Protein AF-A0A8T3XKV7-F1 (afdb_monomer_lite)

pLDDT: mean 79.88, std 15.93, range [29.12, 98.31]

Secondary structure (DSSP, 8-state):
-TTHHHHHHHHHHHHHHHHHHHHHHHHHHHHHHHHHHHHHHHHHHHHHHHHHHHHHHHHHHHHTT---S--SS-HHHHHHHHHHHHHHHHHHHHHHHHHHHHHHHHHHHHHHT------B-TT--SB-TTSHHHHHHHHHHHTSHHHHHHHHHHHHTT-S---HHHHHHHHHHHHHHHHHHHHHHHT---HHHHHHHHHHHHHHHHHS-SS-SSS---HHHHHHHHHHHIIIIIHHHHHHHHHHHTTS-SHHHHHHHHHT-GGG--HHHHHHTTTSPPSHHHHHHHHHHHHHHHHHIIIIIHHHHHHHHHHS-HHHHHHHHHHHHHHHHHHHHHHHHHHHHHHHHHTTGGGS-HHHHHHHHHTTS--EEEEEEEEESSS-EETTS-EEEEEEEEEE-SSS-EEEEEEEEEE-SS-EEEPSEEESPSSEEE-TT-EEEEEEEE-TT--SEEEEEEEEEEEEEEEEEEEEEEEEEHHHHHHHHHTT--HHHHTT-S-SS---EE--SSEEEEEE--SEEEE-S--SS--EEEEEEEE--EEE-TT--EEEE--EEEEEEEEEEEEEPTTEE-TTSTT--HHHHHTT-SSBSS-EEEE-HHHHHHHHHHHHHHHHHHGGG-HHHHHHHHHHHHHHHHHHHHHHBPPTTSS-TT-B-EEEEE-GGG-S-TTTTEEESSEEEEEEE-EE-GGGGTTSSEEEEEEEEEEEEEEEEEEEEEEEEE-------HHHHHHHTT-PPPTTS-HHHHHHHHHHHHHHHHTT---SS-SSS--SS---EETTEETTTTEESSSTTHHHHTT--TTTS-TT--TTSHHHHHHHHHHHHHHHHHHHTT---HHHHHHHS-TT-TTHHHHHH--HHHHHHHHHH-S---HHHHHHHHHHHGGG---TTHHHHHHHHHHTHHHHHHHHHHHHHHT------S-----S--BPPSS-EEEEETTTTEEEEE----S-TT-EEEEEEEETTEEEEEE---STTTTTTEEEEE-TT--TT-EEEEEEEEE-TTS-EEEEEEEEEE------

Radius of gyration: 48.03 Å; chains: 1; bounding box: 112×93×139 Å

Foldseek 3Di:
DVVVVVVVVVVVVVVVVVVVVVVVVVVVVVVVVVVVVVVVVVVVVVVVVVVVVVVVVVVVVVVVVDDDDDDDPPPPVVVVVVVVVVLVVVLQVCLLVLLVLLVVLLVVCLVVVDQAQQCAAPVSPGRCPPDVRVVVVLVVCCVDPVLVVQLVVVVVVVPDDDDPVLVVVVSVLVSLLVVLVVSCVVSDPDVSNVVLNVVLVCCCCSQVVNPDVVDGDDPLSVLSSVLSCCRRPVLSVLLVVCVVVVVDDPVSNVVSVVVSSCLQPSVSSVSSLVRRDDDDSSVVSVVVSVVVVCCCCVPPVCVVVVVVLVPDDPVVNVCVVVVVVVVVVVVVVVVVVVVVCVVCVVVVNPLCDPQSVLLVVQLFPQAAKDWAPWDWPDQAAALQAKTKIKTKIWHAHSQFWKWKAKWKFWDDPPDTHTFPDKPPDPGDTDDHRGIDMIMGIHHSPDDFFKIKMKIKIKIKDKKKKKWKAKEFAQVVCVVCVVVVHDPCVVVVNPCQPTFMGMRNYQKDKGWDWHNYHHADDDDPPFTKIKIKIFGFQFRAHPVRDTPDGAAWFFQFWPKKKKWAAPQKFQPDLVVPDVVCQVVVVHQKVARKDWDALVNQLVVLVVVLVSQCVNCVPPPVSVVSSVSSSVSSSVVSVRQFAQGVQQAPRVHTITMMMGPLVPPPPVVVRGGRNGMDMMMGGMHRHPCSQPPHSMGMHMMMMMIMTIMMHMDIDIHGYFHDLDDADPVLLVLLLVQDAPPPDDSVLLSLLLVLLLCLVPVQAFQCDAGVRDDDHHFPAQPQFTGSNRHGCVDPPSVVQQVDDVVQDPGPDGCSDHSSVSSVSSVLLRVQQVVAQVADDLVQCCVAPNPPQPLSVVRRPDHHNLRSQLVSLDNHLDLVVLLVSQVVVCPVPPDPCRSVVSNVCNSCVSVSSVVSSVCVVVSNNTPPPDQDDDDPAEDAFPDKDWDADVVQQKIKIATPADPPQQKDKWKFKDFVNHGDDTDDDGPDCHPRRMDMDRDPPDDAQGKMKMKIWIAGVRRPTHYIDMDMDHHHDDDD

Sequence (1032 aa):
MGIIDRIRGRKRVDDIDEARRLADIDNEARERAARQRARIAQEERERAIQEEADRLLRTEQRDKGSSTFGAKILAPVRVVRAAHQTIHTYTSKYSPLLLLLPIALNVLDFFTGFNGICLKGPTGTGCQFFSWDFLNFYIQLVMSGVYWVVVVFVLIFMTRDISWREFVTRYVYYTVLAGLIFAAVIYGLSATVMIHIVFATFVYIYLLKGFSSEEGITSPHWWFLFIFFIDMFSFPALYQLSGLVRSQSSDTAQLISIVTNRLLLPVWFFYTLKFVKEGFAKSVIVFAVIAFYIGYIGGYMYPYVKTQLAELPQEQKDQFIKAPLKALSNYWLGIAEAAERSLDTATGGLYSGLYRGNVEKNKYESLGVYFTNVRASEPRFYTDEPVTVWGTIRSKTYQDHVIVNFKCFKSGNDKRTLAKKFEPKNPFPVFQLEENDVECTFDKELDAGINTIILSAEYNFNTNAYQKAYFIDRDRARAMVRENLDPLVEFGIKDRGPKPVFTNGPVEIGINVPPLVSVSRDYIVRPTISVSLSNRKEIQDKDKRLISKWEGKIKNIVELVILTPPNVIIPNLQDCTKENFEKGKCPCNRPFKDYTVKDCITTCDTQLEPCKTVCQKDEGCKNECARTNERCKEDCNNLFKVEPGEGPQKEVYNGYALDVDRLVYKDEYKDIDRFKTFVCRFEPLPEALDNTPITTRYFRVRARYNYLLENSVKVTVEQAPFTLSPSTESTIGKCSPPDGVDPTFFSTLVKAIAYVESSARHCKTGATSCPKNEVIASDSSVGIMQINIRDSPGSKWVTDASPYCEKGKNVYDHDCNIMLGCKVLKDKYEQFKGGASASVLNKYCPEGEYYRPVYESYKGWDAAIKAYNGWGCRRKVLEKSCTNLCKTIKKPTCVEDCIQRTLDYVQHVKQTMDDIKSGIIKTKEFIPITRAGIQPLENPTIAYEPKENKVTIRWAPYQDPEIMYFVTRYKQGDFDRTFENKEMAIKEGKVQLEDKSIQQGEEYSYDVIAVDNQNNVYASTEFTILIPQVKT

Structure (mmCIF, N/CA/C/O backbone):
data_AF-A0A8T3XKV7-F1
#
_entry.id   AF-A0A8T3XKV7-F1
#
loop_
_atom_site.group_PDB
_atom_site.id
_atom_site.type_symbol
_atom_site.label_atom_id
_atom_site.label_alt_id
_atom_site.label_comp_id
_atom_site.label_asym_id
_atom_site.label_entity_id
_atom_site.label_seq_id
_atom_site.pdbx_PDB_ins_code
_atom_site.Cartn_x
_atom_site.Cartn_y
_atom_site.Cartn_z
_atom_site.occupancy
_atom_site.B_iso_or_equiv
_atom_site.auth_seq_id
_atom_site.auth_comp_id
_atom_site.auth_asym_id
_atom_site.auth_atom_id
_atom_site.pdbx_PDB_model_num
ATOM 1 N N . MET A 1 1 ? 17.454 21.199 51.457 1.00 43.91 1 MET A N 1
ATOM 2 C CA . MET A 1 1 ? 17.274 20.356 50.251 1.00 43.91 1 MET A CA 1
ATOM 3 C C . MET A 1 1 ? 17.953 20.959 49.019 1.00 43.91 1 MET A C 1
ATOM 5 O O . MET A 1 1 ? 18.947 20.379 48.605 1.00 43.91 1 MET A O 1
ATOM 9 N N . GLY A 1 2 ? 17.544 22.133 48.512 1.00 46.75 2 GLY A N 1
ATOM 10 C CA . GLY A 1 2 ? 17.962 22.695 47.202 1.00 46.75 2 GLY A CA 1
ATOM 11 C C . GLY A 1 2 ? 19.452 22.987 46.896 1.00 46.75 2 GLY A C 1
ATOM 12 O O . GLY A 1 2 ? 19.741 23.652 45.905 1.00 46.75 2 GLY A O 1
ATOM 13 N N . ILE A 1 3 ? 20.406 22.503 47.698 1.00 37.56 3 ILE A N 1
ATOM 14 C CA . ILE A 1 3 ? 21.835 22.432 47.329 1.00 37.56 3 ILE A CA 1
ATOM 15 C C . ILE A 1 3 ? 22.135 21.115 46.587 1.00 37.56 3 ILE A C 1
ATOM 17 O O . ILE A 1 3 ? 22.910 21.112 45.634 1.00 37.56 3 ILE A O 1
ATOM 21 N N . ILE A 1 4 ? 21.479 20.010 46.965 1.00 45.69 4 ILE A N 1
ATOM 22 C CA . ILE A 1 4 ? 21.719 18.677 46.383 1.00 45.69 4 ILE A CA 1
ATOM 23 C C . ILE A 1 4 ? 21.260 18.627 44.917 1.00 45.69 4 ILE A C 1
ATOM 25 O O . ILE A 1 4 ? 21.960 18.081 44.063 1.00 45.69 4 ILE A O 1
ATOM 29 N N . ASP A 1 5 ? 20.141 19.277 44.594 1.00 45.69 5 ASP A N 1
ATOM 30 C CA . ASP A 1 5 ? 19.602 19.305 43.230 1.00 45.69 5 ASP A CA 1
ATOM 31 C C . ASP A 1 5 ? 20.471 20.129 42.268 1.00 45.69 5 ASP A C 1
ATOM 33 O O . ASP A 1 5 ? 20.609 19.768 41.101 1.00 45.69 5 ASP A O 1
ATOM 37 N N . ARG A 1 6 ? 21.163 21.174 42.755 1.00 43.03 6 ARG A N 1
ATOM 38 C CA . ARG A 1 6 ? 22.158 21.915 41.952 1.00 43.03 6 ARG A CA 1
ATOM 39 C C . ARG A 1 6 ? 23.395 21.075 41.622 1.00 43.03 6 ARG A C 1
ATOM 41 O O . ARG A 1 6 ? 23.964 21.245 40.547 1.00 43.03 6 ARG A O 1
ATOM 48 N N . ILE A 1 7 ? 23.796 20.166 42.513 1.00 50.91 7 ILE A N 1
ATOM 49 C CA . ILE A 1 7 ? 24.927 19.250 42.285 1.00 50.91 7 ILE A CA 1
ATOM 50 C C . ILE A 1 7 ? 24.535 18.164 41.271 1.00 50.91 7 ILE A C 1
ATOM 52 O O . ILE A 1 7 ? 25.273 17.923 40.317 1.00 50.91 7 ILE A O 1
ATOM 56 N N . ARG A 1 8 ? 23.338 17.573 41.411 1.00 47.25 8 ARG A N 1
ATOM 57 C CA . ARG A 1 8 ? 22.788 16.614 40.432 1.00 47.25 8 ARG A CA 1
ATOM 58 C C . ARG A 1 8 ? 22.548 17.245 39.056 1.00 47.25 8 ARG A C 1
ATOM 60 O O . ARG A 1 8 ? 22.789 16.594 38.044 1.00 47.25 8 ARG A O 1
ATOM 67 N N . GLY A 1 9 ? 22.116 18.507 39.022 1.00 46.56 9 GLY A N 1
ATOM 68 C CA . GLY A 1 9 ? 21.893 19.259 37.788 1.00 46.56 9 GLY A CA 1
ATOM 69 C C . GLY A 1 9 ? 23.167 19.508 36.979 1.00 46.56 9 GLY A C 1
ATOM 70 O O . GLY A 1 9 ? 23.126 19.360 35.764 1.00 46.56 9 GLY A O 1
ATOM 71 N N . ARG A 1 10 ? 24.297 19.833 37.630 1.00 50.06 10 ARG A N 1
ATOM 72 C CA . ARG A 1 10 ? 25.579 20.039 36.927 1.00 50.06 10 ARG A CA 1
ATOM 73 C C . ARG A 1 10 ? 26.121 18.756 36.313 1.00 50.06 10 ARG A C 1
ATOM 75 O O . ARG A 1 10 ? 26.322 18.731 35.107 1.00 50.06 10 ARG A O 1
ATOM 82 N N . LYS A 1 11 ? 26.244 17.683 37.106 1.00 57.41 11 LYS A N 1
ATOM 83 C CA . LYS A 1 11 ? 26.874 16.444 36.627 1.00 57.41 11 LYS A CA 1
ATOM 84 C C . LYS A 1 11 ? 26.202 15.896 35.359 1.00 57.41 11 LYS A C 1
ATOM 86 O O . LYS A 1 11 ? 26.887 15.531 34.418 1.00 57.41 11 LYS A O 1
ATOM 91 N N . ARG A 1 12 ? 24.865 15.949 35.285 1.00 55.75 12 ARG A N 1
ATOM 92 C CA . ARG A 1 12 ? 24.103 15.523 34.096 1.00 55.75 12 ARG A CA 1
ATOM 93 C C . ARG A 1 12 ? 24.356 16.391 32.847 1.00 55.75 12 ARG A C 1
ATOM 95 O O . ARG A 1 12 ? 24.100 15.913 31.750 1.00 55.75 12 ARG A O 1
ATOM 102 N N . VAL A 1 13 ? 24.815 17.638 32.978 1.00 65.31 13 VAL A N 1
ATOM 103 C CA . VAL A 1 13 ? 25.251 18.463 31.833 1.00 65.31 13 VAL A CA 1
ATOM 104 C C . VAL A 1 13 ? 26.663 18.064 31.410 1.00 65.31 13 VAL A C 1
ATOM 106 O O . VAL A 1 13 ? 26.881 17.811 30.228 1.00 65.31 13 VAL A O 1
ATOM 109 N N . ASP A 1 14 ? 27.575 17.921 32.374 1.00 70.31 14 ASP A N 1
ATOM 110 C CA . ASP A 1 14 ? 28.961 17.500 32.133 1.00 70.31 14 ASP A CA 1
ATOM 111 C C . ASP A 1 14 ? 29.005 16.128 31.410 1.00 70.31 14 ASP A C 1
ATOM 113 O O . ASP A 1 14 ? 29.657 15.985 30.375 1.00 70.31 14 ASP A O 1
ATOM 117 N N . ASP A 1 15 ? 28.206 15.157 31.882 1.00 70.50 15 ASP A N 1
ATOM 118 C CA . ASP A 1 15 ? 28.049 13.820 31.284 1.00 70.50 15 ASP A CA 1
ATOM 119 C C . ASP A 1 15 ? 27.514 13.873 29.823 1.00 70.50 15 ASP A C 1
ATOM 121 O O . ASP A 1 15 ? 27.834 13.007 29.005 1.00 70.50 15 ASP A O 1
ATOM 125 N N . ILE A 1 16 ? 26.694 14.878 29.470 1.00 70.94 16 ILE A N 1
ATOM 126 C CA . ILE A 1 16 ? 26.104 15.038 28.124 1.00 70.94 16 ILE A CA 1
ATOM 127 C C . ILE A 1 16 ? 27.095 15.682 27.149 1.00 70.94 16 ILE A C 1
ATOM 129 O O . ILE A 1 16 ? 27.210 15.224 26.009 1.00 70.94 16 ILE A O 1
ATOM 133 N N . ASP A 1 17 ? 27.815 16.722 27.571 1.00 74.69 17 ASP A N 1
ATOM 134 C CA . ASP A 1 17 ? 28.798 17.380 26.707 1.00 74.69 17 ASP A CA 1
ATOM 135 C C . ASP A 1 17 ? 30.018 16.480 26.447 1.00 74.69 17 ASP A C 1
ATOM 137 O O . ASP A 1 17 ? 30.555 16.499 25.337 1.00 74.69 17 ASP A O 1
ATOM 141 N N . GLU A 1 18 ? 30.413 15.612 27.388 1.00 83.06 18 GLU A N 1
ATOM 142 C CA . GLU A 1 18 ? 31.457 14.610 27.131 1.00 83.06 18 GLU A CA 1
ATOM 143 C C . GLU A 1 18 ? 30.993 13.519 26.148 1.00 83.06 18 GLU A C 1
ATOM 145 O O . GLU A 1 18 ? 31.710 13.211 25.191 1.00 83.06 18 GLU A O 1
ATOM 150 N N . ALA A 1 19 ? 29.760 13.012 26.281 1.00 73.38 19 ALA A N 1
ATOM 151 C CA . ALA A 1 19 ? 29.178 12.083 25.306 1.00 73.38 19 ALA A CA 1
ATOM 152 C C . ALA A 1 19 ? 29.100 12.691 23.889 1.00 73.38 19 ALA A C 1
ATOM 154 O O . ALA A 1 19 ? 29.371 12.011 22.895 1.00 73.38 19 ALA A O 1
ATOM 155 N N . ARG A 1 20 ? 28.787 13.989 23.789 1.00 78.56 20 ARG A N 1
ATOM 156 C CA . ARG A 1 20 ? 28.772 14.738 22.524 1.00 78.56 20 ARG A CA 1
ATOM 157 C C . ARG A 1 20 ? 30.170 14.844 21.912 1.00 78.56 20 ARG A C 1
ATOM 159 O O . ARG A 1 20 ? 30.350 14.548 20.734 1.00 78.56 20 ARG A O 1
ATOM 166 N N . ARG A 1 21 ? 31.170 15.171 22.735 1.00 84.75 21 ARG A N 1
ATOM 167 C CA . ARG A 1 21 ? 32.581 15.281 22.336 1.00 84.75 21 ARG A CA 1
ATOM 168 C C . ARG A 1 21 ? 33.140 13.962 21.794 1.00 84.75 21 ARG A C 1
ATOM 170 O O . ARG A 1 21 ? 33.897 13.973 20.828 1.00 84.75 21 ARG A O 1
ATOM 177 N N . LEU A 1 22 ? 32.743 12.831 22.381 1.00 83.75 22 LEU A N 1
ATOM 178 C CA . LEU A 1 22 ? 33.107 11.494 21.898 1.00 83.75 22 LEU A CA 1
ATOM 179 C C . LEU A 1 22 ? 32.454 11.160 20.545 1.00 83.75 22 LEU A C 1
ATOM 181 O O . LEU A 1 22 ? 33.116 10.589 19.677 1.00 83.75 22 LEU A O 1
ATOM 185 N N . ALA A 1 23 ? 31.196 11.559 20.329 1.00 80.06 23 ALA A N 1
ATOM 186 C CA . ALA A 1 23 ? 30.517 11.382 19.044 1.00 80.06 23 ALA A CA 1
ATOM 187 C C . ALA A 1 23 ? 31.160 12.218 17.918 1.00 80.06 23 ALA A C 1
ATOM 189 O O . ALA A 1 23 ? 31.316 11.728 16.798 1.00 80.06 23 ALA A O 1
ATOM 190 N N . ASP A 1 24 ? 31.589 13.449 18.213 1.00 86.31 24 ASP A N 1
ATOM 191 C CA . ASP A 1 24 ? 32.300 14.300 17.251 1.00 86.31 24 ASP A CA 1
ATOM 192 C C . ASP A 1 24 ? 33.672 13.707 16.862 1.00 86.31 24 ASP A C 1
ATOM 194 O O . ASP A 1 24 ? 34.038 13.721 15.686 1.00 86.31 24 ASP A O 1
ATOM 198 N N . ILE A 1 25 ? 34.398 13.104 17.814 1.00 85.94 25 ILE A N 1
ATOM 199 C CA . ILE A 1 25 ? 35.682 12.421 17.563 1.00 85.94 25 ILE A CA 1
ATOM 200 C C . ILE A 1 25 ? 35.511 11.184 16.662 1.00 85.94 25 ILE A C 1
ATOM 202 O O . ILE A 1 25 ? 36.306 10.988 15.740 1.00 85.94 25 ILE A O 1
ATOM 206 N N . ASP A 1 26 ? 34.479 10.360 16.879 1.00 85.12 26 ASP A N 1
ATOM 207 C CA . ASP A 1 26 ? 34.187 9.204 16.013 1.00 85.12 26 ASP A CA 1
ATOM 208 C C . ASP A 1 26 ? 33.761 9.648 14.600 1.00 85.12 26 ASP A C 1
ATOM 210 O O . ASP A 1 26 ? 34.242 9.110 13.600 1.00 85.12 26 ASP A O 1
ATOM 214 N N . ASN A 1 27 ? 32.946 10.702 14.482 1.00 83.44 27 ASN A N 1
ATOM 215 C CA . ASN A 1 27 ? 32.616 11.295 13.183 1.00 83.44 27 ASN A CA 1
ATOM 216 C C . ASN A 1 27 ? 33.867 11.801 12.442 1.00 83.44 27 ASN A C 1
ATOM 218 O O . ASN A 1 27 ? 34.031 11.503 11.255 1.00 83.44 27 ASN A O 1
ATOM 222 N N . GLU A 1 28 ? 34.792 12.489 13.122 1.00 90.31 28 GLU A N 1
ATOM 223 C CA . GLU A 1 28 ? 36.030 12.951 12.487 1.00 90.31 28 GLU A CA 1
ATOM 224 C C . GLU A 1 28 ? 36.945 11.781 12.077 1.00 90.31 28 GLU A C 1
ATOM 226 O O . GLU A 1 28 ? 37.541 11.796 10.995 1.00 90.31 28 GLU A O 1
ATOM 231 N N . ALA A 1 29 ? 37.023 10.721 12.889 1.00 83.88 29 ALA A N 1
ATOM 232 C CA . ALA A 1 29 ? 37.760 9.503 12.555 1.00 83.88 29 ALA A CA 1
ATOM 233 C C . ALA A 1 29 ? 37.182 8.801 11.311 1.00 83.88 29 ALA A C 1
ATOM 235 O O . ALA A 1 29 ? 37.935 8.402 10.413 1.00 83.88 29 ALA A O 1
ATOM 236 N N . ARG A 1 30 ? 35.848 8.706 11.210 1.00 83.81 30 ARG A N 1
ATOM 237 C CA . ARG A 1 30 ? 35.137 8.165 10.038 1.00 83.81 30 ARG A CA 1
ATOM 238 C C . ARG A 1 30 ? 35.384 9.004 8.786 1.00 83.81 30 ARG A C 1
ATOM 240 O O . ARG A 1 30 ? 35.656 8.437 7.726 1.00 83.81 30 ARG A O 1
ATOM 247 N N . GLU A 1 31 ? 35.361 10.332 8.895 1.00 87.56 31 GLU A N 1
ATOM 248 C CA . GLU A 1 31 ? 35.700 11.226 7.784 1.00 87.56 31 GLU A CA 1
ATOM 249 C C . GLU A 1 31 ? 37.150 11.060 7.318 1.00 87.56 31 GLU A C 1
ATOM 251 O O . GLU A 1 31 ? 37.393 10.906 6.119 1.00 87.56 31 GLU A O 1
ATOM 256 N N . ARG A 1 32 ? 38.122 11.038 8.238 1.00 90.50 32 ARG A N 1
ATOM 257 C CA . ARG A 1 32 ? 39.540 10.813 7.906 1.00 90.50 32 ARG A CA 1
ATOM 258 C C . ARG A 1 32 ? 39.729 9.472 7.181 1.00 90.50 32 ARG A C 1
ATOM 260 O O . ARG A 1 32 ? 40.394 9.427 6.143 1.00 90.50 32 ARG A O 1
ATOM 267 N N . ALA A 1 33 ? 39.073 8.407 7.647 1.00 81.38 33 ALA A N 1
ATOM 268 C CA . ALA A 1 33 ? 39.089 7.098 6.993 1.00 81.38 33 ALA A CA 1
ATOM 269 C C . ALA A 1 33 ? 38.441 7.112 5.591 1.00 81.38 33 ALA A C 1
ATOM 271 O O . ALA A 1 33 ? 38.966 6.490 4.664 1.00 81.38 33 ALA A O 1
ATOM 272 N N . ALA A 1 34 ? 37.334 7.839 5.404 1.00 80.94 34 ALA A N 1
ATOM 273 C CA . ALA A 1 34 ? 36.683 7.996 4.102 1.00 80.94 34 ALA A CA 1
ATOM 274 C C . ALA A 1 34 ? 37.565 8.770 3.105 1.00 80.94 34 ALA A C 1
ATOM 276 O O . ALA A 1 34 ? 37.769 8.309 1.980 1.00 80.94 34 ALA A O 1
ATOM 277 N N . ARG A 1 35 ? 38.159 9.893 3.535 1.00 90.62 35 ARG A N 1
ATOM 278 C CA . ARG A 1 35 ? 39.095 10.701 2.732 1.00 90.62 35 ARG A CA 1
ATOM 279 C C . ARG A 1 35 ? 40.318 9.880 2.301 1.00 90.62 35 ARG A C 1
ATOM 281 O O . ARG A 1 35 ? 40.721 9.951 1.142 1.00 90.62 35 ARG A O 1
ATOM 288 N N . GLN A 1 36 ? 40.872 9.046 3.186 1.00 91.75 36 GLN A N 1
ATOM 289 C CA . GLN A 1 36 ? 42.020 8.197 2.848 1.00 91.75 36 GLN A CA 1
ATOM 290 C C . GLN A 1 36 ? 41.664 7.067 1.867 1.00 91.75 36 GLN A C 1
ATOM 292 O O . GLN A 1 36 ? 42.430 6.813 0.939 1.00 91.75 36 GLN A O 1
ATOM 297 N N . ARG A 1 37 ? 40.482 6.442 1.994 1.00 87.25 37 ARG A N 1
ATOM 298 C CA . ARG A 1 37 ? 39.981 5.470 1.000 1.00 87.25 37 ARG A CA 1
ATOM 299 C C . ARG A 1 37 ? 39.758 6.109 -0.373 1.00 87.25 37 ARG A C 1
ATOM 301 O O . ARG A 1 37 ? 40.113 5.503 -1.378 1.00 87.25 37 ARG A O 1
ATOM 308 N N . ALA A 1 38 ? 39.221 7.330 -0.418 1.00 81.06 38 ALA A N 1
ATOM 309 C CA . ALA A 1 38 ? 39.043 8.070 -1.667 1.00 81.06 38 ALA A CA 1
ATOM 310 C C . ALA A 1 38 ? 40.387 8.370 -2.357 1.00 81.06 38 ALA A C 1
ATOM 312 O O . ALA A 1 38 ? 40.494 8.204 -3.570 1.00 81.06 38 ALA A O 1
ATOM 313 N N . ARG A 1 39 ? 41.425 8.737 -1.588 1.00 91.25 39 ARG A N 1
ATOM 314 C CA . ARG A 1 39 ? 42.773 8.985 -2.124 1.00 91.25 39 ARG A CA 1
ATOM 315 C C . ARG A 1 39 ? 43.401 7.722 -2.724 1.00 91.25 39 ARG A C 1
ATOM 317 O O . ARG A 1 39 ? 43.895 7.775 -3.842 1.00 91.25 39 ARG A O 1
ATOM 324 N N . ILE A 1 40 ? 43.306 6.582 -2.032 1.00 89.69 40 ILE A N 1
ATOM 325 C CA . ILE A 1 40 ? 43.802 5.285 -2.533 1.00 89.69 40 ILE A CA 1
ATOM 326 C C . ILE A 1 40 ? 43.081 4.893 -3.833 1.00 89.69 40 ILE A C 1
ATOM 328 O O . ILE A 1 40 ? 43.733 4.560 -4.816 1.00 89.69 40 ILE A O 1
ATOM 332 N N . ALA A 1 41 ? 41.751 5.021 -3.885 1.00 82.44 41 ALA A N 1
ATOM 333 C CA . ALA A 1 41 ? 40.976 4.719 -5.093 1.00 82.44 41 ALA A CA 1
ATOM 334 C C . ALA A 1 41 ? 41.294 5.656 -6.281 1.00 82.44 41 ALA A C 1
ATOM 336 O O . ALA A 1 41 ? 41.109 5.271 -7.437 1.00 82.44 41 ALA A O 1
ATOM 337 N N . GLN A 1 42 ? 41.775 6.878 -6.022 1.00 87.69 42 GLN A N 1
ATOM 338 C CA . GLN A 1 42 ? 42.300 7.766 -7.059 1.00 87.69 42 GLN A CA 1
ATOM 339 C C . GLN A 1 42 ? 43.697 7.321 -7.525 1.00 87.69 42 GLN A C 1
ATOM 341 O O . GLN A 1 42 ? 43.901 7.178 -8.728 1.00 87.69 42 GLN A O 1
ATOM 346 N N . GLU A 1 43 ? 44.619 7.032 -6.601 1.00 91.00 43 GLU A N 1
ATOM 347 C CA . GLU A 1 43 ? 45.973 6.533 -6.906 1.00 91.00 43 GLU A CA 1
ATOM 348 C C . GLU A 1 43 ? 45.936 5.228 -7.732 1.00 91.00 43 GLU A C 1
ATOM 350 O O . GLU A 1 43 ? 46.667 5.084 -8.714 1.00 91.00 43 GLU A O 1
ATOM 355 N N . GLU A 1 44 ? 45.037 4.296 -7.394 1.00 89.38 44 GLU A N 1
ATOM 356 C CA . GLU A 1 44 ? 44.800 3.063 -8.161 1.00 89.38 44 GLU A CA 1
ATOM 357 C C . GLU A 1 44 ? 44.258 3.344 -9.570 1.00 89.38 44 GLU A C 1
ATOM 359 O O . GLU A 1 44 ? 44.691 2.722 -10.542 1.00 89.38 44 GLU A O 1
ATOM 364 N N . ARG A 1 45 ? 43.334 4.304 -9.708 1.00 85.75 45 ARG A N 1
ATOM 365 C CA . ARG A 1 45 ? 42.747 4.682 -11.002 1.00 85.75 45 ARG A CA 1
ATOM 366 C C . ARG A 1 45 ? 43.763 5.365 -11.916 1.00 85.75 45 ARG A C 1
ATOM 368 O O . ARG A 1 45 ? 43.766 5.099 -13.115 1.00 85.75 45 ARG A O 1
ATOM 375 N N . GLU A 1 46 ? 44.616 6.223 -11.366 1.00 87.00 46 GLU A N 1
ATOM 376 C CA . GLU A 1 46 ? 45.702 6.872 -12.104 1.00 87.00 46 GLU A CA 1
ATOM 377 C C . GLU A 1 46 ? 46.745 5.842 -12.560 1.00 87.00 46 GLU A C 1
ATOM 379 O O . GLU A 1 46 ? 47.117 5.836 -13.735 1.00 87.00 46 GLU A O 1
ATOM 384 N N . ARG A 1 47 ? 47.124 4.884 -11.697 1.00 89.75 47 ARG A N 1
ATOM 385 C CA . ARG A 1 47 ? 48.000 3.764 -12.084 1.00 89.75 47 ARG A CA 1
ATOM 386 C C . ARG A 1 47 ? 47.390 2.897 -13.192 1.00 89.75 47 ARG A C 1
ATOM 388 O O . ARG A 1 47 ? 48.090 2.578 -14.148 1.00 89.75 47 ARG A O 1
ATOM 395 N N . ALA A 1 48 ? 46.102 2.562 -13.117 1.00 79.50 48 ALA A N 1
ATOM 396 C CA . ALA A 1 48 ? 45.433 1.767 -14.152 1.00 79.50 48 ALA A CA 1
ATOM 397 C C . ALA A 1 48 ? 45.416 2.473 -15.525 1.00 79.50 48 ALA A C 1
ATOM 399 O O . ALA A 1 48 ? 45.647 1.835 -16.550 1.00 79.50 48 ALA A O 1
ATOM 400 N N . ILE A 1 49 ? 45.204 3.796 -15.550 1.00 81.56 49 ILE A N 1
ATOM 401 C CA . ILE A 1 49 ? 45.279 4.606 -16.780 1.00 81.56 49 ILE A CA 1
ATOM 402 C C . ILE A 1 49 ? 46.713 4.624 -17.335 1.00 81.56 49 ILE A C 1
ATOM 404 O O . ILE A 1 49 ? 46.902 4.502 -18.547 1.00 81.56 49 ILE A O 1
ATOM 408 N N . GLN A 1 50 ? 47.720 4.730 -16.462 1.00 83.88 50 GLN A N 1
ATOM 409 C CA . GLN A 1 50 ? 49.133 4.666 -16.842 1.00 83.88 50 GLN A CA 1
ATOM 410 C C . GLN A 1 50 ? 49.478 3.312 -17.491 1.00 83.88 50 GLN A C 1
ATOM 412 O O . GLN A 1 50 ? 50.079 3.282 -18.562 1.00 83.88 50 GLN A O 1
ATOM 417 N N . GLU A 1 51 ? 49.056 2.197 -16.885 1.00 87.00 51 GLU A N 1
ATOM 418 C CA . GLU A 1 51 ? 49.293 0.837 -17.392 1.00 87.00 51 GLU A CA 1
ATOM 419 C C . GLU A 1 51 ? 48.576 0.562 -18.727 1.00 87.00 51 GLU A C 1
ATOM 421 O O . GLU A 1 51 ? 49.141 -0.091 -19.609 1.00 87.00 51 GLU A O 1
ATOM 426 N N . GLU A 1 52 ? 47.360 1.085 -18.923 1.00 81.62 52 GLU A N 1
ATOM 427 C CA . GLU A 1 52 ? 46.634 0.958 -20.193 1.00 81.62 52 GLU A CA 1
ATOM 428 C C . GLU A 1 52 ? 47.293 1.777 -21.320 1.00 81.62 52 GLU A C 1
ATOM 430 O O . GLU A 1 52 ? 47.456 1.268 -22.433 1.00 81.62 52 GLU A O 1
ATOM 435 N N . ALA A 1 53 ? 47.770 2.994 -21.031 1.00 76.06 53 ALA A N 1
ATOM 436 C CA . ALA A 1 53 ? 48.540 3.800 -21.983 1.00 76.06 53 ALA A CA 1
ATOM 437 C C . ALA A 1 53 ? 49.860 3.111 -22.390 1.00 76.06 53 ALA A C 1
ATOM 439 O O . ALA A 1 53 ? 50.175 3.013 -23.580 1.00 76.06 53 ALA A O 1
ATOM 440 N N . ASP A 1 54 ? 50.589 2.556 -21.418 1.00 78.44 54 ASP A N 1
ATOM 441 C CA . ASP A 1 54 ? 51.807 1.770 -21.641 1.00 78.44 54 ASP A CA 1
ATOM 442 C C . ASP A 1 54 ? 51.543 0.520 -22.499 1.00 78.44 54 ASP A C 1
ATOM 444 O O . ASP A 1 54 ? 52.332 0.177 -23.386 1.00 78.44 54 ASP A O 1
ATOM 448 N N . ARG A 1 55 ? 50.415 -0.165 -22.271 1.00 80.50 55 ARG A N 1
ATOM 449 C CA . ARG A 1 55 ? 49.994 -1.339 -23.050 1.00 80.50 55 ARG A CA 1
ATOM 450 C C . ARG A 1 55 ? 49.677 -0.975 -24.502 1.00 80.50 55 ARG A C 1
ATOM 452 O O . ARG A 1 55 ? 50.066 -1.717 -25.409 1.00 80.50 55 ARG A O 1
ATOM 459 N N . LEU A 1 56 ? 49.018 0.159 -24.739 1.00 74.06 56 LEU A N 1
ATOM 460 C CA . LEU A 1 56 ? 48.731 0.660 -26.088 1.00 74.06 56 LEU A CA 1
ATOM 461 C C . LEU A 1 56 ? 50.023 1.028 -26.835 1.00 74.06 56 LEU A C 1
ATOM 463 O O . LEU A 1 56 ? 50.217 0.565 -27.959 1.00 74.06 56 LEU A O 1
ATOM 467 N N . LEU A 1 57 ? 50.954 1.743 -26.191 1.00 73.00 57 LEU A N 1
ATOM 468 C CA . LEU A 1 57 ? 52.266 2.082 -26.766 1.00 73.00 57 LEU A CA 1
ATOM 469 C C . LEU A 1 57 ? 53.077 0.839 -27.169 1.00 73.00 57 LEU A C 1
ATOM 471 O O . LEU A 1 57 ? 53.620 0.778 -28.274 1.00 73.00 57 LEU A O 1
ATOM 475 N N . ARG A 1 58 ? 53.115 -0.190 -26.310 1.00 73.88 58 ARG A N 1
ATOM 476 C CA . ARG A 1 58 ? 53.780 -1.473 -26.616 1.00 73.88 58 ARG A CA 1
ATOM 477 C C . ARG A 1 58 ? 53.106 -2.220 -27.771 1.00 73.88 58 ARG A C 1
ATOM 479 O O . ARG A 1 58 ? 53.788 -2.915 -28.520 1.00 73.88 58 ARG A O 1
ATOM 486 N N . THR A 1 59 ? 51.792 -2.068 -27.940 1.00 64.56 59 THR A N 1
ATOM 487 C CA . THR A 1 59 ? 51.045 -2.673 -29.056 1.00 64.56 59 THR A CA 1
ATOM 488 C C . THR A 1 59 ? 51.367 -1.959 -30.374 1.00 64.56 59 THR A C 1
ATOM 490 O O . THR A 1 59 ? 51.742 -2.612 -31.344 1.00 64.56 59 THR A O 1
ATOM 493 N N . GLU A 1 60 ? 51.365 -0.621 -30.389 1.00 64.88 60 GLU A N 1
ATOM 494 C CA . GLU A 1 60 ? 51.708 0.176 -31.579 1.00 64.88 60 GLU A CA 1
ATOM 495 C C . GLU A 1 60 ? 53.168 -0.028 -32.037 1.00 64.88 60 GLU A C 1
ATOM 497 O O . GLU A 1 60 ? 53.465 0.005 -33.233 1.00 64.88 60 GLU A O 1
ATOM 502 N N . GLN A 1 61 ? 54.098 -0.274 -31.106 1.00 63.34 61 GLN A N 1
ATOM 503 C CA . GLN A 1 61 ? 55.470 -0.670 -31.445 1.00 63.34 61 GLN A CA 1
ATOM 504 C C . GLN A 1 61 ? 55.552 -2.084 -32.040 1.00 63.34 61 GLN A C 1
ATOM 506 O O . GLN A 1 61 ? 56.372 -2.319 -32.928 1.00 63.34 61 GLN A O 1
ATOM 511 N N . ARG A 1 62 ? 54.702 -3.019 -31.594 1.00 53.31 62 ARG A N 1
ATOM 512 C CA . ARG A 1 62 ? 54.698 -4.409 -32.075 1.00 53.31 62 ARG A CA 1
ATOM 513 C C . ARG A 1 62 ? 54.179 -4.517 -33.511 1.00 53.31 62 ARG A C 1
ATOM 515 O O . ARG A 1 62 ? 54.796 -5.203 -34.323 1.00 53.31 62 ARG A O 1
ATOM 522 N N . ASP A 1 63 ? 53.124 -3.775 -33.844 1.00 53.22 63 ASP A N 1
ATOM 523 C CA . ASP A 1 63 ? 52.529 -3.769 -35.190 1.00 53.22 63 ASP A CA 1
ATOM 524 C C . ASP A 1 63 ? 53.455 -3.144 -36.250 1.00 53.22 63 ASP A C 1
ATOM 526 O O . ASP A 1 63 ? 53.435 -3.540 -37.416 1.00 53.22 63 ASP A O 1
ATOM 530 N N . LYS A 1 64 ? 54.352 -2.230 -35.853 1.00 49.34 64 LYS A N 1
ATOM 531 C CA . LYS A 1 64 ? 55.393 -1.674 -36.741 1.00 49.34 64 LYS A CA 1
ATOM 532 C C . LYS A 1 64 ? 56.486 -2.688 -37.110 1.00 49.34 64 LYS A C 1
ATOM 534 O O . LYS A 1 64 ? 57.238 -2.441 -38.048 1.00 49.34 64 LYS A O 1
ATOM 539 N N . GLY A 1 65 ? 56.564 -3.826 -36.415 1.00 44.31 65 GLY A N 1
ATOM 540 C CA . GLY A 1 65 ? 57.541 -4.888 -36.665 1.00 44.31 65 GLY A CA 1
ATOM 541 C C . GLY A 1 65 ? 57.138 -5.929 -37.718 1.00 44.31 65 GLY A C 1
ATOM 542 O O . GLY A 1 65 ? 57.969 -6.764 -38.069 1.00 44.31 65 GLY A O 1
ATOM 543 N N . SER A 1 66 ? 55.897 -5.921 -38.228 1.00 46.09 66 SER A N 1
ATOM 544 C CA . SER A 1 66 ? 55.405 -6.967 -39.141 1.00 46.09 66 SER A CA 1
ATOM 545 C C . SER A 1 66 ? 54.669 -6.394 -40.356 1.00 46.09 66 SER A C 1
ATOM 547 O O . SER A 1 66 ? 53.474 -6.116 -40.316 1.00 46.09 66 SER A O 1
ATOM 549 N N . SER A 1 67 ? 55.388 -6.209 -41.470 1.00 38.81 67 SER A N 1
ATOM 550 C CA . SER A 1 67 ? 54.773 -5.818 -42.749 1.00 38.81 67 SER A CA 1
ATOM 551 C C . SER A 1 67 ? 55.535 -6.324 -43.984 1.00 38.81 67 SER A C 1
ATOM 553 O O . SER A 1 67 ? 56.160 -5.570 -44.724 1.00 38.81 67 SER A O 1
ATOM 555 N N . THR A 1 68 ? 55.419 -7.623 -44.271 1.00 46.09 68 THR A N 1
ATOM 556 C CA . THR A 1 68 ? 55.654 -8.161 -45.624 1.00 46.09 68 THR A CA 1
ATOM 557 C C . THR A 1 68 ? 54.486 -9.044 -46.067 1.00 46.09 68 THR A C 1
ATOM 559 O O . THR A 1 68 ? 53.964 -9.827 -45.285 1.00 46.09 68 THR A O 1
ATOM 562 N N . PHE A 1 69 ? 54.108 -8.900 -47.346 1.00 40.69 69 PHE A N 1
ATOM 563 C CA . PHE A 1 69 ? 53.005 -9.581 -48.049 1.00 40.69 69 PHE A CA 1
ATOM 564 C C . PHE A 1 69 ? 51.556 -9.297 -47.580 1.00 40.69 69 PHE A C 1
ATOM 566 O O . PHE A 1 69 ? 51.247 -9.245 -46.398 1.00 40.69 69 PHE A O 1
ATOM 573 N N . GLY A 1 70 ? 50.631 -9.164 -48.550 1.00 45.00 70 GLY A N 1
ATOM 574 C CA . GLY A 1 70 ? 49.196 -9.413 -48.310 1.00 45.00 70 GLY A CA 1
ATOM 575 C C . GLY A 1 70 ? 48.164 -8.280 -48.473 1.00 45.00 70 GLY A C 1
ATOM 576 O O . GLY A 1 70 ? 47.014 -8.503 -48.110 1.00 45.00 70 GLY A O 1
ATOM 577 N N . ALA A 1 71 ? 48.476 -7.090 -49.016 1.00 36.78 71 ALA A N 1
ATOM 578 C CA . ALA A 1 71 ? 47.488 -5.988 -49.074 1.00 36.78 71 ALA A CA 1
ATOM 579 C C . ALA A 1 71 ? 47.454 -5.183 -50.395 1.00 36.78 71 ALA A C 1
ATOM 581 O O . ALA A 1 71 ? 47.971 -4.070 -50.460 1.00 36.78 71 ALA A O 1
ATOM 582 N N . LYS A 1 72 ? 46.778 -5.701 -51.439 1.00 39.69 72 LYS A N 1
ATOM 583 C CA . LYS A 1 72 ? 46.535 -4.956 -52.703 1.00 39.69 72 LYS A CA 1
ATOM 584 C C . LYS A 1 72 ? 45.090 -4.944 -53.244 1.00 39.69 72 LYS A C 1
ATOM 586 O O . LYS A 1 72 ? 44.867 -4.377 -54.305 1.00 39.69 72 LYS A O 1
ATOM 591 N N . ILE A 1 73 ? 44.110 -5.505 -52.521 1.00 45.41 73 ILE A N 1
ATOM 592 C CA . ILE A 1 73 ? 42.706 -5.661 -52.991 1.00 45.41 73 ILE A CA 1
ATOM 593 C C . ILE A 1 73 ? 41.690 -4.861 -52.125 1.00 45.41 73 ILE A C 1
ATOM 595 O O . ILE A 1 73 ? 40.484 -4.968 -52.291 1.00 45.41 73 ILE A O 1
ATOM 599 N N . LEU A 1 74 ? 42.151 -3.980 -51.223 1.00 41.66 74 LEU A N 1
ATOM 600 C CA . LEU A 1 74 ? 41.286 -3.128 -50.372 1.00 41.66 74 LEU A CA 1
ATOM 601 C C . LEU A 1 74 ? 41.604 -1.623 -50.489 1.00 41.66 74 LEU A C 1
ATOM 603 O O . LEU A 1 74 ? 41.566 -0.881 -49.506 1.00 41.66 74 LEU A O 1
ATOM 607 N N . ALA A 1 75 ? 41.931 -1.162 -51.700 1.00 38.62 75 ALA A N 1
ATOM 608 C CA . ALA A 1 75 ? 42.266 0.240 -51.958 1.00 38.62 75 ALA A CA 1
ATOM 609 C C . ALA A 1 75 ? 41.092 1.234 -51.752 1.00 38.62 75 ALA A C 1
ATOM 611 O O . ALA A 1 75 ? 41.314 2.231 -51.062 1.00 38.62 75 ALA A O 1
ATOM 612 N N . PRO A 1 76 ? 39.851 0.996 -52.242 1.00 41.62 76 PRO A N 1
ATOM 613 C CA . PRO A 1 76 ? 38.790 2.014 -52.179 1.00 41.62 76 PRO A CA 1
ATOM 614 C C . PRO A 1 76 ? 38.370 2.374 -50.746 1.00 41.62 76 PRO A C 1
ATOM 616 O O . PRO A 1 76 ? 38.291 3.545 -50.379 1.00 41.62 76 PRO A O 1
ATOM 619 N N . VAL A 1 77 ? 38.174 1.359 -49.897 1.00 41.88 77 VAL A N 1
ATOM 620 C CA . VAL A 1 77 ? 37.650 1.523 -48.527 1.00 41.88 77 VAL A CA 1
ATOM 621 C C . VAL A 1 77 ? 38.626 2.288 -47.622 1.00 41.88 77 VAL A C 1
ATOM 623 O O . VAL A 1 77 ? 38.203 3.028 -46.731 1.00 41.88 77 VAL A O 1
ATOM 626 N N . ARG A 1 78 ? 39.942 2.158 -47.855 1.00 40.25 78 ARG A N 1
ATOM 627 C CA . ARG A 1 78 ? 40.960 2.888 -47.082 1.00 40.25 78 ARG A CA 1
ATOM 628 C C . ARG A 1 78 ? 40.985 4.384 -47.409 1.00 40.25 78 ARG A C 1
ATOM 630 O O . ARG A 1 78 ? 41.184 5.170 -46.489 1.00 40.25 78 ARG A O 1
ATOM 637 N N . VAL A 1 79 ? 40.727 4.783 -48.658 1.00 43.44 79 VAL A N 1
ATOM 638 C CA . VAL A 1 79 ? 40.685 6.205 -49.055 1.00 43.44 79 VAL A CA 1
ATOM 639 C C . VAL A 1 79 ? 39.500 6.921 -48.402 1.00 43.44 79 VAL A C 1
ATOM 641 O O . VAL A 1 79 ? 39.690 7.972 -47.794 1.00 43.44 79 VAL A O 1
ATOM 644 N N . VAL A 1 80 ? 38.303 6.321 -48.433 1.00 42.12 80 VAL A N 1
ATOM 645 C CA . VAL A 1 80 ? 37.103 6.898 -47.794 1.00 42.12 80 VAL A CA 1
ATOM 646 C C . VAL A 1 80 ? 37.286 7.015 -46.277 1.00 42.12 80 VAL A C 1
ATOM 648 O O . VAL A 1 80 ? 37.039 8.078 -45.708 1.00 42.12 80 VAL A O 1
ATOM 651 N N . ARG A 1 81 ? 37.789 5.965 -45.606 1.00 40.31 81 ARG A N 1
ATOM 652 C CA . ARG A 1 81 ? 38.029 6.002 -44.150 1.00 40.31 81 ARG A CA 1
ATOM 653 C C . ARG A 1 81 ? 39.106 7.027 -43.761 1.00 40.31 81 ARG A C 1
ATOM 655 O O . ARG A 1 81 ? 38.925 7.718 -42.761 1.00 40.31 81 ARG A O 1
ATOM 662 N N . ALA A 1 82 ? 40.169 7.173 -44.557 1.00 43.66 82 ALA A N 1
ATOM 663 C CA . ALA A 1 82 ? 41.191 8.198 -44.340 1.00 43.66 82 ALA A CA 1
ATOM 664 C C . ALA A 1 82 ? 40.613 9.615 -44.481 1.00 43.66 82 ALA A C 1
ATOM 666 O O . ALA A 1 82 ? 40.749 10.413 -43.557 1.00 43.66 82 ALA A O 1
ATOM 667 N N . ALA A 1 83 ? 39.893 9.905 -45.572 1.00 42.28 83 ALA A N 1
ATOM 668 C CA . ALA A 1 83 ? 39.245 11.202 -45.782 1.00 42.28 83 ALA A CA 1
ATOM 669 C C . ALA A 1 83 ? 38.266 11.548 -44.644 1.00 42.28 83 ALA A C 1
ATOM 671 O O . ALA A 1 83 ? 38.282 12.667 -44.129 1.00 42.28 83 ALA A O 1
ATOM 672 N N . HIS A 1 84 ? 37.477 10.570 -44.187 1.00 41.81 84 HIS A N 1
ATOM 673 C CA . HIS A 1 84 ? 36.554 10.742 -43.067 1.00 41.81 84 HIS A CA 1
ATOM 674 C C . HIS A 1 84 ? 37.294 11.097 -41.764 1.00 41.81 84 HIS A C 1
ATOM 676 O O . HIS A 1 84 ? 36.876 12.014 -41.059 1.00 41.81 84 HIS A O 1
ATOM 682 N N . GLN A 1 85 ? 38.426 10.444 -41.462 1.00 48.06 85 GLN A N 1
ATOM 683 C CA . GLN A 1 85 ? 39.264 10.800 -40.308 1.00 48.06 85 GLN A CA 1
ATOM 684 C C . GLN A 1 85 ? 39.911 12.185 -40.463 1.00 48.06 85 GLN A C 1
ATOM 686 O O . GLN A 1 85 ? 39.848 12.977 -39.526 1.00 48.06 85 GLN A O 1
ATOM 691 N N . THR A 1 86 ? 40.456 12.531 -41.636 1.00 48.16 86 THR A N 1
ATOM 692 C CA . THR A 1 86 ? 41.047 13.858 -41.890 1.00 48.16 86 THR A CA 1
ATOM 693 C C . THR A 1 86 ? 40.027 14.983 -41.693 1.00 48.16 86 THR A C 1
ATOM 695 O O . THR A 1 86 ? 40.337 15.975 -41.033 1.00 48.16 86 THR A O 1
ATOM 698 N N . ILE A 1 87 ? 38.794 14.816 -42.187 1.00 48.56 87 ILE A N 1
ATOM 699 C CA . ILE A 1 87 ? 37.697 15.780 -41.993 1.00 48.56 87 ILE A CA 1
ATOM 700 C C . ILE A 1 87 ? 37.297 15.865 -40.512 1.00 48.56 87 ILE A C 1
ATOM 702 O O . ILE A 1 87 ? 37.116 16.967 -39.985 1.00 48.56 87 ILE A O 1
ATOM 706 N N . HIS A 1 88 ? 37.220 14.736 -39.799 1.00 51.66 88 HIS A N 1
ATOM 707 C CA . HIS A 1 88 ? 36.911 14.744 -38.366 1.00 51.66 88 HIS A CA 1
ATOM 708 C C . HIS A 1 88 ? 37.983 15.476 -37.537 1.00 51.66 88 HIS A C 1
ATOM 710 O O . HIS A 1 88 ? 37.645 16.191 -36.594 1.00 51.66 88 HIS A O 1
ATOM 716 N N . THR A 1 89 ? 39.259 15.359 -37.920 1.00 55.31 89 THR A N 1
ATOM 717 C CA . THR A 1 89 ? 40.380 16.093 -37.310 1.00 55.31 89 THR A CA 1
ATOM 718 C C . THR A 1 89 ? 40.379 17.581 -37.692 1.00 55.31 89 THR A C 1
ATOM 720 O O . THR A 1 89 ? 40.701 18.431 -36.857 1.00 55.31 89 THR A O 1
ATOM 723 N N . TYR A 1 90 ? 39.959 17.929 -38.914 1.00 53.28 90 TYR A N 1
ATOM 724 C CA . TYR A 1 90 ? 39.763 19.321 -39.340 1.00 53.28 90 TYR A CA 1
ATOM 725 C C . TYR A 1 90 ? 38.646 20.005 -38.541 1.00 53.28 90 TYR A C 1
ATOM 727 O O . TYR A 1 90 ? 38.874 21.055 -37.943 1.00 53.28 90 TYR A O 1
ATOM 735 N N . THR A 1 91 ? 37.458 19.400 -38.458 1.00 53.94 91 THR A N 1
ATOM 736 C CA . THR A 1 91 ? 36.306 19.989 -37.744 1.00 53.94 91 THR A CA 1
ATOM 737 C C . THR A 1 91 ? 36.587 20.230 -36.258 1.00 53.94 91 THR A C 1
ATOM 739 O O . THR A 1 91 ? 36.174 21.259 -35.727 1.00 53.94 91 THR A O 1
ATOM 742 N N . SER A 1 92 ? 37.373 19.372 -35.592 1.00 56.94 92 SER A N 1
ATOM 743 C CA . SER A 1 92 ? 37.846 19.646 -34.227 1.00 56.94 92 SER A CA 1
ATOM 744 C C . SER A 1 92 ? 38.867 20.787 -34.151 1.00 56.94 92 SER A C 1
ATOM 746 O O . SER A 1 92 ? 38.810 21.591 -33.225 1.00 56.94 92 SER A O 1
ATOM 748 N N . LYS A 1 93 ? 39.786 20.894 -35.122 1.00 65.88 93 LYS A N 1
ATOM 749 C CA . LYS A 1 93 ? 40.855 21.909 -35.127 1.00 65.88 93 LYS A CA 1
ATOM 750 C C . LYS A 1 93 ? 40.333 23.316 -35.444 1.00 65.88 93 LYS A C 1
ATOM 752 O O . LYS A 1 93 ? 40.816 24.286 -34.869 1.00 65.88 93 LYS A O 1
ATOM 757 N N . TYR A 1 94 ? 39.328 23.424 -36.314 1.00 67.56 94 TYR A N 1
ATOM 758 C CA . TYR A 1 94 ? 38.712 24.696 -36.720 1.00 67.56 94 TYR A CA 1
ATOM 759 C C . TYR A 1 94 ? 37.395 25.011 -35.986 1.00 67.56 94 TYR A C 1
ATOM 761 O O . TYR A 1 94 ? 36.788 26.050 -36.238 1.00 67.56 94 TYR A O 1
ATOM 769 N N . SER A 1 95 ? 36.993 24.176 -35.018 1.00 66.56 95 SER A N 1
ATOM 770 C CA . SER A 1 95 ? 35.850 24.386 -34.112 1.00 66.56 95 SER A CA 1
ATOM 771 C C . SER A 1 95 ? 35.706 25.830 -33.584 1.00 66.56 95 SER A C 1
ATOM 773 O O . SER A 1 95 ? 34.598 26.360 -33.653 1.00 66.56 95 SER A O 1
ATOM 775 N N . PRO A 1 96 ? 36.765 26.518 -33.095 1.00 73.12 96 PRO A N 1
ATOM 776 C CA . PRO A 1 96 ? 36.631 27.899 -32.619 1.00 73.12 96 PRO A CA 1
ATOM 777 C C . PRO A 1 96 ? 36.293 28.882 -33.748 1.00 73.12 96 PRO A C 1
ATOM 779 O O . PRO A 1 96 ? 35.430 29.737 -33.585 1.00 73.12 96 PRO A O 1
ATOM 782 N N . LEU A 1 97 ? 36.924 28.730 -34.919 1.00 74.88 97 LEU A N 1
ATOM 783 C CA . LEU A 1 97 ? 36.703 29.593 -36.085 1.00 74.88 97 LEU A CA 1
ATOM 784 C C . LEU A 1 97 ? 35.255 29.487 -36.594 1.00 74.88 97 LEU A C 1
ATOM 786 O O . LEU A 1 97 ? 34.637 30.496 -36.919 1.00 74.88 97 LEU A O 1
ATOM 790 N N . LEU A 1 98 ? 34.691 28.277 -36.583 1.00 74.12 98 LEU A N 1
ATOM 791 C CA . LEU A 1 98 ? 33.308 27.991 -36.988 1.00 74.12 98 LEU A CA 1
ATOM 792 C C . LEU A 1 98 ? 32.249 28.610 -36.047 1.00 74.12 98 LEU A C 1
ATOM 794 O O . LEU A 1 98 ? 31.100 28.787 -36.454 1.00 74.12 98 LEU A O 1
ATOM 798 N N . LEU A 1 99 ? 32.631 28.973 -34.816 1.00 76.56 99 LEU A N 1
ATOM 799 C CA . LEU A 1 99 ? 31.801 29.748 -33.884 1.00 76.56 99 LEU A CA 1
ATOM 800 C C . LEU A 1 99 ? 32.087 31.258 -33.951 1.00 76.56 99 LEU A C 1
ATOM 802 O O . LEU A 1 99 ? 31.170 32.054 -33.777 1.00 76.56 99 LEU A O 1
ATOM 806 N N . LEU A 1 100 ? 33.326 31.664 -34.242 1.00 79.50 100 LEU A N 1
ATOM 807 C CA . LEU A 1 100 ? 33.710 33.075 -34.364 1.00 79.50 100 LEU A CA 1
ATOM 808 C C . LEU A 1 100 ? 33.187 33.734 -35.649 1.00 79.50 100 LEU A C 1
ATOM 810 O O . LEU A 1 100 ? 32.819 34.904 -35.611 1.00 79.50 100 LEU A O 1
ATOM 814 N N . LEU A 1 101 ? 33.103 33.008 -36.769 1.00 79.81 101 LEU A N 1
ATOM 815 C CA . LEU A 1 101 ? 32.582 33.544 -38.034 1.00 79.81 101 LEU A CA 1
ATOM 816 C C . LEU A 1 101 ? 31.130 34.072 -37.937 1.00 79.81 101 LEU A C 1
ATOM 818 O O . LEU A 1 101 ? 30.915 35.215 -38.338 1.00 79.81 101 LEU A O 1
ATOM 822 N N . PRO A 1 102 ? 30.135 33.347 -37.376 1.00 81.25 102 PRO A N 1
ATOM 823 C CA . PRO A 1 102 ? 28.798 33.915 -37.182 1.00 81.25 102 PRO A CA 1
ATOM 824 C C . PRO A 1 102 ? 28.761 35.057 -36.156 1.00 81.25 102 PRO A C 1
ATOM 826 O O . PRO A 1 102 ? 27.926 35.947 -36.291 1.00 81.25 102 PRO A O 1
ATOM 829 N N . ILE A 1 103 ? 29.656 35.087 -35.159 1.00 79.69 103 ILE A N 1
ATOM 830 C CA . ILE A 1 103 ? 29.768 36.238 -34.244 1.00 79.69 103 ILE A CA 1
ATOM 831 C C . ILE A 1 103 ? 30.248 37.473 -35.022 1.00 79.69 103 ILE A C 1
ATOM 833 O O . ILE A 1 103 ? 29.617 38.524 -34.946 1.00 79.69 103 ILE A O 1
ATOM 837 N N . ALA A 1 104 ? 31.302 37.337 -35.832 1.00 82.25 104 ALA A N 1
ATOM 838 C CA . ALA A 1 104 ? 31.812 38.411 -36.685 1.00 82.25 104 ALA A CA 1
ATOM 839 C C . ALA A 1 104 ? 30.761 38.914 -37.691 1.00 82.25 104 ALA A C 1
ATOM 841 O O . ALA A 1 104 ? 30.671 40.117 -37.923 1.00 82.25 104 ALA A O 1
ATOM 842 N N . LEU A 1 105 ? 29.927 38.017 -38.229 1.00 82.69 105 LEU A N 1
ATOM 843 C CA . LEU A 1 105 ? 28.806 38.366 -39.104 1.00 82.69 105 LEU A CA 1
ATOM 844 C C . LEU A 1 105 ? 27.761 39.241 -38.386 1.00 82.69 105 LEU A C 1
ATOM 846 O O . LEU A 1 105 ? 27.396 40.298 -38.886 1.00 82.69 105 LEU A O 1
ATOM 850 N N . ASN A 1 106 ? 27.339 38.862 -37.175 1.00 80.88 106 ASN A N 1
ATOM 851 C CA . ASN A 1 106 ? 26.363 39.643 -36.401 1.00 80.88 106 ASN A CA 1
ATOM 852 C C . ASN A 1 106 ? 26.925 41.000 -35.934 1.00 80.88 106 ASN A C 1
ATOM 854 O O . ASN A 1 106 ? 26.186 41.978 -35.833 1.00 80.88 106 ASN A O 1
ATOM 858 N N . VAL A 1 107 ? 28.237 41.084 -35.687 1.00 80.06 107 VAL A N 1
ATOM 859 C CA . VAL A 1 107 ? 28.929 42.356 -35.417 1.00 80.06 107 VAL A CA 1
ATOM 860 C C . VAL A 1 107 ? 28.982 43.236 -36.675 1.00 80.06 107 VAL A C 1
ATOM 862 O O . VAL A 1 107 ? 28.758 44.443 -36.582 1.00 80.06 107 VAL A O 1
ATOM 865 N N . LEU A 1 108 ? 29.222 42.656 -37.856 1.00 82.62 108 LEU A N 1
ATOM 866 C CA . LEU A 1 108 ? 29.185 43.381 -39.130 1.00 82.62 108 LEU A CA 1
ATOM 867 C C . LEU A 1 108 ? 27.780 43.917 -39.447 1.00 82.62 108 LEU A C 1
ATOM 869 O O . LEU A 1 108 ? 27.653 45.061 -39.883 1.00 82.62 108 LEU A O 1
ATOM 873 N N . ASP A 1 109 ? 26.731 43.137 -39.195 1.00 80.75 109 ASP A N 1
ATOM 874 C CA . ASP A 1 109 ? 25.340 43.575 -39.361 1.00 80.75 109 ASP A CA 1
ATOM 875 C C . ASP A 1 109 ? 25.003 44.773 -38.480 1.00 80.75 109 ASP A C 1
ATOM 877 O O . ASP A 1 109 ? 24.446 45.761 -38.961 1.00 80.75 109 ASP A O 1
ATOM 881 N N . PHE A 1 110 ? 25.412 44.720 -37.210 1.00 79.88 110 PHE A N 1
ATOM 882 C CA . PHE A 1 110 ? 25.237 45.821 -36.269 1.00 79.88 110 PHE A CA 1
ATOM 883 C C . PHE A 1 110 ? 25.916 47.113 -36.757 1.00 79.88 110 PHE A C 1
ATOM 885 O O . PHE A 1 110 ? 25.295 48.175 -36.727 1.00 79.88 110 PHE A O 1
ATOM 892 N N . PHE A 1 111 ? 27.152 47.038 -37.267 1.00 79.75 111 PHE A N 1
ATOM 893 C CA . PHE A 1 111 ? 27.870 48.217 -37.773 1.00 79.75 111 PHE A CA 1
ATOM 894 C C . PHE A 1 111 ? 27.424 48.693 -39.164 1.00 79.75 111 PHE A C 1
ATOM 896 O O . PHE A 1 111 ? 27.526 49.883 -39.453 1.00 79.75 111 PHE A O 1
ATOM 903 N N . THR A 1 112 ? 26.931 47.804 -40.031 1.00 79.06 112 THR A N 1
ATOM 904 C CA . THR A 1 112 ? 26.428 48.177 -41.369 1.00 79.06 112 THR A CA 1
ATOM 905 C C . THR A 1 112 ? 24.945 48.552 -41.376 1.00 79.06 112 THR A C 1
ATOM 907 O O . THR A 1 112 ? 24.437 49.013 -42.398 1.00 79.06 112 THR A O 1
ATOM 910 N N . GLY A 1 113 ? 24.235 48.357 -40.259 1.00 78.88 113 GLY A N 1
ATOM 911 C CA . GLY A 1 113 ? 22.787 48.545 -40.171 1.00 78.88 113 GLY A CA 1
ATOM 912 C C . GLY A 1 113 ? 21.997 47.566 -41.047 1.00 78.88 113 GLY A C 1
ATOM 913 O O . GLY A 1 113 ? 20.833 47.833 -41.369 1.00 78.88 113 GLY A O 1
ATOM 914 N N . PHE A 1 114 ? 22.609 46.454 -41.473 1.00 82.88 114 PHE A N 1
ATOM 915 C CA . PHE A 1 114 ? 21.949 45.490 -42.342 1.00 82.88 114 PHE A CA 1
ATOM 916 C C . PHE A 1 114 ? 20.855 44.765 -41.570 1.00 82.88 114 PHE A C 1
ATOM 918 O O . PHE A 1 114 ? 21.106 43.978 -40.665 1.00 82.88 114 PHE A O 1
ATOM 925 N N . ASN A 1 115 ? 19.612 45.047 -41.947 1.00 74.25 115 ASN A N 1
ATOM 926 C CA . ASN A 1 115 ? 18.443 44.419 -41.354 1.00 74.25 115 ASN A CA 1
ATOM 927 C C . ASN A 1 115 ? 17.865 43.305 -42.236 1.00 74.25 115 ASN A C 1
ATOM 929 O O . ASN A 1 115 ? 16.919 42.659 -41.811 1.00 74.25 115 ASN A O 1
ATOM 933 N N . GLY A 1 116 ? 18.434 43.016 -43.410 1.00 80.69 116 GLY A N 1
ATOM 934 C CA . GLY A 1 116 ? 17.913 42.046 -44.382 1.00 80.69 116 GLY A CA 1
ATOM 935 C C . GLY A 1 116 ? 17.525 42.697 -45.714 1.00 80.69 116 GLY A C 1
ATOM 936 O O . GLY A 1 116 ? 17.654 43.909 -45.899 1.00 80.69 116 GLY A O 1
ATOM 937 N N . ILE A 1 117 ? 17.032 41.895 -46.657 1.00 81.38 117 ILE A N 1
ATOM 938 C CA . ILE A 1 117 ? 16.616 42.353 -47.988 1.00 81.38 117 ILE A CA 1
ATOM 939 C C . ILE A 1 117 ? 15.198 42.939 -47.910 1.00 81.38 117 ILE A C 1
ATOM 941 O O . ILE A 1 117 ? 14.215 42.229 -47.703 1.00 81.38 117 ILE A O 1
ATOM 945 N N . CYS A 1 118 ? 15.078 44.251 -48.116 1.00 77.06 118 CYS A N 1
ATOM 946 C CA . CYS A 1 118 ? 13.794 44.946 -48.204 1.00 77.06 118 CYS A CA 1
ATOM 947 C C . CYS A 1 118 ? 13.254 44.907 -49.644 1.00 77.06 118 CYS A C 1
ATOM 949 O O . CYS A 1 118 ? 13.634 45.734 -50.473 1.00 77.06 118 CYS A O 1
ATOM 951 N N . LEU A 1 119 ? 12.345 43.972 -49.939 1.00 73.69 119 LEU A N 1
ATOM 952 C CA . LEU A 1 119 ? 11.653 43.912 -51.232 1.00 73.69 119 LEU A CA 1
ATOM 953 C C . LEU A 1 119 ? 10.654 45.072 -51.354 1.00 73.69 119 LEU A C 1
ATOM 955 O O . LEU A 1 119 ? 9.536 45.004 -50.838 1.00 73.69 119 LEU A O 1
ATOM 959 N N . LYS A 1 120 ? 11.076 46.161 -52.003 1.00 70.62 120 LYS A N 1
ATOM 960 C CA . LYS A 1 120 ? 10.217 47.320 -52.280 1.00 70.62 120 LYS A CA 1
ATOM 961 C C . LYS A 1 120 ? 9.219 46.982 -53.388 1.00 70.62 120 LYS A C 1
ATOM 963 O O . LYS A 1 120 ? 9.618 46.501 -54.445 1.00 70.62 120 LYS A O 1
ATOM 968 N N . GLY A 1 121 ? 7.938 47.271 -53.159 1.00 66.19 121 GLY A N 1
ATOM 969 C CA . GLY A 1 121 ? 6.916 47.177 -54.207 1.00 66.19 121 GLY A CA 1
ATOM 970 C C . GLY A 1 121 ? 7.137 48.207 -55.332 1.00 66.19 121 GLY A C 1
ATOM 971 O O . GLY A 1 121 ? 7.931 49.136 -55.151 1.00 66.19 121 GLY A O 1
ATOM 972 N N . PRO A 1 122 ? 6.419 48.108 -56.469 1.00 61.41 122 PRO A N 1
ATOM 973 C CA . PRO A 1 122 ? 6.594 49.008 -57.620 1.00 61.41 122 PRO A CA 1
ATOM 974 C C . PRO A 1 122 ? 6.420 50.504 -57.305 1.00 61.41 122 PRO A C 1
ATOM 976 O O . PRO A 1 122 ? 6.989 51.351 -57.984 1.00 61.41 122 PRO A O 1
ATOM 979 N N . THR A 1 123 ? 5.674 50.837 -56.247 1.00 68.31 123 THR A N 1
ATOM 980 C CA . THR A 1 123 ? 5.474 52.208 -55.746 1.00 68.31 123 THR A CA 1
ATOM 981 C C . THR A 1 123 ? 6.650 52.752 -54.919 1.00 68.31 123 THR A C 1
ATOM 983 O O . THR A 1 123 ? 6.607 53.893 -54.470 1.00 68.31 123 THR A O 1
ATOM 986 N N . GLY A 1 124 ? 7.681 51.944 -54.642 1.00 64.75 124 GLY A N 1
ATOM 987 C CA . GLY A 1 124 ? 8.846 52.304 -53.822 1.00 64.75 124 GLY A CA 1
ATOM 988 C C . GLY A 1 124 ? 8.592 52.395 -52.307 1.00 64.75 124 GLY A C 1
ATOM 989 O O . GLY A 1 124 ? 9.543 52.529 -51.533 1.00 64.75 124 GLY A O 1
ATOM 990 N N . THR A 1 125 ? 7.334 52.302 -51.865 1.00 62.69 125 THR A N 1
ATOM 991 C CA . THR A 1 125 ? 6.900 52.538 -50.479 1.00 62.69 125 THR A CA 1
ATOM 992 C C . THR A 1 125 ? 6.820 51.248 -49.651 1.00 62.69 125 THR A C 1
ATOM 994 O O . THR A 1 125 ? 5.856 50.489 -49.765 1.00 62.69 125 THR A O 1
ATOM 997 N N . GLY A 1 126 ? 7.802 51.044 -48.764 1.00 66.81 126 GLY A N 1
ATOM 998 C CA . GLY A 1 126 ? 7.837 49.944 -47.784 1.00 66.81 126 GLY A CA 1
ATOM 999 C C . GLY A 1 126 ? 8.325 48.599 -48.342 1.00 66.81 126 GLY A C 1
ATOM 1000 O O . GLY A 1 126 ? 8.364 48.396 -49.554 1.00 66.81 126 GLY A O 1
ATOM 1001 N N . CYS A 1 127 ? 8.715 47.677 -47.451 1.00 69.69 127 CYS A N 1
ATOM 1002 C CA . CYS A 1 127 ? 9.053 46.297 -47.828 1.00 69.69 127 CYS A CA 1
ATOM 1003 C C . CYS A 1 127 ? 7.775 45.444 -47.794 1.00 69.69 127 CYS A C 1
ATOM 1005 O O . CYS A 1 127 ? 7.164 45.309 -46.736 1.00 69.69 127 CYS A O 1
ATOM 1007 N N . GLN A 1 128 ? 7.357 44.859 -48.913 1.00 65.88 128 GLN A N 1
ATOM 1008 C CA . GLN A 1 128 ? 6.043 44.216 -49.019 1.00 65.88 128 GLN A CA 1
ATOM 1009 C C . GLN A 1 128 ? 6.116 42.682 -48.978 1.00 65.88 128 GLN A C 1
ATOM 1011 O O . GLN A 1 128 ? 5.831 42.009 -49.962 1.00 65.88 128 GLN A O 1
ATOM 1016 N N . PHE A 1 129 ? 6.469 42.101 -47.829 1.00 61.16 129 PHE A N 1
ATOM 1017 C CA . PHE A 1 129 ? 6.691 40.647 -47.732 1.00 61.16 129 PHE A CA 1
ATOM 1018 C C . PHE A 1 129 ? 5.441 39.753 -47.817 1.00 61.16 129 PHE A C 1
ATOM 1020 O O . PHE A 1 129 ? 5.571 38.538 -47.949 1.00 61.16 129 PHE A O 1
ATOM 1027 N N . PHE A 1 130 ? 4.243 40.340 -47.762 1.00 62.53 130 PHE A N 1
ATOM 1028 C CA . PHE A 1 130 ? 2.964 39.619 -47.800 1.00 62.53 130 PHE A CA 1
ATOM 1029 C C . PHE A 1 130 ? 1.918 40.285 -48.714 1.00 62.53 130 PHE A C 1
ATOM 1031 O O . PHE A 1 130 ? 0.724 40.037 -48.559 1.00 62.53 130 PHE A O 1
ATOM 1038 N N . SER A 1 131 ? 2.328 41.150 -49.652 1.00 64.50 131 SER A N 1
ATOM 1039 C CA . SER A 1 131 ? 1.395 41.682 -50.655 1.00 64.50 131 SER A CA 1
ATOM 1040 C C . SER A 1 131 ? 1.174 40.684 -51.793 1.00 64.50 131 SER A C 1
ATOM 1042 O O . SER A 1 131 ? 2.021 39.832 -52.081 1.00 64.50 131 SER A O 1
ATOM 1044 N N . TRP A 1 132 ? 0.047 40.829 -52.495 1.00 67.81 132 TRP A N 1
ATOM 1045 C CA . TRP A 1 132 ? -0.183 40.119 -53.755 1.00 67.81 132 TRP A CA 1
ATOM 1046 C C . TRP A 1 132 ? 0.893 40.438 -54.799 1.00 67.81 132 TRP A C 1
ATOM 1048 O O . TRP A 1 132 ? 1.204 39.577 -55.614 1.00 67.81 132 TRP A O 1
ATOM 1058 N N . ASP A 1 133 ? 1.528 41.612 -54.738 1.00 63.84 133 ASP A N 1
ATOM 1059 C CA . ASP A 1 133 ? 2.606 41.994 -55.654 1.00 63.84 133 ASP A CA 1
ATOM 1060 C C . ASP A 1 133 ? 3.885 41.174 -55.437 1.00 63.84 133 ASP A C 1
ATOM 1062 O O . ASP A 1 133 ? 4.556 40.841 -56.410 1.00 63.84 133 ASP A O 1
ATOM 1066 N N . PHE A 1 134 ? 4.201 40.768 -54.200 1.00 67.62 134 PHE A N 1
ATOM 1067 C CA . PHE A 1 134 ? 5.311 39.839 -53.948 1.00 67.62 134 PHE A CA 1
ATOM 1068 C C . PHE A 1 134 ? 5.006 38.427 -54.467 1.00 67.62 134 PHE A C 1
ATOM 1070 O O . PHE A 1 134 ? 5.867 37.805 -55.092 1.00 67.62 134 PHE A O 1
ATOM 1077 N N . LEU A 1 135 ? 3.774 37.938 -54.282 1.00 69.44 135 LEU A N 1
ATOM 1078 C CA . LEU A 1 135 ? 3.352 36.652 -54.844 1.00 69.44 135 LEU A CA 1
ATOM 1079 C C . LEU A 1 135 ? 3.362 36.688 -56.383 1.00 69.44 135 LEU A C 1
ATOM 1081 O O . LEU A 1 135 ? 3.896 35.778 -57.014 1.00 69.44 135 LEU A O 1
ATOM 1085 N N . ASN A 1 136 ? 2.856 37.767 -56.984 1.00 68.81 136 ASN A N 1
ATOM 1086 C CA . ASN A 1 136 ? 2.889 37.998 -58.427 1.00 68.81 136 ASN A CA 1
ATOM 1087 C C . ASN A 1 136 ? 4.326 38.120 -58.955 1.00 68.81 136 ASN A C 1
ATOM 1089 O O . ASN A 1 136 ? 4.626 37.545 -59.998 1.00 68.81 136 ASN A O 1
ATOM 1093 N N . PHE A 1 137 ? 5.231 38.794 -58.235 1.00 71.69 137 PHE A N 1
ATOM 1094 C CA . PHE A 1 137 ? 6.656 38.837 -58.576 1.00 71.69 137 PHE A CA 1
ATOM 1095 C C . PHE A 1 137 ? 7.287 37.442 -58.529 1.00 71.69 137 PHE A C 1
ATOM 1097 O O . PHE A 1 137 ? 7.983 37.065 -59.467 1.00 71.69 137 PHE A O 1
ATOM 1104 N N . TYR A 1 138 ? 7.023 36.645 -57.488 1.00 68.94 138 TYR A N 1
ATOM 1105 C CA . TYR A 1 138 ? 7.556 35.283 -57.396 1.00 68.94 138 TYR A CA 1
ATOM 1106 C C . TYR A 1 138 ? 7.005 34.373 -58.506 1.00 68.94 138 TYR A C 1
ATOM 1108 O O . TYR A 1 138 ? 7.757 33.602 -59.099 1.00 68.94 138 TYR A O 1
ATOM 1116 N N . ILE A 1 139 ? 5.722 34.512 -58.857 1.00 71.69 139 ILE A N 1
ATOM 1117 C CA . ILE A 1 139 ? 5.115 33.820 -60.002 1.00 71.69 139 ILE A CA 1
ATOM 1118 C C . ILE A 1 139 ? 5.769 34.273 -61.315 1.00 71.69 139 ILE A C 1
ATOM 1120 O O . ILE A 1 139 ? 6.188 33.424 -62.095 1.00 71.69 139 ILE A O 1
ATOM 1124 N N . GLN A 1 140 ? 5.929 35.577 -61.564 1.00 71.12 140 GLN A N 1
ATOM 1125 C CA . GLN A 1 140 ? 6.600 36.078 -62.772 1.00 71.12 140 GLN A CA 1
ATOM 1126 C C . GLN A 1 140 ? 8.075 35.660 -62.843 1.00 71.12 140 GLN A C 1
ATOM 1128 O O . GLN A 1 140 ? 8.565 35.361 -63.929 1.00 71.12 140 GLN A O 1
ATOM 1133 N N . LEU A 1 141 ? 8.768 35.571 -61.704 1.00 69.44 141 LEU A N 1
ATOM 1134 C CA . LEU A 1 141 ? 10.125 35.040 -61.601 1.00 69.44 141 LEU A CA 1
ATOM 1135 C C . LEU A 1 141 ? 10.172 33.559 -61.996 1.00 69.44 141 LEU A C 1
ATOM 1137 O O . LEU A 1 141 ? 10.927 33.204 -62.899 1.00 69.44 141 LEU A O 1
ATOM 1141 N N . VAL A 1 142 ? 9.341 32.709 -61.386 1.00 67.88 142 VAL A N 1
ATOM 1142 C CA . VAL A 1 142 ? 9.269 31.270 -61.702 1.00 67.88 142 VAL A CA 1
ATOM 1143 C C . VAL A 1 142 ? 8.777 31.025 -63.135 1.00 67.88 142 VAL A C 1
ATOM 1145 O O . VAL A 1 142 ? 9.167 30.045 -63.758 1.00 67.88 142 VAL A O 1
ATOM 1148 N N . MET A 1 143 ? 7.980 31.927 -63.707 1.00 72.69 143 MET A N 1
ATOM 1149 C CA . MET A 1 143 ? 7.559 31.879 -65.114 1.00 72.69 143 MET A CA 1
ATOM 1150 C C . MET A 1 143 ? 8.553 32.560 -66.076 1.00 72.69 143 MET A C 1
ATOM 1152 O O . MET A 1 143 ? 8.350 32.520 -67.289 1.00 72.69 143 MET A O 1
ATOM 1156 N N . SER A 1 144 ? 9.638 33.169 -65.581 1.00 76.94 144 SER A N 1
ATOM 1157 C CA . SER A 1 144 ? 10.629 33.842 -66.427 1.00 76.94 144 SER A CA 1
ATOM 1158 C C . SER A 1 144 ? 11.560 32.846 -67.122 1.00 76.94 144 SER A C 1
ATOM 1160 O O . SER A 1 144 ? 12.049 31.886 -66.522 1.00 76.94 144 SER A O 1
ATOM 1162 N N . GLY A 1 145 ? 11.895 33.119 -68.387 1.00 70.50 145 GLY A N 1
ATOM 1163 C CA . GLY A 1 145 ? 12.863 32.307 -69.132 1.00 70.50 145 GLY A CA 1
ATOM 1164 C C . GLY A 1 145 ? 14.248 32.260 -68.472 1.00 70.50 145 GLY A C 1
ATOM 1165 O O . GLY A 1 145 ? 14.936 31.252 -68.577 1.00 70.50 145 GLY A O 1
ATOM 1166 N N . VAL A 1 146 ? 14.638 33.308 -67.735 1.00 69.56 146 VAL A N 1
ATOM 1167 C CA . VAL A 1 146 ? 15.922 33.368 -67.016 1.00 69.56 146 VAL A CA 1
ATOM 1168 C C . VAL A 1 146 ? 15.967 32.352 -65.872 1.00 69.56 146 VAL A C 1
ATOM 1170 O O . VAL A 1 146 ? 16.947 31.618 -65.761 1.00 69.56 146 VAL A O 1
ATOM 1173 N N . TYR A 1 147 ? 14.903 32.250 -65.066 1.00 71.56 147 TYR A N 1
ATOM 1174 C CA . TYR A 1 147 ? 14.800 31.227 -64.019 1.00 71.56 147 TYR A CA 1
ATOM 1175 C C . TYR A 1 147 ? 14.885 29.814 -64.613 1.00 71.56 147 TYR A C 1
ATOM 1177 O O . TYR A 1 147 ? 15.690 29.010 -64.147 1.00 71.56 147 TYR A O 1
ATOM 1185 N N . TRP A 1 148 ? 14.145 29.532 -65.693 1.00 73.12 148 TRP A N 1
ATOM 1186 C CA . TRP A 1 148 ? 14.205 28.223 -66.354 1.00 73.12 148 TRP A CA 1
ATOM 1187 C C . TRP A 1 148 ? 15.569 27.922 -66.978 1.00 73.12 148 TRP A C 1
ATOM 1189 O O . TRP A 1 148 ? 16.015 26.783 -66.890 1.00 73.12 148 TRP A O 1
ATOM 1199 N N . VAL A 1 149 ? 16.279 28.912 -67.529 1.00 73.94 149 VAL A N 1
ATOM 1200 C CA . VAL A 1 149 ? 17.666 28.732 -67.993 1.00 73.94 149 VAL A CA 1
ATOM 1201 C C . VAL A 1 149 ? 18.594 28.372 -66.831 1.00 73.94 149 VAL A C 1
ATOM 1203 O O . VAL A 1 149 ? 19.354 27.416 -66.959 1.00 73.94 149 VAL A O 1
ATOM 1206 N N . VAL A 1 150 ? 18.512 29.058 -65.683 1.00 67.94 150 VAL A N 1
ATOM 1207 C CA . VAL A 1 150 ? 19.322 28.715 -64.495 1.00 67.94 150 VAL A CA 1
ATOM 1208 C C . VAL A 1 150 ? 18.985 27.315 -63.973 1.00 67.94 150 VAL A C 1
ATOM 1210 O O . VAL A 1 150 ? 19.893 26.528 -63.708 1.00 67.94 150 VAL A O 1
ATOM 1213 N N . VAL A 1 151 ? 17.698 26.970 -63.875 1.00 66.88 151 VAL A N 1
ATOM 1214 C CA . VAL A 1 151 ? 17.236 25.637 -63.457 1.00 66.88 151 VAL A CA 1
ATOM 1215 C C . VAL A 1 151 ? 17.734 24.553 -64.413 1.00 66.88 151 VAL A C 1
ATOM 1217 O O . VAL A 1 151 ? 18.322 23.576 -63.960 1.00 66.88 151 VAL A O 1
ATOM 1220 N N . VAL A 1 152 ? 17.573 24.727 -65.727 1.00 71.88 152 VAL A N 1
ATOM 1221 C CA . VAL A 1 152 ? 18.056 23.771 -66.737 1.00 71.88 152 VAL A CA 1
ATOM 1222 C C . VAL A 1 152 ? 19.579 23.637 -66.687 1.00 71.88 152 VAL A C 1
ATOM 1224 O O . VAL A 1 152 ? 20.081 22.519 -66.754 1.00 71.88 152 VAL A O 1
ATOM 1227 N N . PHE A 1 153 ? 20.322 24.728 -66.488 1.00 71.75 153 PHE A N 1
ATOM 1228 C CA . PHE A 1 153 ? 21.781 24.681 -66.357 1.00 71.75 153 PHE A CA 1
ATOM 1229 C C . PHE A 1 153 ? 22.219 23.897 -65.107 1.00 71.75 153 PHE A C 1
ATOM 1231 O O . PHE A 1 153 ? 23.096 23.039 -65.195 1.00 71.75 153 PHE A O 1
ATOM 1238 N N . VAL A 1 154 ? 21.560 24.112 -63.960 1.00 65.31 154 VAL A N 1
ATOM 1239 C CA . VAL A 1 154 ? 21.786 23.324 -62.734 1.00 65.31 154 VAL A CA 1
ATOM 1240 C C . VAL A 1 154 ? 21.443 21.846 -62.955 1.00 65.31 154 VAL A C 1
ATOM 1242 O O . VAL A 1 154 ? 22.233 20.982 -62.585 1.00 65.31 154 VAL A O 1
ATOM 1245 N N . LEU A 1 155 ? 20.317 21.537 -63.605 1.00 62.69 155 LEU A N 1
ATOM 1246 C CA . LEU A 1 155 ? 19.907 20.157 -63.893 1.00 62.69 155 LEU A CA 1
ATOM 1247 C C . LEU A 1 155 ? 20.868 19.439 -64.859 1.00 62.69 155 LEU A C 1
ATOM 1249 O O . LEU A 1 155 ? 21.170 18.266 -64.645 1.00 62.69 155 LEU A O 1
ATOM 1253 N N . ILE A 1 156 ? 21.410 20.137 -65.864 1.00 67.56 156 ILE A N 1
ATOM 1254 C CA . ILE A 1 156 ? 22.444 19.611 -66.776 1.00 67.56 156 ILE A CA 1
ATOM 1255 C C . ILE A 1 156 ? 23.741 19.282 -66.018 1.00 67.56 156 ILE A C 1
ATOM 1257 O O . ILE A 1 156 ? 24.369 18.264 -66.292 1.00 67.56 156 ILE A O 1
ATOM 1261 N N . PHE A 1 157 ? 24.119 20.074 -65.012 1.00 59.53 157 PHE A N 1
ATOM 1262 C CA . PHE A 1 157 ? 25.264 19.765 -64.143 1.00 59.53 157 PHE A CA 1
ATOM 1263 C C . PHE A 1 157 ? 25.000 18.641 -63.119 1.00 59.53 157 PHE A C 1
ATOM 1265 O O . PHE A 1 157 ? 25.909 18.256 -62.381 1.00 59.53 157 PHE A O 1
ATOM 1272 N N . MET A 1 158 ? 23.786 18.080 -63.075 1.00 59.47 158 MET A N 1
ATOM 1273 C CA . MET A 1 158 ? 23.369 17.048 -62.117 1.00 59.47 158 MET A CA 1
ATOM 1274 C C . MET A 1 158 ? 23.068 15.678 -62.753 1.00 59.47 158 MET A C 1
ATOM 1276 O O . MET A 1 158 ? 22.487 14.820 -62.090 1.00 59.47 158 MET A O 1
ATOM 1280 N N . THR A 1 159 ? 23.475 15.430 -64.004 1.00 49.47 159 THR A N 1
ATOM 1281 C CA . THR A 1 159 ? 23.169 14.197 -64.762 1.00 49.47 159 THR A CA 1
ATOM 1282 C C . THR A 1 159 ? 23.963 12.960 -64.301 1.00 49.47 159 THR A C 1
ATOM 1284 O O . THR A 1 159 ? 24.801 12.421 -65.026 1.00 49.47 159 THR A O 1
ATOM 1287 N N . ARG A 1 160 ? 23.685 12.490 -63.084 1.00 60.41 160 ARG A N 1
ATOM 1288 C CA . ARG A 1 160 ? 24.008 11.145 -62.580 1.00 60.41 160 ARG A CA 1
ATOM 1289 C C . ARG A 1 160 ? 22.779 10.539 -61.910 1.00 60.41 160 ARG A C 1
ATOM 1291 O O . ARG A 1 160 ? 21.820 11.251 -61.626 1.00 60.41 160 ARG A O 1
ATOM 1298 N N . ASP A 1 161 ? 22.816 9.232 -61.673 1.00 62.34 161 ASP A N 1
ATOM 1299 C CA . ASP A 1 161 ? 21.694 8.445 -61.156 1.00 62.34 161 ASP A CA 1
ATOM 1300 C C . ASP A 1 161 ? 21.264 8.907 -59.751 1.00 62.34 161 ASP A C 1
ATOM 1302 O O . ASP A 1 161 ? 21.829 8.515 -58.732 1.00 62.34 161 ASP A O 1
ATOM 1306 N N . ILE A 1 162 ? 20.259 9.784 -59.709 1.00 67.12 162 ILE A N 1
ATOM 1307 C CA . ILE A 1 162 ? 19.675 10.376 -58.501 1.00 67.12 162 ILE A CA 1
ATOM 1308 C C . ILE A 1 162 ? 18.221 9.907 -58.417 1.00 67.12 162 ILE A C 1
ATOM 1310 O O . ILE A 1 162 ? 17.485 9.980 -59.403 1.00 67.12 162 ILE A O 1
ATOM 1314 N N . SER A 1 163 ? 17.775 9.438 -57.248 1.00 72.81 163 SER A N 1
ATOM 1315 C CA . SER A 1 163 ? 16.395 8.960 -57.102 1.00 72.81 163 SER A CA 1
ATOM 1316 C C . SER A 1 163 ? 15.382 10.099 -57.281 1.00 72.81 163 SER A C 1
ATOM 1318 O O . SER A 1 163 ? 15.650 11.240 -56.907 1.00 72.81 163 SER A O 1
ATOM 1320 N N . TRP A 1 164 ? 14.176 9.810 -57.786 1.00 71.75 164 TRP A N 1
ATOM 1321 C CA . TRP A 1 164 ? 13.139 10.838 -58.004 1.00 71.75 164 TRP A CA 1
ATOM 1322 C C . TRP A 1 164 ? 12.845 11.681 -56.748 1.00 71.75 164 TRP A C 1
ATOM 1324 O O . TRP A 1 164 ? 12.639 12.892 -56.828 1.00 71.75 164 TRP A O 1
ATOM 1334 N N . ARG A 1 165 ? 12.902 11.063 -55.560 1.00 66.62 165 ARG A N 1
ATOM 1335 C CA . ARG A 1 165 ? 12.734 11.762 -54.279 1.00 66.62 165 ARG A CA 1
ATOM 1336 C C . ARG A 1 165 ? 13.857 12.768 -54.029 1.00 66.62 165 ARG A C 1
ATOM 1338 O O . ARG A 1 165 ? 13.584 13.899 -53.635 1.00 66.62 165 ARG A O 1
ATOM 1345 N N . GLU A 1 166 ? 15.107 12.387 -54.262 1.00 67.00 166 GLU A N 1
ATOM 1346 C CA . GLU A 1 166 ? 16.252 13.290 -54.128 1.00 67.00 166 GLU A CA 1
ATOM 1347 C C . GLU A 1 166 ? 16.268 14.361 -55.217 1.00 67.00 166 GLU A C 1
ATOM 1349 O O . GLU A 1 166 ? 16.589 15.503 -54.909 1.00 67.00 166 GLU A O 1
ATOM 1354 N N . PHE A 1 167 ? 15.865 14.025 -56.447 1.00 74.25 167 PHE A N 1
ATOM 1355 C CA . PHE A 1 167 ? 15.698 14.971 -57.550 1.00 74.25 167 PHE A CA 1
ATOM 1356 C C . PHE A 1 167 ? 14.733 16.094 -57.158 1.00 74.25 167 PHE A C 1
ATOM 1358 O O . PHE A 1 167 ? 15.134 17.254 -57.148 1.00 74.25 167 PHE A O 1
ATOM 1365 N N . VAL A 1 168 ? 13.508 15.760 -56.731 1.00 70.81 168 VAL A N 1
ATOM 1366 C CA . VAL A 1 168 ? 12.512 16.750 -56.279 1.00 70.81 168 VAL A CA 1
ATOM 1367 C C . VAL A 1 168 ? 13.039 17.560 -55.089 1.00 70.81 168 VAL A C 1
ATOM 1369 O O . VAL A 1 168 ? 12.892 18.780 -55.054 1.00 70.81 168 VAL A O 1
ATOM 1372 N N . THR A 1 169 ? 13.711 16.915 -54.132 1.00 64.56 169 THR A N 1
ATOM 1373 C CA . THR A 1 169 ? 14.214 17.599 -52.929 1.00 64.56 169 THR A CA 1
ATOM 1374 C C . THR A 1 169 ? 15.373 18.562 -53.253 1.00 64.56 169 THR A C 1
ATOM 1376 O O . THR A 1 169 ? 15.393 19.688 -52.753 1.00 64.56 169 THR A O 1
ATOM 1379 N N . ARG A 1 170 ? 16.313 18.173 -54.129 1.00 71.12 170 ARG A N 1
ATOM 1380 C CA . ARG A 1 170 ? 17.404 19.042 -54.614 1.00 71.12 170 ARG A CA 1
ATOM 1381 C C . ARG A 1 170 ? 16.863 20.152 -55.526 1.00 71.12 170 ARG A C 1
ATOM 1383 O O . ARG A 1 170 ? 17.297 21.291 -55.394 1.00 71.12 170 ARG A O 1
ATOM 1390 N N . TYR A 1 171 ? 15.882 19.858 -56.382 1.00 73.06 171 TYR A N 1
ATOM 1391 C CA . TYR A 1 171 ? 15.201 20.841 -57.235 1.00 73.06 171 TYR A CA 1
ATOM 1392 C C . TYR A 1 171 ? 14.558 21.961 -56.409 1.00 73.06 171 TYR A C 1
ATOM 1394 O O . TYR A 1 171 ? 14.774 23.137 -56.702 1.00 73.06 171 TYR A O 1
ATOM 1402 N N . VAL A 1 172 ? 13.818 21.617 -55.347 1.00 71.75 172 VAL A N 1
ATOM 1403 C CA . VAL A 1 172 ? 13.213 22.604 -54.435 1.00 71.75 172 VAL A CA 1
ATOM 1404 C C . VAL A 1 172 ? 14.293 23.428 -53.730 1.00 71.75 172 VAL A C 1
ATOM 1406 O O . VAL A 1 172 ? 14.181 24.651 -53.685 1.00 71.75 172 VAL A O 1
ATOM 1409 N N . TYR A 1 173 ? 15.371 22.796 -53.250 1.00 71.12 173 TYR A N 1
ATOM 1410 C CA . TYR A 1 173 ? 16.493 23.511 -52.632 1.00 71.12 173 TYR A CA 1
ATOM 1411 C C . TYR A 1 173 ? 17.124 24.539 -53.586 1.00 71.12 173 TYR A C 1
ATOM 1413 O O . TYR A 1 173 ? 17.247 25.712 -53.233 1.00 71.12 173 TYR A O 1
ATOM 1421 N N . TYR A 1 174 ? 17.498 24.123 -54.802 1.00 73.44 174 TYR A N 1
ATOM 1422 C CA . TYR A 1 174 ? 18.133 25.015 -55.775 1.00 73.44 174 TYR A CA 1
ATOM 1423 C C . TYR A 1 174 ? 17.167 26.079 -56.307 1.00 73.44 174 TYR A C 1
ATOM 1425 O O . TYR A 1 174 ? 17.587 27.213 -56.512 1.00 73.44 174 TYR A O 1
ATOM 1433 N N . THR A 1 175 ? 15.877 25.759 -56.449 1.00 70.00 175 THR A N 1
ATOM 1434 C CA . THR A 1 175 ? 14.816 26.725 -56.779 1.00 70.00 175 THR A CA 1
ATOM 1435 C C . THR A 1 175 ? 14.732 27.843 -55.749 1.00 70.00 175 THR A C 1
ATOM 1437 O O . THR A 1 175 ? 14.728 29.015 -56.122 1.00 70.00 175 THR A O 1
ATOM 1440 N N . VAL A 1 176 ? 14.702 27.496 -54.456 1.00 71.06 176 VAL A N 1
ATOM 1441 C CA . VAL A 1 176 ? 14.704 28.490 -53.377 1.00 71.06 176 VAL A CA 1
ATOM 1442 C C . VAL A 1 176 ? 15.993 29.304 -53.442 1.00 71.06 176 VAL A C 1
ATOM 1444 O O . VAL A 1 176 ? 15.919 30.517 -53.603 1.00 71.06 176 VAL A O 1
ATOM 1447 N N . LEU A 1 177 ? 17.164 28.660 -53.402 1.00 72.69 177 LEU A N 1
ATOM 1448 C CA . LEU A 1 177 ? 18.458 29.351 -53.363 1.00 72.69 177 LEU A CA 1
ATOM 1449 C C . LEU A 1 177 ? 18.670 30.295 -54.562 1.00 72.69 177 LEU A C 1
ATOM 1451 O O . LEU A 1 177 ? 19.065 31.444 -54.366 1.00 72.69 177 LEU A O 1
ATOM 1455 N N . ALA A 1 178 ? 18.354 29.854 -55.783 1.00 72.81 178 ALA A N 1
ATOM 1456 C CA . ALA A 1 178 ? 18.427 30.687 -56.983 1.00 72.81 178 ALA A CA 1
ATOM 1457 C C . ALA A 1 178 ? 17.429 31.853 -56.932 1.00 72.81 178 ALA A C 1
ATOM 1459 O O . ALA A 1 178 ? 17.796 32.976 -57.269 1.00 72.81 178 ALA A O 1
ATOM 1460 N N . GLY A 1 179 ? 16.202 31.623 -56.448 1.00 73.44 179 GLY A N 1
ATOM 1461 C CA . GLY A 1 179 ? 15.216 32.683 -56.230 1.00 73.44 179 GLY A CA 1
ATOM 1462 C C . GLY A 1 179 ? 15.680 33.735 -55.217 1.00 73.44 179 GLY A C 1
ATOM 1463 O O . GLY A 1 179 ? 15.494 34.927 -55.452 1.00 73.44 179 GLY A O 1
ATOM 1464 N N . LEU A 1 180 ? 16.347 33.321 -54.131 1.00 70.88 180 LEU A N 1
ATOM 1465 C CA . LEU A 1 180 ? 16.880 34.246 -53.123 1.00 70.88 180 LEU A CA 1
ATOM 1466 C C . LEU A 1 180 ? 18.050 35.076 -53.675 1.00 70.88 180 LEU A C 1
ATOM 1468 O O . LEU A 1 180 ? 18.088 36.289 -53.474 1.00 70.88 180 LEU A O 1
ATOM 1472 N N . ILE A 1 181 ? 18.968 34.448 -54.420 1.00 72.00 181 ILE A N 1
ATOM 1473 C CA . ILE A 1 181 ? 20.080 35.139 -55.096 1.00 72.00 181 ILE A CA 1
ATOM 1474 C C . ILE A 1 181 ? 19.545 36.110 -56.161 1.00 72.00 181 ILE A C 1
ATOM 1476 O O . ILE A 1 181 ? 20.011 37.242 -56.250 1.00 72.00 181 ILE A O 1
ATOM 1480 N N . PHE A 1 182 ? 18.538 35.716 -56.942 1.00 72.69 182 PHE A N 1
ATOM 1481 C CA . PHE A 1 182 ? 17.959 36.569 -57.982 1.00 72.69 182 PHE A CA 1
ATOM 1482 C C . PHE A 1 182 ? 17.182 37.762 -57.402 1.00 72.69 182 PHE A C 1
ATOM 1484 O O . PHE A 1 182 ? 17.307 38.880 -57.902 1.00 72.69 182 PHE A O 1
ATOM 1491 N N . ALA A 1 183 ? 16.446 37.565 -56.303 1.00 69.12 183 ALA A N 1
ATOM 1492 C CA . ALA A 1 183 ? 15.827 38.661 -55.558 1.00 69.12 183 ALA A CA 1
ATOM 1493 C C . ALA A 1 183 ? 16.885 39.628 -54.992 1.00 69.12 183 ALA A C 1
ATOM 1495 O O . ALA A 1 183 ? 16.725 40.844 -55.098 1.00 69.12 183 ALA A O 1
ATOM 1496 N N . ALA A 1 184 ? 17.996 39.107 -54.463 1.00 67.94 184 ALA A N 1
ATOM 1497 C CA . ALA A 1 184 ? 19.125 39.919 -54.014 1.00 67.94 184 ALA A CA 1
ATOM 1498 C C . ALA A 1 184 ? 19.762 40.736 -55.161 1.00 67.94 184 ALA A C 1
ATOM 1500 O O . ALA A 1 184 ? 20.108 41.898 -54.962 1.00 67.94 184 ALA A O 1
ATOM 1501 N N . VAL A 1 185 ? 19.863 40.164 -56.369 1.00 70.19 185 VAL A N 1
ATOM 1502 C CA . VAL A 1 185 ? 20.344 40.857 -57.580 1.00 70.19 185 VAL A CA 1
ATOM 1503 C C . VAL A 1 185 ? 19.398 41.983 -58.011 1.00 70.19 185 VAL A C 1
ATOM 1505 O O . VAL A 1 185 ? 19.859 43.108 -58.189 1.00 70.19 185 VAL A O 1
ATOM 1508 N N . ILE A 1 186 ? 18.092 41.719 -58.154 1.00 70.25 186 ILE A N 1
ATOM 1509 C CA . ILE A 1 186 ? 17.130 42.722 -58.654 1.00 70.25 186 ILE A CA 1
ATOM 1510 C C . ILE A 1 186 ? 16.931 43.884 -57.677 1.00 70.25 186 ILE A C 1
ATOM 1512 O O . ILE A 1 186 ? 16.917 45.038 -58.098 1.00 70.25 186 ILE A O 1
ATOM 1516 N N . TYR A 1 187 ? 16.775 43.605 -56.380 1.00 67.38 187 TYR A N 1
ATOM 1517 C CA . TYR A 1 187 ? 16.433 44.637 -55.391 1.00 67.38 187 TYR A CA 1
ATOM 1518 C C . TYR A 1 187 ? 17.654 45.344 -54.778 1.00 67.38 187 TYR A C 1
ATOM 1520 O O . TYR A 1 187 ? 17.501 46.177 -53.883 1.00 67.38 187 TYR A O 1
ATOM 1528 N N . GLY A 1 188 ? 18.850 45.065 -55.307 1.00 63.72 188 GLY A N 1
ATOM 1529 C CA . GLY A 1 188 ? 20.100 45.745 -54.984 1.00 63.72 188 GLY A CA 1
ATOM 1530 C C . GLY A 1 188 ? 20.998 44.943 -54.044 1.00 63.72 188 GLY A C 1
ATOM 1531 O O . GLY A 1 188 ? 20.770 44.886 -52.834 1.00 63.72 188 GLY A O 1
ATOM 1532 N N . LEU A 1 189 ? 22.090 44.403 -54.591 1.00 67.81 189 LEU A N 1
ATOM 1533 C CA . LEU A 1 189 ? 23.162 43.793 -53.807 1.00 67.81 189 LEU A CA 1
ATOM 1534 C C . LEU A 1 189 ? 23.921 44.863 -53.014 1.00 67.81 189 LEU A C 1
ATOM 1536 O O . LEU A 1 189 ? 24.838 45.503 -53.529 1.00 67.81 189 LEU A O 1
ATOM 1540 N N . SER A 1 190 ? 23.586 45.021 -51.733 1.00 78.50 190 SER A N 1
ATOM 1541 C CA . SER A 1 190 ? 24.525 45.635 -50.793 1.00 78.50 190 SER A CA 1
ATOM 1542 C C . SER A 1 190 ? 25.711 44.692 -50.557 1.00 78.50 190 SER A C 1
ATOM 1544 O O . SER A 1 190 ? 25.590 43.467 -50.675 1.00 78.50 190 SER A O 1
ATOM 1546 N N . ALA A 1 191 ? 26.862 45.249 -50.175 1.00 76.81 191 ALA A N 1
ATOM 1547 C CA . ALA A 1 191 ? 28.025 44.441 -49.812 1.00 76.81 191 ALA A CA 1
ATOM 1548 C C . ALA A 1 191 ? 27.699 43.448 -48.676 1.00 76.81 191 ALA A C 1
ATOM 1550 O O . ALA A 1 191 ? 28.143 42.302 -48.726 1.00 76.81 191 ALA A O 1
ATOM 1551 N N . THR A 1 192 ? 26.865 43.837 -47.702 1.00 77.19 192 THR A N 1
ATOM 1552 C CA . THR A 1 192 ? 26.456 42.951 -46.601 1.00 77.19 192 THR A CA 1
ATOM 1553 C C . THR A 1 192 ? 25.583 41.786 -47.075 1.00 77.19 192 THR A C 1
ATOM 1555 O O . THR A 1 192 ? 25.823 40.658 -46.655 1.00 77.19 192 THR A O 1
ATOM 1558 N N . VAL A 1 193 ? 24.653 41.998 -48.022 1.00 81.31 193 VAL A N 1
ATOM 1559 C CA . VAL A 1 193 ? 23.870 40.895 -48.627 1.00 81.31 193 VAL A CA 1
ATOM 1560 C C . VAL A 1 193 ? 24.801 39.860 -49.263 1.00 81.31 193 VAL A C 1
ATOM 1562 O O . VAL A 1 193 ? 24.649 38.661 -49.026 1.00 81.31 193 VAL A O 1
ATOM 1565 N N . MET A 1 194 ? 25.810 40.310 -50.015 1.00 79.31 194 MET A N 1
ATOM 1566 C CA . MET A 1 194 ? 26.810 39.413 -50.603 1.00 79.31 194 MET A CA 1
ATOM 1567 C C . MET A 1 194 ? 27.626 38.669 -49.540 1.00 79.31 194 MET A C 1
ATOM 1569 O O . MET A 1 194 ? 27.863 37.472 -49.691 1.00 79.31 194 MET A O 1
ATOM 1573 N N . ILE A 1 195 ? 28.009 39.331 -48.444 1.00 81.06 195 ILE A N 1
ATOM 1574 C CA . ILE A 1 195 ? 28.727 38.691 -47.332 1.00 81.06 195 ILE A CA 1
ATOM 1575 C C . ILE A 1 195 ? 27.857 37.621 -46.650 1.00 81.06 195 ILE A C 1
ATOM 1577 O O . ILE A 1 195 ? 28.369 36.546 -46.343 1.00 81.06 195 ILE A O 1
ATOM 1581 N N . HIS A 1 196 ? 26.546 37.839 -46.504 1.00 84.00 196 HIS A N 1
ATOM 1582 C CA . HIS A 1 196 ? 25.618 36.829 -45.977 1.00 84.00 196 HIS A CA 1
ATOM 1583 C C . HIS A 1 196 ? 25.434 35.641 -46.926 1.00 84.00 196 HIS A C 1
ATOM 1585 O O . HIS A 1 196 ? 25.469 34.496 -46.478 1.00 84.00 196 HIS A O 1
ATOM 1591 N N . ILE A 1 197 ? 25.309 35.879 -48.237 1.00 82.00 197 ILE A N 1
ATOM 1592 C CA . ILE A 1 197 ? 25.258 34.803 -49.243 1.00 82.00 197 ILE A CA 1
ATOM 1593 C C . ILE A 1 197 ? 26.555 33.978 -49.209 1.00 82.00 197 ILE A C 1
ATOM 1595 O O . ILE A 1 197 ? 26.499 32.747 -49.196 1.00 82.00 197 ILE A O 1
ATOM 1599 N N . VAL A 1 198 ? 27.722 34.628 -49.134 1.00 81.56 198 VAL A N 1
ATOM 1600 C CA . VAL A 1 198 ? 29.031 33.957 -49.041 1.00 81.56 198 VAL A CA 1
ATOM 1601 C C . VAL A 1 198 ? 29.176 33.183 -47.727 1.00 81.56 198 VAL A C 1
ATOM 1603 O O . VAL A 1 198 ? 29.591 32.024 -47.756 1.00 81.56 198 VAL A O 1
ATOM 1606 N N . PHE A 1 199 ? 28.788 33.760 -46.586 1.00 82.88 199 PHE A N 1
ATOM 1607 C CA . PHE A 1 199 ? 28.822 33.082 -45.287 1.00 82.88 199 PHE A CA 1
ATOM 1608 C C . PHE A 1 199 ? 27.892 31.861 -45.252 1.00 82.88 199 PHE A C 1
ATOM 1610 O O . PHE A 1 199 ? 28.315 30.776 -44.851 1.00 82.88 199 PHE A O 1
ATOM 1617 N N . ALA A 1 200 ? 26.648 32.000 -45.713 1.00 82.38 200 ALA A N 1
ATOM 1618 C CA . ALA A 1 200 ? 25.697 30.896 -45.768 1.00 82.38 200 ALA A CA 1
ATOM 1619 C C . ALA A 1 200 ? 26.193 29.788 -46.715 1.00 82.38 200 ALA A C 1
ATOM 1621 O O . ALA A 1 200 ? 26.145 28.609 -46.365 1.00 82.38 200 ALA A O 1
ATOM 1622 N N . THR A 1 201 ? 26.765 30.153 -47.867 1.00 79.12 201 THR A N 1
ATOM 1623 C CA . THR A 1 201 ? 27.399 29.206 -48.801 1.00 79.12 201 THR A CA 1
ATOM 1624 C C . THR A 1 201 ? 28.592 28.487 -48.159 1.00 79.12 201 THR A C 1
ATOM 1626 O O . THR A 1 201 ? 28.740 27.276 -48.316 1.00 79.12 201 THR A O 1
ATOM 1629 N N . PHE A 1 202 ? 29.411 29.190 -47.370 1.00 80.88 202 PHE A N 1
ATOM 1630 C CA . PHE A 1 202 ? 30.506 28.594 -46.602 1.00 80.88 202 PHE A CA 1
ATOM 1631 C C . PHE A 1 202 ? 29.991 27.607 -45.540 1.00 80.88 202 PHE A C 1
ATOM 1633 O O . PHE A 1 202 ? 30.466 26.474 -45.481 1.00 80.88 202 PHE A O 1
ATOM 1640 N N . VAL A 1 203 ? 28.977 27.980 -44.749 1.00 78.12 203 VAL A N 1
ATOM 1641 C CA . VAL A 1 203 ? 28.313 27.077 -43.789 1.00 78.12 203 VAL A CA 1
ATOM 1642 C C . VAL A 1 203 ? 27.764 25.836 -44.497 1.00 78.12 203 VAL A C 1
ATOM 1644 O O . VAL A 1 203 ? 27.991 24.714 -44.045 1.00 78.12 203 VAL A O 1
ATOM 1647 N N . TYR A 1 204 ? 27.090 26.013 -45.630 1.00 78.81 204 TYR A N 1
ATOM 1648 C CA . TYR A 1 204 ? 26.521 24.916 -46.404 1.00 78.81 204 TYR A CA 1
ATOM 1649 C C . TYR A 1 204 ? 27.588 23.929 -46.903 1.00 78.81 204 TYR A C 1
ATOM 1651 O O . TYR A 1 204 ? 27.473 22.725 -46.668 1.00 78.81 204 TYR A O 1
ATOM 1659 N N . ILE A 1 205 ? 28.658 24.426 -47.529 1.00 74.81 205 ILE A N 1
ATOM 1660 C CA . ILE A 1 205 ? 29.734 23.586 -48.074 1.00 74.81 205 ILE A CA 1
ATOM 1661 C C . ILE A 1 205 ? 30.530 22.904 -46.950 1.00 74.81 205 ILE A C 1
ATOM 1663 O O . ILE A 1 205 ? 30.740 21.693 -46.999 1.00 74.81 205 ILE A O 1
ATOM 1667 N N . TYR A 1 206 ? 30.960 23.650 -45.927 1.00 71.56 206 TYR A N 1
ATOM 1668 C CA . TYR A 1 206 ? 31.956 23.167 -44.960 1.00 71.56 206 TYR A CA 1
ATOM 1669 C C . TYR A 1 206 ? 31.379 22.547 -43.677 1.00 71.56 206 TYR A C 1
ATOM 1671 O O . TYR A 1 206 ? 32.058 21.721 -43.070 1.00 71.56 206 TYR A O 1
ATOM 1679 N N . LEU A 1 207 ? 30.155 22.896 -43.253 1.00 70.50 207 LEU A N 1
ATOM 1680 C CA . LEU A 1 207 ? 29.505 22.272 -42.082 1.00 70.50 207 LEU A CA 1
ATOM 1681 C C . LEU A 1 207 ? 28.480 21.200 -42.460 1.00 70.50 207 LEU A C 1
ATOM 1683 O O . LEU A 1 207 ? 28.327 20.231 -41.719 1.00 70.50 207 LEU A O 1
ATOM 1687 N N . LEU A 1 208 ? 27.790 21.349 -43.596 1.00 71.50 208 LEU A N 1
ATOM 1688 C CA . LEU A 1 208 ? 26.764 20.394 -44.042 1.00 71.50 208 LEU A CA 1
ATOM 1689 C C . LEU A 1 208 ? 27.267 19.433 -45.129 1.00 71.50 208 LEU A C 1
ATOM 1691 O O . LEU A 1 208 ? 26.513 18.566 -45.549 1.00 71.50 208 LEU A O 1
ATOM 1695 N N . LYS A 1 209 ? 28.545 19.549 -45.534 1.00 69.00 209 LYS A N 1
ATOM 1696 C CA . LYS A 1 209 ? 29.189 18.830 -46.656 1.00 69.00 209 LYS A CA 1
ATOM 1697 C C . LYS A 1 209 ? 28.580 19.144 -48.037 1.00 69.00 209 LYS A C 1
ATOM 1699 O O . LYS A 1 209 ? 28.873 18.441 -49.004 1.00 69.00 209 LYS A O 1
ATOM 1704 N N . GLY A 1 210 ? 27.727 20.168 -48.139 1.00 61.19 210 GLY A N 1
ATOM 1705 C CA . GLY A 1 210 ? 26.830 20.367 -49.278 1.00 61.19 210 GLY A CA 1
ATOM 1706 C C . GLY A 1 210 ? 25.996 19.114 -49.585 1.00 61.19 210 GLY A C 1
ATOM 1707 O O . GLY A 1 210 ? 25.752 18.281 -48.716 1.00 61.19 210 GLY A O 1
ATOM 1708 N N . PHE A 1 211 ? 25.605 18.921 -50.845 1.00 59.12 211 PHE A N 1
ATOM 1709 C CA . PHE A 1 211 ? 25.081 17.625 -51.287 1.00 59.12 211 PHE A CA 1
ATOM 1710 C C . PHE A 1 211 ? 26.221 16.648 -51.585 1.00 59.12 211 PHE A C 1
ATOM 1712 O O . PHE A 1 211 ? 26.592 16.432 -52.741 1.00 59.12 211 PHE A O 1
ATOM 1719 N N . SER A 1 212 ? 26.743 16.023 -50.526 1.00 58.03 212 SER A N 1
ATOM 1720 C CA . SER A 1 212 ? 27.473 14.759 -50.651 1.00 58.03 212 SER A CA 1
ATOM 1721 C C . SER A 1 212 ? 26.658 13.782 -51.505 1.00 58.03 212 SER A C 1
ATOM 1723 O O . SER A 1 212 ? 25.449 13.642 -51.321 1.00 58.03 212 SER A O 1
ATOM 1725 N N . SER A 1 213 ? 27.306 13.090 -52.443 1.00 53.25 213 SER A N 1
ATOM 1726 C CA . SER A 1 213 ? 26.614 12.119 -53.305 1.00 53.25 213 SER A CA 1
ATOM 1727 C C . SER A 1 213 ? 26.163 10.857 -52.559 1.00 53.25 213 SER A C 1
ATOM 1729 O O . SER A 1 213 ? 25.311 10.140 -53.071 1.00 53.25 213 SER A O 1
ATOM 1731 N N . GLU A 1 214 ? 26.683 10.624 -51.350 1.00 59.06 214 GLU A N 1
ATOM 1732 C CA . GLU A 1 214 ? 26.396 9.451 -50.511 1.00 59.06 214 GLU A CA 1
ATOM 1733 C C . GLU A 1 214 ? 25.389 9.743 -49.378 1.00 59.06 214 GLU A C 1
ATOM 1735 O O . GLU A 1 214 ? 24.797 8.819 -48.824 1.00 59.06 214 GLU A O 1
ATOM 1740 N N . GLU A 1 215 ? 25.173 11.016 -49.022 1.00 61.16 215 GLU A N 1
ATOM 1741 C CA . GLU A 1 215 ? 24.277 11.429 -47.931 1.00 61.16 215 GLU A CA 1
ATOM 1742 C C . GLU A 1 215 ? 23.123 12.278 -48.489 1.00 61.16 215 GLU A C 1
ATOM 1744 O O . GLU A 1 215 ? 23.288 13.451 -48.826 1.00 61.16 215 GLU A O 1
ATOM 1749 N N . GLY A 1 216 ? 21.931 11.678 -48.583 1.00 67.81 216 GLY A N 1
ATOM 1750 C CA . GLY A 1 216 ? 20.709 12.366 -49.011 1.00 67.81 216 GLY A CA 1
ATOM 1751 C C . GLY A 1 216 ? 20.302 13.520 -48.080 1.00 67.81 216 GLY A C 1
ATOM 1752 O O . GLY A 1 216 ? 20.763 13.624 -46.945 1.00 67.81 216 GLY A O 1
ATOM 1753 N N . ILE A 1 217 ? 19.406 14.397 -48.549 1.00 69.88 217 ILE A N 1
ATOM 1754 C CA . ILE A 1 217 ? 19.056 15.655 -47.862 1.00 69.88 217 ILE A CA 1
ATOM 1755 C C . ILE A 1 217 ? 18.479 15.395 -46.461 1.00 69.88 217 ILE A C 1
ATOM 1757 O O . ILE A 1 217 ? 17.327 14.993 -46.296 1.00 69.88 217 ILE A O 1
ATOM 1761 N N . THR A 1 218 ? 19.297 15.664 -45.442 1.00 77.50 218 THR A N 1
ATOM 1762 C CA . THR A 1 218 ? 18.960 15.480 -44.024 1.00 77.50 218 THR A CA 1
ATOM 1763 C C . THR A 1 218 ? 18.236 16.699 -43.438 1.00 77.50 218 THR A C 1
ATOM 1765 O O . THR A 1 218 ? 18.350 17.809 -43.956 1.00 77.50 218 THR A O 1
ATOM 1768 N N . SER A 1 219 ? 17.539 16.536 -42.307 1.00 72.69 219 SER A N 1
ATOM 1769 C CA . SER A 1 219 ? 16.838 17.632 -41.612 1.00 72.69 219 SER A CA 1
ATOM 1770 C C . SER A 1 219 ? 17.696 18.890 -41.347 1.00 72.69 219 SER A C 1
ATOM 1772 O O . SER A 1 219 ? 17.162 19.986 -41.507 1.00 72.69 219 SER A O 1
ATOM 1774 N N . PRO A 1 220 ? 19.002 18.801 -41.003 1.00 75.69 220 PRO A N 1
ATOM 1775 C CA . PRO A 1 220 ? 19.939 19.928 -41.062 1.00 75.69 220 PRO A CA 1
ATOM 1776 C C . PRO A 1 220 ? 19.836 20.822 -42.307 1.00 75.69 220 PRO A C 1
ATOM 1778 O O . PRO A 1 220 ? 19.737 22.033 -42.168 1.00 75.69 220 PRO A O 1
ATOM 1781 N N . HIS A 1 221 ? 19.784 20.258 -43.514 1.00 77.12 221 HIS A N 1
ATOM 1782 C CA . HIS A 1 221 ? 19.734 21.028 -44.764 1.00 77.12 221 HIS A CA 1
ATOM 1783 C C . HIS A 1 221 ? 18.449 21.862 -44.895 1.00 77.12 221 HIS A C 1
ATOM 1785 O O . HIS A 1 221 ? 18.477 22.981 -45.407 1.00 77.12 221 HIS A O 1
ATOM 1791 N N . TRP A 1 222 ? 17.330 21.339 -44.390 1.00 75.50 222 TRP A N 1
ATOM 1792 C CA . TRP A 1 222 ? 16.061 22.064 -44.325 1.00 75.50 222 TRP A CA 1
ATOM 1793 C C . TRP A 1 222 ? 16.088 23.184 -43.282 1.00 75.50 222 TRP A C 1
ATOM 1795 O O . TRP A 1 222 ? 15.654 24.298 -43.571 1.00 75.50 222 TRP A O 1
ATOM 1805 N N . TRP A 1 223 ? 16.663 22.927 -42.102 1.00 77.69 223 TRP A N 1
ATOM 1806 C CA . TRP A 1 223 ? 16.881 23.965 -41.090 1.00 77.69 223 TRP A CA 1
ATOM 1807 C C . TRP A 1 223 ? 17.830 25.064 -41.581 1.00 77.69 223 TRP A C 1
ATOM 1809 O O . TRP A 1 223 ? 17.584 26.231 -41.299 1.00 77.69 223 TRP A O 1
ATOM 1819 N N . PHE A 1 224 ? 18.852 24.725 -42.372 1.00 83.19 224 PHE A N 1
ATOM 1820 C CA . PHE A 1 224 ? 19.717 25.701 -43.034 1.00 83.19 224 PHE A CA 1
ATOM 1821 C C . PHE A 1 224 ? 18.941 26.622 -43.984 1.00 83.19 224 PHE A C 1
ATOM 1823 O O . PHE A 1 224 ? 19.067 27.837 -43.862 1.00 83.19 224 PHE A O 1
ATOM 1830 N N . LEU A 1 225 ? 18.114 26.077 -44.891 1.00 76.44 225 LEU A N 1
ATOM 1831 C CA . LEU A 1 225 ? 17.288 26.902 -45.788 1.00 76.44 225 LEU A CA 1
ATOM 1832 C C . LEU A 1 225 ? 16.354 27.829 -45.005 1.00 76.44 225 LEU A C 1
ATOM 1834 O O . LEU A 1 225 ? 16.248 29.009 -45.327 1.00 76.44 225 LEU A O 1
ATOM 1838 N N . PHE A 1 226 ? 15.696 27.302 -43.971 1.00 79.25 226 PHE A N 1
ATOM 1839 C CA . PHE A 1 226 ? 14.786 28.072 -43.126 1.00 79.25 226 PHE A CA 1
ATOM 1840 C C . PHE A 1 226 ? 15.508 29.212 -42.393 1.00 79.25 226 PHE A C 1
ATOM 1842 O O . PHE A 1 226 ? 15.005 30.330 -42.339 1.00 79.25 226 PHE A O 1
ATOM 1849 N N . ILE A 1 227 ? 16.716 28.961 -41.886 1.00 80.56 227 ILE A N 1
ATOM 1850 C CA . ILE A 1 227 ? 17.525 29.957 -41.173 1.00 80.56 227 ILE A CA 1
ATOM 1851 C C . ILE A 1 227 ? 18.125 30.994 -42.130 1.00 80.56 227 ILE A C 1
ATOM 1853 O O . ILE A 1 227 ? 18.109 32.176 -41.805 1.00 80.56 227 ILE A O 1
ATOM 1857 N N . PHE A 1 228 ? 18.553 30.596 -43.332 1.00 82.44 228 PHE A N 1
ATOM 1858 C CA . PHE A 1 228 ? 18.972 31.521 -44.393 1.00 82.44 228 PHE A CA 1
ATOM 1859 C C . PHE A 1 228 ? 17.817 32.414 -44.869 1.00 82.44 228 PHE A C 1
ATOM 1861 O O . PHE A 1 228 ? 18.006 33.609 -45.084 1.00 82.44 228 PHE A O 1
ATOM 1868 N N . PHE A 1 229 ? 16.601 31.869 -44.965 1.00 81.69 229 PHE A N 1
ATOM 1869 C CA . PHE A 1 229 ? 15.399 32.646 -45.264 1.00 81.69 229 PHE A CA 1
ATOM 1870 C C . PHE A 1 229 ? 15.047 33.627 -44.129 1.00 81.69 229 PHE A C 1
ATOM 1872 O O . PHE A 1 229 ? 14.763 34.793 -44.397 1.00 81.69 229 PHE A O 1
ATOM 1879 N N . ILE A 1 230 ? 15.119 33.193 -42.864 1.00 80.38 230 ILE A N 1
ATOM 1880 C CA . ILE A 1 230 ? 14.912 34.068 -41.695 1.00 80.38 230 ILE A CA 1
ATOM 1881 C C . ILE A 1 230 ? 15.929 35.213 -41.677 1.00 80.38 230 ILE A C 1
ATOM 1883 O O . ILE A 1 230 ? 15.544 36.373 -41.528 1.00 80.38 230 ILE A O 1
ATOM 1887 N N . ASP A 1 231 ? 17.209 34.891 -41.861 1.00 81.69 231 ASP A N 1
ATOM 1888 C CA . ASP A 1 231 ? 18.301 35.858 -41.920 1.00 81.69 231 ASP A CA 1
ATOM 1889 C C . ASP A 1 231 ? 18.107 36.866 -43.058 1.00 81.69 231 ASP A C 1
ATOM 1891 O O . ASP A 1 231 ? 18.241 38.066 -42.849 1.00 81.69 231 ASP A O 1
ATOM 1895 N N . MET A 1 232 ? 17.706 36.432 -44.252 1.00 82.31 232 MET A N 1
ATOM 1896 C CA . MET A 1 232 ? 17.497 37.367 -45.358 1.00 82.31 232 MET A CA 1
ATOM 1897 C C . MET A 1 232 ? 16.220 38.213 -45.222 1.00 82.31 232 MET A C 1
ATOM 1899 O O . MET A 1 232 ? 16.239 39.376 -45.631 1.00 82.31 232 MET A O 1
ATOM 1903 N N . PHE A 1 233 ? 15.124 37.679 -44.661 1.00 80.62 233 PHE A N 1
ATOM 1904 C CA . PHE A 1 233 ? 13.782 38.257 -44.868 1.00 80.62 233 PHE A CA 1
ATOM 1905 C C . PHE A 1 233 ? 12.877 38.393 -43.636 1.00 80.62 233 PHE A C 1
ATOM 1907 O O . PHE A 1 233 ? 11.946 39.202 -43.674 1.00 80.62 233 PHE A O 1
ATOM 1914 N N . SER A 1 234 ? 13.126 37.691 -42.526 1.00 77.00 234 SER A N 1
ATOM 1915 C CA . SER A 1 234 ? 12.259 37.828 -41.342 1.00 77.00 234 SER A CA 1
ATOM 1916 C C . SER A 1 234 ? 12.489 39.140 -40.599 1.00 77.00 234 SER A C 1
ATOM 1918 O O . SER A 1 234 ? 11.528 39.751 -40.142 1.00 77.00 234 SER A O 1
ATOM 1920 N N . PHE A 1 235 ? 13.730 39.619 -40.508 1.00 77.81 235 PHE A N 1
ATOM 1921 C CA . PHE A 1 235 ? 14.034 40.886 -39.834 1.00 77.81 235 PHE A CA 1
ATOM 1922 C C . PHE A 1 235 ? 13.380 42.113 -40.524 1.00 77.81 235 PHE A C 1
ATOM 1924 O O . PHE A 1 235 ? 12.724 42.886 -39.819 1.00 77.81 235 PHE A O 1
ATOM 1931 N N . PRO A 1 236 ? 13.399 42.275 -41.870 1.00 76.69 236 PRO A N 1
ATOM 1932 C CA . PRO A 1 236 ? 12.633 43.328 -42.544 1.00 76.69 236 PRO A CA 1
ATOM 1933 C C . PRO A 1 236 ? 11.117 43.132 -42.427 1.00 76.69 236 PRO A C 1
ATOM 1935 O O . PRO A 1 236 ? 10.388 44.112 -42.281 1.00 76.69 236 PRO A O 1
ATOM 1938 N N . ALA A 1 237 ? 10.624 41.887 -42.467 1.00 74.44 237 ALA A N 1
ATOM 1939 C CA . ALA A 1 237 ? 9.197 41.598 -42.325 1.00 74.44 237 ALA A CA 1
ATOM 1940 C C . ALA A 1 237 ? 8.670 41.942 -40.919 1.00 74.44 237 ALA A C 1
ATOM 1942 O O . ALA A 1 237 ? 7.620 42.569 -40.801 1.00 74.44 237 ALA A O 1
ATOM 1943 N N . LEU A 1 238 ? 9.418 41.621 -39.857 1.00 71.62 238 LEU A N 1
ATOM 1944 C CA . LEU A 1 238 ? 9.104 42.009 -38.476 1.00 71.62 238 LEU A CA 1
ATOM 1945 C C . LEU A 1 238 ? 9.144 43.533 -38.295 1.00 71.62 238 LEU A C 1
ATOM 1947 O O . LEU A 1 238 ? 8.248 44.102 -37.672 1.00 71.62 238 LEU A O 1
ATOM 1951 N N . TYR A 1 239 ? 10.118 44.212 -38.909 1.00 72.50 239 TYR A N 1
ATOM 1952 C CA . TYR A 1 239 ? 10.173 45.675 -38.917 1.00 72.50 239 TYR A CA 1
ATOM 1953 C C . TYR A 1 239 ? 8.947 46.307 -39.611 1.00 72.50 239 TYR A C 1
ATOM 1955 O O . TYR A 1 239 ? 8.445 47.332 -39.151 1.00 72.50 239 TYR A O 1
ATOM 1963 N N . GLN A 1 240 ? 8.398 45.685 -40.663 1.00 70.81 240 GLN A N 1
ATOM 1964 C CA . GLN A 1 240 ? 7.164 46.142 -41.331 1.00 70.81 240 GLN A CA 1
ATOM 1965 C C . GLN A 1 240 ? 5.882 45.748 -40.579 1.00 70.81 240 GLN A C 1
ATOM 1967 O O . GLN A 1 240 ? 4.935 46.530 -40.552 1.00 70.81 240 GLN A O 1
ATOM 1972 N N . LEU A 1 241 ? 5.863 44.608 -39.881 1.00 65.56 241 LEU A N 1
ATOM 1973 C CA . LEU A 1 241 ? 4.794 44.260 -38.936 1.00 65.56 241 LEU A CA 1
ATOM 1974 C C . LEU A 1 241 ? 4.735 45.262 -37.768 1.00 65.56 241 LEU A C 1
ATOM 1976 O O . LEU A 1 241 ? 3.644 45.664 -37.375 1.00 65.56 241 LEU A O 1
ATOM 1980 N N . SER A 1 242 ? 5.880 45.774 -37.293 1.00 65.62 242 SER A N 1
ATOM 1981 C CA . SER A 1 242 ? 5.922 46.934 -36.377 1.00 65.62 242 SER A CA 1
ATOM 1982 C C . SER A 1 242 ? 5.276 48.184 -36.990 1.00 65.62 242 SER A C 1
ATOM 1984 O O . SER A 1 242 ? 4.607 48.955 -36.304 1.00 65.62 242 SER A O 1
ATOM 1986 N N . GLY A 1 243 ? 5.398 48.344 -38.311 1.00 62.09 243 GLY A N 1
ATOM 1987 C CA . GLY A 1 243 ? 4.770 49.409 -39.088 1.00 62.09 243 GLY A CA 1
ATOM 1988 C C . GLY A 1 243 ? 3.240 49.369 -39.069 1.00 62.09 243 GLY A C 1
ATOM 1989 O O . GLY A 1 243 ? 2.623 50.429 -39.105 1.00 62.09 243 GLY A O 1
ATOM 1990 N N . LEU A 1 244 ? 2.632 48.186 -38.931 1.00 59.62 244 LEU A N 1
ATOM 1991 C CA . LEU A 1 244 ? 1.186 48.024 -38.722 1.00 59.62 244 LEU A CA 1
ATOM 1992 C C . LEU A 1 244 ? 0.753 48.337 -37.277 1.00 59.62 244 LEU A C 1
ATOM 1994 O O . LEU A 1 244 ? -0.400 48.693 -37.055 1.00 59.62 244 LEU A O 1
ATOM 1998 N N . VAL A 1 245 ? 1.670 48.269 -36.304 1.00 54.78 245 VAL A N 1
ATOM 1999 C CA . VAL A 1 245 ? 1.426 48.627 -34.889 1.00 54.78 245 VAL A CA 1
ATOM 2000 C C . VAL A 1 245 ? 1.562 50.143 -34.637 1.00 54.78 245 VAL A C 1
ATOM 2002 O O . VAL A 1 245 ? 1.073 50.648 -33.628 1.00 54.78 245 VAL A O 1
ATOM 2005 N N . ARG A 1 246 ? 2.135 50.910 -35.581 1.00 49.47 246 ARG A N 1
ATOM 2006 C CA . ARG A 1 246 ? 2.372 52.372 -35.481 1.00 49.47 246 ARG A CA 1
ATOM 2007 C C . ARG A 1 246 ? 1.139 53.255 -35.236 1.00 49.47 246 ARG A C 1
ATOM 2009 O O . ARG A 1 246 ? 1.308 54.460 -35.065 1.00 49.47 246 ARG A O 1
ATOM 2016 N N . SER A 1 247 ? -0.080 52.719 -35.203 1.00 51.59 247 SER A N 1
ATOM 2017 C CA . SER A 1 247 ? -1.256 53.495 -34.794 1.00 51.59 247 SER A CA 1
ATOM 2018 C C . SER A 1 247 ? -1.223 53.918 -33.318 1.00 51.59 247 SER A C 1
ATOM 2020 O O . SER A 1 247 ? -1.975 54.820 -32.956 1.00 51.59 247 SER A O 1
ATOM 2022 N N . GLN A 1 248 ? -0.388 53.301 -32.463 1.00 50.75 248 GLN A N 1
ATOM 2023 C CA . GLN A 1 248 ? -0.222 53.707 -31.059 1.00 50.75 248 GLN A CA 1
ATOM 2024 C C . GLN A 1 248 ? 1.250 53.701 -30.583 1.00 50.75 248 GLN A C 1
ATOM 2026 O O . GLN A 1 248 ? 1.902 52.660 -30.511 1.00 50.75 248 GLN A O 1
ATOM 2031 N N . SER A 1 249 ? 1.697 54.903 -30.189 1.00 61.81 249 SER A N 1
ATOM 2032 C CA . SER A 1 249 ? 2.997 55.302 -29.608 1.00 61.81 249 SER A CA 1
ATOM 2033 C C . SER A 1 249 ? 4.270 55.138 -30.461 1.00 61.81 249 SER A C 1
ATOM 2035 O O . SER A 1 249 ? 4.374 54.320 -31.372 1.00 61.81 249 SER A O 1
ATOM 2037 N N . SER A 1 250 ? 5.266 55.973 -30.150 1.00 64.62 250 SER A N 1
ATOM 2038 C CA . SER A 1 250 ? 6.641 55.923 -30.675 1.00 64.62 250 SER A CA 1
ATOM 2039 C C . SER A 1 250 ? 7.467 54.767 -30.105 1.00 64.62 250 SER A C 1
ATOM 2041 O O . SER A 1 250 ? 8.466 54.351 -30.695 1.00 64.62 250 SER A O 1
ATOM 2043 N N . ASP A 1 251 ? 7.056 54.260 -28.949 1.00 64.81 251 ASP A N 1
ATOM 2044 C CA . ASP A 1 251 ? 7.918 53.502 -28.046 1.00 64.81 251 ASP A CA 1
ATOM 2045 C C . ASP A 1 251 ? 7.823 52.004 -28.348 1.00 64.81 251 ASP A C 1
ATOM 2047 O O . ASP A 1 251 ? 8.817 51.282 -28.283 1.00 64.81 251 ASP A O 1
ATOM 2051 N N . THR A 1 252 ? 6.661 51.555 -28.836 1.00 60.94 252 THR A N 1
ATOM 2052 C CA . THR A 1 252 ? 6.486 50.235 -29.460 1.00 60.94 252 THR A CA 1
ATOM 2053 C C . THR A 1 252 ? 7.426 50.051 -30.656 1.00 60.94 252 THR A C 1
ATOM 2055 O O . THR A 1 252 ? 8.029 48.990 -30.807 1.00 60.94 252 THR A O 1
ATOM 2058 N N . ALA A 1 253 ? 7.635 51.093 -31.469 1.00 62.41 253 ALA A N 1
ATOM 2059 C CA . ALA A 1 253 ? 8.548 51.050 -32.611 1.00 62.41 253 ALA A CA 1
ATOM 2060 C C . ALA A 1 253 ? 10.031 50.977 -32.195 1.00 62.41 253 ALA A C 1
ATOM 2062 O O . ALA A 1 253 ? 10.825 50.345 -32.893 1.00 62.41 253 ALA A O 1
ATOM 2063 N N . GLN A 1 254 ? 10.411 51.575 -31.060 1.00 66.12 254 GLN A N 1
ATOM 2064 C CA . GLN A 1 254 ? 11.755 51.422 -30.488 1.00 66.12 254 GLN A CA 1
ATOM 2065 C C . GLN A 1 254 ? 11.942 50.042 -29.844 1.00 66.12 254 GLN A C 1
ATOM 2067 O O . GLN A 1 254 ? 12.943 49.376 -30.091 1.00 66.12 254 GLN A O 1
ATOM 2072 N N . LEU A 1 255 ? 10.967 49.561 -29.069 1.00 65.56 255 LEU A N 1
ATOM 2073 C CA . LEU A 1 255 ? 11.054 48.244 -28.441 1.00 65.56 255 LEU A CA 1
ATOM 2074 C C . LEU A 1 255 ? 11.099 47.127 -29.495 1.00 65.56 255 LEU A C 1
ATOM 2076 O O . LEU A 1 255 ? 11.891 46.195 -29.364 1.00 65.56 255 LEU A O 1
ATOM 2080 N N . ILE A 1 256 ? 10.337 47.244 -30.588 1.00 64.69 256 ILE A N 1
ATOM 2081 C CA . ILE A 1 256 ? 10.423 46.286 -31.696 1.00 64.69 256 ILE A CA 1
ATOM 2082 C C . ILE A 1 256 ? 11.734 46.447 -32.477 1.00 64.69 256 ILE A C 1
ATOM 2084 O O . ILE A 1 256 ? 12.301 45.423 -32.842 1.00 64.69 256 ILE A O 1
ATOM 2088 N N . SER A 1 257 ? 12.287 47.657 -32.668 1.00 65.19 257 SER A N 1
ATOM 2089 C CA . SER A 1 257 ? 13.608 47.795 -33.311 1.00 65.19 257 SER A CA 1
ATOM 2090 C C . SER A 1 257 ? 14.722 47.112 -32.505 1.00 65.19 257 SER A C 1
ATOM 2092 O O . SER A 1 257 ? 15.605 46.485 -33.094 1.00 65.19 257 SER A O 1
ATOM 2094 N N . ILE A 1 258 ? 14.622 47.136 -31.169 1.00 66.56 258 ILE A N 1
ATOM 2095 C CA . ILE A 1 258 ? 15.493 46.388 -30.255 1.00 66.56 258 ILE A CA 1
ATOM 2096 C C . ILE A 1 258 ? 15.264 44.872 -30.387 1.00 66.56 258 ILE A C 1
ATOM 2098 O O . ILE A 1 258 ? 16.235 44.134 -30.504 1.00 66.56 258 ILE A O 1
ATOM 2102 N N . VAL A 1 259 ? 14.020 44.380 -30.439 1.00 61.53 259 VAL A N 1
ATOM 2103 C CA . VAL A 1 259 ? 13.733 42.937 -30.626 1.00 61.53 259 VAL A CA 1
ATOM 2104 C C . VAL A 1 259 ? 14.149 42.432 -32.019 1.00 61.53 259 VAL A C 1
ATOM 2106 O O . VAL A 1 259 ? 14.585 41.290 -32.150 1.00 61.53 259 VAL A O 1
ATOM 2109 N N . THR A 1 260 ? 14.088 43.274 -33.056 1.00 62.84 260 THR A N 1
ATOM 2110 C CA . THR A 1 260 ? 14.644 42.977 -34.388 1.00 62.84 260 THR A CA 1
ATOM 2111 C C . THR A 1 260 ? 16.153 43.206 -34.487 1.00 62.84 260 THR A C 1
ATOM 2113 O O . THR A 1 260 ? 16.727 42.958 -35.545 1.00 62.84 260 THR A O 1
ATOM 2116 N N . ASN A 1 261 ? 16.826 43.661 -33.424 1.00 65.75 261 ASN A N 1
ATOM 2117 C CA . ASN A 1 261 ? 18.276 43.793 -33.438 1.00 65.75 261 ASN A CA 1
ATOM 2118 C C . ASN A 1 261 ? 18.905 42.397 -33.534 1.00 65.75 261 ASN A C 1
ATOM 2120 O O . ASN A 1 261 ? 18.851 41.604 -32.593 1.00 65.75 261 ASN A O 1
ATOM 2124 N N . ARG A 1 262 ? 19.549 42.116 -34.669 1.00 65.50 262 ARG A N 1
ATOM 2125 C CA . ARG A 1 262 ? 20.238 40.848 -34.964 1.00 65.50 262 ARG A CA 1
ATOM 2126 C C . ARG A 1 262 ? 21.244 40.455 -33.889 1.00 65.50 262 ARG A C 1
ATOM 2128 O O . ARG A 1 262 ? 21.396 39.274 -33.594 1.00 65.50 262 ARG A O 1
ATOM 2135 N N . LEU A 1 263 ? 21.831 41.452 -33.224 1.00 64.50 263 LEU A N 1
ATOM 2136 C CA . LEU A 1 263 ? 22.709 41.273 -32.075 1.00 64.50 263 LEU A CA 1
ATOM 2137 C C . LEU A 1 263 ? 22.066 40.423 -30.960 1.00 64.50 263 LEU A C 1
ATOM 2139 O O . LEU A 1 263 ? 22.799 39.706 -30.293 1.00 64.50 263 LEU A O 1
ATOM 2143 N N . LEU A 1 264 ? 20.736 40.458 -30.774 1.00 61.34 264 LEU A N 1
ATOM 2144 C CA . LEU A 1 264 ? 19.978 39.632 -29.814 1.00 61.34 264 LEU A CA 1
ATOM 2145 C C . LEU A 1 264 ? 19.556 38.253 -30.350 1.00 61.34 264 LEU A C 1
ATOM 2147 O O . LEU A 1 264 ? 19.265 37.359 -29.557 1.00 61.34 264 LEU A O 1
ATOM 2151 N N . LEU A 1 265 ? 19.514 38.064 -31.671 1.00 66.50 265 LEU A N 1
ATOM 2152 C CA . LEU A 1 265 ? 19.051 36.834 -32.323 1.00 66.50 265 LEU A CA 1
ATOM 2153 C C . LEU A 1 265 ? 20.045 36.354 -33.400 1.00 66.50 265 LEU A C 1
ATOM 2155 O O . LEU A 1 265 ? 19.686 36.287 -34.579 1.00 66.50 265 LEU A O 1
ATOM 2159 N N . PRO A 1 266 ? 21.281 35.960 -33.028 1.00 72.31 266 PRO A N 1
ATOM 2160 C CA . PRO A 1 266 ? 22.278 35.437 -33.956 1.00 72.31 266 PRO A CA 1
ATOM 2161 C C . PRO A 1 266 ? 21.927 34.000 -34.365 1.00 72.31 266 PRO A C 1
ATOM 2163 O O . PRO A 1 266 ? 22.558 33.031 -33.934 1.00 72.31 266 PRO A O 1
ATOM 2166 N N . VAL A 1 267 ? 20.901 33.840 -35.204 1.00 73.56 267 VAL A N 1
ATOM 2167 C CA . VAL A 1 267 ? 20.344 32.528 -35.588 1.00 73.56 267 VAL A CA 1
ATOM 2168 C C . VAL A 1 267 ? 21.433 31.598 -36.141 1.00 73.56 267 VAL A C 1
ATOM 2170 O O . VAL A 1 267 ? 21.462 30.408 -35.830 1.00 73.56 267 VAL A O 1
ATOM 2173 N N . TRP A 1 268 ? 22.406 32.161 -36.866 1.00 79.00 268 TRP A N 1
ATOM 2174 C CA . TRP A 1 268 ? 23.589 31.452 -37.350 1.00 79.00 268 TRP A CA 1
ATOM 2175 C C . TRP A 1 268 ? 24.500 30.889 -36.257 1.00 79.00 268 TRP A C 1
ATOM 2177 O O . TRP A 1 268 ? 25.008 29.785 -36.422 1.00 79.00 268 TRP A O 1
ATOM 2187 N N . PHE A 1 269 ? 24.700 31.596 -35.143 1.00 78.56 269 PHE A N 1
ATOM 2188 C CA . PHE A 1 269 ? 25.523 31.109 -34.031 1.00 78.56 269 PHE A CA 1
ATOM 2189 C C . PHE A 1 269 ? 24.851 29.921 -33.333 1.00 78.56 269 PHE A C 1
ATOM 2191 O O . PHE A 1 269 ? 25.479 28.884 -33.117 1.00 78.56 269 PHE A O 1
ATOM 2198 N N . PHE A 1 270 ? 23.546 30.019 -33.063 1.00 77.69 270 PHE A N 1
ATOM 2199 C CA . PHE A 1 270 ? 22.776 28.897 -32.517 1.00 77.69 270 PHE A CA 1
ATOM 2200 C C . PHE A 1 270 ? 22.697 27.711 -33.491 1.00 77.69 270 PHE A C 1
ATOM 2202 O O . PHE A 1 270 ? 22.726 26.559 -33.056 1.00 77.69 270 PHE A O 1
ATOM 2209 N N . TYR A 1 271 ? 22.677 27.970 -34.803 1.00 78.00 271 TYR A N 1
ATOM 2210 C CA . TYR A 1 271 ? 22.757 26.923 -35.816 1.00 78.00 271 TYR A CA 1
ATOM 2211 C C . TYR A 1 271 ? 24.115 26.206 -35.809 1.00 78.00 271 TYR A C 1
ATOM 2213 O O . TYR A 1 271 ? 24.151 24.981 -35.685 1.00 78.00 271 TYR A O 1
ATOM 2221 N N . THR A 1 272 ? 25.241 26.929 -35.891 1.00 74.81 272 THR A N 1
ATOM 2222 C CA . THR A 1 272 ? 26.574 26.297 -35.936 1.00 74.81 272 THR A CA 1
ATOM 2223 C C . THR A 1 272 ? 26.928 25.579 -34.631 1.00 74.81 272 THR A C 1
ATOM 2225 O O . THR A 1 272 ? 27.552 24.515 -34.681 1.00 74.81 272 THR A O 1
ATOM 2228 N N . LEU A 1 273 ? 26.441 26.054 -33.476 1.00 74.06 273 LEU A N 1
ATOM 2229 C CA . LEU A 1 273 ? 26.579 25.370 -32.182 1.00 74.06 273 LEU A CA 1
ATOM 2230 C C . LEU A 1 273 ? 26.063 23.921 -32.173 1.00 74.06 273 LEU A C 1
ATOM 2232 O O . LEU A 1 273 ? 26.556 23.117 -31.378 1.00 74.06 273 LEU A O 1
ATOM 2236 N N . LYS A 1 274 ? 25.114 23.562 -33.047 1.00 73.69 274 LYS A N 1
ATOM 2237 C CA . LYS A 1 274 ? 24.606 22.187 -33.173 1.00 73.69 274 LYS A CA 1
ATOM 2238 C C . LYS A 1 274 ? 25.601 21.231 -33.847 1.00 73.69 274 LYS A C 1
ATOM 2240 O O . LYS A 1 274 ? 25.580 20.040 -33.556 1.00 73.69 274 LYS A O 1
ATOM 2245 N N . PHE A 1 275 ? 26.466 21.740 -34.724 1.00 70.12 275 PHE A N 1
ATOM 2246 C CA . PHE A 1 275 ? 27.412 20.938 -35.518 1.00 70.12 275 PHE A CA 1
ATOM 2247 C C . PHE A 1 275 ? 28.832 20.951 -34.944 1.00 70.12 275 PHE A C 1
ATOM 2249 O O . PHE A 1 275 ? 29.629 20.059 -35.227 1.00 70.12 275 PHE A O 1
ATOM 2256 N N . VAL A 1 276 ? 29.154 21.936 -34.104 1.00 71.94 276 VAL A N 1
ATOM 2257 C CA . VAL A 1 276 ? 30.436 21.993 -33.397 1.00 71.94 276 VAL A CA 1
ATOM 2258 C C . VAL A 1 276 ? 30.443 20.991 -32.236 1.00 71.94 276 VAL A C 1
ATOM 2260 O O . VAL A 1 276 ? 29.622 21.076 -31.317 1.00 71.94 276 VAL A O 1
ATOM 2263 N N . LYS A 1 277 ? 31.391 20.043 -32.275 1.00 70.56 277 LYS A N 1
ATOM 2264 C CA . LYS A 1 277 ? 31.597 19.026 -31.230 1.00 70.56 277 LYS A CA 1
ATOM 2265 C C . LYS A 1 277 ? 31.850 19.683 -29.868 1.00 70.56 277 LYS A C 1
ATOM 2267 O O . LYS A 1 277 ? 32.465 20.743 -29.777 1.00 70.56 277 LYS A O 1
ATOM 2272 N N . GLU A 1 278 ? 31.384 19.042 -28.804 1.00 66.38 278 GLU A N 1
ATOM 2273 C CA . GLU A 1 278 ? 31.645 19.491 -27.438 1.00 66.38 278 GLU A CA 1
ATOM 2274 C C . GLU A 1 278 ? 33.135 19.432 -27.079 1.00 66.38 278 GLU A C 1
ATOM 2276 O O . GLU A 1 278 ? 33.872 18.537 -27.501 1.00 66.38 278 GLU A O 1
ATOM 2281 N N . GLY A 1 279 ? 33.575 20.431 -26.317 1.00 73.50 279 GLY A N 1
ATOM 2282 C CA . GLY A 1 279 ? 34.971 20.661 -25.967 1.00 73.50 279 GLY A CA 1
ATOM 2283 C C . GLY A 1 279 ? 35.174 22.077 -25.432 1.00 73.50 279 GLY A C 1
ATOM 2284 O O . GLY A 1 279 ? 34.351 22.963 -25.665 1.00 73.50 279 GLY A O 1
ATOM 2285 N N . PHE A 1 280 ? 36.284 22.298 -24.725 1.00 69.69 280 PHE A N 1
ATOM 2286 C CA . PHE A 1 280 ? 36.536 23.512 -23.937 1.00 69.69 280 PHE A CA 1
ATOM 2287 C C . PHE A 1 280 ? 36.292 24.828 -24.700 1.00 69.69 280 PHE A C 1
ATOM 2289 O O . PHE A 1 280 ? 35.609 25.712 -24.192 1.00 69.69 280 PHE A O 1
ATOM 2296 N N . ALA A 1 281 ? 36.761 24.940 -25.948 1.00 68.00 281 ALA A N 1
ATOM 2297 C CA . ALA A 1 281 ? 36.570 26.147 -26.756 1.00 68.00 281 ALA A CA 1
ATOM 2298 C C . ALA A 1 281 ? 35.092 26.442 -27.089 1.00 68.00 281 ALA A C 1
ATOM 2300 O O . ALA A 1 281 ? 34.706 27.608 -27.121 1.00 68.00 281 ALA A O 1
ATOM 2301 N N . LYS A 1 282 ? 34.250 25.412 -27.283 1.00 74.31 282 LYS A N 1
ATOM 2302 C CA . LYS A 1 282 ? 32.797 25.591 -27.446 1.00 74.31 282 LYS A CA 1
ATOM 2303 C C . LYS A 1 282 ? 32.204 26.164 -26.161 1.00 74.31 282 LYS A C 1
ATOM 2305 O O . LYS A 1 282 ? 31.506 27.169 -26.221 1.00 74.31 282 LYS A O 1
ATOM 2310 N N . SER A 1 283 ? 32.536 25.578 -25.011 1.00 73.56 283 SER A N 1
ATOM 2311 C CA . SER A 1 283 ? 32.041 26.026 -23.703 1.00 73.56 283 SER A CA 1
ATOM 2312 C C . SER A 1 283 ? 32.467 27.460 -23.373 1.00 73.56 283 SER A C 1
ATOM 2314 O O . SER A 1 283 ? 31.639 28.242 -22.920 1.00 73.56 283 SER A O 1
ATOM 2316 N N . VAL A 1 284 ? 33.720 27.837 -23.657 1.00 73.00 284 VAL A N 1
ATOM 2317 C CA . VAL A 1 284 ? 34.226 29.206 -23.447 1.00 73.00 284 VAL A CA 1
ATOM 2318 C C . VAL A 1 284 ? 33.527 30.217 -24.360 1.00 73.00 284 VAL A C 1
ATOM 2320 O O . VAL A 1 284 ? 33.130 31.276 -23.883 1.00 73.00 284 VAL A O 1
ATOM 2323 N N . ILE A 1 285 ? 33.321 29.904 -25.645 1.00 72.44 285 ILE A N 1
ATOM 2324 C CA . ILE A 1 285 ? 32.633 30.822 -26.572 1.00 72.44 285 ILE A CA 1
ATOM 2325 C C . ILE A 1 285 ? 31.137 30.933 -26.230 1.00 72.44 285 ILE A C 1
ATOM 2327 O O . ILE A 1 285 ? 30.598 32.036 -26.228 1.00 72.44 285 ILE A O 1
ATOM 2331 N N . VAL A 1 286 ? 30.473 29.830 -25.865 1.00 74.00 286 VAL A N 1
ATOM 2332 C CA . VAL A 1 286 ? 29.086 29.849 -25.359 1.00 74.00 286 VAL A CA 1
ATOM 2333 C C . VAL A 1 286 ? 28.982 30.693 -24.089 1.00 74.00 286 VAL A C 1
ATOM 2335 O O . VAL A 1 286 ? 28.107 31.550 -24.007 1.00 74.00 286 VAL A O 1
ATOM 2338 N N . PHE A 1 287 ? 29.891 30.512 -23.127 1.00 76.81 287 PHE A N 1
ATOM 2339 C CA . PHE A 1 287 ? 29.924 31.314 -21.905 1.00 76.81 287 PHE A CA 1
ATOM 2340 C C . PHE A 1 287 ? 30.157 32.801 -22.200 1.00 76.81 287 PHE A C 1
ATOM 2342 O O . PHE A 1 287 ? 29.441 33.638 -21.662 1.00 76.81 287 PHE A O 1
ATOM 2349 N N . ALA A 1 288 ? 31.094 33.139 -23.091 1.00 73.31 288 ALA A N 1
ATOM 2350 C CA . ALA A 1 288 ? 31.356 34.520 -23.492 1.00 73.31 288 ALA A CA 1
ATOM 2351 C C . ALA A 1 288 ? 30.135 35.177 -24.159 1.00 73.31 288 ALA A C 1
ATOM 2353 O O . ALA A 1 288 ? 29.826 36.327 -23.861 1.00 73.31 288 ALA A O 1
ATOM 2354 N N . VAL A 1 289 ? 29.401 34.444 -25.004 1.00 74.56 289 VAL A N 1
ATOM 2355 C CA . VAL A 1 289 ? 28.166 34.937 -25.637 1.00 74.56 289 VAL A CA 1
ATOM 2356 C C . VAL A 1 289 ? 27.016 35.063 -24.626 1.00 74.56 289 VAL A C 1
ATOM 2358 O O . VAL A 1 289 ? 26.293 36.054 -24.651 1.00 74.56 289 VAL A O 1
ATOM 2361 N N . ILE A 1 290 ? 26.872 34.134 -23.675 1.00 73.69 290 ILE A N 1
ATOM 2362 C CA . ILE A 1 290 ? 25.889 34.252 -22.581 1.00 73.69 290 ILE A CA 1
ATOM 2363 C C . ILE A 1 290 ? 26.220 35.447 -21.672 1.00 73.69 290 ILE A C 1
ATOM 2365 O O . ILE A 1 290 ? 25.331 36.233 -21.348 1.00 73.69 290 ILE A O 1
ATOM 2369 N N . ALA A 1 291 ? 27.489 35.630 -21.300 1.00 72.06 291 ALA A N 1
ATOM 2370 C CA . ALA A 1 291 ? 27.947 36.769 -20.508 1.00 72.06 291 ALA A CA 1
ATOM 2371 C C . ALA A 1 291 ? 27.751 38.098 -21.257 1.00 72.06 291 ALA A C 1
ATOM 2373 O O . ALA A 1 291 ? 27.306 39.076 -20.657 1.00 72.06 291 ALA A O 1
ATOM 2374 N N . PHE A 1 292 ? 27.996 38.119 -22.571 1.00 79.62 292 PHE A N 1
ATOM 2375 C CA . PHE A 1 292 ? 27.668 39.249 -23.439 1.00 79.62 292 PHE A CA 1
ATOM 2376 C C . PHE A 1 292 ? 26.165 39.552 -23.433 1.00 79.62 292 PHE A C 1
ATOM 2378 O O . PHE A 1 292 ? 25.798 40.713 -23.278 1.00 79.62 292 PHE A O 1
ATOM 2385 N N . TYR A 1 293 ? 25.284 38.546 -23.507 1.00 74.75 293 TYR A N 1
ATOM 2386 C CA . TYR A 1 293 ? 23.838 38.778 -23.411 1.00 74.75 293 TYR A CA 1
ATOM 2387 C C . TYR A 1 293 ? 23.392 39.290 -22.051 1.00 74.75 293 TYR A C 1
ATOM 2389 O O . TYR A 1 293 ? 22.609 40.235 -21.993 1.00 74.75 293 TYR A O 1
ATOM 2397 N N . ILE A 1 294 ? 23.911 38.732 -20.959 1.00 72.50 294 ILE A N 1
ATOM 2398 C CA . ILE A 1 294 ? 23.614 39.219 -19.607 1.00 72.50 294 ILE A CA 1
ATOM 2399 C C . ILE A 1 294 ? 24.103 40.670 -19.448 1.00 72.50 294 ILE A C 1
ATOM 2401 O O . ILE A 1 294 ? 23.368 41.504 -18.923 1.00 72.50 294 ILE A O 1
ATOM 2405 N N . GLY A 1 295 ? 25.289 41.001 -19.969 1.00 74.88 295 GLY A N 1
ATOM 2406 C CA . GLY A 1 295 ? 25.837 42.360 -19.967 1.00 74.88 295 GLY A CA 1
ATOM 2407 C C . GLY A 1 295 ? 25.070 43.343 -20.859 1.00 74.88 295 GLY A C 1
ATOM 2408 O O . GLY A 1 295 ? 24.807 44.466 -20.442 1.00 74.88 295 GLY A O 1
ATOM 2409 N N . TYR A 1 296 ? 24.653 42.935 -22.059 1.00 73.50 296 TYR A N 1
ATOM 2410 C CA . TYR A 1 296 ? 23.890 43.776 -22.985 1.00 73.50 296 TYR A CA 1
ATOM 2411 C C . TYR A 1 296 ? 22.454 44.004 -22.491 1.00 73.50 296 TYR A C 1
ATOM 2413 O O . TYR A 1 296 ? 21.969 45.134 -22.469 1.00 73.50 296 TYR A O 1
ATOM 2421 N N . ILE A 1 297 ? 21.781 42.959 -22.003 1.00 71.62 297 ILE A N 1
ATOM 2422 C CA . ILE A 1 297 ? 20.438 43.080 -21.427 1.00 71.62 297 ILE A CA 1
ATOM 2423 C C . ILE A 1 297 ? 20.495 43.874 -20.113 1.00 71.62 297 ILE A C 1
ATOM 2425 O O . ILE A 1 297 ? 19.703 44.793 -19.933 1.00 71.62 297 ILE A O 1
ATOM 2429 N N . GLY A 1 298 ? 21.446 43.589 -19.219 1.00 71.94 298 GLY A N 1
ATOM 2430 C CA . GLY A 1 298 ? 21.587 44.280 -17.931 1.00 71.94 298 GLY A CA 1
ATOM 2431 C C . GLY A 1 298 ? 22.145 45.708 -18.016 1.00 71.94 298 GLY A C 1
ATOM 2432 O O . GLY A 1 298 ? 21.836 46.531 -17.157 1.00 71.94 298 GLY A O 1
ATOM 2433 N N . GLY A 1 299 ? 22.948 46.017 -19.037 1.00 72.44 299 GLY A N 1
ATOM 2434 C CA . GLY A 1 299 ? 23.594 47.320 -19.217 1.00 72.44 299 GLY A CA 1
ATOM 2435 C C . GLY A 1 299 ? 22.887 48.256 -20.200 1.00 72.44 299 GLY A C 1
ATOM 2436 O O . GLY A 1 299 ? 22.860 49.459 -19.962 1.00 72.44 299 GLY A O 1
ATOM 2437 N N . TYR A 1 300 ? 22.302 47.727 -21.282 1.00 67.31 300 TYR A N 1
ATOM 2438 C CA . TYR A 1 300 ? 21.665 48.526 -22.338 1.00 67.31 300 TYR A CA 1
ATOM 2439 C C . TYR A 1 300 ? 20.133 48.450 -22.291 1.00 67.31 300 TYR A C 1
ATOM 2441 O O . TYR A 1 300 ? 19.474 49.488 -22.265 1.00 67.31 300 TYR A O 1
ATOM 2449 N N . MET A 1 301 ? 19.544 47.247 -22.209 1.00 67.19 301 MET A N 1
ATOM 2450 C CA . MET A 1 301 ? 18.077 47.129 -22.140 1.00 67.19 301 MET A CA 1
ATOM 2451 C C . MET A 1 301 ? 17.510 47.513 -20.771 1.00 67.19 301 MET A C 1
ATOM 2453 O O . MET A 1 301 ? 16.503 48.209 -20.706 1.00 67.19 301 MET A O 1
ATOM 2457 N N . TYR A 1 302 ? 18.119 47.070 -19.669 1.00 73.75 302 TYR A N 1
ATOM 2458 C CA . TYR A 1 302 ? 17.547 47.234 -18.331 1.00 73.75 302 TYR A CA 1
ATOM 2459 C C . TYR A 1 302 ? 17.325 48.699 -17.922 1.00 73.75 302 TYR A C 1
ATOM 2461 O O . TYR A 1 302 ? 16.249 48.963 -17.393 1.00 73.75 302 TYR A O 1
ATOM 2469 N N . PRO A 1 303 ? 18.215 49.678 -18.198 1.00 73.19 303 PRO A N 1
ATOM 2470 C CA . PRO A 1 303 ? 17.913 51.087 -17.930 1.00 73.19 303 PRO A CA 1
ATOM 2471 C C . PRO A 1 303 ? 16.664 51.590 -18.672 1.00 73.19 303 PRO A C 1
ATOM 2473 O O . PRO A 1 303 ? 15.816 52.230 -18.058 1.00 73.19 303 PRO A O 1
ATOM 2476 N N . TYR A 1 304 ? 16.525 51.238 -19.954 1.00 68.12 304 TYR A N 1
ATOM 2477 C CA . TYR A 1 304 ? 15.414 51.634 -20.829 1.00 68.12 304 TYR A CA 1
ATOM 2478 C C . TYR A 1 304 ? 14.088 50.953 -20.445 1.00 68.12 304 TYR A C 1
ATOM 2480 O O . TYR A 1 304 ? 13.040 51.587 -20.328 1.00 68.12 304 TYR A O 1
ATOM 2488 N N . VAL A 1 305 ? 14.140 49.648 -20.172 1.00 68.38 305 VAL A N 1
ATOM 2489 C CA . VAL A 1 305 ? 12.998 48.864 -19.683 1.00 68.38 305 VAL A CA 1
ATOM 2490 C C . VAL A 1 305 ? 12.595 49.318 -18.276 1.00 68.38 305 VAL A C 1
ATOM 2492 O O . VAL A 1 305 ? 11.410 49.329 -17.964 1.00 68.38 305 VAL A O 1
ATOM 2495 N N . LYS A 1 306 ? 13.543 49.756 -17.435 1.00 74.25 306 LYS A N 1
ATOM 2496 C CA . LYS A 1 306 ? 13.279 50.297 -16.093 1.00 74.25 306 LYS A CA 1
ATOM 2497 C C . LYS A 1 306 ? 12.621 51.679 -16.124 1.00 74.25 306 LYS A C 1
ATOM 2499 O O . LYS A 1 306 ? 11.776 51.921 -15.266 1.00 74.25 306 LYS A O 1
ATOM 2504 N N . THR A 1 307 ? 12.967 52.570 -17.058 1.00 74.88 307 THR A N 1
ATOM 2505 C CA . THR A 1 307 ? 12.249 53.850 -17.208 1.00 74.88 307 THR A CA 1
ATOM 2506 C C . THR A 1 307 ? 10.824 53.627 -17.706 1.00 74.88 307 THR A C 1
ATOM 2508 O O . THR A 1 307 ? 9.898 54.117 -17.074 1.00 74.88 307 THR A O 1
ATOM 2511 N N . GLN A 1 308 ? 10.613 52.787 -18.724 1.00 68.69 308 GLN A N 1
ATOM 2512 C CA . GLN A 1 308 ? 9.263 52.411 -19.181 1.00 68.69 308 GLN A CA 1
ATOM 2513 C C . GLN A 1 308 ? 8.445 51.700 -18.074 1.00 68.69 308 GLN A C 1
ATOM 2515 O O . GLN A 1 308 ? 7.282 52.022 -17.837 1.00 68.69 308 GLN A O 1
ATOM 2520 N N . LEU A 1 309 ? 9.060 50.795 -17.298 1.00 66.31 309 LEU A N 1
ATOM 2521 C CA . LEU A 1 309 ? 8.435 50.180 -16.114 1.00 66.31 309 LEU A CA 1
ATOM 2522 C C . LEU A 1 309 ? 8.227 51.152 -14.941 1.00 66.31 309 LEU A C 1
ATOM 2524 O O . LEU A 1 309 ? 7.548 50.779 -13.983 1.00 66.31 309 LEU A O 1
ATOM 2528 N N . ALA A 1 310 ? 8.785 52.365 -14.943 1.00 76.56 310 ALA A N 1
ATOM 2529 C CA . ALA A 1 310 ? 8.522 53.331 -13.877 1.00 76.56 310 ALA A CA 1
ATOM 2530 C C . ALA A 1 310 ? 7.071 53.838 -13.947 1.00 76.56 310 ALA A C 1
ATOM 2532 O O . ALA A 1 310 ? 6.410 53.910 -12.910 1.00 76.56 310 ALA A O 1
ATOM 2533 N N . GLU A 1 311 ? 6.574 54.085 -15.160 1.00 76.31 311 GLU A N 1
ATOM 2534 C CA . GLU A 1 311 ? 5.314 54.789 -15.440 1.00 76.31 311 GLU A CA 1
ATOM 2535 C C . GLU A 1 311 ? 4.064 53.888 -15.399 1.00 76.31 311 GLU A C 1
ATOM 2537 O O . GLU A 1 311 ? 2.955 54.375 -15.187 1.00 76.31 311 GLU A O 1
ATOM 2542 N N . LEU A 1 312 ? 4.224 52.567 -15.542 1.00 73.19 312 LEU A N 1
ATOM 2543 C CA . LEU A 1 312 ? 3.105 51.614 -15.503 1.00 73.19 312 LEU A CA 1
ATOM 2544 C C . LEU A 1 312 ? 2.484 51.449 -14.092 1.00 73.19 312 LEU A C 1
ATOM 2546 O O . LEU A 1 312 ? 3.168 51.634 -13.083 1.00 73.19 312 LEU A O 1
ATOM 2550 N N . PRO A 1 313 ? 1.216 51.010 -13.968 1.00 84.62 313 PRO A N 1
ATOM 2551 C CA . PRO A 1 313 ? 0.636 50.568 -12.695 1.00 84.62 313 PRO A CA 1
ATOM 2552 C C . PRO A 1 313 ? 1.322 49.305 -12.147 1.00 84.62 313 PRO A C 1
ATOM 2554 O O . PRO A 1 313 ? 1.673 48.405 -12.911 1.00 84.62 313 PRO A O 1
ATOM 2557 N N . GLN A 1 314 ? 1.473 49.190 -10.821 1.00 80.06 314 GLN A N 1
ATOM 2558 C CA . GLN A 1 314 ? 2.239 48.103 -10.182 1.00 80.06 314 GLN A CA 1
ATOM 2559 C C . GLN A 1 314 ? 1.771 46.691 -10.580 1.00 80.06 314 GLN A C 1
ATOM 2561 O O . GLN A 1 314 ? 2.599 45.824 -10.841 1.00 80.06 314 GLN A O 1
ATOM 2566 N N . GLU A 1 315 ? 0.462 46.465 -10.688 1.00 74.56 315 GLU A N 1
ATOM 2567 C CA . GLU A 1 315 ? -0.106 45.171 -11.090 1.00 74.56 315 GLU A CA 1
ATOM 2568 C C . GLU A 1 315 ? 0.291 44.771 -12.525 1.00 74.56 315 GLU A C 1
ATOM 2570 O O . GLU A 1 315 ? 0.563 43.601 -12.803 1.00 74.56 315 GLU A O 1
ATOM 2575 N N . GLN A 1 316 ? 0.427 45.753 -13.425 1.00 72.38 316 GLN A N 1
ATOM 2576 C CA . GLN A 1 316 ? 0.938 45.527 -14.777 1.00 72.38 316 GLN A CA 1
ATOM 2577 C C . GLN A 1 316 ? 2.451 45.282 -14.778 1.00 72.38 316 GLN A C 1
ATOM 2579 O O . GLN A 1 316 ? 2.901 44.408 -15.516 1.00 72.38 316 GLN A O 1
ATOM 2584 N N . LYS A 1 317 ? 3.238 45.955 -13.919 1.00 72.69 317 LYS A N 1
ATOM 2585 C CA . LYS A 1 317 ? 4.676 45.646 -13.741 1.00 72.69 317 LYS A CA 1
ATOM 2586 C C . LYS A 1 317 ? 4.867 44.190 -13.327 1.00 72.69 317 LYS A C 1
ATOM 2588 O O . LYS A 1 317 ? 5.684 43.483 -13.908 1.00 72.69 317 LYS A O 1
ATOM 2593 N N . ASP A 1 318 ? 4.073 43.731 -12.364 1.00 72.00 318 ASP A N 1
ATOM 2594 C CA . ASP A 1 318 ? 4.098 42.358 -11.873 1.00 72.00 318 ASP A CA 1
ATOM 2595 C C . ASP A 1 318 ? 3.815 41.339 -12.989 1.00 72.00 318 ASP A C 1
ATOM 2597 O O . ASP A 1 318 ? 4.567 40.374 -13.133 1.00 72.00 318 ASP A O 1
ATOM 2601 N N . GLN A 1 319 ? 2.792 41.558 -13.822 1.00 68.62 319 GLN A N 1
ATOM 2602 C CA . GLN A 1 319 ? 2.513 40.685 -14.970 1.00 68.62 319 GLN A CA 1
ATOM 2603 C C . GLN A 1 319 ? 3.609 40.765 -16.048 1.00 68.62 319 GLN A C 1
ATOM 2605 O O . GLN A 1 319 ? 4.065 39.727 -16.533 1.00 68.62 319 GLN A O 1
ATOM 2610 N N . PHE A 1 320 ? 4.082 41.971 -16.378 1.00 68.19 320 PHE A N 1
ATOM 2611 C CA . PHE A 1 320 ? 5.109 42.217 -17.399 1.00 68.19 320 PHE A CA 1
ATOM 2612 C C . PHE A 1 320 ? 6.490 41.667 -17.007 1.00 68.19 320 PHE A C 1
ATOM 2614 O O . PHE A 1 320 ? 7.282 41.323 -17.877 1.00 68.19 320 PHE A O 1
ATOM 2621 N N . ILE A 1 321 ? 6.773 41.522 -15.709 1.00 65.38 321 ILE A N 1
ATOM 2622 C CA . ILE A 1 321 ? 7.974 40.851 -15.188 1.00 65.38 321 ILE A CA 1
ATOM 2623 C C . ILE A 1 321 ? 7.764 39.328 -15.123 1.00 65.38 321 ILE A C 1
ATOM 2625 O O . ILE A 1 321 ? 8.625 38.560 -15.558 1.00 65.38 321 ILE A O 1
ATOM 2629 N N . LYS A 1 322 ? 6.613 38.859 -14.618 1.00 66.00 322 LYS A N 1
ATOM 2630 C CA . LYS A 1 322 ? 6.343 37.421 -14.425 1.00 66.00 322 LYS A CA 1
ATOM 2631 C C . LYS A 1 322 ? 6.159 36.658 -15.739 1.00 66.00 322 LYS A C 1
ATOM 2633 O O . LYS A 1 322 ? 6.586 35.509 -15.815 1.00 66.00 322 LYS A O 1
ATOM 2638 N N . ALA A 1 323 ? 5.571 37.260 -16.774 1.00 61.31 323 ALA A N 1
ATOM 2639 C CA . ALA A 1 323 ? 5.357 36.607 -18.068 1.00 61.31 323 ALA A CA 1
ATOM 2640 C C . ALA A 1 323 ? 6.667 36.197 -18.786 1.00 61.31 323 ALA A C 1
ATOM 2642 O O . ALA A 1 323 ? 6.823 35.002 -19.059 1.00 61.31 323 ALA A O 1
ATOM 2643 N N . PRO A 1 324 ? 7.640 37.097 -19.049 1.00 53.53 324 PRO A N 1
ATOM 2644 C CA . PRO A 1 324 ? 8.907 36.715 -19.667 1.00 53.53 324 PRO A CA 1
ATOM 2645 C C . PRO A 1 324 ? 9.751 35.826 -18.751 1.00 53.53 324 PRO A C 1
ATOM 2647 O O . PRO A 1 324 ? 10.368 34.896 -19.256 1.00 53.53 324 PRO A O 1
ATOM 2650 N N . LEU A 1 325 ? 9.736 36.020 -17.423 1.00 55.00 325 LEU A N 1
ATOM 2651 C CA . LEU A 1 325 ? 10.432 35.111 -16.500 1.00 55.00 325 LEU A CA 1
ATOM 2652 C C . LEU A 1 325 ? 9.853 33.690 -16.533 1.00 55.00 325 LEU A C 1
ATOM 2654 O O . LEU A 1 325 ? 10.623 32.735 -16.528 1.00 55.00 325 LEU A O 1
ATOM 2658 N N . LYS A 1 326 ? 8.526 33.534 -16.635 1.00 61.56 326 LYS A N 1
ATOM 2659 C CA . LYS A 1 326 ? 7.865 32.226 -16.780 1.00 61.56 326 LYS A CA 1
ATOM 2660 C C . LYS A 1 326 ? 8.130 31.590 -18.148 1.00 61.56 326 LYS A C 1
ATOM 2662 O O . LYS A 1 326 ? 8.301 30.377 -18.243 1.00 61.56 326 LYS A O 1
ATOM 2667 N N . ALA A 1 327 ? 8.211 32.392 -19.211 1.00 55.34 327 ALA A N 1
ATOM 2668 C CA . ALA A 1 327 ? 8.650 31.911 -20.519 1.00 55.34 327 ALA A CA 1
ATOM 2669 C C . ALA A 1 327 ? 10.115 31.438 -20.473 1.00 55.34 327 ALA A C 1
ATOM 2671 O O . ALA A 1 327 ? 10.417 30.343 -20.946 1.00 55.34 327 ALA A O 1
ATOM 2672 N N . LEU A 1 328 ? 11.004 32.206 -19.830 1.00 49.72 328 LEU A N 1
ATOM 2673 C CA . LEU A 1 328 ? 12.412 31.846 -19.659 1.00 49.72 328 LEU A CA 1
ATOM 2674 C C . LEU A 1 328 ? 12.590 30.612 -18.768 1.00 49.72 328 LEU A C 1
ATOM 2676 O O . LEU A 1 328 ? 13.432 29.781 -19.085 1.00 49.72 328 LEU A O 1
ATOM 2680 N N . SER A 1 329 ? 11.809 30.458 -17.690 1.00 57.12 329 SER A N 1
ATOM 2681 C CA . SER A 1 329 ? 11.871 29.275 -16.822 1.00 57.12 329 SER A CA 1
ATOM 2682 C C . SER A 1 329 ? 11.372 28.029 -17.538 1.00 57.12 329 SER A C 1
ATOM 2684 O O . SER A 1 329 ? 12.000 26.984 -17.432 1.00 57.12 329 SER A O 1
ATOM 2686 N N . ASN A 1 330 ? 10.291 28.129 -18.316 1.00 58.91 330 ASN A N 1
ATOM 2687 C CA . ASN A 1 330 ? 9.783 27.003 -19.100 1.00 58.91 330 ASN A CA 1
ATOM 2688 C C . ASN A 1 330 ? 10.756 26.620 -20.229 1.00 58.91 330 ASN A C 1
ATOM 2690 O O . ASN A 1 330 ? 10.946 25.437 -20.498 1.00 58.91 330 ASN A O 1
ATOM 2694 N N . TYR A 1 331 ? 11.413 27.603 -20.852 1.00 50.00 331 TYR A N 1
ATOM 2695 C CA . TYR A 1 331 ? 12.477 27.367 -21.830 1.00 50.00 331 TYR A CA 1
ATOM 2696 C C . TYR A 1 331 ? 13.729 26.755 -21.180 1.00 50.00 331 TYR A C 1
ATOM 2698 O O . TYR A 1 331 ? 14.307 25.827 -21.736 1.00 50.00 331 TYR A O 1
ATOM 2706 N N . TRP A 1 332 ? 14.110 27.196 -19.975 1.00 51.53 332 TRP A N 1
ATOM 2707 C CA . TRP A 1 332 ? 15.208 26.598 -19.211 1.00 51.53 332 TRP A CA 1
ATOM 2708 C C . TRP A 1 332 ? 14.898 25.190 -18.706 1.00 51.53 332 TRP A C 1
ATOM 2710 O O . TRP A 1 332 ? 15.788 24.354 -18.783 1.00 51.53 332 TRP A O 1
ATOM 2720 N N . LEU A 1 333 ? 13.672 24.888 -18.260 1.00 57.41 333 LEU A N 1
ATOM 2721 C CA . LEU A 1 333 ? 13.259 23.505 -17.992 1.00 57.41 333 LEU A CA 1
ATOM 2722 C C . LEU A 1 333 ? 13.312 22.674 -19.277 1.00 57.41 333 LEU A C 1
ATOM 2724 O O . LEU A 1 333 ? 13.897 21.601 -19.270 1.00 57.41 333 LEU A O 1
ATOM 2728 N N . GLY A 1 334 ? 12.803 23.191 -20.400 1.00 55.81 334 GLY A N 1
ATOM 2729 C CA . GLY A 1 334 ? 12.898 22.516 -21.696 1.00 55.81 334 GLY A CA 1
ATOM 2730 C C . GLY A 1 334 ? 14.342 22.246 -22.142 1.00 55.81 334 GLY A C 1
ATOM 2731 O O . GLY A 1 334 ? 14.615 21.187 -22.701 1.00 55.81 334 GLY A O 1
ATOM 2732 N N . ILE A 1 335 ? 15.278 23.159 -21.860 1.00 46.66 335 ILE A N 1
ATOM 2733 C CA . ILE A 1 335 ? 16.717 22.974 -22.110 1.00 46.66 335 ILE A CA 1
ATOM 2734 C C . ILE A 1 335 ? 17.353 22.016 -21.101 1.00 46.66 335 ILE A C 1
ATOM 2736 O O . ILE A 1 335 ? 18.159 21.191 -21.516 1.00 46.66 335 ILE A O 1
ATOM 2740 N N . ALA A 1 336 ? 17.011 22.092 -19.814 1.00 49.41 336 ALA A N 1
ATOM 2741 C CA . ALA A 1 336 ? 17.518 21.185 -18.788 1.00 49.41 336 ALA A CA 1
ATOM 2742 C C . ALA A 1 336 ? 17.066 19.750 -19.079 1.00 49.41 336 ALA A C 1
ATOM 2744 O O . ALA A 1 336 ? 17.909 18.873 -19.217 1.00 49.41 336 ALA A O 1
ATOM 2745 N N . GLU A 1 337 ? 15.773 19.536 -19.330 1.00 54.81 337 GLU A N 1
ATOM 2746 C CA . GLU A 1 337 ? 15.240 18.254 -19.782 1.00 54.81 337 GLU A CA 1
ATOM 2747 C C . GLU A 1 337 ? 15.878 17.806 -21.104 1.00 54.81 337 GLU A C 1
ATOM 2749 O O . GLU A 1 337 ? 16.200 16.634 -21.251 1.00 54.81 337 GLU A O 1
ATOM 2754 N N . ALA A 1 338 ? 16.093 18.695 -22.082 1.00 47.03 338 ALA A N 1
ATOM 2755 C CA . ALA A 1 338 ? 16.769 18.324 -23.329 1.00 47.03 338 ALA A CA 1
ATOM 2756 C C . ALA A 1 338 ? 18.252 17.963 -23.122 1.00 47.03 338 ALA A C 1
ATOM 2758 O O . ALA A 1 338 ? 18.760 17.082 -23.815 1.00 47.03 338 ALA A O 1
ATOM 2759 N N . ALA A 1 339 ? 18.938 18.607 -22.176 1.00 43.56 339 ALA A N 1
ATOM 2760 C CA . ALA A 1 339 ? 20.326 18.333 -21.824 1.00 43.56 339 ALA A CA 1
ATOM 2761 C C . ALA A 1 339 ? 20.459 17.034 -21.019 1.00 43.56 339 ALA A C 1
ATOM 2763 O O . ALA A 1 339 ? 21.309 16.216 -21.357 1.00 43.56 339 ALA A O 1
ATOM 2764 N N . GLU A 1 340 ? 19.585 16.789 -20.040 1.00 48.19 340 GLU A N 1
ATOM 2765 C CA . GLU A 1 340 ? 19.474 15.513 -19.322 1.00 48.19 340 GLU A CA 1
ATOM 2766 C C . GLU A 1 340 ? 19.157 14.377 -20.301 1.00 48.19 340 GLU A C 1
ATOM 2768 O O . GLU A 1 340 ? 19.941 13.439 -20.410 1.00 48.19 340 GLU A O 1
ATOM 2773 N N . ARG A 1 341 ? 18.120 14.517 -21.146 1.00 45.22 341 ARG A N 1
ATOM 2774 C CA . ARG A 1 341 ? 17.819 13.557 -22.228 1.00 45.22 341 ARG A CA 1
ATOM 2775 C C . ARG A 1 341 ? 19.022 13.342 -23.157 1.00 45.22 341 ARG A C 1
ATOM 2777 O O . ARG A 1 341 ? 19.240 12.223 -23.614 1.00 45.22 341 ARG A O 1
ATOM 2784 N N . SER A 1 342 ? 19.816 14.375 -23.454 1.00 41.12 342 SER A N 1
ATOM 2785 C CA . SER A 1 342 ? 21.015 14.257 -24.299 1.00 41.12 342 SER A CA 1
ATOM 2786 C C . SER A 1 342 ? 22.181 13.555 -23.588 1.00 41.12 342 SER A C 1
ATOM 2788 O O . SER A 1 342 ? 22.897 12.781 -24.223 1.00 41.12 342 SER A O 1
ATOM 2790 N N . LEU A 1 343 ? 22.365 13.775 -22.285 1.00 41.59 343 LEU A N 1
ATOM 2791 C CA . LEU A 1 343 ? 23.378 13.109 -21.459 1.00 41.59 343 LEU A CA 1
ATOM 2792 C C . LEU A 1 343 ? 23.007 11.641 -21.194 1.00 41.59 343 LEU A C 1
ATOM 2794 O O . LEU A 1 343 ? 23.861 10.762 -21.326 1.00 41.59 343 LEU A O 1
ATOM 2798 N N . ASP A 1 344 ? 21.732 11.347 -20.947 1.00 42.88 344 ASP A N 1
ATOM 2799 C CA . ASP A 1 344 ? 21.189 9.985 -20.877 1.00 42.88 344 ASP A CA 1
ATOM 2800 C C . ASP A 1 344 ? 21.274 9.273 -22.235 1.00 42.88 344 ASP A C 1
ATOM 2802 O O . ASP A 1 344 ? 21.543 8.074 -22.303 1.00 42.88 344 ASP A O 1
ATOM 2806 N N . THR A 1 345 ? 21.116 9.998 -23.348 1.00 41.72 345 THR A N 1
ATOM 2807 C CA . THR A 1 345 ? 21.357 9.443 -24.692 1.00 41.72 345 THR A CA 1
ATOM 2808 C C . THR A 1 345 ? 22.841 9.118 -24.893 1.00 41.72 345 THR A C 1
ATOM 2810 O O . THR A 1 345 ? 23.171 8.041 -25.387 1.00 41.72 345 THR A O 1
ATOM 2813 N N . ALA A 1 346 ? 23.748 10.009 -24.478 1.00 38.81 346 ALA A N 1
ATOM 2814 C CA . ALA A 1 346 ? 25.194 9.835 -24.638 1.00 38.81 346 ALA A CA 1
ATOM 2815 C C . ALA A 1 346 ? 25.799 8.751 -23.722 1.00 38.81 346 ALA A C 1
ATOM 2817 O O . ALA A 1 346 ? 26.799 8.133 -24.083 1.00 38.81 346 ALA A O 1
ATOM 2818 N N . THR A 1 347 ? 25.198 8.497 -22.557 1.00 41.31 347 THR A N 1
ATOM 2819 C CA . THR A 1 347 ? 25.627 7.454 -21.602 1.00 41.31 347 THR A CA 1
ATOM 2820 C C . THR A 1 347 ? 24.975 6.088 -21.845 1.00 41.31 347 THR A C 1
ATOM 2822 O O . THR A 1 347 ? 25.330 5.115 -21.180 1.00 41.31 347 THR A O 1
ATOM 2825 N N . GLY A 1 348 ? 24.047 5.986 -22.804 1.00 38.47 348 GLY A N 1
ATOM 2826 C CA . GLY A 1 348 ? 23.304 4.758 -23.114 1.00 38.47 348 GLY A CA 1
ATOM 2827 C C . GLY A 1 348 ? 22.064 4.519 -22.241 1.00 38.47 348 GLY A C 1
ATOM 2828 O O . GLY A 1 348 ? 21.368 3.522 -22.439 1.00 38.47 348 GLY A O 1
ATOM 2829 N N . GLY A 1 349 ? 21.746 5.434 -21.321 1.00 42.66 349 GLY A N 1
ATOM 2830 C CA . GLY A 1 349 ? 20.543 5.391 -20.489 1.00 42.66 349 GLY A CA 1
ATOM 2831 C C . GLY A 1 349 ? 19.242 5.478 -21.293 1.00 42.66 349 GLY A C 1
ATOM 2832 O O . GLY A 1 349 ? 18.303 4.744 -20.999 1.00 42.66 349 GLY A O 1
ATOM 2833 N N . LEU A 1 350 ? 19.187 6.279 -22.364 1.00 38.50 350 LEU A N 1
ATOM 2834 C CA . LEU A 1 350 ? 17.940 6.512 -23.119 1.00 38.50 350 LEU A CA 1
ATOM 2835 C C . LEU A 1 350 ? 17.521 5.356 -24.063 1.00 38.50 350 LEU A C 1
ATOM 2837 O O . LEU A 1 350 ? 16.459 5.415 -24.680 1.00 38.50 350 LEU A O 1
ATOM 2841 N N . TYR A 1 351 ? 18.323 4.285 -24.146 1.00 43.16 351 TYR A N 1
ATOM 2842 C CA . TYR A 1 351 ? 17.903 2.973 -24.672 1.00 43.16 351 TYR A CA 1
ATOM 2843 C C . TYR A 1 351 ? 17.900 1.867 -23.596 1.00 43.16 351 TYR A C 1
ATOM 2845 O O . TYR A 1 351 ? 17.821 0.677 -23.909 1.00 43.16 351 TYR A O 1
ATOM 2853 N N . SER A 1 352 ? 17.874 2.240 -22.312 1.00 45.47 352 SER A N 1
ATOM 2854 C CA . SER A 1 352 ? 16.946 1.568 -21.400 1.00 45.47 352 SER A CA 1
ATOM 2855 C C . SER A 1 352 ? 15.548 2.048 -21.791 1.00 45.47 352 SER A C 1
ATOM 2857 O O . SER A 1 352 ? 15.208 3.219 -21.642 1.00 45.47 352 SER A O 1
ATOM 2859 N N . GLY A 1 353 ? 14.802 1.186 -22.480 1.00 55.34 353 GLY A N 1
ATOM 2860 C CA . GLY A 1 353 ? 13.531 1.565 -23.085 1.00 55.34 353 GLY A CA 1
ATOM 2861 C C . GLY A 1 353 ? 12.445 1.766 -22.037 1.00 55.34 353 GLY A C 1
ATOM 2862 O O . GLY A 1 353 ? 12.683 1.638 -20.837 1.00 55.34 353 GLY A O 1
ATOM 2863 N N . LEU A 1 354 ? 11.236 2.088 -22.505 1.00 71.19 354 LEU A N 1
ATOM 2864 C CA . LEU A 1 354 ? 10.121 2.497 -21.647 1.00 71.19 354 LEU A CA 1
ATOM 2865 C C . LEU A 1 354 ? 9.915 1.537 -20.466 1.00 71.19 354 LEU A C 1
ATOM 2867 O O . LEU A 1 354 ? 9.800 2.000 -19.341 1.00 71.19 354 LEU A O 1
ATOM 2871 N N . TYR A 1 355 ? 9.986 0.216 -20.666 1.00 78.19 355 TYR A N 1
ATOM 2872 C CA . TYR A 1 355 ? 9.858 -0.728 -19.554 1.00 78.19 355 TYR A CA 1
ATOM 2873 C C . TYR A 1 355 ? 11.017 -0.632 -18.546 1.00 78.19 355 TYR A C 1
ATOM 2875 O O . TYR A 1 355 ? 10.766 -0.504 -17.345 1.00 78.19 355 TYR A O 1
ATOM 2883 N N . ARG A 1 356 ? 12.280 -0.657 -19.002 1.00 81.94 356 ARG A N 1
ATOM 2884 C CA . ARG A 1 356 ? 13.439 -0.542 -18.095 1.00 81.94 356 ARG A CA 1
ATOM 2885 C C . ARG A 1 356 ? 13.488 0.815 -17.391 1.00 81.94 356 ARG A C 1
ATOM 2887 O O . ARG A 1 356 ? 13.582 0.828 -16.169 1.00 81.94 356 ARG A O 1
ATOM 2894 N N . GLY A 1 357 ? 13.350 1.930 -18.108 1.00 79.94 357 GLY A N 1
ATOM 2895 C CA . GLY A 1 357 ? 13.348 3.276 -17.524 1.00 79.94 357 GLY A CA 1
ATOM 2896 C C . GLY A 1 357 ? 12.238 3.472 -16.483 1.00 79.94 357 GLY A C 1
ATOM 2897 O O . GLY A 1 357 ? 12.483 4.019 -15.407 1.00 79.94 357 GLY A O 1
ATOM 2898 N N . ASN A 1 358 ? 11.044 2.933 -16.748 1.00 83.88 358 ASN A N 1
ATOM 2899 C CA . ASN A 1 358 ? 9.920 2.957 -15.813 1.00 83.88 358 ASN A CA 1
ATOM 2900 C C . ASN A 1 358 ? 10.211 2.145 -14.537 1.00 83.88 358 ASN A C 1
ATOM 2902 O O . ASN A 1 358 ? 9.971 2.630 -13.429 1.00 83.88 358 ASN A O 1
ATOM 2906 N N . VAL A 1 359 ? 10.780 0.939 -14.658 1.00 87.88 359 VAL A N 1
ATOM 2907 C CA . VAL A 1 359 ? 11.200 0.130 -13.498 1.00 87.88 359 VAL A CA 1
ATOM 2908 C C . VAL A 1 359 ? 12.351 0.808 -12.735 1.00 87.88 359 VAL A C 1
ATOM 2910 O O . VAL A 1 359 ? 12.320 0.860 -11.505 1.00 87.88 359 VAL A O 1
ATOM 2913 N N . GLU A 1 360 ? 13.340 1.377 -13.433 1.00 88.31 360 GLU A N 1
ATOM 2914 C CA . GLU A 1 360 ? 14.519 2.000 -12.818 1.00 88.31 360 GLU A CA 1
ATOM 2915 C C . GLU A 1 360 ? 14.212 3.303 -12.081 1.00 88.31 360 GLU A C 1
ATOM 2917 O O . GLU A 1 360 ? 14.755 3.509 -10.996 1.00 88.31 360 GLU A O 1
ATOM 2922 N N . LYS A 1 361 ? 13.316 4.149 -12.605 1.00 86.56 361 LYS A N 1
ATOM 2923 C CA . LYS A 1 361 ? 12.848 5.356 -11.905 1.00 86.56 361 LYS A CA 1
ATOM 2924 C C . LYS A 1 361 ? 12.210 5.005 -10.556 1.00 86.56 361 LYS A C 1
ATOM 2926 O O . LYS A 1 361 ? 12.474 5.651 -9.547 1.00 86.56 361 LYS A O 1
ATOM 2931 N N . ASN A 1 362 ? 11.430 3.927 -10.529 1.00 87.75 362 ASN A N 1
ATOM 2932 C CA . ASN A 1 362 ? 10.621 3.528 -9.382 1.00 87.75 362 ASN A CA 1
ATOM 2933 C C . ASN A 1 362 ? 11.311 2.572 -8.396 1.00 87.75 362 ASN A C 1
ATOM 2935 O O . ASN A 1 362 ? 10.707 2.213 -7.387 1.00 87.75 362 ASN A O 1
ATOM 2939 N N . LYS A 1 363 ? 12.560 2.149 -8.634 1.00 87.75 363 LYS A N 1
ATOM 2940 C CA . LYS A 1 363 ? 13.265 1.196 -7.747 1.00 87.75 363 LYS A CA 1
ATOM 2941 C C . LYS A 1 363 ? 13.602 1.754 -6.352 1.00 87.75 363 LYS A C 1
ATOM 2943 O O . LYS A 1 363 ? 13.962 0.981 -5.472 1.00 87.75 363 LYS A O 1
ATOM 2948 N N . TYR A 1 364 ? 13.460 3.068 -6.147 1.00 87.56 364 TYR A N 1
ATOM 2949 C CA . TYR A 1 364 ? 13.653 3.753 -4.856 1.00 87.56 364 TYR A CA 1
ATOM 2950 C C . TYR A 1 364 ? 12.419 4.537 -4.375 1.00 87.56 364 TYR A C 1
ATOM 2952 O O . TYR A 1 364 ? 12.457 5.145 -3.308 1.00 87.56 364 TYR A O 1
ATOM 2960 N N . GLU A 1 365 ? 11.322 4.553 -5.136 1.00 87.12 365 GLU A N 1
ATOM 2961 C CA . GLU A 1 365 ? 10.099 5.265 -4.749 1.00 87.12 365 GLU A CA 1
ATOM 2962 C C . GLU A 1 365 ? 9.182 4.323 -3.961 1.00 87.12 365 GLU A C 1
ATOM 2964 O O . GLU A 1 365 ? 8.959 3.199 -4.384 1.00 87.12 365 GLU A O 1
ATOM 2969 N N . SER A 1 366 ? 8.667 4.733 -2.802 1.00 88.00 366 SER A N 1
ATOM 2970 C CA . SER A 1 366 ? 7.778 3.892 -1.981 1.00 88.00 366 SER A CA 1
ATOM 2971 C C . SER A 1 366 ? 6.443 3.670 -2.709 1.00 88.00 366 SER A C 1
ATOM 2973 O O . SER A 1 366 ? 5.596 4.560 -2.672 1.00 88.00 366 SER A O 1
ATOM 2975 N N . LEU A 1 367 ? 6.227 2.521 -3.366 1.00 92.94 367 LEU A N 1
ATOM 2976 C CA . LEU A 1 367 ? 5.022 2.279 -4.173 1.00 92.94 367 LEU A CA 1
ATOM 2977 C C . LEU A 1 367 ? 3.988 1.360 -3.509 1.00 92.94 367 LEU A C 1
ATOM 2979 O O . LEU A 1 367 ? 4.332 0.297 -3.014 1.00 92.94 367 LEU A O 1
ATOM 2983 N N . GLY A 1 368 ? 2.710 1.726 -3.569 1.00 93.19 368 GLY A N 1
ATOM 2984 C CA . GLY A 1 368 ? 1.572 0.944 -3.070 1.00 93.19 368 GLY A CA 1
ATOM 2985 C C . GLY A 1 368 ? 0.683 1.735 -2.116 1.00 93.19 368 GLY A C 1
ATOM 2986 O O . GLY A 1 368 ? 0.665 2.965 -2.169 1.00 93.19 368 GLY A O 1
ATOM 2987 N N . VAL A 1 369 ? -0.073 1.026 -1.276 1.00 94.00 369 VAL A N 1
ATOM 2988 C CA . VAL A 1 369 ? -1.071 1.614 -0.368 1.00 94.00 369 VAL A CA 1
ATOM 2989 C C . VAL A 1 369 ? -0.686 1.345 1.085 1.00 94.00 369 VAL A C 1
ATOM 2991 O O . VAL A 1 369 ? -0.375 0.206 1.442 1.00 94.00 369 VAL A O 1
ATOM 2994 N N . TYR A 1 370 ? -0.732 2.389 1.914 1.00 93.38 370 TYR A N 1
ATOM 2995 C CA . TYR A 1 370 ? -0.270 2.384 3.304 1.00 93.38 370 TYR A CA 1
ATOM 2996 C C . TYR A 1 370 ? -1.338 2.944 4.241 1.00 93.38 370 TYR A C 1
ATOM 2998 O O . TYR A 1 370 ? -1.988 3.939 3.917 1.00 93.38 370 TYR A O 1
ATOM 3006 N N . PHE A 1 371 ? -1.446 2.372 5.438 1.00 94.31 371 PHE A N 1
ATOM 3007 C CA . PHE A 1 371 ? -2.101 3.025 6.563 1.00 94.31 371 PHE A CA 1
ATOM 3008 C C . PHE A 1 371 ? -1.128 4.011 7.211 1.00 94.31 371 PHE A C 1
ATOM 3010 O O . PHE A 1 371 ? 0.044 3.707 7.424 1.00 94.31 371 PHE A O 1
ATOM 3017 N N . THR A 1 372 ? -1.633 5.186 7.560 1.00 93.38 372 THR A N 1
ATOM 3018 C CA . THR A 1 372 ? -0.949 6.189 8.379 1.00 93.38 372 THR A CA 1
ATOM 3019 C C . THR A 1 372 ? -1.938 6.756 9.396 1.00 93.38 372 THR A C 1
ATOM 3021 O O . THR A 1 372 ? -3.140 6.532 9.273 1.00 93.38 372 THR A O 1
ATOM 3024 N N . ASN A 1 373 ? -1.453 7.447 10.431 1.00 94.75 373 ASN A N 1
ATOM 3025 C CA . ASN A 1 373 ? -2.288 8.119 11.439 1.00 94.75 373 ASN A CA 1
ATOM 3026 C C . ASN A 1 373 ? -3.334 7.231 12.153 1.00 94.75 373 ASN A C 1
ATOM 3028 O O . ASN A 1 373 ? -4.285 7.774 12.705 1.00 94.75 373 ASN A O 1
ATOM 3032 N N . VAL A 1 374 ? -3.181 5.898 12.160 1.00 95.81 374 VAL A N 1
ATOM 3033 C CA . VAL A 1 374 ? -4.179 4.976 12.731 1.00 95.81 374 VAL A CA 1
ATOM 3034 C C . VAL A 1 374 ? -4.314 5.202 14.236 1.00 95.81 374 VAL A C 1
ATOM 3036 O O . VAL A 1 374 ? -3.382 4.944 15.000 1.00 95.81 374 VAL A O 1
ATOM 3039 N N . ARG A 1 375 ? -5.481 5.686 14.668 1.00 97.31 375 ARG A N 1
ATOM 3040 C CA . ARG A 1 375 ? -5.798 5.966 16.072 1.00 97.31 375 ARG A CA 1
ATOM 3041 C C . ARG A 1 375 ? -7.298 5.921 16.334 1.00 97.31 375 ARG A C 1
ATOM 3043 O O . ARG A 1 375 ? -8.117 6.097 15.439 1.00 97.31 375 ARG A O 1
ATOM 3050 N N . ALA A 1 376 ? -7.663 5.719 17.592 1.00 97.25 376 ALA A N 1
ATOM 3051 C CA . ALA A 1 376 ? -9.014 6.019 18.040 1.00 97.25 376 ALA A CA 1
ATOM 3052 C C . ALA A 1 376 ? -9.314 7.528 17.935 1.00 97.25 376 ALA A C 1
ATOM 3054 O O . ALA A 1 376 ? -8.392 8.345 18.016 1.00 97.25 376 ALA A O 1
ATOM 3055 N N . SER A 1 377 ? -10.589 7.902 17.784 1.00 96.44 377 SER A N 1
ATOM 3056 C CA . SER A 1 377 ? -11.006 9.310 17.883 1.00 96.44 377 SER A CA 1
ATOM 3057 C C . SER A 1 377 ? -10.753 9.884 19.279 1.00 96.44 377 SER A C 1
ATOM 3059 O O . SER A 1 377 ? -10.359 11.042 19.398 1.00 96.44 377 SER A O 1
ATOM 3061 N N . GLU A 1 378 ? -10.921 9.059 20.315 1.00 95.69 378 GLU A N 1
ATOM 3062 C CA . GLU A 1 378 ? -10.806 9.432 21.725 1.00 95.69 378 GLU A CA 1
ATOM 3063 C C . GLU A 1 378 ? -9.849 8.490 22.483 1.00 95.69 378 GLU A C 1
ATOM 3065 O O . GLU A 1 378 ? -9.661 7.336 22.086 1.00 95.69 378 GLU A O 1
ATOM 3070 N N . PRO A 1 379 ? -9.188 8.951 23.566 1.00 90.88 379 PRO A N 1
ATOM 3071 C CA . PRO A 1 379 ? -8.206 8.144 24.301 1.00 90.88 379 PRO A CA 1
ATOM 3072 C C . PRO A 1 379 ? -8.840 7.012 25.128 1.00 90.88 379 PRO A C 1
ATOM 3074 O O . PRO A 1 379 ? -8.135 6.103 25.575 1.00 90.88 379 PRO A O 1
ATOM 3077 N N . ARG A 1 380 ? -10.149 7.101 25.378 1.00 91.38 380 ARG A N 1
ATOM 3078 C CA . ARG A 1 380 ? -11.005 6.138 26.079 1.00 91.38 380 ARG A CA 1
ATOM 3079 C C . ARG A 1 380 ? -12.412 6.266 25.504 1.00 91.38 380 ARG A C 1
ATOM 3081 O O . ARG A 1 380 ? -12.736 7.325 24.982 1.00 91.38 380 ARG A O 1
ATOM 3088 N N . PHE A 1 381 ? -13.212 5.222 25.657 1.00 94.00 381 PHE A N 1
ATOM 3089 C CA . PHE A 1 381 ? -14.647 5.239 25.382 1.00 94.00 381 PHE A CA 1
ATOM 3090 C C . PHE A 1 381 ? -15.406 4.585 26.534 1.00 94.00 381 PHE A C 1
ATOM 3092 O O . PHE A 1 381 ? -14.804 3.930 27.388 1.00 94.00 381 PHE A O 1
ATOM 3099 N N . TYR A 1 382 ? -16.723 4.691 26.503 1.00 91.56 382 TYR A N 1
ATOM 3100 C CA . TYR A 1 382 ? -17.662 4.010 27.373 1.00 91.56 382 TYR A CA 1
ATOM 3101 C C . TYR A 1 382 ? -18.423 2.890 26.652 1.00 91.56 382 TYR A C 1
ATOM 3103 O O . TYR A 1 382 ? -18.700 2.963 25.459 1.00 91.56 382 TYR A O 1
ATOM 3111 N N . THR A 1 383 ? -18.824 1.849 27.387 1.00 89.81 383 THR A N 1
ATOM 3112 C CA . THR A 1 383 ? -19.619 0.721 26.847 1.00 89.81 383 THR A CA 1
ATOM 3113 C C . THR A 1 383 ? -20.962 1.121 26.230 1.00 89.81 383 THR A C 1
ATOM 3115 O O . THR A 1 383 ? -21.591 0.304 25.560 1.00 89.81 383 THR A O 1
ATOM 3118 N N . ASP A 1 384 ? -21.447 2.337 26.490 1.00 86.44 384 ASP A N 1
ATOM 3119 C CA . ASP 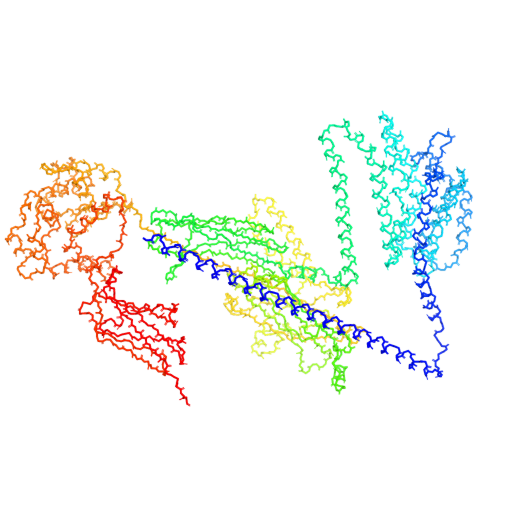A 1 384 ? -22.677 2.862 25.909 1.00 86.44 384 ASP A CA 1
ATOM 3120 C C . ASP A 1 384 ? -22.446 3.969 24.867 1.00 86.44 384 ASP A C 1
ATOM 3122 O O . ASP A 1 384 ? -23.411 4.599 24.452 1.00 86.44 384 ASP A O 1
ATOM 3126 N N . GLU A 1 385 ? -21.235 4.182 24.361 1.00 91.38 385 GLU A N 1
ATOM 3127 C CA . GLU A 1 385 ? -20.995 5.137 23.272 1.00 91.38 385 GLU A CA 1
ATOM 3128 C C . GLU A 1 385 ? -20.355 4.459 22.047 1.00 91.38 385 GLU A C 1
ATOM 3130 O O . GLU A 1 385 ? -19.783 3.372 22.166 1.00 91.38 385 GLU A O 1
ATOM 3135 N N . PRO A 1 386 ? -20.530 5.013 20.832 1.00 96.19 386 PRO A N 1
ATOM 3136 C CA . PRO A 1 386 ? -19.978 4.407 19.631 1.00 96.19 386 PRO A CA 1
ATOM 3137 C C . PRO A 1 386 ? -18.456 4.567 19.606 1.00 96.19 386 PRO A C 1
ATOM 3139 O O . PRO A 1 386 ? -17.927 5.669 19.740 1.00 96.19 386 PRO A O 1
ATOM 3142 N N . VAL A 1 387 ? -17.743 3.467 19.385 1.00 97.00 387 VAL A N 1
ATOM 3143 C CA . VAL A 1 387 ? -16.280 3.474 19.358 1.00 97.00 387 VAL A CA 1
ATOM 3144 C C . VAL A 1 387 ? -15.795 3.726 17.937 1.00 97.00 387 VAL A C 1
ATOM 3146 O O . VAL A 1 387 ? -15.874 2.844 17.079 1.00 97.00 387 VAL A O 1
ATOM 3149 N N . THR A 1 388 ? -15.277 4.931 17.695 1.00 97.56 388 THR A N 1
ATOM 3150 C CA . THR A 1 388 ? -14.705 5.329 16.403 1.00 97.56 388 THR A CA 1
ATOM 3151 C C . THR A 1 388 ? -13.186 5.160 16.385 1.00 97.56 388 THR A C 1
ATOM 3153 O O . THR A 1 388 ? -12.449 5.683 17.223 1.00 97.56 388 THR A O 1
ATOM 3156 N N . VAL A 1 389 ? -12.701 4.462 15.360 1.00 97.75 389 VAL A N 1
ATOM 3157 C CA . VAL A 1 389 ? -11.287 4.409 14.977 1.00 97.75 389 VAL A CA 1
ATOM 3158 C C . VAL A 1 389 ? -11.135 4.990 13.581 1.00 97.75 389 VAL A C 1
ATOM 3160 O O . VAL A 1 389 ? -11.961 4.728 12.710 1.00 97.75 389 VAL A O 1
ATOM 3163 N N . TRP A 1 390 ? -10.066 5.747 13.357 1.00 97.44 390 TRP A N 1
ATOM 3164 C CA . TRP A 1 390 ? -9.739 6.302 12.053 1.00 97.44 390 TRP A CA 1
ATOM 3165 C C . TRP A 1 390 ? -8.258 6.147 11.700 1.00 97.44 390 TRP A C 1
ATOM 3167 O O . TRP A 1 390 ? -7.422 5.809 12.538 1.00 97.44 390 TRP A O 1
ATOM 3177 N N . GLY A 1 391 ? -7.939 6.389 10.436 1.00 97.25 391 GLY A N 1
ATOM 3178 C CA . GLY A 1 391 ? -6.582 6.526 9.917 1.00 97.25 391 GLY A CA 1
ATOM 3179 C C . GLY A 1 391 ? -6.615 7.164 8.531 1.00 97.25 391 GLY A C 1
ATOM 3180 O O . GLY A 1 391 ? -7.687 7.437 8.005 1.00 97.25 391 GLY A O 1
ATOM 3181 N N . THR A 1 392 ? -5.456 7.365 7.918 1.00 96.69 392 THR A N 1
ATOM 3182 C CA . THR A 1 392 ? -5.338 7.906 6.558 1.00 96.69 392 THR A CA 1
ATOM 3183 C C . THR A 1 392 ? -4.734 6.840 5.648 1.00 96.69 392 THR A C 1
ATOM 3185 O O . THR A 1 392 ? -3.595 6.405 5.859 1.00 96.69 392 THR A O 1
ATOM 3188 N N . ILE A 1 393 ? -5.483 6.399 4.636 1.00 95.56 393 ILE A N 1
ATOM 3189 C CA . ILE A 1 393 ? -4.968 5.550 3.560 1.00 95.56 393 ILE A CA 1
ATOM 3190 C C . ILE A 1 393 ? -4.264 6.445 2.539 1.00 95.56 393 ILE A C 1
ATOM 3192 O O . ILE A 1 393 ? -4.897 7.253 1.862 1.00 95.56 393 ILE A O 1
ATOM 3196 N N . ARG A 1 394 ? -2.946 6.278 2.407 1.00 93.88 394 ARG A N 1
ATOM 3197 C CA . ARG A 1 394 ? -2.123 7.001 1.427 1.00 93.88 394 ARG A CA 1
ATOM 3198 C C . ARG A 1 394 ? -1.761 6.059 0.287 1.00 93.88 394 ARG A C 1
ATOM 3200 O O . ARG A 1 394 ? -1.251 4.964 0.538 1.00 93.88 394 ARG A O 1
ATOM 3207 N N . SER A 1 395 ? -1.998 6.480 -0.951 1.00 92.50 395 SER A N 1
ATOM 3208 C CA . SER A 1 395 ? -1.657 5.709 -2.148 1.00 92.50 395 SER A CA 1
ATOM 3209 C C . SER A 1 395 ? -0.537 6.381 -2.927 1.00 92.50 395 SER A C 1
ATOM 3211 O O . SER A 1 395 ? -0.626 7.541 -3.327 1.00 92.50 395 SER A O 1
ATOM 3213 N N . LYS A 1 396 ? 0.521 5.626 -3.208 1.00 90.50 396 LYS A N 1
ATOM 3214 C CA . LYS A 1 396 ? 1.525 6.005 -4.197 1.00 90.50 396 LYS A CA 1
ATOM 3215 C C . LYS A 1 396 ? 1.664 4.887 -5.215 1.00 90.50 396 LYS A C 1
ATOM 3217 O O . LYS A 1 396 ? 2.568 4.062 -5.153 1.00 90.50 396 LYS A O 1
ATOM 3222 N N . THR A 1 397 ? 0.732 4.824 -6.151 1.00 85.06 397 THR A N 1
ATOM 3223 C CA . THR A 1 397 ? 0.858 3.952 -7.320 1.00 85.06 397 THR A CA 1
ATOM 3224 C C . THR A 1 397 ? 1.813 4.558 -8.339 1.00 85.06 397 THR A C 1
ATOM 3226 O O . THR A 1 397 ? 2.168 5.736 -8.252 1.00 85.06 397 THR A O 1
ATOM 3229 N N . TYR A 1 398 ? 2.258 3.754 -9.304 1.00 73.38 398 TYR A N 1
ATOM 3230 C CA . TYR A 1 398 ? 3.118 4.248 -10.376 1.00 73.38 398 TYR A CA 1
ATOM 3231 C C . TYR A 1 398 ? 2.331 4.686 -11.628 1.00 73.38 398 TYR A C 1
ATOM 3233 O O . TYR A 1 398 ? 2.628 5.739 -12.190 1.00 73.38 398 TYR A O 1
ATOM 3241 N N . GLN A 1 399 ? 1.325 3.912 -12.048 1.00 70.50 399 GLN A N 1
ATOM 3242 C CA . GLN A 1 399 ? 0.606 4.112 -13.320 1.00 70.50 399 GLN A CA 1
ATOM 3243 C C . GLN A 1 399 ? -0.914 3.977 -13.170 1.00 70.50 399 GLN A C 1
ATOM 3245 O O . GLN A 1 399 ? -1.663 4.837 -13.648 1.00 70.50 399 GLN A O 1
ATOM 3250 N N . ASP A 1 400 ? -1.351 2.919 -12.483 1.00 79.69 400 ASP A N 1
ATOM 3251 C CA . ASP A 1 400 ? -2.761 2.594 -12.283 1.00 79.69 400 ASP A CA 1
ATOM 3252 C C . ASP A 1 400 ? -3.342 3.252 -11.016 1.00 79.69 400 ASP A C 1
ATOM 3254 O O . ASP A 1 400 ? -2.625 3.484 -10.041 1.00 79.69 400 ASP A O 1
ATOM 3258 N N . HIS A 1 401 ? -4.650 3.524 -10.991 1.00 87.00 401 HIS A N 1
ATOM 3259 C CA . HIS A 1 401 ? -5.382 3.685 -9.727 1.00 87.00 401 HIS A CA 1
ATOM 3260 C C . HIS A 1 401 ? -5.433 2.343 -8.983 1.00 87.00 401 HIS A C 1
ATOM 3262 O O . HIS A 1 401 ? -5.333 1.279 -9.596 1.00 87.00 401 HIS A O 1
ATOM 3268 N N . VAL A 1 402 ? -5.657 2.371 -7.671 1.00 92.06 402 VAL A N 1
ATOM 3269 C CA . VAL A 1 402 ? -5.840 1.148 -6.883 1.00 92.06 402 VAL A CA 1
ATOM 3270 C C . VAL A 1 402 ? -7.218 1.132 -6.243 1.00 92.06 402 VAL A C 1
ATOM 3272 O O . VAL A 1 402 ? -7.601 2.058 -5.537 1.00 92.06 402 VAL A O 1
ATOM 3275 N N . ILE A 1 403 ? -7.968 0.059 -6.492 1.00 94.25 403 ILE A N 1
ATOM 3276 C CA . ILE A 1 403 ? -9.272 -0.178 -5.872 1.00 94.25 403 ILE A CA 1
ATOM 3277 C C . ILE A 1 403 ? -9.045 -0.819 -4.501 1.00 94.25 403 ILE A C 1
ATOM 3279 O O . ILE A 1 403 ? -8.575 -1.955 -4.407 1.00 94.25 403 ILE A O 1
ATOM 3283 N N . VAL A 1 404 ? -9.377 -0.078 -3.447 1.00 96.25 404 VAL A N 1
ATOM 3284 C CA . VAL A 1 404 ? -9.245 -0.476 -2.045 1.00 96.25 404 VAL A CA 1
ATOM 3285 C C . VAL A 1 404 ? -10.577 -1.026 -1.532 1.00 96.25 404 VAL A C 1
ATOM 3287 O O . VAL A 1 404 ? -11.636 -0.423 -1.689 1.00 96.25 404 VAL A O 1
ATOM 3290 N N . ASN A 1 405 ? -10.515 -2.192 -0.897 1.00 96.75 405 ASN A N 1
ATOM 3291 C CA . ASN A 1 405 ? -11.602 -2.845 -0.177 1.00 96.75 405 ASN A CA 1
ATOM 3292 C C . ASN A 1 405 ? -11.264 -2.815 1.321 1.00 96.75 405 ASN A C 1
ATOM 3294 O O . ASN A 1 405 ? -10.703 -3.766 1.874 1.00 96.75 405 ASN A O 1
ATOM 3298 N N . PHE A 1 406 ? -11.540 -1.670 1.942 1.00 97.00 406 PHE A N 1
ATOM 3299 C CA . PHE A 1 406 ? -11.309 -1.388 3.354 1.00 97.00 406 PHE A CA 1
ATOM 3300 C C . PHE A 1 406 ? -12.384 -2.020 4.251 1.00 97.00 406 PHE A C 1
ATOM 3302 O O . PHE A 1 406 ? -13.562 -2.095 3.897 1.00 97.00 406 PHE A O 1
ATOM 3309 N N . LYS A 1 407 ? -11.965 -2.513 5.420 1.00 97.06 407 LYS A N 1
ATOM 3310 C CA . LYS A 1 407 ? -12.799 -3.149 6.450 1.00 97.06 407 LYS A CA 1
ATOM 3311 C C . LYS A 1 407 ? -12.177 -2.902 7.821 1.00 97.06 407 LYS A C 1
ATOM 3313 O O . LYS A 1 407 ? -10.956 -2.849 7.938 1.00 97.06 407 LYS A O 1
ATOM 3318 N N . CYS A 1 408 ? -12.997 -2.886 8.868 1.00 96.56 408 CYS A N 1
ATOM 3319 C CA . CYS A 1 408 ? -12.512 -2.939 10.246 1.00 96.56 408 CYS A CA 1
ATOM 3320 C C . CYS A 1 408 ? -13.235 -4.005 11.051 1.00 96.56 408 CYS A C 1
ATOM 3322 O O . CYS A 1 408 ? -14.421 -4.263 10.825 1.00 96.56 408 CYS A O 1
ATOM 3324 N N . PHE A 1 409 ? -12.535 -4.593 12.017 1.00 96.12 409 PHE A N 1
ATOM 3325 C CA . PHE A 1 409 ? -13.124 -5.540 12.956 1.00 96.12 409 PHE A CA 1
ATOM 3326 C C . PHE A 1 409 ? -12.429 -5.523 14.322 1.00 96.12 409 PHE A C 1
ATOM 3328 O O . PHE A 1 409 ? -11.218 -5.325 14.427 1.00 96.12 409 PHE A O 1
ATOM 3335 N N . LYS A 1 410 ? -13.208 -5.792 15.373 1.00 95.75 410 LYS A N 1
ATOM 3336 C CA . LYS A 1 410 ? -12.711 -6.177 16.698 1.00 95.75 410 LYS A CA 1
ATOM 3337 C C . LYS A 1 410 ? -12.056 -7.551 16.584 1.00 95.75 410 LYS A C 1
ATOM 3339 O O . LYS A 1 410 ? -12.688 -8.496 16.110 1.00 95.75 410 LYS A O 1
ATOM 3344 N N . SER A 1 411 ? -10.819 -7.669 17.048 1.00 92.06 411 SER A N 1
ATOM 3345 C CA . SER A 1 411 ? -10.153 -8.952 17.258 1.00 92.06 411 SER A CA 1
ATOM 3346 C C . SER A 1 411 ? -10.538 -9.494 18.637 1.00 92.06 411 SER A C 1
ATOM 3348 O O . SER A 1 411 ? -10.091 -8.966 19.656 1.00 92.06 411 SER A O 1
ATOM 3350 N N . GLY A 1 412 ? -11.412 -10.502 18.673 1.00 83.50 412 GLY A N 1
ATOM 3351 C CA . GLY A 1 412 ? -11.741 -11.277 19.875 1.00 83.50 412 GLY A CA 1
ATOM 3352 C C . GLY A 1 412 ? -11.195 -12.707 19.802 1.00 83.50 412 GLY A C 1
ATOM 3353 O O . GLY A 1 412 ? -10.686 -13.121 18.765 1.00 83.50 412 GLY A O 1
ATOM 3354 N N . ASN A 1 413 ? -11.364 -13.482 20.879 1.00 77.81 413 ASN A N 1
ATOM 3355 C CA . ASN A 1 413 ? -10.752 -14.811 21.099 1.00 77.81 413 ASN A CA 1
ATOM 3356 C C . ASN A 1 413 ? -11.059 -15.918 20.058 1.00 77.81 413 ASN A C 1
ATOM 3358 O O . ASN A 1 413 ? -10.586 -17.029 20.237 1.00 77.81 413 ASN A O 1
ATOM 3362 N N . ASP A 1 414 ? -11.857 -15.634 19.025 1.00 80.50 414 ASP A N 1
ATOM 3363 C CA . ASP A 1 414 ? -12.138 -16.510 17.864 1.00 80.50 414 ASP A CA 1
ATOM 3364 C C . ASP A 1 414 ? -12.989 -15.774 16.805 1.00 80.50 414 ASP A C 1
ATOM 3366 O O . ASP A 1 414 ? -13.011 -16.127 15.626 1.00 80.50 414 ASP A O 1
ATOM 3370 N N . LYS A 1 415 ? -13.731 -14.734 17.216 1.00 86.44 415 LYS A N 1
ATOM 3371 C CA . LYS A 1 415 ? -14.676 -13.997 16.363 1.00 86.44 415 LYS A CA 1
ATOM 3372 C C . LYS A 1 415 ? -14.136 -12.617 15.978 1.00 86.44 415 LYS A C 1
ATOM 3374 O O . LYS A 1 415 ? -13.757 -11.832 16.845 1.00 86.44 415 LYS A O 1
ATOM 3379 N N . ARG A 1 416 ? -14.178 -12.307 14.675 1.00 92.94 416 ARG A N 1
ATOM 3380 C CA . ARG A 1 416 ? -13.991 -10.954 14.121 1.00 92.94 416 ARG A CA 1
ATOM 3381 C C . ARG A 1 416 ? -15.356 -10.248 14.050 1.00 92.94 416 ARG A C 1
ATOM 3383 O O . ARG A 1 416 ? -16.139 -10.552 13.152 1.00 92.94 416 ARG A O 1
ATOM 3390 N N . THR A 1 417 ? -15.658 -9.326 14.967 1.00 93.81 417 THR A N 1
ATOM 3391 C CA . THR A 1 417 ? -16.881 -8.491 14.883 1.00 93.81 417 THR A CA 1
ATOM 3392 C C . THR A 1 417 ? -16.608 -7.309 13.961 1.00 93.81 417 THR A C 1
ATOM 3394 O O . THR A 1 417 ? -15.706 -6.532 14.253 1.00 93.81 417 THR A O 1
ATOM 3397 N N . LEU A 1 418 ? -17.339 -7.172 12.852 1.00 95.56 418 LEU A N 1
ATOM 3398 C CA . LEU A 1 418 ? -17.159 -6.076 11.886 1.00 95.56 418 LEU A CA 1
ATOM 3399 C C . LEU A 1 418 ? -17.676 -4.731 12.428 1.00 95.56 418 LEU A C 1
ATOM 3401 O O . LEU A 1 418 ? -18.645 -4.700 13.184 1.00 95.56 418 LEU A O 1
ATOM 3405 N N . ALA A 1 419 ? -17.063 -3.624 11.999 1.00 96.38 419 ALA A N 1
ATOM 3406 C CA . ALA A 1 419 ? -17.604 -2.280 12.218 1.00 96.38 419 ALA A CA 1
ATOM 3407 C C . ALA A 1 419 ? -18.952 -2.106 11.493 1.00 96.38 419 ALA A C 1
ATOM 3409 O O . ALA A 1 419 ? -19.130 -2.596 10.374 1.00 96.38 419 ALA A O 1
ATOM 3410 N N . LYS A 1 420 ? -19.898 -1.393 12.118 1.00 95.75 420 LYS A N 1
ATOM 3411 C CA . LYS A 1 420 ? -21.263 -1.209 11.589 1.00 95.75 420 LYS A CA 1
ATOM 3412 C C . LYS A 1 420 ? -21.342 -0.071 10.572 1.00 95.75 420 LYS A C 1
ATOM 3414 O O . LYS A 1 420 ? -22.061 -0.179 9.578 1.00 95.75 420 LYS A O 1
ATOM 3419 N N . LYS A 1 421 ? -20.587 1.002 10.812 1.00 96.19 421 LYS A N 1
ATOM 3420 C CA . LYS A 1 421 ? -20.347 2.101 9.870 1.00 96.19 421 LYS A CA 1
ATOM 3421 C C . LYS A 1 421 ? -18.865 2.111 9.524 1.00 96.19 421 LYS A C 1
ATOM 3423 O O . LYS A 1 421 ? -18.016 1.922 10.392 1.00 96.19 421 LYS A O 1
ATOM 3428 N N . PHE A 1 422 ? -18.566 2.356 8.258 1.00 95.12 422 PHE A N 1
ATOM 3429 C CA . PHE A 1 422 ? -17.233 2.724 7.808 1.00 95.12 422 PHE A CA 1
ATOM 3430 C C . PHE A 1 422 ? -17.347 3.714 6.652 1.00 95.12 422 PHE A C 1
ATOM 3432 O O . PHE A 1 422 ? -18.289 3.643 5.855 1.00 95.12 422 PHE A O 1
ATOM 3439 N N . GLU A 1 423 ? -16.397 4.636 6.581 1.00 96.00 423 GLU A N 1
ATOM 3440 C CA . GLU A 1 423 ? -16.282 5.632 5.518 1.00 96.00 423 GLU A CA 1
ATOM 3441 C C . GLU A 1 423 ? -14.834 5.673 4.997 1.00 96.00 423 GLU A C 1
ATOM 3443 O O . GLU A 1 423 ? -13.918 5.449 5.787 1.00 96.00 423 GLU A O 1
ATOM 3448 N N . PRO A 1 424 ? -14.610 5.907 3.689 1.00 95.12 424 PRO A N 1
ATOM 3449 C CA . PRO A 1 424 ? -15.611 5.915 2.623 1.00 95.12 424 PRO A CA 1
ATOM 3450 C C . PRO A 1 424 ? -16.225 4.515 2.409 1.00 95.12 424 PRO A C 1
ATOM 3452 O O . PRO A 1 424 ? -15.782 3.509 2.968 1.00 95.12 424 PRO A O 1
ATOM 3455 N N . LYS A 1 425 ? -17.310 4.441 1.630 1.00 92.19 425 LYS A N 1
ATOM 3456 C CA . LYS A 1 425 ? -17.989 3.165 1.347 1.00 92.19 425 LYS A CA 1
ATOM 3457 C C . LYS A 1 425 ? -17.151 2.305 0.404 1.00 92.19 425 LYS A C 1
ATOM 3459 O O . LYS A 1 425 ? -16.519 2.819 -0.510 1.00 92.19 425 LYS A O 1
ATOM 3464 N N . ASN A 1 426 ? -17.185 0.992 0.623 1.00 87.88 426 ASN A N 1
ATOM 3465 C CA . ASN A 1 426 ? -16.269 0.054 -0.019 1.00 87.88 426 ASN A CA 1
ATOM 3466 C C . ASN A 1 426 ? -16.898 -0.740 -1.174 1.00 87.88 426 ASN A C 1
ATOM 3468 O O . ASN A 1 426 ? -18.068 -1.122 -1.074 1.00 87.88 426 ASN A O 1
ATOM 3472 N N . PRO A 1 427 ? -16.113 -1.071 -2.219 1.00 94.56 427 PRO A N 1
ATOM 3473 C CA . PRO A 1 427 ? -14.733 -0.619 -2.452 1.00 94.56 427 PRO A CA 1
ATOM 3474 C C . PRO A 1 427 ? -14.670 0.828 -2.984 1.00 94.56 427 PRO A C 1
ATOM 3476 O O . PRO A 1 427 ? -15.669 1.338 -3.485 1.00 94.56 427 PRO A O 1
ATOM 3479 N N . PHE A 1 428 ? -13.498 1.466 -2.916 1.00 94.69 428 PHE A N 1
ATOM 3480 C CA . PHE A 1 428 ? -13.251 2.807 -3.469 1.00 94.69 428 PHE A CA 1
ATOM 3481 C C . PHE A 1 428 ? -11.909 2.893 -4.220 1.00 94.69 428 PHE A C 1
ATOM 3483 O O . PHE A 1 428 ? -10.972 2.179 -3.860 1.00 94.69 428 PHE A O 1
ATOM 3490 N N . PRO A 1 429 ? -11.790 3.708 -5.286 1.00 93.12 429 PRO A N 1
ATOM 3491 C CA . PRO A 1 429 ? -10.504 3.993 -5.911 1.00 93.12 429 PRO A CA 1
ATOM 3492 C C . PRO A 1 429 ? -9.660 4.915 -5.031 1.00 93.12 429 PRO A C 1
ATOM 3494 O O . PRO A 1 429 ? -10.192 5.796 -4.363 1.00 93.12 429 PRO A O 1
ATOM 3497 N N . VAL A 1 430 ? -8.341 4.742 -5.099 1.00 92.06 430 VAL A N 1
ATOM 3498 C CA . VAL A 1 430 ? -7.363 5.732 -4.648 1.00 92.06 430 VAL A CA 1
ATOM 3499 C C . VAL A 1 430 ? -6.340 5.956 -5.761 1.00 92.06 430 VAL A C 1
ATOM 3501 O O . VAL A 1 430 ? -5.739 5.006 -6.282 1.00 92.06 430 VAL A O 1
ATOM 3504 N N . PHE A 1 431 ? -6.162 7.213 -6.148 1.00 88.88 431 PHE A N 1
ATOM 3505 C CA . PHE A 1 431 ? -5.305 7.649 -7.246 1.00 88.88 431 PHE A CA 1
ATOM 3506 C C . PHE A 1 431 ? -3.854 7.902 -6.789 1.00 88.88 431 PHE A C 1
ATOM 3508 O O . PHE A 1 431 ? -3.489 7.734 -5.624 1.00 88.88 431 PHE A O 1
ATOM 3515 N N . GLN A 1 432 ? -2.978 8.248 -7.734 1.00 86.50 432 GLN A N 1
ATOM 3516 C CA . GLN A 1 432 ? -1.555 8.468 -7.470 1.00 86.50 432 GLN A CA 1
ATOM 3517 C C . GLN A 1 432 ? -1.333 9.718 -6.599 1.00 86.50 432 GLN A C 1
ATOM 3519 O O . GLN A 1 432 ? -1.715 10.815 -6.994 1.00 86.50 432 GLN A O 1
ATOM 3524 N N . LEU A 1 433 ? -0.647 9.546 -5.460 1.00 86.31 433 LEU A N 1
ATOM 3525 C CA . LEU A 1 433 ? -0.389 10.579 -4.439 1.00 86.31 433 LEU A CA 1
ATOM 3526 C C . LEU A 1 433 ? -1.651 11.097 -3.727 1.00 86.31 433 LEU A C 1
ATOM 3528 O O . LEU A 1 433 ? -1.608 12.149 -3.094 1.00 86.31 433 LEU A O 1
ATOM 3532 N N . GLU A 1 434 ? -2.757 10.358 -3.803 1.00 90.00 434 GLU A N 1
ATOM 3533 C CA . GLU A 1 434 ? -3.985 10.688 -3.088 1.00 90.00 434 GLU A CA 1
ATOM 3534 C C . GLU A 1 434 ? -3.975 10.118 -1.660 1.00 90.00 434 GLU A C 1
ATOM 3536 O O . GLU A 1 434 ? -3.429 9.041 -1.381 1.00 90.00 434 GLU A O 1
ATOM 3541 N N . GLU A 1 435 ? -4.610 10.856 -0.753 1.00 94.25 435 GLU A N 1
ATOM 3542 C CA . GLU A 1 435 ? -4.780 10.508 0.653 1.00 94.25 435 GLU A CA 1
ATOM 3543 C C . GLU A 1 435 ? -6.277 10.506 0.963 1.00 94.25 435 GLU A C 1
ATOM 3545 O O . GLU A 1 435 ? -6.947 11.522 0.797 1.00 94.25 435 GLU A O 1
ATOM 3550 N N . ASN A 1 436 ? -6.804 9.357 1.378 1.00 96.12 436 ASN A N 1
ATOM 3551 C CA . ASN A 1 436 ? -8.193 9.199 1.794 1.00 96.12 436 ASN A CA 1
ATOM 3552 C C . ASN A 1 436 ? -8.215 8.877 3.289 1.00 96.12 436 ASN A C 1
ATOM 3554 O O . ASN A 1 436 ? -7.708 7.832 3.708 1.00 96.12 436 ASN A O 1
ATOM 3558 N N . ASP A 1 437 ? -8.809 9.754 4.094 1.00 97.38 437 ASP A N 1
ATOM 3559 C CA . ASP A 1 437 ? -9.122 9.425 5.482 1.00 97.38 437 ASP A CA 1
ATOM 3560 C C . ASP A 1 437 ? -10.194 8.334 5.532 1.00 97.38 437 ASP A C 1
ATOM 3562 O O . ASP A 1 437 ? -11.145 8.324 4.748 1.00 97.38 437 ASP A O 1
ATOM 3566 N N . VAL A 1 438 ? -10.011 7.390 6.452 1.00 97.75 438 VAL A N 1
ATOM 3567 C CA . VAL A 1 438 ? -10.890 6.242 6.645 1.00 97.75 438 VAL A CA 1
ATOM 3568 C C . VAL A 1 438 ? -11.356 6.170 8.094 1.00 97.75 438 VAL A C 1
ATOM 3570 O O . VAL A 1 438 ? -10.550 6.236 9.021 1.00 97.75 438 VAL A O 1
ATOM 3573 N N . GLU A 1 439 ? -12.662 6.022 8.292 1.00 97.75 439 GLU A N 1
ATOM 3574 C CA . GLU A 1 439 ? -13.320 5.928 9.598 1.00 97.75 439 GLU A CA 1
ATOM 3575 C C . GLU A 1 439 ? -14.006 4.563 9.735 1.00 97.75 439 GLU A C 1
ATOM 3577 O O . GLU A 1 439 ? -14.570 4.040 8.774 1.00 97.75 439 GLU A O 1
ATOM 3582 N N . CYS A 1 440 ? -14.012 4.008 10.944 1.00 97.25 440 CYS A N 1
ATOM 3583 C CA . CYS A 1 440 ? -14.776 2.831 11.326 1.00 97.25 440 CYS A CA 1
ATOM 3584 C C . CYS A 1 440 ? -15.423 3.030 12.695 1.00 97.25 440 CYS A C 1
ATOM 3586 O O . CYS A 1 440 ? -14.729 3.154 13.705 1.00 97.25 440 CYS A O 1
ATOM 3588 N N . THR A 1 441 ? -16.753 2.989 12.721 1.00 97.56 441 THR A N 1
ATOM 3589 C CA . THR A 1 441 ? -17.569 3.105 13.930 1.00 97.56 441 THR A CA 1
ATOM 3590 C C . THR A 1 441 ? -18.108 1.732 14.330 1.00 97.56 441 THR A C 1
ATOM 3592 O O . THR A 1 441 ? -18.785 1.046 13.549 1.00 97.56 441 THR A O 1
ATOM 3595 N N . PHE A 1 442 ? -17.844 1.344 15.571 1.00 96.56 442 PHE A N 1
ATOM 3596 C CA . PHE A 1 442 ? -18.516 0.242 16.250 1.00 96.56 442 PHE A CA 1
ATOM 3597 C C . PHE A 1 442 ? -19.652 0.819 17.101 1.00 96.56 442 PHE A C 1
ATOM 3599 O O . PHE A 1 442 ? -19.479 1.853 17.740 1.00 96.56 442 PHE A O 1
ATOM 3606 N N . ASP A 1 443 ? -20.812 0.162 17.111 1.00 91.69 443 ASP A N 1
ATOM 3607 C CA . ASP A 1 443 ? -21.916 0.524 18.009 1.00 91.69 443 ASP A CA 1
ATOM 3608 C C . ASP A 1 443 ? -21.589 0.136 19.469 1.00 91.69 443 ASP A C 1
ATOM 3610 O O . ASP A 1 443 ? -20.483 -0.318 19.770 1.00 91.69 443 ASP A O 1
ATOM 3614 N N . LYS A 1 444 ? -22.573 0.287 20.369 1.00 76.81 444 LYS A N 1
ATOM 3615 C CA . LYS A 1 444 ? -22.549 -0.040 21.812 1.00 76.81 444 LYS A CA 1
ATOM 3616 C C . LYS A 1 444 ? -22.407 -1.559 22.108 1.00 76.81 444 LYS A C 1
ATOM 3618 O O . LYS A 1 444 ? -23.145 -2.121 22.912 1.00 76.81 444 LYS A O 1
ATOM 3623 N N . GLU A 1 445 ? -21.509 -2.238 21.395 1.00 76.25 445 GLU A N 1
ATOM 3624 C CA . GLU A 1 445 ? -21.261 -3.690 21.382 1.00 76.25 445 GLU A CA 1
ATOM 3625 C C . GLU A 1 445 ? -19.799 -4.042 21.743 1.00 76.25 445 GLU A C 1
ATOM 3627 O O . GLU A 1 445 ? -19.389 -5.203 21.663 1.00 76.25 445 GLU A O 1
ATOM 3632 N N . LEU A 1 446 ? -18.979 -3.055 22.127 1.00 91.56 446 LEU A N 1
ATOM 3633 C CA . LEU A 1 446 ? -17.647 -3.309 22.674 1.00 91.56 446 LEU A CA 1
ATOM 3634 C C . LEU A 1 446 ? -17.719 -3.442 24.198 1.00 91.56 446 LEU A C 1
ATOM 3636 O O . LEU A 1 446 ? -17.995 -2.478 24.907 1.00 91.56 446 LEU A O 1
ATOM 3640 N N . ASP A 1 447 ? -17.440 -4.650 24.689 1.00 91.81 447 ASP A N 1
ATOM 3641 C CA . ASP A 1 447 ? -17.280 -4.945 26.114 1.00 91.81 447 ASP A CA 1
ATOM 3642 C C . ASP A 1 447 ? -16.202 -4.052 26.754 1.00 91.81 447 ASP A C 1
ATOM 3644 O O . ASP A 1 447 ? -15.209 -3.701 26.103 1.00 91.81 447 ASP A O 1
ATOM 3648 N N . ALA A 1 448 ? -16.362 -3.741 28.043 1.00 90.50 448 ALA A N 1
ATOM 3649 C CA . ALA A 1 448 ? -15.353 -3.020 28.812 1.00 90.50 448 ALA A CA 1
ATOM 3650 C C . ALA A 1 448 ? -14.009 -3.779 28.833 1.00 90.50 448 ALA A C 1
ATOM 3652 O O . ALA A 1 448 ? -13.962 -5.007 28.899 1.00 90.50 448 ALA A O 1
ATOM 3653 N N . GLY A 1 449 ? -12.906 -3.032 28.789 1.00 93.25 449 GLY A N 1
ATOM 3654 C CA . GLY A 1 449 ? -11.540 -3.540 28.697 1.00 93.25 449 GLY A CA 1
ATOM 3655 C C . GLY A 1 449 ? -10.780 -3.002 27.481 1.00 93.25 449 GLY A C 1
ATOM 3656 O O . GLY A 1 449 ? -11.210 -2.074 26.791 1.00 93.25 449 GLY A O 1
ATOM 3657 N N . ILE A 1 450 ? -9.608 -3.587 27.220 1.00 94.31 450 ILE A N 1
ATOM 3658 C CA . ILE A 1 450 ? -8.756 -3.214 26.082 1.00 94.31 450 ILE A CA 1
ATOM 3659 C C . ILE A 1 450 ? -9.183 -4.022 24.853 1.00 94.31 450 ILE A C 1
ATOM 3661 O O . ILE A 1 450 ? -8.856 -5.199 24.710 1.00 94.31 450 ILE A O 1
ATOM 3665 N N . ASN A 1 451 ? -9.889 -3.363 23.941 1.00 95.56 451 ASN A N 1
ATOM 3666 C CA . ASN A 1 451 ? -10.332 -3.922 22.671 1.00 95.56 451 ASN A CA 1
ATOM 3667 C C . ASN A 1 451 ? -9.241 -3.704 21.609 1.00 95.56 451 ASN A C 1
ATOM 3669 O O . ASN A 1 451 ? -8.740 -2.593 21.458 1.00 95.56 451 ASN A O 1
ATOM 3673 N N . THR A 1 452 ? -8.863 -4.737 20.849 1.00 96.62 452 THR A N 1
ATOM 3674 C CA . THR A 1 452 ? -7.950 -4.571 19.702 1.00 96.62 452 THR A CA 1
ATOM 3675 C C . THR A 1 452 ? -8.768 -4.452 18.423 1.00 96.62 452 THR A C 1
ATOM 3677 O O . THR A 1 452 ? -9.440 -5.404 18.027 1.00 96.62 452 THR A O 1
ATOM 3680 N N . ILE A 1 453 ? -8.718 -3.288 17.781 1.00 96.94 453 ILE A N 1
ATOM 3681 C CA . ILE A 1 453 ? -9.392 -3.006 16.511 1.00 96.94 453 ILE A CA 1
ATOM 3682 C C . ILE A 1 453 ? -8.367 -3.123 15.387 1.00 96.94 453 ILE A C 1
ATOM 3684 O O . ILE A 1 453 ? -7.305 -2.505 15.454 1.00 96.94 453 ILE A O 1
ATOM 3688 N N . ILE A 1 454 ? -8.683 -3.907 14.358 1.00 96.75 454 ILE A N 1
ATOM 3689 C CA . ILE A 1 454 ? -7.825 -4.092 13.187 1.00 96.75 454 ILE A CA 1
ATOM 3690 C C . ILE A 1 454 ? -8.468 -3.380 12.000 1.00 96.75 454 ILE A C 1
ATOM 3692 O O . ILE A 1 454 ? -9.603 -3.683 11.626 1.00 96.75 454 ILE A O 1
ATOM 3696 N N . LEU A 1 455 ? -7.723 -2.439 11.424 1.00 97.44 455 LEU A N 1
ATOM 3697 C CA . LEU A 1 455 ? -7.987 -1.830 10.128 1.00 97.44 455 LEU A CA 1
ATOM 3698 C C . LEU A 1 455 ? -7.401 -2.750 9.056 1.00 97.44 455 LEU A C 1
ATOM 3700 O O . LEU A 1 455 ? -6.271 -3.222 9.185 1.00 97.44 455 LEU A O 1
ATOM 3704 N N . SER A 1 456 ? -8.152 -3.000 7.991 1.00 96.88 456 SER A N 1
ATOM 3705 C CA . SER A 1 456 ? -7.771 -3.928 6.932 1.00 96.88 456 SER A CA 1
ATOM 3706 C C . SER A 1 456 ? -8.057 -3.319 5.567 1.00 96.88 456 SER A C 1
ATOM 3708 O O . SER A 1 456 ? -9.169 -2.861 5.325 1.00 96.88 456 SER A O 1
ATOM 3710 N N . ALA A 1 457 ? -7.070 -3.302 4.676 1.00 97.19 457 ALA A N 1
ATOM 3711 C CA . ALA A 1 457 ? -7.206 -2.815 3.307 1.00 97.19 457 ALA A CA 1
ATOM 3712 C C . ALA A 1 457 ? -6.736 -3.898 2.329 1.00 97.19 457 ALA A C 1
ATOM 3714 O O . ALA A 1 457 ? -5.547 -4.204 2.230 1.00 97.19 457 ALA A O 1
ATOM 3715 N N . GLU A 1 458 ? -7.688 -4.490 1.610 1.00 96.94 458 GLU A N 1
ATOM 3716 C CA . GLU A 1 458 ? -7.426 -5.426 0.518 1.00 96.94 458 GLU A CA 1
ATOM 3717 C C . GLU A 1 458 ? -7.410 -4.666 -0.811 1.00 96.94 458 GLU A C 1
ATOM 3719 O O . GLU A 1 458 ? -8.363 -3.950 -1.112 1.00 96.94 458 GLU A O 1
ATOM 3724 N N . TYR A 1 459 ? -6.354 -4.811 -1.612 1.00 96.06 459 TYR A N 1
ATOM 3725 C CA . TYR A 1 459 ? -6.206 -4.064 -2.863 1.00 96.06 459 TYR A CA 1
ATOM 3726 C C . TYR A 1 459 ? -5.383 -4.815 -3.916 1.00 96.06 459 TYR A C 1
ATOM 3728 O O . TYR A 1 459 ? -4.515 -5.616 -3.572 1.00 96.06 459 TYR A O 1
ATOM 3736 N N . ASN A 1 460 ? -5.632 -4.566 -5.205 1.00 93.69 460 ASN A N 1
ATOM 3737 C CA . ASN A 1 460 ? -4.798 -5.116 -6.280 1.00 93.69 460 ASN A CA 1
ATOM 3738 C C . ASN A 1 460 ? -3.536 -4.264 -6.479 1.00 93.69 460 ASN A C 1
ATOM 3740 O O . ASN A 1 460 ? -3.609 -3.040 -6.405 1.00 93.69 460 ASN A O 1
ATOM 3744 N N . PHE A 1 461 ? -2.390 -4.889 -6.747 1.00 94.50 461 PHE A N 1
ATOM 3745 C CA . PHE A 1 461 ? -1.152 -4.182 -7.072 1.00 94.50 461 PHE A CA 1
ATOM 3746 C C . PHE A 1 461 ? -0.294 -4.956 -8.082 1.00 94.50 461 PHE A C 1
ATOM 3748 O O . PHE A 1 461 ? -0.314 -6.189 -8.115 1.00 94.50 461 PHE A O 1
ATOM 3755 N N . ASN A 1 462 ? 0.486 -4.228 -8.886 1.00 94.44 462 ASN A N 1
ATOM 3756 C CA . ASN A 1 462 ? 1.403 -4.751 -9.894 1.00 94.44 462 ASN A CA 1
ATOM 3757 C C . ASN A 1 462 ? 2.881 -4.454 -9.570 1.00 94.44 462 ASN A C 1
ATOM 3759 O O . ASN A 1 462 ? 3.325 -3.311 -9.612 1.00 94.44 462 ASN A O 1
ATOM 3763 N N . THR A 1 463 ? 3.689 -5.497 -9.351 1.00 95.00 463 THR A N 1
ATOM 3764 C CA . THR A 1 463 ? 5.158 -5.368 -9.364 1.00 95.00 463 THR A CA 1
ATOM 3765 C C . THR A 1 463 ? 5.696 -5.781 -10.737 1.00 95.00 463 THR A C 1
ATOM 3767 O O . THR A 1 463 ? 5.377 -6.856 -11.251 1.00 95.00 463 THR A O 1
ATOM 3770 N N . ASN A 1 464 ? 6.537 -4.931 -11.327 1.00 95.88 464 ASN A N 1
ATOM 3771 C CA . ASN A 1 464 ? 7.284 -5.186 -12.559 1.00 95.88 464 ASN A CA 1
ATOM 3772 C C . ASN A 1 464 ? 8.773 -5.382 -12.225 1.00 95.88 464 ASN A C 1
ATOM 3774 O O . ASN A 1 464 ? 9.304 -4.695 -11.352 1.00 95.88 464 ASN A O 1
ATOM 3778 N N . ALA A 1 465 ? 9.453 -6.296 -12.915 1.00 96.69 465 ALA A N 1
ATOM 3779 C CA . ALA A 1 465 ? 10.856 -6.622 -12.682 1.00 96.69 465 ALA A CA 1
ATOM 3780 C C . ALA A 1 465 ? 11.581 -7.070 -13.957 1.00 96.69 465 ALA A C 1
ATOM 3782 O O . ALA A 1 465 ? 10.967 -7.579 -14.894 1.00 96.69 465 ALA A O 1
ATOM 3783 N N . TYR A 1 466 ? 12.907 -6.955 -13.972 1.00 97.06 466 TYR A N 1
ATOM 3784 C CA . TYR A 1 466 ? 13.757 -7.590 -14.977 1.00 97.06 466 TYR A CA 1
ATOM 3785 C C . TYR A 1 466 ? 15.095 -8.056 -14.399 1.00 97.06 466 TYR A C 1
ATOM 3787 O O . TYR A 1 466 ? 15.583 -7.522 -13.406 1.00 97.06 466 TYR A O 1
ATOM 3795 N N . GLN A 1 467 ? 15.719 -9.035 -15.054 1.00 97.19 467 GLN A N 1
ATOM 3796 C CA . GLN A 1 467 ? 17.113 -9.418 -14.830 1.00 97.19 467 GLN A CA 1
ATOM 3797 C C . GLN A 1 467 ? 17.837 -9.494 -16.176 1.00 97.19 467 GLN A C 1
ATOM 3799 O O . GLN A 1 467 ? 17.311 -10.020 -17.156 1.00 97.19 467 GLN A O 1
ATOM 3804 N N . LYS A 1 468 ? 19.052 -8.949 -16.223 1.00 96.06 468 LYS A N 1
ATOM 3805 C CA . LYS A 1 468 ? 19.957 -9.025 -17.375 1.00 96.06 468 LYS A CA 1
ATOM 3806 C C . LYS A 1 468 ? 20.668 -10.383 -17.391 1.00 96.06 468 LYS A C 1
ATOM 3808 O O . LYS A 1 468 ? 21.074 -10.855 -16.333 1.00 96.06 468 LYS A O 1
ATOM 3813 N N . ALA A 1 469 ? 20.869 -10.968 -18.567 1.00 96.88 469 ALA A N 1
ATOM 3814 C CA . ALA A 1 469 ? 21.713 -12.146 -18.756 1.00 96.88 469 ALA A CA 1
ATOM 3815 C C . ALA A 1 469 ? 22.492 -12.052 -20.078 1.00 96.88 469 ALA A C 1
ATOM 3817 O O . ALA A 1 469 ? 22.035 -11.444 -21.051 1.00 96.88 469 ALA A O 1
ATOM 3818 N N . TYR A 1 470 ? 23.675 -12.658 -20.112 1.00 97.12 470 TYR A N 1
ATOM 3819 C CA . TYR A 1 470 ? 24.563 -12.671 -21.271 1.00 97.12 470 TYR A CA 1
ATOM 3820 C C . TYR A 1 470 ? 24.481 -14.021 -21.972 1.00 97.12 470 TYR A C 1
ATOM 3822 O O . TYR A 1 470 ? 24.542 -15.056 -21.316 1.00 97.12 470 TYR A O 1
ATOM 3830 N N . PHE A 1 471 ? 24.349 -14.029 -23.293 1.00 97.44 471 PHE A N 1
ATOM 3831 C CA . PHE A 1 471 ? 24.171 -15.245 -24.084 1.00 97.44 471 PHE A CA 1
ATOM 3832 C C . PHE A 1 471 ? 25.386 -15.444 -24.981 1.00 97.44 471 PHE A C 1
ATOM 3834 O O . PHE A 1 471 ? 25.792 -14.520 -25.677 1.00 97.44 471 PHE A O 1
ATOM 3841 N N . ILE A 1 472 ? 25.976 -16.635 -24.953 1.00 97.38 472 ILE A N 1
ATOM 3842 C CA . ILE A 1 472 ? 27.212 -16.980 -25.671 1.00 97.38 472 ILE A CA 1
ATOM 3843 C C . ILE A 1 472 ? 27.050 -18.345 -26.336 1.00 97.38 472 ILE A C 1
ATOM 3845 O O . ILE A 1 472 ? 26.372 -19.208 -25.785 1.00 97.38 472 ILE A O 1
ATOM 3849 N N . ASP A 1 473 ? 27.687 -18.588 -27.480 1.00 97.62 473 ASP A N 1
ATOM 3850 C CA . ASP A 1 473 ? 27.755 -19.948 -28.028 1.00 97.62 473 ASP A CA 1
ATOM 3851 C C . ASP A 1 473 ? 28.388 -20.926 -27.013 1.00 97.62 473 ASP A C 1
ATOM 3853 O O . ASP A 1 473 ? 29.399 -20.623 -26.370 1.00 97.62 473 ASP A O 1
ATOM 3857 N N . ARG A 1 474 ? 27.780 -22.105 -26.842 1.00 96.94 474 ARG A N 1
ATOM 3858 C CA . ARG A 1 474 ? 28.183 -23.090 -25.828 1.00 96.94 474 ARG A CA 1
ATOM 3859 C C . ARG A 1 474 ? 29.572 -23.662 -26.061 1.00 96.94 474 ARG A C 1
ATOM 3861 O O . ARG A 1 474 ? 30.272 -23.912 -25.080 1.00 96.94 474 ARG A O 1
ATOM 3868 N N . ASP A 1 475 ? 29.973 -23.885 -27.306 1.00 96.31 475 ASP A N 1
ATOM 3869 C CA . ASP A 1 475 ? 31.262 -24.504 -27.600 1.00 96.31 475 ASP A CA 1
ATOM 3870 C C . ASP A 1 475 ? 32.400 -23.473 -27.610 1.00 96.31 475 ASP A C 1
ATOM 3872 O O . ASP A 1 475 ? 33.483 -23.781 -27.111 1.00 96.31 475 ASP A O 1
ATOM 3876 N N . ARG A 1 476 ? 32.124 -22.206 -27.960 1.00 96.38 476 ARG A N 1
ATOM 3877 C CA . ARG A 1 476 ? 32.978 -21.059 -27.598 1.00 96.38 476 ARG A CA 1
ATOM 3878 C C . ARG A 1 476 ? 33.145 -20.941 -26.083 1.00 96.38 476 ARG A C 1
ATOM 3880 O O . ARG A 1 476 ? 34.275 -20.852 -25.615 1.00 96.38 476 ARG A O 1
ATOM 3887 N N . ALA A 1 477 ? 32.060 -20.963 -25.306 1.00 96.75 477 ALA A N 1
ATOM 3888 C CA . ALA A 1 477 ? 32.145 -20.854 -23.847 1.00 96.75 477 ALA A CA 1
ATOM 3889 C C . ALA A 1 477 ? 32.970 -22.000 -23.233 1.00 96.75 477 ALA A C 1
ATOM 3891 O O . ALA A 1 477 ? 33.800 -21.771 -22.357 1.00 96.75 477 ALA A O 1
ATOM 3892 N N . ARG A 1 478 ? 32.803 -23.228 -23.743 1.00 96.50 478 ARG A N 1
ATOM 3893 C CA . ARG A 1 478 ? 33.631 -24.388 -23.375 1.00 96.50 478 ARG A CA 1
ATOM 3894 C C . ARG A 1 478 ? 35.098 -24.223 -23.771 1.00 96.50 478 ARG A C 1
ATOM 3896 O O . ARG A 1 478 ? 35.953 -24.640 -22.997 1.00 96.50 478 ARG A O 1
ATOM 3903 N N . ALA A 1 479 ? 35.399 -23.662 -24.943 1.00 97.69 479 ALA A N 1
ATOM 3904 C CA . ALA A 1 479 ? 36.773 -23.396 -25.369 1.00 97.69 479 ALA A CA 1
ATOM 3905 C C . ALA A 1 479 ? 37.453 -22.385 -24.433 1.00 97.69 479 ALA A C 1
ATOM 3907 O O . ALA A 1 479 ? 38.484 -22.702 -23.852 1.00 97.69 479 ALA A O 1
ATOM 3908 N N . MET A 1 480 ? 36.803 -21.247 -24.171 1.00 97.75 480 MET A N 1
ATOM 3909 C CA . MET A 1 480 ? 37.309 -20.216 -23.255 1.00 97.75 480 MET A CA 1
ATOM 3910 C C . MET A 1 480 ? 37.546 -20.776 -21.843 1.00 97.75 480 MET A C 1
ATOM 3912 O O . MET A 1 480 ? 38.619 -20.5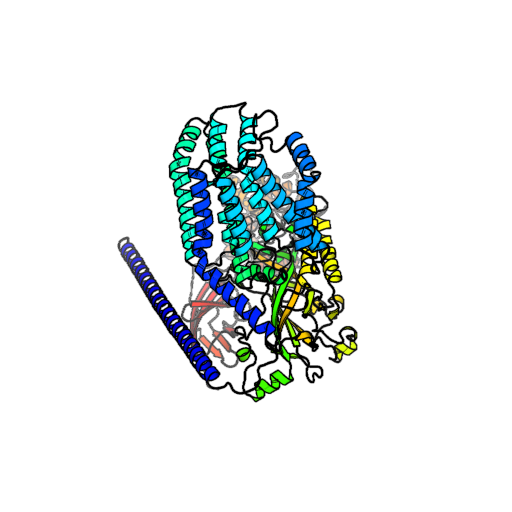86 -21.280 1.00 97.75 480 MET A O 1
ATOM 3916 N N . VAL A 1 481 ? 36.612 -21.568 -21.301 1.00 96.62 481 VAL A N 1
ATOM 3917 C CA . VAL A 1 481 ? 36.784 -22.216 -19.985 1.00 96.62 481 VAL A CA 1
ATOM 3918 C C . VAL A 1 481 ? 37.920 -23.255 -19.979 1.00 96.62 481 VAL A C 1
ATOM 3920 O O . VAL A 1 481 ? 38.619 -23.368 -18.975 1.00 96.62 481 VAL A O 1
ATOM 3923 N N . ARG A 1 482 ? 38.165 -23.986 -21.079 1.00 97.69 482 ARG A N 1
ATOM 3924 C CA . ARG A 1 482 ? 39.340 -24.880 -21.212 1.00 97.69 482 ARG A CA 1
ATOM 3925 C C . ARG A 1 482 ? 40.661 -24.110 -21.276 1.00 97.69 482 ARG A C 1
ATOM 3927 O O . ARG A 1 482 ? 41.670 -24.613 -20.798 1.00 97.69 482 ARG A O 1
ATOM 3934 N N . GLU A 1 483 ? 40.642 -22.910 -21.844 1.00 97.88 483 GLU A N 1
ATOM 3935 C CA . GLU A 1 483 ? 41.773 -21.974 -21.908 1.00 97.88 483 GLU A CA 1
ATOM 3936 C C . GLU A 1 483 ? 41.934 -21.149 -20.611 1.00 97.88 483 GLU A C 1
ATOM 3938 O O . GLU A 1 483 ? 42.817 -20.299 -20.523 1.00 97.88 483 GLU A O 1
ATOM 3943 N N . ASN A 1 484 ? 41.116 -21.425 -19.582 1.00 97.44 484 ASN A N 1
ATOM 3944 C CA . ASN A 1 484 ? 41.071 -20.714 -18.299 1.00 97.44 484 ASN A CA 1
ATOM 3945 C C . ASN A 1 484 ? 40.739 -19.207 -18.430 1.00 97.44 484 ASN A C 1
ATOM 3947 O O . ASN A 1 484 ? 41.187 -18.383 -17.632 1.00 97.44 484 ASN A O 1
ATOM 3951 N N . LEU A 1 485 ? 39.925 -18.855 -19.429 1.00 97.00 485 LEU A N 1
ATOM 3952 C CA . LEU A 1 485 ? 39.404 -17.512 -19.681 1.00 97.00 485 LEU A CA 1
ATOM 3953 C C . LEU A 1 485 ? 37.949 -17.395 -19.188 1.00 97.00 485 LEU A C 1
ATOM 3955 O O . LEU A 1 485 ? 37.096 -18.205 -19.553 1.00 97.00 485 LEU A O 1
ATOM 3959 N N . ASP A 1 486 ? 37.645 -16.360 -18.397 1.00 96.62 486 ASP A N 1
ATOM 3960 C CA . ASP A 1 486 ? 36.268 -15.974 -18.040 1.00 96.62 486 ASP A CA 1
ATOM 3961 C C . ASP A 1 486 ? 35.659 -15.185 -19.216 1.00 96.62 486 ASP A C 1
ATOM 3963 O O . ASP A 1 486 ? 36.124 -14.076 -19.495 1.00 96.62 486 ASP A O 1
ATOM 3967 N N . PRO A 1 487 ? 34.607 -15.679 -19.903 1.00 96.88 487 PRO A N 1
ATOM 3968 C CA . PRO A 1 487 ? 34.021 -14.961 -21.034 1.00 96.88 487 PRO A CA 1
ATOM 3969 C C . PRO A 1 487 ? 33.523 -13.555 -20.685 1.00 96.88 487 PRO A C 1
ATOM 3971 O O . PRO A 1 487 ? 33.511 -12.676 -21.544 1.00 96.88 487 PRO A O 1
ATOM 3974 N N . LEU A 1 488 ? 33.144 -13.307 -19.428 1.00 95.88 488 LEU A N 1
ATOM 3975 C CA . LEU A 1 488 ? 32.718 -11.985 -18.980 1.00 95.88 488 LEU A CA 1
ATOM 3976 C C . LEU A 1 488 ? 33.914 -11.034 -18.764 1.00 95.88 488 LEU A C 1
ATOM 3978 O O . LEU A 1 488 ? 33.742 -9.825 -18.905 1.00 95.88 488 LEU A O 1
ATOM 3982 N N . VAL A 1 489 ? 35.129 -11.539 -18.495 1.00 95.62 489 VAL A N 1
ATOM 3983 C CA . VAL A 1 489 ? 36.370 -10.734 -18.557 1.00 95.62 489 VAL A CA 1
ATOM 3984 C C . VAL A 1 489 ? 36.664 -10.342 -19.997 1.00 95.62 489 VAL A C 1
ATOM 3986 O O . VAL A 1 489 ? 36.782 -9.154 -20.289 1.00 95.62 489 VAL A O 1
ATOM 3989 N N . GLU A 1 490 ? 36.758 -11.330 -20.889 1.00 96.19 490 GLU A N 1
ATOM 3990 C CA . GLU A 1 490 ? 37.273 -11.129 -22.249 1.00 96.19 490 GLU A CA 1
ATOM 3991 C C . GLU A 1 490 ? 36.373 -10.218 -23.098 1.00 96.19 490 GLU A C 1
ATOM 3993 O O . GLU A 1 490 ? 36.866 -9.427 -23.899 1.00 96.19 490 GLU A O 1
ATOM 3998 N N . PHE A 1 491 ? 35.053 -10.251 -22.879 1.00 92.62 491 PHE A N 1
ATOM 3999 C CA . PHE A 1 491 ? 34.112 -9.317 -23.511 1.00 92.62 491 PHE A CA 1
ATOM 4000 C C . PHE A 1 491 ? 33.926 -7.990 -22.741 1.00 92.62 491 PHE A C 1
ATOM 4002 O O . PHE A 1 491 ? 33.026 -7.213 -23.057 1.00 92.62 491 PHE A O 1
ATOM 4009 N N . GLY A 1 492 ? 34.768 -7.696 -21.741 1.00 92.25 492 GLY A N 1
ATOM 4010 C CA . GLY A 1 492 ? 34.786 -6.418 -21.015 1.00 92.25 492 GLY A CA 1
ATOM 4011 C C . GLY A 1 492 ? 33.580 -6.176 -20.096 1.00 92.25 492 GLY A C 1
ATOM 4012 O O . GLY A 1 492 ? 33.290 -5.033 -19.727 1.00 92.25 492 GLY A O 1
ATOM 4013 N N . ILE A 1 493 ? 32.854 -7.232 -19.725 1.00 91.25 493 ILE A N 1
ATOM 4014 C CA . ILE A 1 493 ? 31.594 -7.151 -18.986 1.00 91.25 493 ILE A CA 1
ATOM 4015 C C . ILE A 1 493 ? 31.878 -6.920 -17.496 1.00 91.25 493 ILE A C 1
ATOM 4017 O O . ILE A 1 493 ? 32.313 -7.799 -16.750 1.00 91.25 493 ILE A O 1
ATOM 4021 N N . LYS A 1 494 ? 31.606 -5.690 -17.046 1.00 93.81 494 LYS A N 1
ATOM 4022 C CA . LYS A 1 494 ? 31.825 -5.257 -15.655 1.00 93.81 494 LYS A CA 1
ATOM 4023 C C . LYS A 1 494 ? 30.786 -5.827 -14.683 1.00 93.81 494 LYS A C 1
ATOM 4025 O O . LYS A 1 494 ? 31.123 -6.181 -13.559 1.00 93.81 494 LYS A O 1
ATOM 4030 N N . ASP A 1 495 ? 29.532 -5.935 -15.117 1.00 93.81 495 ASP A N 1
ATOM 4031 C CA . ASP A 1 495 ? 28.420 -6.459 -14.316 1.00 93.81 495 ASP A CA 1
ATOM 4032 C C . ASP A 1 495 ? 28.300 -7.982 -14.483 1.00 93.81 495 ASP A C 1
ATOM 4034 O O . ASP A 1 495 ? 27.479 -8.472 -15.249 1.00 93.81 495 ASP A O 1
ATOM 4038 N N . ARG A 1 496 ? 29.165 -8.744 -13.803 1.00 95.75 496 ARG A N 1
ATOM 4039 C CA . ARG A 1 496 ? 29.208 -10.218 -13.929 1.00 95.75 496 ARG A CA 1
ATOM 4040 C C . ARG A 1 496 ? 28.178 -10.962 -13.076 1.00 95.75 496 ARG A C 1
ATOM 4042 O O . ARG A 1 496 ? 28.002 -12.165 -13.239 1.00 95.75 496 ARG A O 1
ATOM 4049 N N . GLY A 1 497 ? 27.518 -10.259 -12.158 1.00 96.06 497 GLY A N 1
ATOM 4050 C CA . GLY A 1 497 ? 26.493 -10.801 -11.265 1.00 96.06 497 GLY A CA 1
ATOM 4051 C C . GLY A 1 497 ? 25.208 -9.975 -11.324 1.00 96.06 497 GLY A C 1
ATOM 4052 O O . GLY A 1 497 ? 24.809 -9.452 -10.279 1.00 96.06 497 GLY A O 1
ATOM 4053 N N . PRO A 1 498 ? 24.584 -9.826 -12.511 1.00 95.75 498 PRO A N 1
ATOM 4054 C CA . PRO A 1 498 ? 23.432 -8.960 -12.717 1.00 95.75 498 PRO A CA 1
ATOM 4055 C C . PRO A 1 498 ? 22.278 -9.376 -11.807 1.00 95.75 498 PRO A C 1
ATOM 4057 O O . PRO A 1 498 ? 21.710 -10.464 -11.936 1.00 95.75 498 PRO A O 1
ATOM 4060 N N . LYS A 1 499 ? 21.927 -8.494 -10.873 1.00 96.19 499 LYS A N 1
ATOM 4061 C CA . LYS A 1 499 ? 20.813 -8.700 -9.943 1.00 96.19 499 LYS A CA 1
ATOM 4062 C C . LYS A 1 499 ? 19.477 -8.352 -10.611 1.00 96.19 499 LYS A C 1
ATOM 4064 O O . LYS A 1 499 ? 19.463 -7.520 -11.521 1.00 96.19 499 LYS A O 1
ATOM 4069 N N . PRO A 1 500 ? 18.355 -8.951 -10.171 1.00 96.44 500 PRO A N 1
ATOM 4070 C CA . PRO A 1 500 ? 17.037 -8.461 -10.547 1.00 96.44 500 PRO A CA 1
ATOM 4071 C C . PRO A 1 500 ? 16.857 -7.005 -10.098 1.00 96.44 500 PRO A C 1
ATOM 4073 O O . PRO A 1 500 ? 17.274 -6.627 -9.002 1.00 96.44 500 PRO A O 1
ATOM 4076 N N . VAL A 1 501 ? 16.211 -6.205 -10.942 1.00 95.25 501 VAL A N 1
ATOM 4077 C CA . VAL A 1 501 ? 15.746 -4.849 -10.635 1.00 95.25 501 VAL A CA 1
ATOM 4078 C C . VAL A 1 501 ? 14.226 -4.859 -10.735 1.00 95.25 501 VAL A C 1
ATOM 4080 O O . VAL A 1 501 ? 13.672 -5.410 -11.685 1.00 95.25 501 VAL A O 1
ATOM 4083 N N . PHE A 1 502 ? 13.546 -4.282 -9.749 1.00 95.12 502 PHE A N 1
ATOM 4084 C CA . PHE A 1 502 ? 12.090 -4.319 -9.626 1.00 95.12 502 PHE A CA 1
ATOM 4085 C C . PHE A 1 502 ? 11.523 -2.974 -9.167 1.00 95.12 502 PHE A C 1
ATOM 4087 O O . PHE A 1 502 ? 12.195 -2.198 -8.487 1.00 95.12 502 PHE A O 1
ATOM 4094 N N . THR A 1 503 ? 10.262 -2.713 -9.510 1.00 93.69 503 THR A N 1
ATOM 4095 C CA . THR A 1 503 ? 9.491 -1.602 -8.941 1.00 93.69 503 THR A CA 1
ATOM 4096 C C . THR A 1 503 ? 9.317 -1.815 -7.441 1.00 93.69 503 THR A C 1
ATOM 4098 O O . THR A 1 503 ? 9.033 -2.929 -6.993 1.00 93.69 503 THR A O 1
ATOM 4101 N N . ASN A 1 504 ? 9.454 -0.755 -6.652 1.00 91.50 504 ASN A N 1
ATOM 4102 C CA . ASN A 1 504 ? 9.541 -0.834 -5.195 1.00 91.50 504 ASN A CA 1
ATOM 4103 C C . ASN A 1 504 ? 8.156 -0.920 -4.503 1.00 91.50 504 ASN A C 1
ATOM 4105 O O . ASN A 1 504 ? 7.817 -0.124 -3.630 1.00 91.50 504 ASN A O 1
ATOM 4109 N N . GLY A 1 505 ? 7.354 -1.905 -4.931 1.00 92.62 505 GLY A N 1
ATOM 4110 C CA . GLY A 1 505 ? 6.037 -2.260 -4.381 1.00 92.62 505 GLY A CA 1
ATOM 4111 C C . GLY A 1 505 ? 6.094 -3.161 -3.134 1.00 92.62 505 GLY A C 1
ATOM 4112 O O . GLY A 1 505 ? 7.194 -3.526 -2.710 1.00 92.62 505 GLY A O 1
ATOM 4113 N N . PRO A 1 506 ? 4.947 -3.588 -2.568 1.00 94.50 506 PRO A N 1
ATOM 4114 C CA . PRO A 1 506 ? 4.913 -4.448 -1.377 1.00 94.50 506 PRO A CA 1
ATOM 4115 C C . PRO A 1 506 ? 5.510 -5.845 -1.584 1.00 94.50 506 PRO A C 1
ATOM 4117 O O . PRO A 1 506 ? 6.125 -6.400 -0.675 1.00 94.50 506 PRO A O 1
ATOM 4120 N N . VAL A 1 507 ? 5.397 -6.411 -2.788 1.00 95.38 507 VAL A N 1
ATOM 4121 C CA . VAL A 1 507 ? 6.017 -7.700 -3.120 1.00 95.38 507 VAL A CA 1
ATOM 4122 C C . VAL A 1 507 ? 7.312 -7.477 -3.877 1.00 95.38 507 VAL A C 1
ATOM 4124 O O . VAL A 1 507 ? 7.364 -6.751 -4.872 1.00 95.38 507 VAL A O 1
ATOM 4127 N N . GLU A 1 508 ? 8.347 -8.168 -3.422 1.00 95.69 508 GLU A N 1
ATOM 4128 C CA . GLU A 1 508 ? 9.611 -8.318 -4.115 1.00 95.69 508 GLU A CA 1
ATOM 4129 C C . GLU A 1 508 ? 9.559 -9.485 -5.101 1.00 95.69 508 GLU A C 1
ATOM 4131 O O . GLU A 1 508 ? 9.116 -10.585 -4.761 1.00 95.69 508 GLU A O 1
ATOM 4136 N N . ILE A 1 509 ? 10.035 -9.234 -6.323 1.00 97.19 509 ILE A N 1
ATOM 4137 C CA . ILE A 1 509 ? 10.220 -10.257 -7.352 1.00 97.19 509 ILE A CA 1
ATOM 4138 C C . ILE A 1 509 ? 11.715 -10.542 -7.461 1.00 97.19 509 ILE A C 1
ATOM 4140 O O . ILE A 1 509 ? 12.451 -9.852 -8.168 1.00 97.19 509 ILE A O 1
ATOM 4144 N N . GLY A 1 510 ? 12.161 -11.591 -6.778 1.00 97.25 510 GLY A N 1
ATOM 4145 C CA . GLY A 1 510 ? 13.456 -12.188 -7.069 1.00 97.25 510 GLY A CA 1
ATOM 4146 C C . GLY A 1 510 ? 13.395 -12.896 -8.421 1.00 97.25 510 GLY A C 1
ATOM 4147 O O . GLY A 1 510 ? 12.510 -13.718 -8.650 1.00 97.25 510 GLY A O 1
ATOM 4148 N N . ILE A 1 511 ? 14.337 -12.596 -9.312 1.00 98.12 511 ILE A N 1
ATOM 4149 C CA . ILE A 1 511 ? 14.587 -13.369 -10.532 1.00 98.12 511 ILE A CA 1
ATOM 4150 C C . ILE A 1 511 ? 16.001 -13.938 -10.409 1.00 98.12 511 ILE A C 1
ATOM 4152 O O . ILE A 1 511 ? 16.917 -13.244 -9.965 1.00 98.12 511 ILE A O 1
ATOM 4156 N N . ASN A 1 512 ? 16.158 -15.209 -10.765 1.00 97.94 512 ASN A N 1
ATOM 4157 C CA . ASN A 1 512 ? 17.432 -15.905 -10.818 1.00 97.94 512 ASN A CA 1
ATOM 4158 C C . ASN A 1 512 ? 17.532 -16.687 -12.136 1.00 97.94 512 ASN A C 1
ATOM 4160 O O . ASN A 1 512 ? 16.955 -17.767 -12.291 1.00 97.94 512 ASN A O 1
ATOM 4164 N N . VAL A 1 513 ? 18.268 -16.099 -13.073 1.00 97.81 513 VAL A N 1
ATOM 4165 C CA . VAL A 1 513 ? 18.795 -16.690 -14.305 1.00 97.81 513 VAL A CA 1
ATOM 4166 C C . VAL A 1 513 ? 20.328 -16.723 -14.189 1.00 97.81 513 VAL A C 1
ATOM 4168 O O . VAL A 1 513 ? 20.902 -15.778 -13.638 1.00 97.81 513 VAL A O 1
ATOM 4171 N N . PRO A 1 514 ? 21.021 -17.759 -14.706 1.00 97.56 514 PRO A N 1
ATOM 4172 C CA . PRO A 1 514 ? 22.481 -17.762 -14.786 1.00 97.56 514 PRO A CA 1
ATOM 4173 C C . PRO A 1 514 ? 23.016 -16.504 -15.499 1.00 97.56 514 PRO A C 1
ATOM 4175 O O . PRO A 1 514 ? 22.545 -16.206 -16.598 1.00 97.56 514 PRO A O 1
ATOM 4178 N N . PRO A 1 515 ? 24.013 -15.785 -14.940 1.00 96.75 515 PRO A N 1
ATOM 4179 C CA . PRO A 1 515 ? 24.585 -14.592 -15.570 1.00 96.75 515 PRO A CA 1
ATOM 4180 C C . PRO A 1 515 ? 25.069 -14.813 -17.003 1.00 96.75 515 PRO A C 1
ATOM 4182 O O . PRO A 1 515 ? 24.892 -13.941 -17.849 1.00 96.75 515 PRO A O 1
ATOM 4185 N N . LEU A 1 516 ? 25.649 -15.986 -17.271 1.00 97.62 516 LEU A N 1
ATOM 4186 C CA . LEU A 1 516 ? 26.077 -16.428 -18.592 1.00 97.62 516 LEU A CA 1
ATOM 4187 C C . LEU A 1 516 ? 25.264 -17.662 -19.006 1.00 97.62 516 LEU A C 1
ATOM 4189 O O . LEU A 1 516 ? 25.307 -18.701 -18.345 1.00 97.62 516 LEU A O 1
ATOM 4193 N N . VAL A 1 517 ? 24.536 -17.545 -20.111 1.00 97.88 517 VAL A N 1
ATOM 4194 C CA . VAL A 1 517 ? 23.692 -18.581 -20.704 1.00 97.88 517 VAL A CA 1
ATOM 4195 C C . VAL A 1 517 ? 24.364 -19.093 -21.976 1.00 97.88 517 VAL A C 1
ATOM 4197 O O . VAL A 1 517 ? 24.447 -18.399 -22.987 1.00 97.88 517 VAL A O 1
ATOM 4200 N N . SER A 1 518 ? 24.845 -20.333 -21.941 1.00 97.25 518 SER A N 1
ATOM 4201 C CA . SER A 1 518 ? 25.378 -21.006 -23.127 1.00 97.25 518 SER A CA 1
ATOM 4202 C C . SER A 1 518 ? 24.249 -21.425 -24.075 1.00 97.25 518 SER A C 1
ATOM 4204 O O . SER A 1 518 ? 23.405 -22.226 -23.678 1.00 97.25 518 SER A O 1
ATOM 4206 N N . VAL A 1 519 ? 24.265 -20.929 -25.313 1.00 96.94 519 VAL A N 1
ATOM 4207 C CA . VAL A 1 519 ? 23.329 -21.207 -26.420 1.00 96.94 519 VAL A CA 1
ATOM 4208 C C . VAL A 1 519 ? 23.761 -22.461 -27.186 1.00 96.94 519 VAL A C 1
ATOM 4210 O O . VAL A 1 519 ? 24.946 -22.642 -27.457 1.00 96.94 519 VAL A O 1
ATOM 4213 N N . SER A 1 520 ? 22.827 -23.364 -27.498 1.00 95.62 520 SER A N 1
ATOM 4214 C CA . SER A 1 520 ? 23.111 -24.649 -28.153 1.00 95.62 520 SER A CA 1
ATOM 4215 C C . SER A 1 520 ? 21.835 -25.283 -28.706 1.00 95.62 520 SER A C 1
ATOM 4217 O O . SER A 1 520 ? 20.753 -25.000 -28.210 1.00 95.62 520 SER A O 1
ATOM 4219 N N . ARG A 1 521 ? 21.953 -26.190 -29.682 1.00 92.62 521 ARG A N 1
ATOM 4220 C CA . ARG A 1 521 ? 20.816 -27.012 -30.140 1.00 92.62 521 ARG A CA 1
ATOM 4221 C C . ARG A 1 521 ? 20.571 -28.228 -29.231 1.00 92.62 521 ARG A C 1
ATOM 4223 O O . ARG A 1 521 ? 19.431 -28.619 -29.023 1.00 92.62 521 ARG A O 1
ATOM 4230 N N . ASP A 1 522 ? 21.626 -28.775 -28.623 1.00 92.88 522 ASP A N 1
ATOM 4231 C CA . ASP A 1 522 ? 21.602 -30.105 -27.993 1.00 92.88 522 ASP A CA 1
ATOM 4232 C C . ASP A 1 522 ? 21.762 -30.053 -26.459 1.00 92.88 522 ASP A C 1
ATOM 4234 O O . ASP A 1 522 ? 22.800 -30.422 -25.886 1.00 92.88 522 ASP A O 1
ATOM 4238 N N . TYR A 1 523 ? 20.746 -29.546 -25.754 1.00 86.69 523 TYR A N 1
ATOM 4239 C CA . TYR A 1 523 ? 20.769 -29.444 -24.289 1.00 86.69 523 TYR A CA 1
ATOM 4240 C C . TYR A 1 523 ? 20.611 -30.794 -23.580 1.00 86.69 523 TYR A C 1
ATOM 4242 O O . TYR A 1 523 ? 19.523 -31.355 -23.515 1.00 86.69 523 TYR A O 1
ATOM 4250 N N . ILE A 1 524 ? 21.680 -31.237 -22.911 1.00 87.44 524 ILE A N 1
ATOM 4251 C CA . ILE A 1 524 ? 21.621 -32.320 -21.909 1.00 87.44 524 ILE A CA 1
ATOM 4252 C C . ILE A 1 524 ? 20.847 -31.841 -20.667 1.00 87.44 524 ILE A C 1
ATOM 4254 O O . ILE A 1 524 ? 20.029 -32.560 -20.104 1.00 87.44 524 ILE A O 1
ATOM 4258 N N . VAL A 1 525 ? 21.094 -30.593 -20.255 1.00 89.75 525 VAL A N 1
ATOM 4259 C CA . VAL A 1 525 ? 20.357 -29.887 -19.203 1.00 89.75 525 VAL A CA 1
ATOM 4260 C C . VAL A 1 525 ? 20.033 -28.497 -19.739 1.00 89.75 525 VAL A C 1
ATOM 4262 O O . VAL A 1 525 ? 20.943 -27.725 -20.039 1.00 89.75 525 VAL A O 1
ATOM 4265 N N . ARG A 1 526 ? 18.740 -28.194 -19.888 1.00 95.69 526 ARG A N 1
ATOM 4266 C CA . ARG A 1 526 ? 18.247 -26.860 -20.264 1.00 95.69 526 ARG A CA 1
ATOM 4267 C C . ARG A 1 526 ? 18.490 -25.858 -19.121 1.00 95.69 526 ARG A C 1
ATOM 4269 O O . ARG A 1 526 ? 18.279 -26.238 -17.964 1.00 95.69 526 ARG A O 1
ATOM 4276 N N . PRO A 1 527 ? 18.894 -24.605 -19.404 1.00 97.19 527 PRO A N 1
ATOM 4277 C CA . PRO A 1 527 ? 18.996 -23.557 -18.389 1.00 97.19 527 PRO A CA 1
ATOM 4278 C C . PRO A 1 527 ? 17.635 -23.267 -17.736 1.00 97.19 527 PRO A C 1
ATOM 4280 O O . PRO A 1 527 ? 16.576 -23.544 -18.302 1.00 97.19 527 PRO A O 1
ATOM 4283 N N . THR A 1 528 ? 17.659 -22.709 -16.526 1.00 97.81 528 THR A N 1
ATOM 4284 C CA . THR A 1 528 ? 16.457 -22.426 -15.728 1.00 97.81 528 THR A CA 1
ATOM 4285 C C . THR A 1 528 ? 16.320 -20.947 -15.410 1.00 97.81 528 THR A C 1
ATOM 4287 O O . THR A 1 528 ? 17.292 -20.317 -14.998 1.00 97.81 528 THR A O 1
ATOM 4290 N N . ILE A 1 529 ? 15.095 -20.433 -15.498 1.00 98.19 529 ILE A N 1
ATOM 4291 C CA . ILE A 1 529 ? 14.671 -19.212 -14.815 1.00 98.19 529 ILE A CA 1
ATOM 4292 C C . ILE A 1 529 ? 13.925 -19.602 -13.538 1.00 98.19 529 ILE A C 1
ATOM 4294 O O . ILE A 1 529 ? 13.028 -20.445 -13.560 1.00 98.19 529 ILE A O 1
ATOM 4298 N N . SER A 1 530 ? 14.302 -18.989 -12.421 1.00 98.19 530 SER A N 1
ATOM 4299 C CA . SER A 1 530 ? 13.593 -19.081 -11.147 1.00 98.19 530 SER A CA 1
ATOM 4300 C C . SER A 1 530 ? 13.062 -17.704 -10.765 1.00 98.19 530 SER A C 1
ATOM 4302 O O . SER A 1 530 ? 13.820 -16.740 -10.725 1.00 98.19 530 SER A O 1
ATOM 4304 N N . VAL A 1 531 ? 11.775 -17.618 -10.448 1.00 98.19 531 VAL A N 1
ATOM 4305 C CA . VAL A 1 531 ? 11.077 -16.408 -10.007 1.00 98.19 531 VAL A CA 1
ATOM 4306 C C . VAL A 1 531 ? 10.535 -16.645 -8.605 1.00 98.19 531 VAL A C 1
ATOM 4308 O O . VAL A 1 531 ? 9.757 -17.573 -8.398 1.00 98.19 531 VAL A O 1
ATOM 4311 N N . SER A 1 532 ? 10.919 -15.819 -7.639 1.00 97.38 532 SER A N 1
ATOM 4312 C CA . SER A 1 532 ? 10.402 -15.864 -6.271 1.00 97.38 532 SER A CA 1
ATOM 4313 C C . SER A 1 532 ? 9.597 -14.610 -5.956 1.00 97.38 532 SER A C 1
ATOM 4315 O O . SER A 1 532 ? 10.135 -13.506 -6.012 1.00 97.38 532 SER A O 1
ATOM 4317 N N . LEU A 1 533 ? 8.333 -14.789 -5.576 1.00 97.00 533 LEU A N 1
ATOM 4318 C CA . LEU A 1 533 ? 7.517 -13.732 -4.982 1.00 97.00 533 LEU A CA 1
ATOM 4319 C C . LEU A 1 533 ? 7.690 -13.795 -3.467 1.00 97.00 533 LEU A C 1
ATOM 4321 O O . LEU A 1 533 ? 7.358 -14.817 -2.864 1.00 97.00 533 LEU A O 1
ATOM 4325 N N . SER A 1 534 ? 8.205 -12.729 -2.861 1.00 94.88 534 SER A N 1
ATOM 4326 C CA . SER A 1 534 ? 8.421 -12.617 -1.414 1.00 94.88 534 SER A CA 1
ATOM 4327 C C . SER A 1 534 ? 7.893 -11.290 -0.891 1.00 94.88 534 SER A C 1
ATOM 4329 O O . SER A 1 534 ? 8.063 -10.259 -1.538 1.00 94.88 534 SER A O 1
ATOM 4331 N N . ASN A 1 535 ? 7.278 -11.295 0.288 1.00 93.69 535 ASN A N 1
ATOM 4332 C CA . ASN A 1 535 ? 6.798 -10.062 0.901 1.00 93.69 535 ASN A CA 1
ATOM 4333 C C . ASN A 1 535 ? 7.989 -9.190 1.350 1.00 93.69 535 ASN A C 1
ATOM 4335 O O . ASN A 1 535 ? 8.831 -9.663 2.122 1.00 93.69 535 ASN A O 1
ATOM 4339 N N . ARG A 1 536 ? 8.102 -7.942 0.870 1.00 90.75 536 ARG A N 1
ATOM 4340 C CA . ARG A 1 536 ? 9.193 -7.050 1.296 1.00 90.75 536 ARG A CA 1
ATOM 4341 C C . ARG A 1 536 ? 8.872 -6.544 2.695 1.00 90.75 536 ARG A C 1
ATOM 4343 O O . ARG A 1 536 ? 7.798 -6.016 2.908 1.00 90.75 536 ARG A O 1
ATOM 4350 N N . LYS A 1 537 ? 9.797 -6.653 3.651 1.00 89.06 537 LYS A N 1
ATOM 4351 C CA . LYS A 1 537 ? 9.559 -6.166 5.028 1.00 89.06 537 LYS A CA 1
ATOM 4352 C C . LYS A 1 537 ? 9.810 -4.669 5.199 1.00 89.06 537 LYS A C 1
ATOM 4354 O O . LYS A 1 537 ? 9.141 -4.015 5.992 1.00 89.06 537 LYS A O 1
ATOM 4359 N N . GLU A 1 538 ? 10.794 -4.143 4.479 1.00 90.19 538 GLU A N 1
ATOM 4360 C CA . GLU A 1 538 ? 11.344 -2.802 4.674 1.00 90.19 538 GLU A CA 1
ATOM 4361 C C . GLU A 1 538 ? 11.603 -2.143 3.321 1.00 90.19 538 GLU A C 1
ATOM 4363 O O . GLU A 1 538 ? 12.195 -2.762 2.436 1.00 90.19 538 GLU A O 1
ATOM 4368 N N . ILE A 1 539 ? 11.173 -0.894 3.157 1.00 82.38 539 ILE A N 1
ATOM 4369 C CA . ILE A 1 539 ? 11.495 -0.078 1.987 1.00 82.38 539 ILE A CA 1
ATOM 4370 C C . ILE A 1 539 ? 12.747 0.735 2.290 1.00 82.38 539 ILE A C 1
ATOM 4372 O O . ILE A 1 539 ? 12.794 1.431 3.303 1.00 82.38 539 ILE A O 1
ATOM 4376 N N . GLN A 1 540 ? 13.728 0.699 1.391 1.00 86.19 540 GLN A N 1
ATOM 4377 C CA . GLN A 1 540 ? 14.936 1.515 1.486 1.00 86.19 540 GLN A CA 1
ATOM 4378 C C . GLN A 1 540 ? 15.043 2.492 0.311 1.00 86.19 540 GLN A C 1
ATOM 4380 O O . GLN A 1 540 ? 14.678 2.156 -0.817 1.00 86.19 540 GLN A O 1
ATOM 4385 N N . ASP A 1 541 ? 15.543 3.699 0.576 1.00 86.25 541 ASP A N 1
ATOM 4386 C CA . ASP A 1 541 ? 15.902 4.657 -0.472 1.00 86.25 541 ASP A CA 1
ATOM 4387 C C . ASP A 1 541 ? 17.246 4.300 -1.145 1.00 86.25 541 ASP A C 1
ATOM 4389 O O . ASP A 1 541 ? 17.918 3.320 -0.805 1.00 86.25 541 ASP A O 1
ATOM 4393 N N . LYS A 1 542 ? 17.661 5.123 -2.114 1.00 87.62 542 LYS A N 1
ATOM 4394 C CA . LYS A 1 542 ? 18.960 5.009 -2.804 1.00 87.62 542 LYS A CA 1
ATOM 4395 C C . LYS A 1 542 ? 20.171 5.022 -1.850 1.00 87.62 542 LYS A C 1
ATOM 4397 O O . LYS A 1 542 ? 21.208 4.451 -2.180 1.00 87.62 542 LYS A O 1
ATOM 4402 N N . ASP A 1 543 ? 20.023 5.650 -0.683 1.00 90.56 543 ASP A N 1
ATOM 4403 C CA . ASP A 1 543 ? 21.039 5.838 0.355 1.00 90.56 543 ASP A CA 1
ATOM 4404 C C . ASP A 1 543 ? 20.910 4.772 1.475 1.00 90.56 543 ASP A C 1
ATOM 4406 O O . ASP A 1 543 ? 21.584 4.854 2.504 1.00 90.56 543 ASP A O 1
ATOM 4410 N N . LYS A 1 544 ? 20.074 3.740 1.250 1.00 88.50 544 LYS A N 1
ATOM 4411 C CA . LYS A 1 544 ? 19.732 2.615 2.146 1.00 88.50 544 LYS A CA 1
ATOM 4412 C C . LYS A 1 544 ? 18.999 2.996 3.437 1.00 88.50 544 LYS A C 1
ATOM 4414 O O . LYS A 1 544 ? 18.962 2.211 4.386 1.00 88.50 544 LYS A O 1
ATOM 4419 N N . ARG A 1 545 ? 18.397 4.182 3.495 1.00 89.38 545 ARG A N 1
ATOM 4420 C CA . ARG A 1 545 ? 17.613 4.640 4.649 1.00 89.38 545 ARG A CA 1
ATOM 4421 C C . ARG A 1 545 ? 16.227 4.011 4.605 1.00 89.38 545 ARG A C 1
ATOM 4423 O O . ARG A 1 545 ? 15.605 3.969 3.547 1.00 89.38 545 ARG A O 1
ATOM 4430 N N . LEU A 1 546 ? 15.742 3.542 5.753 1.00 87.94 546 LEU A N 1
ATOM 4431 C CA . LEU A 1 546 ? 14.395 2.991 5.893 1.00 87.94 546 LEU A CA 1
ATOM 4432 C C . LEU A 1 546 ? 13.349 4.090 5.630 1.00 87.94 546 LEU A C 1
ATOM 4434 O O . LEU A 1 546 ? 13.240 5.025 6.419 1.00 87.94 546 LEU A O 1
ATOM 4438 N N . ILE A 1 547 ? 12.577 3.964 4.547 1.00 80.00 547 ILE A N 1
ATOM 4439 C CA . ILE A 1 547 ? 11.451 4.862 4.239 1.00 80.00 547 ILE A CA 1
ATOM 4440 C C . ILE A 1 547 ? 10.212 4.434 5.035 1.00 80.00 547 ILE A C 1
ATOM 4442 O O . ILE A 1 547 ? 9.549 5.258 5.660 1.00 80.00 547 ILE A O 1
ATOM 4446 N N . SER A 1 548 ? 9.890 3.139 5.003 1.00 81.31 548 SER A N 1
ATOM 4447 C CA . SER A 1 548 ? 8.729 2.557 5.681 1.00 81.31 548 SER A CA 1
ATOM 4448 C C . SER A 1 548 ? 8.887 1.042 5.850 1.00 81.31 548 SER A C 1
ATOM 4450 O O . SER A 1 548 ? 9.822 0.429 5.322 1.00 81.31 548 SER A O 1
ATOM 4452 N N . LYS A 1 549 ? 7.962 0.430 6.594 1.00 86.75 549 LYS A N 1
ATOM 4453 C CA . LYS A 1 549 ? 7.802 -1.025 6.699 1.00 86.75 549 LYS A CA 1
ATOM 4454 C C . LYS A 1 549 ? 6.462 -1.436 6.101 1.00 86.75 549 LYS A C 1
ATOM 4456 O O . LYS A 1 549 ? 5.517 -0.650 6.113 1.00 86.75 549 LYS A O 1
ATOM 4461 N N . TRP A 1 550 ? 6.386 -2.658 5.585 1.00 84.12 550 TRP A N 1
ATOM 4462 C CA . TRP A 1 550 ? 5.141 -3.220 5.062 1.00 84.12 550 TRP A CA 1
ATOM 4463 C C . TRP A 1 550 ? 4.463 -4.111 6.099 1.00 84.12 550 TRP A C 1
ATOM 4465 O O . TRP A 1 550 ? 5.065 -5.049 6.619 1.00 84.12 550 TRP A O 1
ATOM 4475 N N . GLU A 1 551 ? 3.185 -3.840 6.350 1.00 85.50 551 GLU A N 1
ATOM 4476 C CA . GLU A 1 551 ? 2.373 -4.503 7.376 1.00 85.50 551 GLU A CA 1
ATOM 4477 C C . GLU A 1 551 ? 1.190 -5.223 6.713 1.00 85.50 551 GLU A C 1
ATOM 4479 O O . GLU A 1 551 ? 0.047 -4.768 6.714 1.00 85.50 551 GLU A O 1
ATOM 4484 N N . GLY A 1 552 ? 1.490 -6.329 6.033 1.00 91.81 552 GLY A N 1
ATOM 4485 C CA . GLY A 1 552 ? 0.503 -7.073 5.256 1.00 91.81 552 GLY A CA 1
ATOM 4486 C C . GLY A 1 552 ? 1.054 -8.359 4.653 1.00 91.81 552 GLY A C 1
ATOM 4487 O O . GLY A 1 552 ? 2.139 -8.801 5.029 1.00 91.81 552 GLY A O 1
ATOM 4488 N N . LYS A 1 553 ? 0.311 -8.953 3.715 1.00 94.69 553 LYS A N 1
ATOM 4489 C CA . LYS A 1 553 ? 0.660 -10.204 3.020 1.00 94.69 553 LYS A CA 1
ATOM 4490 C C . LYS A 1 553 ? 0.007 -10.321 1.642 1.00 94.69 553 LYS A C 1
ATOM 4492 O O . LYS A 1 553 ? -0.977 -9.646 1.342 1.00 94.69 553 LYS A O 1
ATOM 4497 N N . ILE A 1 554 ? 0.519 -11.224 0.802 1.00 95.25 554 ILE A N 1
ATOM 4498 C CA . ILE A 1 554 ? -0.098 -11.529 -0.499 1.00 95.25 554 ILE A CA 1
ATOM 4499 C C . ILE A 1 554 ? -1.336 -12.400 -0.259 1.00 95.25 554 ILE A C 1
ATOM 4501 O O . ILE A 1 554 ? -1.205 -13.588 0.033 1.00 95.25 554 ILE A O 1
ATOM 4505 N N . LYS A 1 555 ? -2.534 -11.825 -0.394 1.00 94.69 555 LYS A N 1
ATOM 4506 C CA . LYS A 1 555 ? -3.805 -12.528 -0.177 1.00 94.69 555 LYS A CA 1
ATOM 4507 C C . LYS A 1 555 ? -4.095 -13.547 -1.274 1.00 94.69 555 LYS A C 1
ATOM 4509 O O . LYS A 1 555 ? -4.591 -14.625 -0.976 1.00 94.69 555 LYS A O 1
ATOM 4514 N N . ASN A 1 556 ? -3.799 -13.210 -2.530 1.00 94.38 556 ASN A N 1
ATOM 4515 C CA . ASN A 1 556 ? -3.725 -14.159 -3.642 1.00 94.38 556 ASN A CA 1
ATOM 4516 C C . ASN A 1 556 ? -2.935 -13.569 -4.818 1.00 94.38 556 ASN A C 1
ATOM 4518 O O . ASN A 1 556 ? -2.966 -12.362 -5.061 1.00 94.38 556 ASN A O 1
ATOM 4522 N N . ILE A 1 557 ? -2.286 -14.430 -5.601 1.00 94.94 557 ILE A N 1
ATOM 4523 C CA . ILE A 1 557 ? -1.786 -14.063 -6.935 1.00 94.94 557 ILE A CA 1
ATOM 4524 C C . ILE A 1 557 ? -2.998 -13.908 -7.871 1.00 94.94 557 ILE A C 1
ATOM 4526 O O . ILE A 1 557 ? -3.964 -14.665 -7.758 1.00 94.94 557 ILE A O 1
ATOM 4530 N N . VAL A 1 558 ? -2.966 -12.915 -8.761 1.00 94.00 558 VAL A N 1
ATOM 4531 C CA . VAL A 1 558 ? -3.967 -12.700 -9.825 1.00 94.00 558 VAL A CA 1
ATOM 4532 C C . VAL A 1 558 ? -3.353 -13.006 -11.189 1.00 94.00 558 VAL A C 1
ATOM 4534 O O . VAL A 1 558 ? -3.962 -13.687 -12.004 1.00 94.00 558 VAL A O 1
ATOM 4537 N N . GLU A 1 559 ? -2.115 -12.569 -11.411 1.00 95.56 559 GLU A N 1
ATOM 4538 C CA . GLU A 1 559 ? -1.361 -12.784 -12.643 1.00 95.56 559 GLU A CA 1
ATOM 4539 C C . GLU A 1 559 ? 0.126 -12.935 -12.300 1.00 95.56 559 GLU A C 1
ATOM 4541 O O . GLU A 1 559 ? 0.655 -12.190 -11.475 1.00 95.56 559 GLU A O 1
ATOM 4546 N N . LEU A 1 560 ? 0.824 -13.872 -12.940 1.00 97.50 560 LEU A N 1
ATOM 4547 C CA . LEU A 1 560 ? 2.286 -13.940 -12.902 1.00 97.50 560 LEU A CA 1
ATOM 4548 C C . LEU A 1 560 ? 2.789 -14.278 -14.302 1.00 97.50 560 LEU A C 1
ATOM 4550 O O . LEU A 1 560 ? 2.631 -15.409 -14.754 1.00 97.50 560 LEU A O 1
ATOM 4554 N N . VAL A 1 561 ? 3.382 -13.293 -14.970 1.00 98.12 561 VAL A N 1
ATOM 4555 C CA . VAL A 1 561 ? 3.926 -13.406 -16.323 1.00 98.12 561 VAL A CA 1
ATOM 4556 C C . VAL A 1 561 ? 5.443 -13.474 -16.255 1.00 98.12 561 VAL A C 1
ATOM 4558 O O . VAL A 1 561 ? 6.079 -12.570 -15.712 1.00 98.12 561 VAL A O 1
ATOM 4561 N N . ILE A 1 562 ? 6.019 -14.506 -16.862 1.00 98.31 562 ILE A N 1
ATOM 4562 C CA . ILE A 1 562 ? 7.432 -14.564 -17.234 1.00 98.31 562 ILE A CA 1
ATOM 4563 C C . ILE A 1 562 ? 7.514 -14.188 -18.711 1.00 98.31 562 ILE A C 1
ATOM 4565 O O . ILE A 1 562 ? 6.825 -14.791 -19.530 1.00 98.31 562 ILE A O 1
ATOM 4569 N N . LEU A 1 563 ? 8.355 -13.218 -19.062 1.00 98.25 563 LEU A N 1
ATOM 4570 C CA . LEU A 1 563 ? 8.669 -12.898 -20.448 1.00 98.25 563 LEU A CA 1
ATOM 4571 C C . LEU A 1 563 ? 10.136 -13.214 -20.722 1.00 98.25 563 LEU A C 1
ATOM 4573 O O . LEU A 1 563 ? 11.040 -12.622 -20.121 1.00 98.25 563 LEU A O 1
ATOM 4577 N N . THR A 1 564 ? 10.367 -14.145 -21.642 1.00 97.88 564 THR A N 1
ATOM 4578 C CA . THR A 1 564 ? 11.702 -14.454 -22.153 1.00 97.88 564 THR A CA 1
ATOM 4579 C C . THR A 1 564 ? 12.007 -13.566 -23.364 1.00 97.88 564 THR A C 1
ATOM 4581 O O . THR A 1 564 ? 11.087 -13.180 -24.095 1.00 97.88 564 THR A O 1
ATOM 4584 N N . PRO A 1 565 ? 13.283 -13.204 -23.582 1.00 96.88 565 PRO A N 1
ATOM 4585 C CA . PRO A 1 565 ? 13.669 -12.396 -24.733 1.00 96.88 565 PRO A CA 1
ATOM 4586 C C . PRO A 1 565 ? 13.431 -13.157 -26.051 1.00 96.88 565 PRO A C 1
ATOM 4588 O O . PRO A 1 565 ? 13.229 -14.378 -26.030 1.00 96.88 565 PRO A O 1
ATOM 4591 N N . PRO A 1 566 ? 13.469 -12.465 -27.205 1.00 95.81 566 PRO A N 1
ATOM 4592 C CA . PRO A 1 566 ? 13.327 -13.108 -28.505 1.00 95.81 566 PRO A CA 1
ATOM 4593 C C . PRO A 1 566 ? 14.301 -14.267 -28.706 1.00 95.81 566 PRO A C 1
ATOM 4595 O O . PRO A 1 566 ? 15.413 -14.277 -28.169 1.00 95.81 566 PRO A O 1
ATOM 4598 N N . ASN A 1 567 ? 13.858 -15.258 -29.478 1.00 95.75 567 ASN A N 1
ATOM 4599 C CA . ASN A 1 567 ? 14.589 -16.498 -29.748 1.00 95.75 567 ASN A CA 1
ATOM 4600 C C . ASN A 1 567 ? 14.943 -17.311 -28.480 1.00 95.75 567 ASN A C 1
ATOM 4602 O O . ASN A 1 567 ? 15.779 -18.209 -28.523 1.00 95.75 567 ASN A O 1
ATOM 4606 N N . VAL A 1 568 ? 14.263 -17.053 -27.354 1.00 96.94 568 VAL A N 1
ATOM 4607 C CA . VAL A 1 568 ? 14.295 -17.882 -26.141 1.00 96.94 568 VAL A CA 1
ATOM 4608 C C . VAL A 1 568 ? 12.879 -18.336 -25.805 1.00 96.94 568 VAL A C 1
ATOM 4610 O O . VAL A 1 568 ? 11.980 -17.503 -25.673 1.00 96.94 568 VAL A O 1
ATOM 4613 N N . ILE A 1 569 ? 12.673 -19.647 -25.660 1.00 97.38 569 ILE A N 1
ATOM 4614 C CA . ILE A 1 569 ? 11.349 -20.264 -25.479 1.00 97.38 569 ILE A CA 1
ATOM 4615 C C . ILE A 1 569 ? 11.256 -21.121 -24.208 1.00 97.38 569 ILE A C 1
ATOM 4617 O O . ILE A 1 569 ? 12.269 -21.593 -23.694 1.00 97.38 569 ILE A O 1
ATOM 4621 N N . ILE A 1 570 ? 10.040 -21.357 -23.707 1.00 97.38 570 ILE A N 1
ATOM 4622 C CA . ILE A 1 570 ? 9.756 -22.370 -22.676 1.00 97.38 570 ILE A CA 1
ATOM 4623 C C . ILE A 1 570 ? 9.064 -23.554 -23.380 1.00 97.38 570 ILE A C 1
ATOM 4625 O O . ILE A 1 570 ? 7.863 -23.492 -23.641 1.00 97.38 570 ILE A O 1
ATOM 4629 N N . PRO A 1 571 ? 9.805 -24.611 -23.764 1.00 95.25 571 PRO A N 1
ATOM 4630 C CA . PRO A 1 571 ? 9.288 -25.648 -24.655 1.00 95.25 571 PRO A CA 1
ATOM 4631 C C . PRO A 1 571 ? 8.272 -26.565 -23.960 1.00 95.25 571 PRO A C 1
ATOM 4633 O O . PRO A 1 571 ? 8.413 -26.870 -22.777 1.00 95.25 571 PRO A O 1
ATOM 4636 N N . ASN A 1 572 ? 7.295 -27.068 -24.722 1.00 91.38 572 ASN A N 1
ATOM 4637 C CA . ASN A 1 572 ? 6.334 -28.100 -24.302 1.00 91.38 572 ASN A CA 1
ATOM 4638 C C . ASN A 1 572 ? 5.363 -27.688 -23.168 1.00 91.38 572 ASN A C 1
ATOM 4640 O O . ASN A 1 572 ? 4.883 -28.538 -22.418 1.00 91.38 572 ASN A O 1
ATOM 4644 N N . LEU A 1 573 ? 5.012 -26.400 -23.044 1.00 92.69 573 LEU A N 1
ATOM 4645 C CA . LEU A 1 573 ? 3.966 -25.957 -22.101 1.00 92.69 573 LEU A CA 1
ATOM 4646 C C . LEU A 1 573 ? 2.577 -26.529 -22.424 1.00 92.69 573 LEU A C 1
ATOM 4648 O O . LEU A 1 573 ? 1.814 -26.850 -21.516 1.00 92.69 573 LEU A O 1
ATOM 4652 N N . GLN A 1 574 ? 2.261 -26.709 -23.705 1.00 91.06 574 GLN A N 1
ATOM 4653 C CA . GLN A 1 574 ? 0.973 -27.255 -24.147 1.00 91.06 574 GLN A CA 1
ATOM 4654 C C . GLN A 1 574 ? 0.803 -28.737 -23.745 1.00 91.06 574 GLN A C 1
ATOM 4656 O O . GLN A 1 574 ? -0.315 -29.177 -23.482 1.00 91.06 574 GLN A O 1
ATOM 4661 N N . ASP A 1 575 ? 1.911 -29.468 -23.559 1.00 90.50 575 ASP A N 1
ATOM 4662 C CA . ASP A 1 575 ? 1.933 -30.859 -23.082 1.00 90.50 575 ASP A CA 1
ATOM 4663 C C . ASP A 1 575 ? 1.710 -30.991 -21.558 1.00 90.50 575 ASP A C 1
ATOM 4665 O O . ASP A 1 575 ? 1.626 -32.112 -21.041 1.00 90.50 575 ASP A O 1
ATOM 4669 N N . CYS A 1 576 ? 1.612 -29.883 -20.808 1.00 89.19 576 CYS A N 1
ATOM 4670 C CA . CYS A 1 576 ? 1.401 -29.881 -19.354 1.00 89.19 576 CYS A CA 1
ATOM 4671 C C . CYS A 1 576 ? -0.041 -30.221 -18.948 1.00 89.19 576 CYS A C 1
ATOM 4673 O O . CYS A 1 576 ? -0.774 -29.427 -18.349 1.00 89.19 576 CYS A O 1
ATOM 4675 N N . THR A 1 577 ? -0.427 -31.465 -19.223 1.00 88.31 577 THR A N 1
ATOM 4676 C CA . THR A 1 577 ? -1.534 -32.139 -18.543 1.00 88.31 577 THR A CA 1
ATOM 4677 C C . THR A 1 577 ? -1.217 -32.312 -17.053 1.00 88.31 577 THR A C 1
ATOM 4679 O O . THR A 1 577 ? -0.053 -32.336 -16.645 1.00 88.31 577 THR A O 1
ATOM 4682 N N . LYS A 1 578 ? -2.255 -32.494 -16.225 1.00 86.75 578 LYS A N 1
ATOM 4683 C CA . LYS A 1 578 ? -2.097 -32.806 -14.793 1.00 86.75 578 LYS A CA 1
ATOM 4684 C C . LYS A 1 578 ? -1.194 -34.033 -14.569 1.00 86.75 578 LYS A C 1
ATOM 4686 O O . LYS A 1 578 ? -0.336 -34.013 -13.696 1.00 86.75 578 LYS A O 1
ATOM 4691 N N . GLU A 1 579 ? -1.324 -35.049 -15.418 1.00 89.62 579 GLU A N 1
ATOM 4692 C CA . GLU A 1 579 ? -0.511 -36.267 -15.382 1.00 89.62 579 GLU A CA 1
ATOM 4693 C C . GLU A 1 579 ? 0.974 -36.005 -15.705 1.00 89.62 579 GLU A C 1
ATOM 4695 O O . GLU A 1 579 ? 1.859 -36.490 -15.001 1.00 89.62 579 GLU A O 1
ATOM 4700 N N . ASN A 1 580 ? 1.277 -35.215 -16.743 1.00 89.56 580 ASN A N 1
ATOM 4701 C CA . ASN A 1 580 ? 2.661 -34.858 -17.083 1.00 89.56 580 ASN A CA 1
ATOM 4702 C C . ASN A 1 580 ? 3.295 -33.933 -16.032 1.00 89.56 580 ASN A C 1
ATOM 4704 O O . ASN A 1 580 ? 4.508 -33.991 -15.813 1.00 89.56 580 ASN A O 1
ATOM 4708 N N . PHE A 1 581 ? 2.479 -33.125 -15.353 1.00 86.44 581 PHE A N 1
ATOM 4709 C CA . PHE A 1 581 ? 2.887 -32.313 -14.214 1.00 86.44 581 PHE A CA 1
ATOM 4710 C C . PHE A 1 581 ? 3.256 -33.175 -12.995 1.00 86.44 581 PHE A C 1
ATOM 4712 O O . PHE A 1 581 ? 4.362 -33.051 -12.471 1.00 86.44 581 PHE A O 1
ATOM 4719 N N . GLU A 1 582 ? 2.386 -34.110 -12.599 1.00 86.50 582 GLU A N 1
ATOM 4720 C CA . GLU A 1 582 ? 2.632 -35.069 -11.507 1.00 86.50 582 GLU A CA 1
ATOM 4721 C C . GLU A 1 582 ? 3.835 -35.987 -11.794 1.00 86.50 582 GLU A C 1
ATOM 4723 O O . GLU A 1 582 ? 4.583 -36.336 -10.884 1.00 86.50 582 GLU A O 1
ATOM 4728 N N . LYS A 1 583 ? 4.088 -36.309 -13.070 1.00 91.69 583 LYS A N 1
ATOM 4729 C CA . LYS A 1 583 ? 5.272 -37.059 -13.530 1.00 91.69 583 LYS A CA 1
ATOM 4730 C C . LYS A 1 583 ? 6.536 -36.201 -13.707 1.00 91.69 583 LYS A C 1
ATOM 4732 O O . LYS A 1 583 ? 7.539 -36.711 -14.202 1.00 91.69 583 LYS A O 1
ATOM 4737 N N . GLY A 1 584 ? 6.508 -34.912 -13.355 1.00 90.31 584 GLY A N 1
ATOM 4738 C CA . GLY A 1 584 ? 7.668 -34.013 -13.427 1.00 90.31 584 GLY A CA 1
ATOM 4739 C C . GLY A 1 584 ? 8.212 -33.759 -14.842 1.00 90.31 584 GLY A C 1
ATOM 4740 O O . GLY A 1 584 ? 9.368 -33.361 -14.987 1.00 90.31 584 GLY A O 1
ATOM 4741 N N . LYS A 1 585 ? 7.408 -34.002 -15.887 1.00 93.56 585 LYS A N 1
ATOM 4742 C CA . LYS A 1 585 ? 7.812 -33.856 -17.299 1.00 93.56 585 LYS A CA 1
ATOM 4743 C C . LYS A 1 585 ? 7.703 -32.423 -17.826 1.00 93.56 585 LYS A C 1
ATOM 4745 O O . LYS A 1 585 ? 8.321 -32.105 -18.837 1.00 93.56 585 LYS A O 1
ATOM 4750 N N . CYS A 1 586 ? 6.924 -31.574 -17.159 1.00 95.06 586 CYS A N 1
ATOM 4751 C CA . CYS A 1 586 ? 6.752 -30.170 -17.527 1.00 95.06 586 CYS A CA 1
ATOM 4752 C C . CYS A 1 586 ? 8.079 -29.381 -17.515 1.00 95.06 586 CYS A C 1
ATOM 4754 O O . CYS A 1 586 ? 8.940 -29.642 -16.670 1.00 95.06 586 CYS A O 1
ATOM 4756 N N . PRO A 1 587 ? 8.238 -28.356 -18.378 1.00 95.94 587 PRO A N 1
ATOM 4757 C CA . PRO A 1 587 ? 9.361 -27.423 -18.282 1.00 95.94 587 PRO A CA 1
ATOM 4758 C C . PRO A 1 587 ? 9.316 -26.619 -16.974 1.00 95.94 587 PRO A C 1
ATOM 4760 O O . PRO A 1 587 ? 10.367 -26.266 -16.442 1.00 95.94 587 PRO A O 1
ATOM 4763 N N . CYS A 1 588 ? 8.114 -26.347 -16.453 1.00 96.62 588 CYS A N 1
ATOM 4764 C CA . CYS A 1 588 ? 7.863 -25.544 -15.262 1.00 96.62 588 CYS A CA 1
ATOM 4765 C C . CYS A 1 588 ? 7.397 -26.384 -14.063 1.00 96.62 588 CYS A C 1
ATOM 4767 O O . CYS A 1 588 ? 6.610 -27.318 -14.207 1.00 96.62 588 CYS A O 1
ATOM 4769 N N . ASN A 1 589 ? 7.806 -25.984 -12.854 1.00 94.75 589 ASN A N 1
ATOM 4770 C CA . ASN A 1 589 ? 7.367 -26.575 -11.583 1.00 94.75 589 ASN A CA 1
ATOM 4771 C C . ASN A 1 589 ? 5.930 -26.184 -11.172 1.00 94.75 589 ASN A C 1
ATOM 4773 O O . ASN A 1 589 ? 5.468 -26.600 -10.107 1.00 94.75 589 ASN A O 1
ATOM 4777 N N . ARG A 1 590 ? 5.243 -25.368 -11.982 1.00 94.00 590 ARG A N 1
ATOM 4778 C CA . ARG A 1 590 ? 3.835 -24.945 -11.872 1.00 94.00 590 ARG A CA 1
ATOM 4779 C C . ARG A 1 590 ? 3.219 -24.850 -13.281 1.00 94.00 590 ARG A C 1
ATOM 4781 O O . ARG A 1 590 ? 3.983 -24.712 -14.235 1.00 94.00 590 ARG A O 1
ATOM 4788 N N . PRO A 1 591 ? 1.886 -24.948 -13.445 1.00 93.75 591 PRO A N 1
ATOM 4789 C CA . PRO A 1 591 ? 1.258 -24.831 -14.759 1.00 93.75 591 PRO A CA 1
ATOM 4790 C C . PRO A 1 591 ? 1.382 -23.396 -15.289 1.00 93.75 591 PRO A C 1
ATOM 4792 O O . PRO A 1 591 ? 0.862 -22.461 -14.684 1.00 93.75 591 PRO A O 1
ATOM 4795 N N . PHE A 1 592 ? 2.057 -23.233 -16.424 1.00 95.88 592 PHE A N 1
ATOM 4796 C CA . PHE A 1 592 ? 2.100 -21.993 -17.202 1.00 95.88 592 PHE A CA 1
ATOM 4797 C C . PHE A 1 592 ? 1.438 -22.229 -18.565 1.00 95.88 592 PHE A C 1
ATOM 4799 O O . PHE A 1 592 ? 1.417 -23.357 -19.060 1.00 95.88 592 PHE A O 1
ATOM 4806 N N . LYS A 1 593 ? 0.905 -21.164 -19.162 1.00 96.00 593 LYS A N 1
ATOM 4807 C CA . LYS A 1 593 ? 0.318 -21.131 -20.508 1.00 96.00 593 LYS A CA 1
ATOM 4808 C C . LYS A 1 593 ? 0.916 -19.983 -21.317 1.00 96.00 593 LYS A C 1
ATOM 4810 O O . LYS A 1 593 ? 1.353 -18.987 -20.736 1.00 96.00 593 LYS A O 1
ATOM 4815 N N . ASP A 1 594 ? 0.926 -20.129 -22.636 1.00 97.12 594 ASP A N 1
ATOM 4816 C CA . ASP A 1 594 ? 1.354 -19.079 -23.566 1.00 97.12 594 ASP A CA 1
ATOM 4817 C C . ASP A 1 594 ? 0.504 -17.811 -23.354 1.00 97.12 594 ASP A C 1
ATOM 4819 O O . ASP A 1 594 ? -0.693 -17.900 -23.068 1.00 97.12 594 ASP A O 1
ATOM 4823 N N . TYR A 1 595 ? 1.124 -16.631 -23.427 1.00 97.38 595 TYR A N 1
ATOM 4824 C CA . TYR A 1 595 ? 0.495 -15.367 -23.036 1.00 97.38 595 TYR A CA 1
ATOM 4825 C C . TYR A 1 595 ? 1.006 -14.196 -23.883 1.00 97.38 595 TYR A C 1
ATOM 4827 O O . TYR A 1 595 ? 2.203 -13.912 -23.944 1.00 97.38 595 TYR A O 1
ATOM 4835 N N . THR A 1 596 ? 0.083 -13.499 -24.540 1.00 97.31 596 THR A N 1
ATOM 4836 C CA . THR A 1 596 ? 0.367 -12.484 -25.560 1.00 97.31 596 THR A CA 1
ATOM 4837 C C . THR A 1 596 ? 0.062 -11.059 -25.088 1.00 97.31 596 THR A C 1
ATOM 4839 O O . THR A 1 596 ? -0.569 -10.829 -24.053 1.00 97.31 596 THR A O 1
ATOM 4842 N N . VAL A 1 597 ? 0.437 -10.069 -25.906 1.00 96.44 597 VAL A N 1
ATOM 4843 C CA . VAL A 1 597 ? 0.028 -8.662 -25.731 1.00 96.44 597 VAL A CA 1
ATOM 4844 C C . VAL A 1 597 ? -1.498 -8.531 -25.621 1.00 96.44 597 VAL A C 1
ATOM 4846 O O . VAL A 1 597 ? -1.989 -7.758 -24.800 1.00 96.44 597 VAL A O 1
ATOM 4849 N N . LYS A 1 598 ? -2.259 -9.313 -26.402 1.00 97.50 598 LYS A N 1
ATOM 4850 C CA . LYS A 1 598 ? -3.730 -9.301 -26.374 1.00 97.50 598 LYS A CA 1
ATOM 4851 C C . LYS A 1 598 ? -4.270 -9.809 -25.038 1.00 97.50 598 LYS A C 1
ATOM 4853 O O . LYS A 1 598 ? -5.228 -9.238 -24.522 1.00 97.50 598 LYS A O 1
ATOM 4858 N N . ASP A 1 599 ? -3.655 -10.837 -24.464 1.00 97.00 599 ASP A N 1
ATOM 4859 C CA . ASP A 1 599 ? -4.062 -11.380 -23.166 1.00 97.00 599 ASP A CA 1
ATOM 4860 C C . ASP A 1 599 ? -3.775 -10.366 -22.051 1.00 97.00 599 ASP A C 1
ATOM 4862 O O . ASP A 1 599 ? -4.648 -10.090 -21.236 1.00 97.00 599 ASP A O 1
ATOM 4866 N N . CYS A 1 600 ? -2.625 -9.685 -22.104 1.00 96.50 600 CYS A N 1
ATOM 4867 C CA . CYS A 1 600 ? -2.289 -8.588 -21.190 1.00 96.50 600 CYS A CA 1
ATOM 4868 C C . CYS A 1 600 ? -3.282 -7.414 -21.262 1.00 96.50 600 CYS A C 1
ATOM 4870 O O . CYS A 1 600 ? -3.740 -6.921 -20.227 1.00 96.50 600 CYS A O 1
ATOM 4872 N N . ILE A 1 601 ? -3.650 -6.998 -22.479 1.00 95.81 601 ILE A N 1
ATOM 4873 C CA . ILE A 1 601 ? -4.688 -5.986 -22.736 1.00 95.81 601 ILE A CA 1
ATOM 4874 C C . ILE A 1 601 ? -6.048 -6.453 -22.192 1.00 95.81 601 ILE A C 1
ATOM 4876 O O . ILE A 1 601 ? -6.776 -5.660 -21.597 1.00 95.81 601 ILE A O 1
ATOM 4880 N N . THR A 1 602 ? -6.363 -7.745 -22.326 1.00 96.19 602 THR A N 1
ATOM 4881 C CA . THR A 1 602 ? -7.590 -8.342 -21.778 1.00 96.19 602 THR A CA 1
ATOM 4882 C C . THR A 1 602 ? -7.575 -8.323 -20.246 1.00 96.19 602 THR A C 1
ATOM 4884 O O . THR A 1 602 ? -8.583 -7.951 -19.644 1.00 96.19 602 THR A O 1
ATOM 4887 N N . THR A 1 603 ? -6.440 -8.606 -19.588 1.00 93.88 603 THR A N 1
ATOM 4888 C CA . THR A 1 603 ? -6.332 -8.439 -18.130 1.00 93.88 603 THR A CA 1
ATOM 4889 C C . THR A 1 603 ? -6.602 -6.989 -17.718 1.00 93.88 603 THR A C 1
ATOM 4891 O O . THR A 1 603 ? -7.369 -6.789 -16.778 1.00 93.88 603 THR A O 1
ATOM 4894 N N . CYS A 1 604 ? -6.056 -5.983 -18.420 1.00 93.12 604 CYS A N 1
ATOM 4895 C CA . CYS A 1 604 ? -6.344 -4.566 -18.131 1.00 93.12 604 CYS A CA 1
ATOM 4896 C C . CYS A 1 604 ? -7.852 -4.266 -18.134 1.00 93.12 604 CYS A C 1
ATOM 4898 O O . CYS A 1 604 ? -8.357 -3.690 -17.172 1.00 93.12 604 CYS A O 1
ATOM 4900 N N . ASP A 1 605 ? -8.587 -4.725 -19.153 1.00 94.00 605 ASP A N 1
ATOM 4901 C CA . ASP A 1 605 ? -10.040 -4.533 -19.211 1.00 94.00 605 ASP A CA 1
ATOM 4902 C C . ASP A 1 605 ? -10.780 -5.259 -18.071 1.00 94.00 605 ASP A C 1
ATOM 4904 O O . ASP A 1 605 ? -11.685 -4.674 -17.477 1.00 94.00 605 ASP A O 1
ATOM 4908 N N . THR A 1 606 ? -10.377 -6.483 -17.691 1.00 92.31 606 THR A N 1
ATOM 4909 C CA . THR A 1 606 ? -11.016 -7.191 -16.558 1.00 92.31 606 THR A CA 1
ATOM 4910 C C . THR A 1 606 ? -10.734 -6.558 -15.191 1.00 92.31 606 THR A C 1
ATOM 4912 O O . THR A 1 606 ? -11.625 -6.538 -14.343 1.00 92.31 606 THR A O 1
ATOM 4915 N N . GLN A 1 607 ? -9.533 -6.010 -14.958 1.00 89.19 607 GLN A N 1
ATOM 4916 C CA . GLN A 1 607 ? -9.213 -5.312 -13.703 1.00 89.19 607 GLN A CA 1
ATOM 4917 C C . GLN A 1 607 ? -9.918 -3.949 -13.592 1.00 89.19 607 GLN A C 1
ATOM 4919 O O . GLN A 1 607 ? -9.977 -3.382 -12.503 1.00 89.19 607 GLN A O 1
ATOM 4924 N N . LEU A 1 608 ? -10.488 -3.435 -14.688 1.00 89.88 608 LEU A N 1
ATOM 4925 C CA . LEU A 1 608 ? -11.180 -2.149 -14.711 1.00 89.88 608 LEU A CA 1
ATOM 4926 C C . LEU A 1 608 ? -12.644 -2.221 -14.253 1.00 89.88 608 LEU A C 1
ATOM 4928 O O . LEU A 1 608 ? -13.200 -1.202 -13.845 1.00 89.88 608 LEU A O 1
ATOM 4932 N N . GLU A 1 609 ? -13.289 -3.391 -14.299 1.00 92.88 609 GLU A N 1
ATOM 4933 C CA . GLU A 1 609 ? -14.707 -3.535 -13.926 1.00 92.88 609 GLU A CA 1
ATOM 4934 C C . GLU A 1 609 ? -15.029 -3.065 -12.490 1.00 92.88 609 GLU A C 1
ATOM 4936 O O . GLU A 1 609 ? -16.036 -2.370 -12.313 1.00 92.88 609 GLU A O 1
ATOM 4941 N N . PRO A 1 610 ? -14.184 -3.307 -11.465 1.00 92.75 610 PRO A N 1
ATOM 4942 C CA . PRO A 1 610 ? -14.352 -2.683 -10.153 1.00 92.75 610 PRO A CA 1
ATOM 4943 C C . PRO A 1 610 ? -14.310 -1.143 -10.198 1.00 92.75 610 PRO A C 1
ATOM 4945 O O . PRO A 1 610 ? -15.166 -0.508 -9.586 1.00 92.75 610 PRO A O 1
ATOM 4948 N N . CYS A 1 611 ? -13.399 -0.533 -10.972 1.00 92.31 611 CYS A N 1
ATOM 4949 C CA . CYS A 1 611 ? -13.334 0.929 -11.143 1.00 92.31 611 CYS A CA 1
ATOM 4950 C C . CYS A 1 611 ? -14.619 1.472 -11.780 1.00 92.31 611 CYS A C 1
ATOM 4952 O O . CYS A 1 611 ? -15.259 2.366 -11.227 1.00 92.31 611 CYS A O 1
ATOM 4954 N N . LYS A 1 612 ? -15.070 0.862 -12.889 1.00 93.88 612 LYS A N 1
ATOM 4955 C CA . LYS A 1 612 ? -16.343 1.212 -13.549 1.00 93.88 612 LYS A CA 1
ATOM 4956 C C . LYS A 1 612 ? -17.532 1.101 -12.596 1.00 93.88 612 LYS A C 1
ATOM 4958 O O . LYS A 1 612 ? -18.423 1.943 -12.647 1.00 93.88 612 LYS A O 1
ATOM 4963 N N . THR A 1 613 ? -17.544 0.074 -11.743 1.00 95.06 613 THR A N 1
ATOM 4964 C CA . THR A 1 613 ? -18.633 -0.207 -10.795 1.00 95.06 613 THR A CA 1
ATOM 4965 C C . THR A 1 613 ? -18.710 0.828 -9.674 1.00 95.06 613 THR A C 1
ATOM 4967 O O . THR A 1 613 ? -19.810 1.243 -9.318 1.00 95.06 613 THR A O 1
ATOM 4970 N N . VAL A 1 614 ? -17.574 1.295 -9.147 1.00 94.44 614 VAL A N 1
ATOM 4971 C CA . VAL A 1 614 ? -17.571 2.357 -8.126 1.00 94.44 614 VAL A CA 1
ATOM 4972 C C . VAL A 1 614 ? -17.853 3.725 -8.750 1.00 94.44 614 VAL A C 1
ATOM 4974 O O . VAL A 1 614 ? -18.721 4.459 -8.279 1.00 94.44 614 VAL A O 1
ATOM 4977 N N . CYS A 1 615 ? -17.181 4.054 -9.854 1.00 94.44 615 CYS A N 1
ATOM 4978 C CA . CYS A 1 615 ? -17.262 5.371 -10.482 1.00 94.44 615 CYS A CA 1
ATOM 4979 C C . CYS A 1 615 ? -18.579 5.653 -11.232 1.00 94.44 615 CYS A C 1
ATOM 4981 O O . CYS A 1 615 ? -18.697 6.703 -11.854 1.00 94.44 615 CYS A O 1
ATOM 4983 N N . GLN A 1 616 ? -19.601 4.783 -11.191 1.00 94.62 616 GLN A N 1
ATOM 4984 C CA . GLN A 1 616 ? -20.846 4.939 -11.973 1.00 94.62 616 GLN A CA 1
ATOM 4985 C C . GLN A 1 616 ? -21.522 6.320 -11.852 1.00 94.62 616 GLN A C 1
ATOM 4987 O O . GLN A 1 616 ? -22.204 6.748 -12.788 1.00 94.62 616 GLN A O 1
ATOM 4992 N N . LYS A 1 617 ? -21.332 7.019 -10.726 1.00 94.06 617 LYS A N 1
ATOM 4993 C CA . LYS A 1 617 ? -21.964 8.312 -10.410 1.00 94.06 617 LYS A CA 1
ATOM 4994 C C . LYS A 1 617 ? -21.059 9.539 -10.569 1.00 94.06 617 LYS A C 1
ATOM 4996 O O . LYS A 1 617 ? -21.562 10.647 -10.429 1.00 94.06 617 LYS A O 1
ATOM 5001 N N . ASP A 1 618 ? -19.770 9.359 -10.849 1.00 94.44 618 ASP A N 1
ATOM 5002 C CA . ASP A 1 618 ? -18.778 10.439 -10.871 1.00 94.44 618 ASP A CA 1
ATOM 5003 C C . ASP A 1 618 ? -18.011 10.432 -12.204 1.00 94.44 618 ASP A C 1
ATOM 5005 O O . ASP A 1 618 ? -17.327 9.468 -12.549 1.00 94.44 618 ASP A O 1
ATOM 5009 N N . GLU A 1 619 ? -18.144 11.511 -12.978 1.00 95.25 619 GLU A N 1
ATOM 5010 C CA . GLU A 1 619 ? -17.487 11.638 -14.284 1.00 95.25 619 GLU A CA 1
ATOM 5011 C C . GLU A 1 619 ? -15.971 11.856 -14.182 1.00 95.25 619 GLU A C 1
ATOM 5013 O O . GLU A 1 619 ? -15.239 11.400 -15.057 1.00 95.25 619 GLU A O 1
ATOM 5018 N N . GLY A 1 620 ? -15.457 12.491 -13.125 1.00 92.50 620 GLY A N 1
ATOM 5019 C CA . GLY A 1 620 ? -14.010 12.603 -12.904 1.00 92.50 620 GLY A CA 1
ATOM 5020 C C . GLY A 1 620 ? -13.392 11.226 -12.656 1.00 92.50 620 GLY A C 1
ATOM 5021 O O . GLY A 1 620 ? -12.442 10.826 -13.332 1.00 92.50 620 GLY A O 1
ATOM 5022 N N . CYS A 1 621 ? -14.029 10.462 -11.769 1.00 92.50 621 CYS A N 1
ATOM 5023 C CA . CYS A 1 621 ? -13.716 9.073 -11.445 1.00 92.50 621 CYS A CA 1
ATOM 5024 C C . CYS A 1 621 ? -13.727 8.185 -12.711 1.00 92.50 621 CYS A C 1
ATOM 5026 O O . CYS A 1 621 ? -12.745 7.495 -12.993 1.00 92.50 621 CYS A O 1
ATOM 5028 N N . LYS A 1 622 ? -14.777 8.266 -13.550 1.00 94.69 622 LYS A N 1
ATOM 5029 C CA . LYS A 1 622 ? -14.852 7.541 -14.841 1.00 94.69 622 LYS A CA 1
ATOM 5030 C C . LYS A 1 622 ? -13.719 7.904 -15.798 1.00 94.69 622 LYS A C 1
ATOM 5032 O O . LYS A 1 622 ? -13.133 7.010 -16.409 1.00 94.69 622 LYS A O 1
ATOM 5037 N N . ASN A 1 623 ? -13.418 9.194 -15.944 1.00 93.75 623 ASN A N 1
ATOM 5038 C CA . ASN A 1 623 ? -12.379 9.660 -16.860 1.00 93.75 623 ASN A CA 1
ATOM 5039 C C . ASN A 1 623 ? -10.984 9.168 -16.439 1.00 93.75 623 ASN A C 1
ATOM 5041 O O . ASN A 1 623 ? -10.197 8.771 -17.300 1.00 93.75 623 ASN A O 1
ATOM 5045 N N . GLU A 1 624 ? -10.680 9.108 -15.139 1.00 91.06 624 GLU A N 1
ATOM 5046 C CA . GLU A 1 624 ? -9.394 8.571 -14.676 1.00 91.06 624 GLU A CA 1
ATOM 5047 C C . GLU A 1 624 ? -9.356 7.026 -14.664 1.00 91.06 624 GLU A C 1
ATOM 5049 O O . GLU A 1 624 ? -8.298 6.459 -14.953 1.00 91.06 624 GLU A O 1
ATOM 5054 N N . CYS A 1 625 ? -10.491 6.318 -14.494 1.00 92.06 625 CYS A N 1
ATOM 5055 C CA . CYS A 1 625 ? -10.583 4.888 -14.850 1.00 92.06 625 CYS A CA 1
ATOM 5056 C C . CYS A 1 625 ? -10.198 4.671 -16.328 1.00 92.06 625 CYS A C 1
ATOM 5058 O O . CYS A 1 625 ? -9.377 3.807 -16.640 1.00 92.06 625 CYS A O 1
ATOM 5060 N N . ALA A 1 626 ? -10.778 5.451 -17.249 1.00 93.44 626 ALA A N 1
ATOM 5061 C CA . ALA A 1 626 ? -10.546 5.306 -18.687 1.00 93.44 626 ALA A CA 1
ATOM 5062 C C . ALA A 1 626 ? -9.070 5.542 -19.055 1.00 93.44 626 ALA A C 1
ATOM 5064 O O . ALA A 1 626 ? -8.445 4.666 -19.654 1.00 93.44 626 ALA A O 1
ATOM 5065 N N . ARG A 1 627 ? -8.483 6.654 -18.591 1.00 92.75 627 ARG A N 1
ATOM 5066 C CA . ARG A 1 627 ? -7.048 6.955 -18.753 1.00 92.75 627 ARG A CA 1
ATOM 5067 C C . ARG A 1 627 ? -6.145 5.885 -18.146 1.00 92.75 627 ARG A C 1
ATOM 5069 O O . ARG A 1 627 ? -5.117 5.554 -18.728 1.00 92.75 627 ARG A O 1
ATOM 5076 N N . THR A 1 628 ? -6.516 5.326 -16.991 1.00 89.12 628 THR A N 1
ATOM 5077 C CA . THR A 1 628 ? -5.772 4.206 -16.393 1.00 89.12 628 THR A CA 1
ATOM 5078 C C . THR A 1 628 ? -5.750 3.003 -17.333 1.00 89.12 628 THR A C 1
ATOM 5080 O O . THR A 1 628 ? -4.696 2.416 -17.549 1.00 89.12 628 THR A O 1
ATOM 5083 N N . ASN A 1 629 ? -6.884 2.653 -17.944 1.00 92.88 629 ASN A N 1
ATOM 5084 C CA . ASN A 1 629 ? -6.939 1.543 -18.893 1.00 92.88 629 ASN A CA 1
ATOM 5085 C C . ASN A 1 629 ? -6.062 1.791 -20.128 1.00 92.88 629 ASN A C 1
ATOM 5087 O O . ASN A 1 629 ? -5.386 0.881 -20.601 1.00 92.88 629 ASN A O 1
ATOM 5091 N N . GLU A 1 630 ? -6.043 3.024 -20.636 1.00 94.12 630 GLU A N 1
ATOM 5092 C CA . GLU A 1 630 ? -5.170 3.424 -21.744 1.00 94.12 630 GLU A CA 1
ATOM 5093 C C . GLU A 1 630 ? -3.687 3.274 -21.373 1.00 94.12 630 GLU A C 1
ATOM 5095 O O . GLU A 1 630 ? -2.952 2.624 -22.120 1.00 94.12 630 GLU A O 1
ATOM 5100 N N . ARG A 1 631 ? -3.267 3.750 -20.186 1.00 91.69 631 ARG A N 1
ATOM 5101 C CA . ARG A 1 631 ? -1.909 3.521 -19.646 1.00 91.69 631 ARG A CA 1
ATOM 5102 C C . ARG A 1 631 ? -1.601 2.029 -19.525 1.00 91.69 631 ARG A C 1
ATOM 5104 O O . ARG A 1 631 ? -0.640 1.565 -20.120 1.00 91.69 631 ARG A O 1
ATOM 5111 N N . CYS A 1 632 ? -2.463 1.255 -18.864 1.00 92.50 632 CYS A N 1
ATOM 5112 C CA . CYS A 1 632 ? -2.304 -0.191 -18.678 1.00 92.50 632 CYS A CA 1
ATOM 5113 C C . CYS A 1 632 ? -2.120 -0.939 -20.014 1.00 92.50 632 CYS A C 1
ATOM 5115 O O . CYS A 1 632 ? -1.299 -1.857 -20.120 1.00 92.50 632 CYS A O 1
ATOM 5117 N N . LYS A 1 633 ? -2.844 -0.526 -21.064 1.00 94.69 633 LYS A N 1
ATOM 5118 C CA . LYS A 1 633 ? -2.720 -1.079 -22.420 1.00 94.69 633 LYS A CA 1
ATOM 5119 C C . LYS A 1 633 ? -1.433 -0.635 -23.114 1.00 94.69 633 LYS A C 1
ATOM 5121 O O . LYS A 1 633 ? -0.788 -1.466 -23.756 1.00 94.69 633 LYS A O 1
ATOM 5126 N N . GLU A 1 634 ? -1.007 0.617 -22.947 1.00 92.88 634 GLU A N 1
ATOM 5127 C CA . GLU A 1 634 ? 0.322 1.066 -23.378 1.00 92.88 634 GLU A CA 1
ATOM 5128 C C . GLU A 1 634 ? 1.433 0.269 -22.673 1.00 92.88 634 GLU A C 1
ATOM 5130 O O . GLU A 1 634 ? 2.352 -0.224 -23.321 1.00 92.88 634 GLU A O 1
ATOM 5135 N N . ASP A 1 635 ? 1.300 0.024 -21.371 1.00 91.56 635 ASP A N 1
ATOM 5136 C CA . ASP A 1 635 ? 2.224 -0.776 -20.568 1.00 91.56 635 ASP A CA 1
ATOM 5137 C C . ASP A 1 635 ? 2.241 -2.255 -20.941 1.00 91.56 635 ASP A C 1
ATOM 5139 O O . ASP A 1 635 ? 3.265 -2.911 -20.762 1.00 91.56 635 ASP A O 1
ATOM 5143 N N . CYS A 1 636 ? 1.149 -2.803 -21.472 1.00 94.56 636 CYS A N 1
ATOM 5144 C CA . CYS A 1 636 ? 1.154 -4.124 -22.097 1.00 94.56 636 CYS A CA 1
ATOM 5145 C C . CYS A 1 636 ? 1.915 -4.123 -23.430 1.00 94.56 636 CYS A C 1
ATOM 5147 O O . CYS A 1 636 ? 2.691 -5.043 -23.677 1.00 94.56 636 CYS A O 1
ATOM 5149 N N . ASN A 1 637 ? 1.779 -3.083 -24.258 1.00 94.06 637 ASN A N 1
ATOM 5150 C CA . ASN A 1 637 ? 2.591 -2.948 -25.473 1.00 94.06 637 ASN A CA 1
ATOM 5151 C C . ASN A 1 637 ? 4.086 -2.774 -25.133 1.00 94.06 637 ASN A C 1
ATOM 5153 O O . ASN A 1 637 ? 4.939 -3.450 -25.707 1.00 94.06 637 ASN A O 1
ATOM 5157 N N . ASN A 1 638 ? 4.411 -1.920 -24.158 1.00 91.62 638 ASN A N 1
ATOM 5158 C CA . ASN A 1 638 ? 5.780 -1.632 -23.727 1.00 91.62 638 ASN A CA 1
ATOM 5159 C C . ASN A 1 638 ? 6.448 -2.836 -23.030 1.00 91.62 638 ASN A C 1
ATOM 5161 O O . ASN A 1 638 ? 7.627 -3.092 -23.270 1.00 91.62 638 ASN A O 1
ATOM 5165 N N . LEU A 1 639 ? 5.704 -3.627 -22.242 1.00 93.38 639 LEU A N 1
ATOM 5166 C CA . LEU A 1 639 ? 6.196 -4.850 -21.584 1.00 93.38 639 LEU A CA 1
ATOM 5167 C C . LEU A 1 639 ? 6.765 -5.876 -22.581 1.00 93.38 639 LEU A C 1
ATOM 5169 O O . LEU A 1 639 ? 7.795 -6.488 -22.298 1.00 93.38 639 LEU A O 1
ATOM 5173 N N . PHE A 1 640 ? 6.114 -6.050 -23.735 1.00 95.62 640 PHE A N 1
ATOM 5174 C CA . PHE A 1 640 ? 6.500 -7.026 -24.765 1.00 95.62 640 PHE A CA 1
ATOM 5175 C C . PHE A 1 640 ? 7.467 -6.473 -25.825 1.00 95.62 640 PHE A C 1
ATOM 5177 O O . PHE A 1 640 ? 8.045 -7.244 -26.594 1.00 95.62 640 PHE A O 1
ATOM 5184 N N . LYS A 1 641 ? 7.640 -5.149 -25.891 1.00 93.25 641 LYS A N 1
ATOM 5185 C CA . LYS A 1 641 ? 8.464 -4.472 -26.897 1.00 93.25 641 LYS A CA 1
ATOM 5186 C C . LYS A 1 641 ? 9.954 -4.753 -26.685 1.00 93.25 641 LYS A C 1
ATOM 5188 O O . LYS A 1 641 ? 10.496 -4.480 -25.610 1.00 93.25 641 LYS A O 1
ATOM 5193 N N . VAL A 1 642 ? 10.614 -5.246 -27.732 1.00 89.25 642 VAL A N 1
ATOM 5194 C CA . VAL A 1 642 ? 12.076 -5.396 -27.790 1.00 89.25 642 VAL A CA 1
ATOM 5195 C C . VAL A 1 642 ? 12.719 -4.018 -27.858 1.00 89.25 642 VAL A C 1
ATOM 5197 O O . VAL A 1 642 ? 12.330 -3.174 -28.669 1.00 89.25 642 VAL A O 1
ATOM 5200 N N . GLU A 1 643 ? 13.681 -3.762 -26.975 1.00 85.00 643 GLU A N 1
ATOM 5201 C CA . GLU A 1 643 ? 14.350 -2.462 -26.908 1.00 85.00 643 GLU A CA 1
ATOM 5202 C C . GLU A 1 643 ? 15.598 -2.443 -27.815 1.00 85.00 643 GLU A C 1
ATOM 5204 O O . GLU A 1 643 ? 16.201 -3.490 -28.058 1.00 85.00 643 GLU A O 1
ATOM 5209 N N . PRO A 1 644 ? 16.014 -1.286 -28.366 1.00 79.94 644 PRO A N 1
ATOM 5210 C CA . PRO A 1 644 ? 17.160 -1.233 -29.274 1.00 79.94 644 PRO A CA 1
ATOM 5211 C C . PRO A 1 644 ? 18.451 -1.745 -28.620 1.00 79.94 644 PRO A C 1
ATOM 5213 O O . PRO A 1 644 ? 18.879 -1.241 -27.585 1.00 79.94 644 PRO A O 1
ATOM 5216 N N . GLY A 1 645 ? 19.064 -2.757 -29.240 1.00 78.56 645 GLY A N 1
ATOM 5217 C CA . GLY A 1 645 ? 20.205 -3.500 -28.688 1.00 78.56 645 GLY A CA 1
ATOM 5218 C C . GLY A 1 645 ? 19.832 -4.823 -28.003 1.00 78.56 645 GLY A C 1
ATOM 5219 O O . GLY A 1 645 ? 20.711 -5.655 -27.811 1.00 78.56 645 GLY A O 1
ATOM 5220 N N . GLU A 1 646 ? 18.552 -5.065 -27.697 1.00 80.50 646 GLU A N 1
ATOM 5221 C CA . GLU A 1 646 ? 18.061 -6.363 -27.201 1.00 80.50 646 GLU A CA 1
ATOM 5222 C C . GLU A 1 646 ? 17.735 -7.360 -28.326 1.00 80.50 646 GLU A C 1
ATOM 5224 O O . GLU A 1 646 ? 17.521 -8.533 -28.031 1.00 80.50 646 GLU A O 1
ATOM 5229 N N . GLY A 1 647 ? 17.713 -6.926 -29.592 1.00 78.94 647 GLY A N 1
ATOM 5230 C CA . GLY A 1 647 ? 17.467 -7.753 -30.782 1.00 78.94 647 GLY A CA 1
ATOM 5231 C C . GLY A 1 647 ? 16.913 -6.944 -31.970 1.00 78.94 647 GLY A C 1
ATOM 5232 O O . GLY A 1 647 ? 16.887 -5.706 -31.922 1.00 78.94 647 GLY A O 1
ATOM 5233 N N . PRO A 1 648 ? 16.456 -7.608 -33.047 1.00 79.81 648 PRO A N 1
ATOM 5234 C CA . PRO A 1 648 ? 15.752 -6.973 -34.161 1.00 79.81 648 PRO A CA 1
ATOM 5235 C C . PRO A 1 648 ? 14.452 -6.277 -33.716 1.00 79.81 648 PRO A C 1
ATOM 5237 O O . PRO A 1 648 ? 13.564 -6.895 -33.140 1.00 79.81 648 PRO A O 1
ATOM 5240 N N . GLN A 1 649 ? 14.275 -4.995 -34.065 1.00 74.06 649 GLN A N 1
ATOM 5241 C CA . GLN A 1 649 ? 13.135 -4.160 -33.619 1.00 74.06 649 GLN A CA 1
ATOM 5242 C C . GLN A 1 649 ? 11.728 -4.636 -34.051 1.00 74.06 649 GLN A C 1
ATOM 5244 O O . GLN A 1 649 ? 10.735 -4.022 -33.667 1.00 74.06 649 GLN A O 1
ATOM 5249 N N . LYS A 1 650 ? 11.629 -5.677 -34.886 1.00 81.19 650 LYS A N 1
ATOM 5250 C CA . LYS A 1 650 ? 10.357 -6.291 -35.309 1.00 81.19 650 LYS A CA 1
ATOM 5251 C C . LYS A 1 650 ? 9.926 -7.462 -34.424 1.00 81.19 650 LYS A C 1
ATOM 5253 O O . LYS A 1 650 ? 8.799 -7.927 -34.563 1.00 81.19 650 LYS A O 1
ATOM 5258 N N . GLU A 1 651 ? 10.817 -7.960 -33.575 1.00 85.06 651 GLU A N 1
ATOM 5259 C CA . GLU A 1 651 ? 10.536 -9.076 -32.680 1.00 85.06 651 GLU A CA 1
ATOM 5260 C C . GLU A 1 651 ? 9.814 -8.592 -31.413 1.00 85.06 651 GLU A C 1
ATOM 5262 O O . GLU A 1 651 ? 9.815 -7.406 -31.070 1.00 85.06 651 GLU A O 1
ATOM 5267 N N . VAL A 1 652 ? 9.175 -9.530 -30.720 1.00 93.00 652 VAL A N 1
ATOM 5268 C CA . VAL A 1 652 ? 8.490 -9.316 -29.441 1.00 93.00 652 VAL A CA 1
ATOM 5269 C C . VAL A 1 652 ? 8.979 -10.349 -28.433 1.00 93.00 652 VAL A C 1
ATOM 5271 O O . VAL A 1 652 ? 9.452 -11.421 -28.808 1.00 93.00 652 VAL A O 1
ATOM 5274 N N . TYR A 1 653 ? 8.872 -10.029 -27.147 1.00 96.12 653 TYR A N 1
ATOM 5275 C CA . TYR A 1 653 ? 9.140 -10.990 -26.080 1.00 96.12 653 TYR A CA 1
ATOM 5276 C C . TYR A 1 653 ? 8.130 -12.145 -26.106 1.00 96.12 653 TYR A C 1
ATOM 5278 O O . TYR A 1 653 ? 6.942 -11.936 -26.360 1.00 96.12 653 TYR A O 1
ATOM 5286 N N . ASN A 1 654 ? 8.580 -13.350 -25.755 1.00 97.06 654 ASN A N 1
ATOM 5287 C CA . ASN A 1 654 ? 7.695 -14.498 -25.576 1.00 97.06 654 ASN A CA 1
ATOM 5288 C C . ASN A 1 654 ? 7.152 -14.485 -24.140 1.00 97.06 654 ASN A C 1
ATOM 5290 O O . ASN A 1 654 ? 7.925 -14.601 -23.188 1.00 97.06 654 ASN A O 1
ATOM 5294 N N . GLY A 1 655 ? 5.839 -14.308 -23.977 1.00 97.75 655 GLY A N 1
ATOM 5295 C CA . GLY A 1 655 ? 5.180 -14.254 -22.671 1.00 97.75 655 GLY A CA 1
ATOM 5296 C C . GLY A 1 655 ? 4.557 -15.588 -22.258 1.00 97.75 655 GLY A C 1
ATOM 5297 O O . GLY A 1 655 ? 3.958 -16.288 -23.073 1.00 97.75 655 GLY A O 1
ATOM 5298 N N . TYR A 1 656 ? 4.653 -15.908 -20.968 1.00 98.00 656 TYR A N 1
ATOM 5299 C CA . TYR A 1 656 ? 4.066 -17.101 -20.359 1.00 98.00 656 TYR A CA 1
ATOM 5300 C C . TYR A 1 656 ? 3.437 -16.737 -19.015 1.00 98.00 656 TYR A C 1
ATOM 5302 O O . TYR A 1 656 ? 4.125 -16.231 -18.126 1.00 98.00 656 TYR A O 1
ATOM 5310 N N . ALA A 1 657 ? 2.144 -17.001 -18.843 1.00 97.69 657 ALA A N 1
ATOM 5311 C CA . ALA A 1 657 ? 1.405 -16.685 -17.622 1.00 97.69 657 ALA A CA 1
ATOM 5312 C C . ALA A 1 657 ? 1.125 -17.935 -16.779 1.00 97.69 657 ALA A C 1
ATOM 5314 O O . ALA A 1 657 ? 0.784 -18.993 -17.307 1.00 97.69 657 ALA A O 1
ATOM 5315 N N . LEU A 1 658 ? 1.235 -17.801 -15.457 1.00 96.12 658 LEU A N 1
ATOM 5316 C CA . LEU A 1 658 ? 0.818 -18.811 -14.485 1.00 96.12 658 LEU A CA 1
ATOM 5317 C C . LEU A 1 658 ? -0.685 -19.085 -14.640 1.00 96.12 658 LEU A C 1
ATOM 5319 O O . LEU A 1 658 ? -1.498 -18.164 -14.549 1.00 96.12 658 LEU A O 1
ATOM 5323 N N . ASP A 1 659 ? -1.072 -20.344 -14.841 1.00 94.62 659 ASP A N 1
ATOM 5324 C CA . ASP A 1 659 ? -2.476 -20.718 -15.017 1.00 94.62 659 ASP A CA 1
ATOM 5325 C C . ASP A 1 659 ? -3.174 -20.870 -13.655 1.00 94.62 659 ASP A C 1
ATOM 5327 O O . ASP A 1 659 ? -3.368 -21.975 -13.143 1.00 94.62 659 ASP A O 1
ATOM 5331 N N . VAL A 1 660 ? -3.497 -19.725 -13.041 1.00 92.69 660 VAL A N 1
ATOM 5332 C CA . VAL A 1 660 ? -4.032 -19.610 -11.670 1.00 92.69 660 VAL A CA 1
ATOM 5333 C C . VAL A 1 660 ? -5.291 -20.449 -11.420 1.00 92.69 660 VAL A C 1
ATOM 5335 O O . VAL A 1 660 ? -5.491 -20.937 -10.308 1.00 92.69 660 VAL A O 1
ATOM 5338 N N . ASP A 1 661 ? -6.102 -20.698 -12.449 1.00 90.12 661 ASP A N 1
ATOM 5339 C CA . ASP A 1 661 ? -7.304 -21.530 -12.350 1.00 90.12 661 ASP A CA 1
ATOM 5340 C C . ASP A 1 661 ? -7.004 -23.028 -12.225 1.00 90.12 661 ASP A C 1
ATOM 5342 O O . ASP A 1 661 ? -7.771 -23.750 -11.585 1.00 90.12 661 ASP A O 1
ATOM 5346 N N . ARG A 1 662 ? -5.868 -23.494 -12.768 1.00 87.31 662 ARG A N 1
ATOM 5347 C CA . ARG A 1 662 ? -5.408 -24.893 -12.668 1.00 87.31 662 ARG A CA 1
ATOM 5348 C C . ARG A 1 662 ? -4.633 -25.192 -11.382 1.00 87.31 662 ARG A C 1
ATOM 5350 O O . ARG A 1 662 ? -4.198 -26.329 -11.189 1.00 87.31 662 ARG A O 1
ATOM 5357 N N . LEU A 1 663 ? -4.442 -24.215 -10.494 1.00 83.50 663 LEU A N 1
ATOM 5358 C CA . LEU A 1 663 ? -3.789 -24.431 -9.202 1.00 83.50 663 LEU A CA 1
ATOM 5359 C C . LEU A 1 663 ? -4.720 -25.225 -8.271 1.00 83.50 663 LEU A C 1
ATOM 5361 O O . LEU A 1 663 ? -5.527 -24.659 -7.538 1.00 83.50 663 LEU A O 1
ATOM 5365 N N . VAL A 1 664 ? -4.576 -26.557 -8.319 1.00 59.69 664 VAL A N 1
ATOM 5366 C CA . VAL A 1 664 ? -5.383 -27.567 -7.599 1.00 59.69 664 VAL A CA 1
ATOM 5367 C C . VAL A 1 664 ? -5.585 -27.217 -6.120 1.00 59.69 664 VAL A C 1
ATOM 5369 O O . VAL A 1 664 ? -6.677 -27.393 -5.587 1.00 59.69 664 VAL A O 1
ATOM 5372 N N . TYR A 1 665 ? -4.556 -26.667 -5.476 1.00 62.22 665 TYR A N 1
ATOM 5373 C CA . TYR A 1 665 ? -4.600 -26.184 -4.099 1.00 62.22 665 TYR A CA 1
ATOM 5374 C C . TYR A 1 665 ? -4.713 -24.657 -4.082 1.00 62.22 665 TYR A C 1
ATOM 5376 O O . TYR A 1 665 ? -3.724 -23.961 -3.856 1.00 62.22 665 TYR A O 1
ATOM 5384 N N . LYS A 1 666 ? -5.917 -24.113 -4.314 1.00 61.66 666 LYS A N 1
ATOM 5385 C CA . LYS A 1 666 ? -6.147 -22.652 -4.292 1.00 61.66 666 LYS A CA 1
ATOM 5386 C C . LYS A 1 666 ? -5.750 -22.002 -2.958 1.00 61.66 666 LYS A C 1
ATOM 5388 O O . LYS A 1 666 ? -5.439 -20.817 -2.944 1.00 61.66 666 LYS A O 1
ATOM 5393 N N . ASP A 1 667 ? -5.709 -22.765 -1.867 1.00 69.00 667 ASP A N 1
ATOM 5394 C CA . ASP A 1 667 ? -5.291 -22.293 -0.542 1.00 69.00 667 ASP A CA 1
ATOM 5395 C C . ASP A 1 667 ? -3.765 -22.219 -0.358 1.00 69.00 667 ASP A C 1
ATOM 5397 O O . ASP A 1 667 ? -3.297 -21.393 0.416 1.00 69.00 667 ASP A O 1
ATOM 5401 N N . GLU A 1 668 ? -2.961 -22.972 -1.124 1.00 72.62 668 GLU A N 1
ATOM 5402 C CA . GLU A 1 668 ? -1.492 -22.836 -1.090 1.00 72.62 668 GLU A CA 1
ATOM 5403 C C . GLU A 1 668 ? -1.015 -21.449 -1.551 1.00 72.62 668 GLU A C 1
ATOM 5405 O O . GLU A 1 668 ? 0.099 -21.048 -1.211 1.00 72.62 668 GLU A O 1
ATOM 5410 N N . TYR A 1 669 ? -1.810 -20.754 -2.369 1.00 71.25 669 TYR A N 1
ATOM 5411 C CA . TYR A 1 669 ? -1.480 -19.457 -2.978 1.00 71.25 669 TYR A CA 1
ATOM 5412 C C . TYR A 1 669 ? -2.266 -18.304 -2.352 1.00 71.25 669 TYR A C 1
ATOM 5414 O O . TYR A 1 669 ? -2.204 -17.184 -2.863 1.00 71.25 669 TYR A O 1
ATOM 5422 N N . LYS A 1 670 ? -2.977 -18.581 -1.252 1.00 78.25 670 LYS A N 1
ATOM 5423 C CA . LYS A 1 670 ? -3.502 -17.561 -0.348 1.00 78.25 670 LYS A CA 1
ATOM 5424 C C . LYS A 1 670 ? -2.477 -17.248 0.737 1.00 78.25 670 LYS A C 1
ATOM 5426 O O . LYS A 1 670 ? -1.620 -18.078 1.031 1.00 78.25 670 LYS A O 1
ATOM 5431 N N . ASP A 1 671 ? -2.589 -16.057 1.314 1.00 82.31 671 ASP A N 1
ATOM 5432 C CA . ASP A 1 671 ? -1.888 -15.628 2.530 1.00 82.31 671 ASP A CA 1
ATOM 5433 C C . ASP A 1 671 ? -0.382 -15.981 2.555 1.00 82.31 671 ASP A C 1
ATOM 5435 O O . ASP A 1 671 ? 0.137 -16.625 3.468 1.00 82.31 671 ASP A O 1
ATOM 5439 N N . ILE A 1 672 ? 0.340 -15.569 1.507 1.00 84.31 672 ILE A N 1
ATOM 5440 C CA . ILE A 1 672 ? 1.769 -15.868 1.344 1.00 84.31 672 ILE A CA 1
ATOM 5441 C C . ILE A 1 672 ? 2.603 -14.921 2.225 1.00 84.31 672 ILE A C 1
ATOM 5443 O O . ILE A 1 672 ? 3.057 -13.869 1.775 1.00 84.31 672 ILE A O 1
ATOM 5447 N N . ASP A 1 673 ? 2.845 -15.333 3.471 1.00 77.69 673 ASP A N 1
ATOM 5448 C CA . ASP A 1 673 ? 3.640 -14.571 4.454 1.00 77.69 673 ASP A CA 1
ATOM 5449 C C . ASP A 1 673 ? 5.165 -14.681 4.259 1.00 77.69 673 ASP A C 1
ATOM 5451 O O . ASP A 1 673 ? 5.924 -13.833 4.730 1.00 77.69 673 ASP A O 1
ATOM 5455 N N . ARG A 1 674 ? 5.639 -15.752 3.603 1.00 83.00 674 ARG A N 1
ATOM 5456 C CA . ARG A 1 674 ? 7.073 -16.016 3.368 1.00 83.00 674 ARG A CA 1
ATOM 5457 C C . ARG A 1 674 ? 7.464 -15.691 1.925 1.00 83.00 674 ARG A C 1
ATOM 5459 O O . ARG A 1 674 ? 7.753 -14.544 1.594 1.00 83.00 674 ARG A O 1
ATOM 5466 N N . PHE A 1 675 ? 7.490 -16.713 1.073 1.00 90.06 675 PHE A N 1
ATOM 5467 C CA . PHE A 1 675 ? 7.750 -16.600 -0.357 1.00 90.06 675 PHE A CA 1
ATOM 5468 C C . PHE A 1 675 ? 7.180 -17.809 -1.114 1.00 90.06 675 PHE A C 1
ATOM 5470 O O . PHE A 1 675 ? 6.926 -18.861 -0.520 1.00 90.06 675 PHE A O 1
ATOM 5477 N N . LYS A 1 676 ? 7.002 -17.675 -2.432 1.00 94.25 676 LYS A N 1
ATOM 5478 C CA . LYS A 1 676 ? 6.695 -18.777 -3.362 1.00 94.25 676 LYS A CA 1
ATOM 5479 C C . LYS A 1 676 ? 7.626 -18.704 -4.566 1.00 94.25 676 LYS A C 1
ATOM 5481 O O . LYS A 1 676 ? 7.818 -17.620 -5.112 1.00 94.25 676 LYS A O 1
ATOM 5486 N N . THR A 1 677 ? 8.161 -19.850 -4.988 1.00 96.19 677 THR A N 1
ATOM 5487 C CA . THR A 1 677 ? 9.155 -19.932 -6.068 1.00 96.19 677 THR A CA 1
ATOM 5488 C C . THR A 1 677 ? 8.654 -20.767 -7.244 1.00 96.19 677 THR A C 1
ATOM 5490 O O . THR A 1 677 ? 8.305 -21.942 -7.107 1.00 96.19 677 THR A O 1
ATOM 5493 N N . PHE A 1 678 ? 8.667 -20.146 -8.416 1.00 96.50 678 PHE A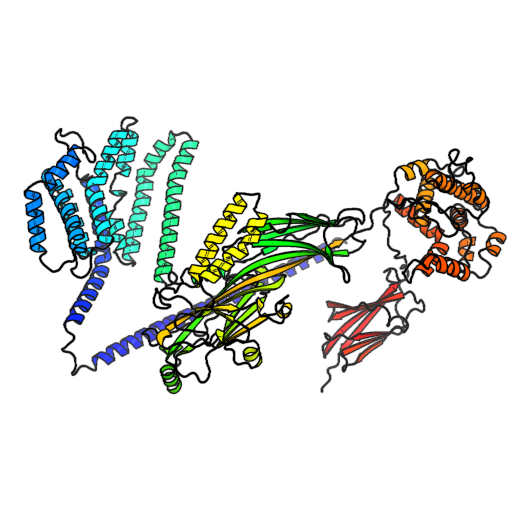 N 1
ATOM 5494 C CA . PHE A 1 678 ? 8.258 -20.676 -9.707 1.00 96.50 678 PHE A CA 1
ATOM 5495 C C . PHE A 1 678 ? 9.523 -20.894 -10.538 1.00 96.50 678 PHE A C 1
ATOM 5497 O O . PHE A 1 678 ? 10.334 -19.983 -10.670 1.00 96.50 678 PHE A O 1
ATOM 5504 N N . VAL A 1 679 ? 9.734 -22.096 -11.064 1.00 97.69 679 VAL A N 1
ATOM 5505 C CA . VAL A 1 679 ? 10.965 -22.473 -11.772 1.00 97.69 679 VAL A CA 1
ATOM 5506 C C . VAL A 1 679 ? 10.591 -23.076 -13.111 1.00 97.69 679 VAL A C 1
ATOM 5508 O O . VAL A 1 679 ? 9.843 -24.050 -13.140 1.00 97.69 679 VAL A O 1
ATOM 5511 N N . CYS A 1 680 ? 11.133 -22.530 -14.196 1.00 98.12 680 CYS A N 1
ATOM 5512 C CA . CYS A 1 680 ? 10.937 -23.018 -15.557 1.00 98.12 680 CYS A CA 1
ATOM 5513 C C . CYS A 1 680 ? 12.279 -23.267 -16.247 1.00 98.12 680 CYS A C 1
ATOM 5515 O O . CYS A 1 680 ? 13.187 -22.439 -16.189 1.00 98.12 680 CYS A O 1
ATOM 5517 N N . ARG A 1 681 ? 12.394 -24.400 -16.939 1.00 97.69 681 ARG A N 1
ATOM 5518 C CA . ARG A 1 681 ? 13.449 -24.670 -17.919 1.00 97.69 681 ARG A CA 1
ATOM 5519 C C . ARG A 1 681 ? 13.120 -23.942 -19.217 1.00 97.69 681 ARG A C 1
ATOM 5521 O O . ARG A 1 681 ? 11.997 -24.053 -19.702 1.00 97.69 681 ARG A O 1
ATOM 5528 N N . PHE A 1 682 ? 14.094 -23.242 -19.781 1.00 97.81 682 PHE A N 1
ATOM 5529 C CA . PHE A 1 682 ? 13.965 -22.546 -21.058 1.00 97.81 682 PHE A CA 1
ATOM 5530 C C . PHE A 1 682 ? 15.016 -23.042 -22.057 1.00 97.81 682 PHE A C 1
ATOM 5532 O O . PHE A 1 682 ? 16.007 -23.667 -21.684 1.00 97.81 682 PHE A O 1
ATOM 5539 N N . GLU A 1 683 ? 14.789 -22.774 -23.335 1.00 97.38 683 GLU A N 1
ATOM 5540 C CA . GLU A 1 683 ? 15.658 -23.156 -24.442 1.00 97.38 683 GLU A CA 1
ATOM 5541 C C . GLU A 1 683 ? 15.940 -21.915 -25.298 1.00 97.38 683 GLU A C 1
ATOM 5543 O O . GLU A 1 683 ? 15.018 -21.377 -25.914 1.00 97.38 683 GLU A O 1
ATOM 5548 N N . PRO A 1 684 ? 17.178 -21.391 -25.292 1.00 97.06 684 PRO A N 1
ATOM 5549 C CA . PRO A 1 684 ? 17.578 -20.333 -26.200 1.00 97.06 684 PRO A CA 1
ATOM 5550 C C . PRO A 1 684 ? 18.059 -20.936 -27.520 1.00 97.06 684 PRO A C 1
ATOM 5552 O O . PRO A 1 684 ? 18.988 -21.745 -27.558 1.00 97.06 684 PRO A O 1
ATOM 5555 N N . LEU A 1 685 ? 17.405 -20.524 -28.598 1.00 96.25 685 LEU A N 1
ATOM 5556 C CA . LEU A 1 685 ? 17.716 -20.918 -29.965 1.00 96.25 685 LEU A CA 1
ATOM 5557 C C . LEU A 1 685 ? 19.015 -20.217 -30.426 1.00 96.25 685 LEU A C 1
ATOM 5559 O O . LEU A 1 685 ? 19.375 -19.182 -29.856 1.00 96.25 685 LEU A O 1
ATOM 5563 N N . PRO A 1 686 ? 19.737 -20.729 -31.443 1.00 95.31 686 PRO A N 1
ATOM 5564 C CA . PRO A 1 686 ? 20.958 -20.100 -31.970 1.00 95.31 686 PRO A CA 1
ATOM 5565 C C . PRO A 1 686 ? 20.813 -18.604 -32.291 1.00 95.31 686 PRO A C 1
ATOM 5567 O O . PRO A 1 686 ? 21.727 -17.816 -32.057 1.00 95.31 686 PRO A O 1
ATOM 5570 N N . GLU A 1 687 ? 19.634 -18.207 -32.758 1.00 95.06 687 GLU A N 1
ATOM 5571 C CA . GLU A 1 687 ? 19.253 -16.848 -33.138 1.00 95.06 687 GLU A CA 1
ATOM 5572 C C . GLU A 1 687 ? 19.205 -15.888 -31.925 1.00 95.06 687 GLU A C 1
ATOM 5574 O O . GLU A 1 687 ? 19.194 -14.667 -32.080 1.00 95.06 687 GLU A O 1
ATOM 5579 N N . ALA A 1 688 ? 19.273 -16.400 -30.689 1.00 93.81 688 ALA A N 1
ATOM 5580 C CA . ALA A 1 688 ? 19.468 -15.594 -29.482 1.00 93.81 688 ALA A CA 1
ATOM 5581 C C . ALA A 1 688 ? 20.848 -14.892 -29.422 1.00 93.81 688 ALA A C 1
ATOM 5583 O O . ALA A 1 688 ? 21.034 -14.018 -28.572 1.00 93.81 688 ALA A O 1
ATOM 5584 N N . LEU A 1 689 ? 21.787 -15.223 -30.319 1.00 92.62 689 LEU A N 1
ATOM 5585 C CA . LEU A 1 689 ? 23.109 -14.589 -30.454 1.00 92.62 689 LEU A CA 1
ATOM 5586 C C . LEU A 1 689 ? 23.183 -13.482 -31.529 1.00 92.62 689 LEU A C 1
ATOM 5588 O O . LEU A 1 689 ? 24.242 -12.876 -31.698 1.00 92.62 689 LEU A O 1
ATOM 5592 N N . ASP A 1 690 ? 22.098 -13.204 -32.261 1.00 90.31 690 ASP A N 1
ATOM 5593 C CA . ASP A 1 690 ? 22.113 -12.338 -33.452 1.00 90.31 690 ASP A CA 1
ATOM 5594 C C . ASP A 1 690 ? 23.291 -12.690 -34.396 1.00 90.31 690 ASP A C 1
ATOM 5596 O O . ASP A 1 690 ? 23.396 -13.816 -34.877 1.00 90.31 690 ASP A O 1
ATOM 5600 N N . ASN A 1 691 ? 24.197 -11.736 -34.646 1.00 89.56 691 ASN A N 1
ATOM 5601 C CA . ASN A 1 691 ? 25.450 -11.922 -35.388 1.00 89.56 691 ASN A CA 1
ATOM 5602 C C . ASN A 1 691 ? 26.695 -11.651 -34.512 1.00 89.56 691 ASN A C 1
ATOM 5604 O O . ASN A 1 691 ? 27.772 -11.371 -35.042 1.00 89.56 691 ASN A O 1
ATOM 5608 N N . THR A 1 692 ? 26.571 -11.661 -33.179 1.00 90.81 692 THR A N 1
ATOM 5609 C CA . THR A 1 692 ? 27.661 -11.300 -32.255 1.00 90.81 692 THR A CA 1
ATOM 5610 C C . THR A 1 692 ? 28.169 -12.511 -31.461 1.00 90.81 692 THR A C 1
ATOM 5612 O O . THR A 1 692 ? 27.436 -13.471 -31.235 1.00 90.81 692 THR A O 1
ATOM 5615 N N . PRO A 1 693 ? 29.446 -12.524 -31.023 1.00 92.50 693 PRO A N 1
ATOM 5616 C CA . PRO A 1 693 ? 30.006 -13.668 -30.293 1.00 92.50 693 PRO A CA 1
ATOM 5617 C C . PRO A 1 693 ? 29.397 -13.855 -28.895 1.00 92.50 693 PRO A C 1
ATOM 5619 O O . PRO A 1 693 ? 29.512 -14.942 -28.327 1.00 92.50 693 PRO A O 1
ATOM 5622 N N . ILE A 1 694 ? 28.780 -12.795 -28.370 1.00 94.31 694 ILE A N 1
ATOM 5623 C CA . ILE A 1 694 ? 28.003 -12.717 -27.135 1.00 94.31 694 ILE A CA 1
ATOM 5624 C C . ILE A 1 694 ? 26.881 -11.680 -27.353 1.00 94.31 694 ILE A C 1
ATOM 5626 O O . ILE A 1 694 ? 27.101 -10.686 -28.052 1.00 94.31 694 ILE A O 1
ATOM 5630 N N . THR A 1 695 ? 25.695 -11.876 -26.778 1.00 93.44 695 THR A N 1
ATOM 5631 C CA . THR A 1 695 ? 24.612 -10.870 -26.712 1.00 93.44 695 THR A CA 1
ATOM 5632 C C . THR A 1 695 ? 24.250 -10.566 -25.260 1.00 93.44 695 THR A C 1
ATOM 5634 O O . THR A 1 695 ? 24.489 -11.365 -24.354 1.00 93.44 695 THR A O 1
ATOM 5637 N N . THR A 1 696 ? 23.662 -9.392 -25.019 1.00 93.88 696 THR A N 1
ATOM 5638 C CA . THR A 1 696 ? 22.969 -9.091 -23.758 1.00 93.88 696 THR A CA 1
ATOM 5639 C C . THR A 1 696 ? 21.475 -9.159 -24.025 1.00 93.88 696 THR A C 1
ATOM 5641 O O . THR A 1 696 ? 20.981 -8.470 -24.914 1.00 93.88 696 THR A O 1
ATOM 5644 N N . ARG A 1 697 ? 20.750 -9.967 -23.255 1.00 94.75 697 ARG A N 1
ATOM 5645 C CA . ARG A 1 697 ? 19.285 -10.006 -23.278 1.00 94.75 697 ARG A CA 1
ATOM 5646 C C . ARG A 1 697 ? 18.755 -9.799 -21.857 1.00 94.75 697 ARG A C 1
ATOM 5648 O O . ARG A 1 697 ? 19.504 -9.855 -20.879 1.00 94.75 697 ARG A O 1
ATOM 5655 N N . TYR A 1 698 ? 17.454 -9.576 -21.734 1.00 95.81 698 TYR A N 1
ATOM 5656 C CA . TYR A 1 698 ? 16.792 -9.381 -20.449 1.00 95.81 698 TYR A CA 1
ATOM 5657 C C . TYR A 1 698 ? 15.636 -10.370 -20.319 1.00 95.81 698 TYR A C 1
ATOM 5659 O O . TYR A 1 698 ? 14.956 -10.667 -21.293 1.00 95.81 698 TYR A O 1
ATOM 5667 N N . PHE A 1 699 ? 15.407 -10.876 -19.113 1.00 97.38 699 PHE A N 1
ATOM 5668 C CA . PHE A 1 699 ? 14.172 -11.561 -18.742 1.00 97.38 699 PHE A CA 1
ATOM 5669 C C . PHE A 1 699 ? 13.319 -10.569 -17.967 1.00 97.38 699 PHE A C 1
ATOM 5671 O O . PHE A 1 699 ? 13.837 -9.906 -17.067 1.00 97.38 699 PHE A O 1
ATOM 5678 N N . ARG A 1 700 ? 12.033 -10.454 -18.302 1.00 97.62 700 ARG A N 1
ATOM 5679 C CA . ARG A 1 700 ? 11.092 -9.543 -17.633 1.00 97.62 700 ARG A CA 1
ATOM 5680 C C . ARG A 1 700 ? 10.051 -10.370 -16.880 1.00 97.62 700 ARG A C 1
ATOM 5682 O O . ARG A 1 700 ? 9.685 -11.457 -17.321 1.00 97.62 700 ARG A O 1
ATOM 5689 N N . VAL A 1 701 ? 9.577 -9.876 -15.742 1.00 97.62 701 VAL A N 1
ATOM 5690 C CA . VAL A 1 701 ? 8.533 -10.525 -14.940 1.00 97.62 701 VAL A CA 1
ATOM 5691 C C . VAL A 1 701 ? 7.528 -9.474 -14.483 1.00 97.62 701 VAL A C 1
ATOM 5693 O O . VAL A 1 701 ? 7.906 -8.425 -13.965 1.00 97.62 701 VAL A O 1
ATOM 5696 N N . ARG A 1 702 ? 6.237 -9.769 -14.643 1.00 96.75 702 ARG A N 1
ATOM 5697 C CA . ARG A 1 702 ? 5.130 -8.977 -14.089 1.00 96.75 702 ARG A CA 1
ATOM 5698 C C . ARG A 1 702 ? 4.331 -9.858 -13.140 1.00 96.75 702 ARG A C 1
ATOM 5700 O O . ARG A 1 702 ? 3.900 -10.936 -13.535 1.00 96.75 702 ARG A O 1
ATOM 5707 N N . ALA A 1 703 ? 4.103 -9.395 -11.916 1.00 96.69 703 ALA A N 1
ATOM 5708 C CA . ALA A 1 703 ? 3.191 -10.034 -10.975 1.00 96.69 703 ALA A CA 1
ATOM 5709 C C . ALA A 1 703 ? 2.074 -9.055 -10.601 1.00 96.69 703 ALA A C 1
ATOM 5711 O O . ALA A 1 703 ? 2.364 -7.981 -10.074 1.00 96.69 703 ALA A O 1
ATOM 5712 N N . ARG A 1 704 ? 0.814 -9.432 -10.845 1.00 95.19 704 ARG A N 1
ATOM 5713 C CA . ARG A 1 704 ? -0.367 -8.774 -10.270 1.00 95.19 704 ARG A CA 1
ATOM 5714 C C . ARG A 1 704 ? -0.920 -9.644 -9.153 1.00 95.19 704 ARG A C 1
ATOM 5716 O O . ARG A 1 704 ? -1.039 -10.862 -9.303 1.00 95.19 704 ARG A O 1
ATOM 5723 N N . TYR A 1 705 ? -1.273 -9.040 -8.033 1.00 95.44 705 TYR A N 1
ATOM 5724 C CA . TYR A 1 705 ? -1.742 -9.767 -6.859 1.00 95.44 705 TYR A CA 1
ATOM 5725 C C . TYR A 1 705 ? -2.675 -8.901 -6.023 1.00 95.44 705 TYR A C 1
ATOM 5727 O O . TYR A 1 705 ? -2.570 -7.677 -6.017 1.00 95.44 705 TYR A O 1
ATOM 5735 N N . ASN A 1 706 ? -3.559 -9.555 -5.276 1.00 95.50 706 ASN A N 1
ATOM 5736 C CA . ASN A 1 706 ? -4.314 -8.899 -4.223 1.00 95.50 706 ASN A CA 1
ATOM 5737 C C . ASN A 1 706 ? -3.453 -8.920 -2.958 1.00 95.50 706 ASN A C 1
ATOM 5739 O O . ASN A 1 706 ? -3.091 -9.990 -2.462 1.00 95.50 706 ASN A O 1
ATOM 5743 N N . TYR A 1 707 ? -3.096 -7.744 -2.461 1.00 96.25 707 TYR A N 1
ATOM 5744 C CA . TYR A 1 707 ? -2.379 -7.551 -1.210 1.00 96.25 707 TYR A CA 1
ATOM 5745 C C . TYR A 1 707 ? -3.376 -7.244 -0.090 1.00 96.25 707 TYR A C 1
ATOM 5747 O O . TYR A 1 707 ? -4.372 -6.556 -0.310 1.00 96.25 707 TYR A O 1
ATOM 5755 N N . LEU A 1 708 ? -3.119 -7.773 1.103 1.00 96.44 708 LEU A N 1
ATOM 5756 C CA . LEU A 1 708 ? -3.894 -7.515 2.310 1.00 96.44 708 LEU A CA 1
ATOM 5757 C C . LEU A 1 708 ? -2.998 -6.785 3.304 1.00 96.44 708 LEU A C 1
ATOM 5759 O O . LEU A 1 708 ? -2.071 -7.381 3.845 1.00 96.44 708 LEU A O 1
ATOM 5763 N N . LEU A 1 709 ? -3.286 -5.510 3.534 1.00 95.44 709 LEU A N 1
ATOM 5764 C CA . LEU A 1 709 ? -2.685 -4.694 4.582 1.00 95.44 709 LEU A CA 1
ATOM 5765 C C . LEU A 1 709 ? -3.556 -4.818 5.846 1.00 95.44 709 LEU A C 1
ATOM 5767 O O . LEU A 1 709 ? -4.772 -4.654 5.753 1.00 95.44 709 LEU A O 1
ATOM 5771 N N . GLU A 1 710 ? -2.972 -5.106 7.010 1.00 94.69 710 GLU A N 1
ATOM 5772 C CA . GLU A 1 710 ? -3.676 -5.129 8.307 1.00 94.69 710 GLU A CA 1
ATOM 5773 C C . GLU A 1 710 ? -2.846 -4.336 9.337 1.00 94.69 710 GLU A C 1
ATOM 5775 O O . GLU A 1 710 ? -1.680 -4.646 9.562 1.00 94.69 710 GLU A O 1
ATOM 5780 N N . ASN A 1 711 ? -3.440 -3.319 9.970 1.00 95.25 711 ASN A N 1
ATOM 5781 C CA . ASN A 1 711 ? -2.817 -2.512 11.030 1.00 95.25 711 ASN A CA 1
ATOM 5782 C C . ASN A 1 711 ? -3.775 -2.419 12.234 1.00 95.25 711 ASN A C 1
ATOM 5784 O O . ASN A 1 711 ? -4.992 -2.379 12.055 1.00 95.25 711 ASN A O 1
ATOM 5788 N N . SER A 1 712 ? -3.255 -2.442 13.465 1.00 95.19 712 SER A N 1
ATOM 5789 C CA . SER A 1 712 ? -4.067 -2.621 14.678 1.00 95.19 712 SER A CA 1
ATOM 5790 C C . SER A 1 712 ? -3.866 -1.525 15.720 1.00 95.19 712 SER A C 1
ATOM 5792 O O . SER A 1 712 ? -2.736 -1.273 16.139 1.00 95.19 712 SER A O 1
ATOM 5794 N N . VAL A 1 713 ? -4.966 -0.986 16.248 1.00 96.75 713 VAL A N 1
ATOM 5795 C CA . VAL A 1 713 ? -4.972 -0.079 17.403 1.00 96.75 713 VAL A CA 1
ATOM 5796 C C . VAL A 1 713 ? -5.621 -0.748 18.616 1.00 96.75 713 VAL A C 1
ATOM 5798 O O . VAL A 1 713 ? -6.568 -1.527 18.495 1.00 96.75 713 VAL A O 1
ATOM 5801 N N . LYS A 1 714 ? -5.113 -0.437 19.811 1.00 96.69 714 LYS A N 1
ATOM 5802 C CA . LYS A 1 714 ? -5.738 -0.810 21.084 1.00 96.69 714 LYS A CA 1
ATOM 5803 C C . LYS A 1 714 ? -6.611 0.340 21.572 1.00 96.69 714 LYS A C 1
ATOM 5805 O O . LYS A 1 714 ? -6.142 1.471 21.645 1.00 96.69 714 LYS A O 1
ATOM 5810 N N . VAL A 1 715 ? -7.855 0.035 21.920 1.00 96.62 715 VAL A N 1
ATOM 5811 C CA . VAL A 1 715 ? -8.858 0.998 22.377 1.00 96.62 715 VAL A CA 1
ATOM 5812 C C . VAL A 1 715 ? -9.338 0.601 23.767 1.00 96.62 715 VAL A C 1
ATOM 5814 O O . VAL A 1 715 ? -9.754 -0.537 23.984 1.00 96.62 715 VAL A O 1
ATOM 5817 N N . THR A 1 716 ? -9.272 1.532 24.715 1.00 95.88 716 THR A N 1
ATOM 5818 C CA . THR A 1 716 ? -9.751 1.320 26.085 1.00 95.88 716 THR A CA 1
ATOM 5819 C C . THR A 1 716 ? -11.226 1.678 26.165 1.00 95.88 716 THR A C 1
ATOM 5821 O O . THR A 1 716 ? -11.580 2.835 25.947 1.00 95.88 716 THR A O 1
ATOM 5824 N N . VAL A 1 717 ? -12.068 0.709 26.515 1.00 94.69 717 VAL A N 1
ATOM 5825 C CA . VAL A 1 717 ? -13.484 0.928 26.822 1.00 94.69 717 VAL A CA 1
ATOM 5826 C C . VAL A 1 717 ? -13.662 0.773 28.334 1.00 94.69 717 VAL A C 1
ATOM 5828 O O . VAL A 1 717 ? -13.406 -0.295 28.881 1.00 94.69 717 VAL A O 1
ATOM 5831 N N . GLU A 1 718 ? -14.046 1.832 29.038 1.00 88.94 718 GLU A N 1
ATOM 5832 C CA . GLU A 1 718 ? -14.516 1.750 30.425 1.00 88.94 718 GLU A CA 1
ATOM 5833 C C . GLU A 1 718 ? -16.020 1.429 30.439 1.00 88.94 718 GLU A C 1
ATOM 5835 O O . GLU A 1 718 ? -16.718 1.639 29.447 1.00 88.94 718 GLU A O 1
ATOM 5840 N N . GLN A 1 719 ? -16.566 0.938 31.555 1.00 81.94 719 GLN A N 1
ATOM 5841 C CA . GLN A 1 719 ? -18.025 0.902 31.678 1.00 81.94 719 GLN A CA 1
ATOM 5842 C C . GLN A 1 719 ? -18.559 2.336 31.710 1.00 81.94 719 GLN A C 1
ATOM 5844 O O . GLN A 1 719 ? -18.022 3.178 32.433 1.00 81.94 719 GLN A O 1
ATOM 5849 N N . ALA A 1 720 ? -19.635 2.578 30.963 1.00 76.88 720 ALA A N 1
ATOM 5850 C CA . ALA A 1 720 ? -20.432 3.797 31.046 1.00 76.88 720 ALA A CA 1
ATOM 5851 C C . ALA A 1 720 ? -20.689 4.225 32.505 1.00 76.88 720 ALA A C 1
ATOM 5853 O O . ALA A 1 720 ? -21.106 3.376 33.306 1.00 76.88 720 ALA A O 1
ATOM 5854 N N . PRO A 1 721 ? -20.474 5.507 32.867 1.00 68.62 721 PRO A N 1
ATOM 5855 C CA . PRO A 1 721 ? -20.803 5.999 34.196 1.00 68.62 721 PRO A CA 1
ATOM 5856 C C . PRO A 1 721 ? -22.312 5.864 34.388 1.00 68.62 721 PRO A C 1
ATOM 5858 O O . PRO A 1 721 ? -23.105 6.430 33.631 1.00 68.62 721 PRO A O 1
ATOM 5861 N N . PHE A 1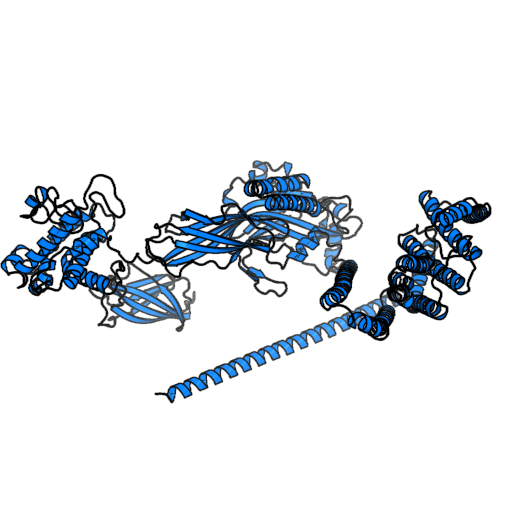 722 ? -22.717 5.057 35.366 1.00 68.06 722 PHE A N 1
ATOM 5862 C CA . PHE A 1 722 ? -24.120 4.689 35.495 1.00 68.06 722 PHE A CA 1
ATOM 5863 C C . PHE A 1 722 ? -25.006 5.922 35.743 1.00 68.06 722 PHE A C 1
ATOM 5865 O O . PHE A 1 722 ? -24.833 6.650 36.719 1.00 68.06 722 PHE A O 1
ATOM 5872 N N . THR A 1 723 ? -25.995 6.122 34.874 1.00 66.75 723 THR A N 1
ATOM 5873 C CA . THR A 1 723 ? -27.021 7.155 35.014 1.00 66.75 723 THR A CA 1
ATOM 5874 C C . THR A 1 723 ? -28.388 6.514 35.230 1.00 66.75 723 THR A C 1
ATOM 5876 O O . THR A 1 723 ? -28.828 5.636 34.486 1.00 66.75 723 THR A O 1
ATOM 5879 N N . LEU A 1 724 ? -29.080 6.963 36.277 1.00 75.25 724 LEU A N 1
ATOM 5880 C CA . LEU A 1 724 ? -30.488 6.647 36.497 1.00 75.25 724 LEU A CA 1
ATOM 5881 C C . LEU A 1 724 ? -31.333 7.313 35.409 1.00 75.25 724 LEU A C 1
ATOM 5883 O O . LEU A 1 724 ? -31.019 8.416 34.959 1.00 75.25 724 LEU A O 1
ATOM 5887 N N . SER A 1 725 ? -32.451 6.692 35.025 1.00 76.12 725 SER A N 1
ATOM 5888 C CA . SER A 1 725 ? -33.400 7.393 34.157 1.00 76.12 725 SER A CA 1
ATOM 5889 C C . SER A 1 725 ? -33.978 8.614 34.897 1.00 76.12 725 SER A C 1
ATOM 5891 O O . SER A 1 725 ? -34.210 8.525 36.108 1.00 76.12 725 SER A O 1
ATOM 5893 N N . PRO A 1 726 ? -34.309 9.722 34.206 1.00 79.69 726 PRO A N 1
ATOM 5894 C CA . PRO A 1 726 ? -34.928 10.885 34.848 1.00 79.69 726 PRO A CA 1
ATOM 5895 C C . PRO A 1 726 ? -36.232 10.563 35.599 1.00 79.69 726 PRO A C 1
ATOM 5897 O O . PRO A 1 726 ? -36.548 11.209 36.595 1.00 79.69 726 PRO A O 1
ATOM 5900 N N . SER A 1 727 ? -36.972 9.528 35.175 1.00 82.44 727 SER A N 1
ATOM 5901 C CA . SER A 1 727 ? -38.155 9.041 35.904 1.00 82.44 727 SER A CA 1
ATOM 5902 C C . SER A 1 727 ? -37.792 8.341 37.220 1.00 82.44 727 SER A C 1
ATOM 5904 O O . SER A 1 727 ? -38.439 8.558 38.243 1.00 82.44 727 SER A O 1
ATOM 5906 N N . THR A 1 728 ? -36.704 7.567 37.228 1.00 84.69 728 THR A N 1
ATOM 5907 C CA . THR A 1 728 ? -36.164 6.910 38.424 1.00 84.69 728 THR A CA 1
ATOM 5908 C C . THR A 1 728 ? -35.621 7.940 39.411 1.00 84.69 728 THR A C 1
ATOM 5910 O O . THR A 1 728 ? -35.924 7.852 40.597 1.00 84.69 728 THR A O 1
ATOM 5913 N N . GLU A 1 729 ? -34.910 8.968 38.941 1.00 86.88 729 GLU A N 1
ATOM 5914 C CA . GLU A 1 729 ? -34.471 10.075 39.801 1.00 86.88 729 GLU A CA 1
ATOM 5915 C C . GLU A 1 729 ? -35.651 10.864 40.379 1.00 86.88 729 GLU A C 1
ATOM 5917 O O . GLU A 1 729 ? -35.696 11.102 41.587 1.00 86.88 729 GLU A O 1
ATOM 5922 N N . SER A 1 730 ? -36.638 11.210 39.542 1.00 90.44 730 SER A N 1
ATOM 5923 C CA . SER A 1 730 ? -37.846 11.922 39.970 1.00 90.44 730 SER A CA 1
ATOM 5924 C C . SER A 1 730 ? -38.615 11.158 41.048 1.00 90.44 730 SER A C 1
ATOM 5926 O O . SER A 1 730 ? -39.043 11.760 42.031 1.00 90.44 730 SER A O 1
ATOM 5928 N N . THR A 1 731 ? -38.769 9.837 40.912 1.00 91.50 731 THR A N 1
ATOM 5929 C CA . THR A 1 731 ? -39.488 9.040 41.913 1.00 91.50 731 THR A CA 1
ATOM 5930 C C . THR A 1 731 ? -38.663 8.753 43.165 1.00 91.50 731 THR A C 1
ATOM 5932 O O . THR A 1 731 ? -39.224 8.825 44.255 1.00 91.50 731 THR A O 1
ATOM 5935 N N . ILE A 1 732 ? -37.345 8.540 43.076 1.00 92.31 732 ILE A N 1
ATOM 5936 C CA . ILE A 1 732 ? -36.498 8.474 44.283 1.00 92.31 732 ILE A CA 1
ATOM 5937 C C . ILE A 1 732 ? -36.559 9.808 45.055 1.00 92.31 732 ILE A C 1
ATOM 5939 O O . ILE A 1 732 ? -36.618 9.805 46.282 1.00 92.31 732 ILE A O 1
ATOM 5943 N N . GLY A 1 733 ? -36.672 10.945 44.358 1.00 90.88 733 GLY A N 1
ATOM 5944 C CA . GLY A 1 733 ? -36.918 12.259 44.964 1.00 90.88 733 GLY A CA 1
ATOM 5945 C C . GLY A 1 733 ? -38.247 12.402 45.729 1.00 90.88 733 GLY A C 1
ATOM 5946 O O . GLY A 1 733 ? -38.379 13.325 46.528 1.00 90.88 733 GLY A O 1
ATOM 5947 N N . LYS A 1 734 ? -39.217 11.493 45.540 1.00 93.81 734 LYS A N 1
ATOM 5948 C CA . LYS A 1 734 ? -40.485 11.449 46.303 1.00 93.81 734 LYS A CA 1
ATOM 5949 C C . LYS A 1 734 ? -40.354 10.674 47.624 1.00 93.81 734 LYS A C 1
ATOM 5951 O O . LYS A 1 734 ? -41.263 10.727 48.453 1.00 93.81 734 LYS A O 1
ATOM 5956 N N . CYS A 1 735 ? -39.257 9.945 47.841 1.00 93.50 735 CYS A N 1
ATOM 5957 C CA . CYS A 1 735 ? -39.084 9.091 49.014 1.00 93.50 735 CYS A CA 1
ATOM 5958 C C . CYS A 1 735 ? -38.764 9.892 50.285 1.00 93.50 735 CYS A C 1
ATOM 5960 O O . CYS A 1 735 ? -37.640 10.349 50.488 1.00 93.50 735 CYS A O 1
ATOM 5962 N N . SER A 1 736 ? -39.741 10.015 51.187 1.00 92.31 736 SER A N 1
ATOM 5963 C CA . SER A 1 736 ? -39.561 10.702 52.471 1.00 92.31 736 SER A CA 1
ATOM 5964 C C . SER A 1 736 ? -38.669 9.893 53.437 1.00 92.31 736 SER A C 1
ATOM 5966 O O . SER A 1 736 ? -38.995 8.734 53.720 1.00 92.31 736 SER A O 1
ATOM 5968 N N . PRO A 1 737 ? -37.585 10.474 53.991 1.00 92.62 737 PRO A N 1
ATOM 5969 C CA . PRO A 1 737 ? -36.706 9.795 54.949 1.00 92.62 737 PRO A CA 1
ATOM 5970 C C . PRO A 1 737 ? -37.380 9.550 56.313 1.00 92.62 737 PRO A C 1
ATOM 5972 O O . PRO A 1 737 ? -38.485 10.045 56.565 1.00 92.62 737 PRO A O 1
ATOM 5975 N N . PRO A 1 738 ? -36.748 8.790 57.230 1.00 93.00 738 PRO A N 1
ATOM 5976 C CA . PRO A 1 738 ? -37.040 8.862 58.661 1.00 93.00 738 PRO A CA 1
ATOM 5977 C C . PRO A 1 738 ? -36.836 10.274 59.216 1.00 93.00 738 PRO A C 1
ATOM 5979 O O . PRO A 1 738 ? -36.054 11.066 58.687 1.00 93.00 738 PRO A O 1
ATOM 5982 N N . ASP A 1 739 ? -37.538 10.580 60.297 1.00 92.25 739 ASP A N 1
ATOM 5983 C CA . ASP A 1 739 ? -37.565 11.923 60.860 1.00 92.25 739 ASP A CA 1
ATOM 5984 C C . ASP A 1 739 ? -36.184 12.251 61.463 1.00 92.25 739 ASP A C 1
ATOM 5986 O O . ASP A 1 739 ? -35.611 11.457 62.209 1.00 92.25 739 ASP A O 1
ATOM 5990 N N . GLY A 1 740 ? -35.618 13.405 61.095 1.00 91.88 740 GLY A N 1
ATOM 5991 C CA . GLY A 1 740 ? -34.251 13.793 61.469 1.00 91.88 740 GLY A CA 1
ATOM 5992 C C . GLY A 1 740 ? -33.128 13.234 60.579 1.00 91.88 740 GLY A C 1
ATOM 5993 O O . GLY A 1 740 ? -31.961 13.478 60.879 1.00 91.88 740 GLY A O 1
ATOM 5994 N N . VAL A 1 741 ? -33.435 12.523 59.484 1.00 94.31 741 VAL A N 1
ATOM 5995 C CA . VAL A 1 741 ? -32.439 12.081 58.488 1.00 94.31 741 VAL A CA 1
ATOM 5996 C C . VAL A 1 741 ? -32.457 12.992 57.255 1.00 94.31 741 VAL A C 1
ATOM 5998 O O . VAL A 1 741 ? -33.519 13.339 56.742 1.00 94.31 741 VAL A O 1
ATOM 6001 N N . ASP A 1 742 ? -31.271 13.352 56.755 1.00 94.44 742 ASP A N 1
ATOM 6002 C CA . ASP A 1 742 ? -31.092 14.144 55.531 1.00 94.44 742 ASP A CA 1
ATOM 6003 C C . ASP A 1 742 ? -31.714 13.452 54.290 1.00 94.44 742 ASP A C 1
ATOM 6005 O O . ASP A 1 742 ? -31.345 12.312 53.970 1.00 94.44 742 ASP A O 1
ATOM 6009 N N . PRO A 1 743 ? -32.614 14.130 53.545 1.00 93.50 743 PRO A N 1
ATOM 6010 C CA . PRO A 1 743 ? -33.160 13.625 52.286 1.00 93.50 743 PRO A CA 1
ATOM 6011 C C . PRO A 1 743 ? -32.095 13.300 51.229 1.00 93.50 743 PRO A C 1
ATOM 6013 O O . PRO A 1 743 ? -32.298 12.388 50.429 1.00 93.50 743 PRO A O 1
ATOM 6016 N N . THR A 1 744 ? -30.958 14.001 51.216 1.00 91.56 744 THR A N 1
ATOM 6017 C CA . THR A 1 744 ? -29.882 13.813 50.225 1.00 91.56 744 THR A CA 1
ATOM 6018 C C . THR A 1 744 ? -29.154 12.489 50.447 1.00 91.56 744 THR A C 1
ATOM 6020 O O . THR A 1 744 ? -29.012 11.687 49.519 1.00 91.56 744 THR A O 1
ATOM 6023 N N . PHE A 1 745 ? -28.767 12.206 51.693 1.00 95.31 745 PHE A N 1
ATOM 6024 C CA . PHE A 1 745 ? -28.263 10.913 52.142 1.00 95.31 745 PHE A CA 1
ATOM 6025 C C . PHE A 1 745 ? -29.265 9.792 51.848 1.00 95.31 745 PHE A C 1
ATOM 6027 O O . PHE A 1 745 ? -28.878 8.771 51.282 1.00 95.31 745 PHE A O 1
ATOM 6034 N N . PHE A 1 746 ? -30.548 9.973 52.187 1.00 95.44 746 PHE A N 1
ATOM 6035 C CA . PHE A 1 746 ? -31.559 8.930 51.990 1.00 95.44 746 PHE A CA 1
ATOM 6036 C C . PHE A 1 746 ? -31.828 8.647 50.505 1.00 95.44 746 PHE A C 1
ATOM 6038 O O . PHE A 1 746 ? -31.858 7.487 50.104 1.00 95.44 746 PHE A O 1
ATOM 6045 N N . SER A 1 747 ? -31.915 9.686 49.669 1.00 94.06 747 SER A N 1
ATOM 6046 C CA . SER A 1 747 ? -31.976 9.558 48.208 1.00 94.06 747 SER A CA 1
ATOM 6047 C C . SER A 1 747 ? -30.757 8.800 47.673 1.00 94.06 747 SER A C 1
ATOM 6049 O O . SER A 1 747 ? -30.909 7.809 46.963 1.00 94.06 747 SER A O 1
ATOM 6051 N N . THR A 1 748 ? -29.545 9.175 48.097 1.00 93.69 748 THR A N 1
ATOM 6052 C CA . THR A 1 748 ? -28.292 8.491 47.719 1.00 93.69 748 THR A CA 1
ATOM 6053 C C . THR A 1 748 ? -28.289 7.016 48.138 1.00 93.69 748 THR A C 1
ATOM 6055 O O . THR A 1 748 ? -27.858 6.159 47.369 1.00 93.69 748 THR A O 1
ATOM 6058 N N . LEU A 1 749 ? -28.808 6.699 49.327 1.00 96.00 749 LEU A N 1
ATOM 6059 C CA . LEU A 1 749 ? -28.929 5.331 49.832 1.00 96.00 749 LEU A CA 1
ATOM 6060 C C . LEU A 1 749 ? -29.928 4.506 49.006 1.00 96.00 749 LEU A C 1
ATOM 6062 O O . LEU A 1 749 ? -29.637 3.366 48.654 1.00 96.00 749 LEU A O 1
ATOM 6066 N N . VAL A 1 750 ? -31.078 5.081 48.646 1.00 95.81 750 VAL A N 1
ATOM 6067 C CA . VAL A 1 750 ? -32.066 4.427 47.773 1.00 95.81 750 VAL A CA 1
ATOM 6068 C C . VAL A 1 750 ? -31.489 4.198 46.371 1.00 95.81 750 VAL A C 1
ATOM 6070 O O . VAL A 1 750 ? -31.640 3.101 45.837 1.00 95.81 750 VAL A O 1
ATOM 6073 N N . LYS A 1 751 ? -30.761 5.173 45.802 1.00 93.56 751 LYS A N 1
ATOM 6074 C CA . LYS A 1 751 ? -30.025 5.006 44.533 1.00 93.56 751 LYS A CA 1
ATOM 6075 C C . LYS A 1 751 ? -29.015 3.852 44.615 1.00 93.56 751 LYS A C 1
ATOM 6077 O O . LYS A 1 751 ? -28.960 3.031 43.703 1.00 93.56 751 LYS A O 1
ATOM 6082 N N . ALA A 1 752 ? -28.262 3.758 45.713 1.00 93.38 752 ALA A N 1
ATOM 6083 C CA . ALA A 1 752 ? -27.288 2.692 45.930 1.00 93.38 752 ALA A CA 1
ATOM 6084 C C . ALA A 1 752 ? -27.937 1.306 46.077 1.00 93.38 752 ALA A C 1
ATOM 6086 O O . ALA A 1 752 ? -27.473 0.356 45.456 1.00 93.38 752 ALA A O 1
ATOM 6087 N N . ILE A 1 753 ? -29.030 1.182 46.838 1.00 94.62 753 ILE A N 1
ATOM 6088 C CA . ILE A 1 753 ? -29.759 -0.090 46.994 1.00 94.62 753 ILE A CA 1
ATOM 6089 C C . ILE A 1 753 ? -30.383 -0.514 45.658 1.00 94.62 753 ILE A C 1
ATOM 6091 O O . ILE A 1 753 ? -30.161 -1.644 45.237 1.00 94.62 753 ILE A O 1
ATOM 6095 N N . ALA A 1 754 ? -31.061 0.385 44.933 1.00 92.56 754 ALA A N 1
ATOM 6096 C CA . ALA A 1 754 ? -31.580 0.096 43.590 1.00 92.56 754 ALA A CA 1
ATOM 6097 C C . ALA A 1 754 ? -30.486 -0.451 42.652 1.00 92.56 754 ALA A C 1
ATOM 6099 O O . ALA A 1 754 ? -30.714 -1.378 41.870 1.00 92.56 754 ALA A O 1
ATOM 6100 N N . TYR A 1 755 ? -29.275 0.103 42.746 1.00 88.19 755 TYR A N 1
ATOM 6101 C CA . TYR A 1 755 ? -28.130 -0.327 41.955 1.00 88.19 755 TYR A CA 1
ATOM 6102 C C . TYR A 1 755 ? -27.540 -1.676 42.401 1.00 88.19 755 TYR A C 1
ATOM 6104 O O . TYR A 1 755 ? -27.263 -2.522 41.551 1.00 88.19 755 TYR A O 1
ATOM 6112 N N . VAL A 1 756 ? -27.399 -1.926 43.705 1.00 90.56 756 VAL A N 1
ATOM 6113 C CA . VAL A 1 756 ? -26.907 -3.214 44.227 1.00 90.56 756 VAL A CA 1
ATOM 6114 C C . VAL A 1 756 ? -27.900 -4.353 43.952 1.00 90.56 756 VAL A C 1
ATOM 6116 O O . VAL A 1 756 ? -27.472 -5.435 43.554 1.00 90.56 756 VAL A O 1
ATOM 6119 N N . GLU A 1 757 ? -29.205 -4.103 44.093 1.00 90.81 757 GLU A N 1
ATOM 6120 C CA . GLU A 1 757 ? -30.270 -5.108 43.936 1.00 90.81 757 GLU A CA 1
ATOM 6121 C C . GLU A 1 757 ? -30.570 -5.469 42.468 1.00 90.81 757 GLU A C 1
ATOM 6123 O O . GLU A 1 757 ? -30.805 -6.633 42.147 1.00 90.81 757 GLU A O 1
ATOM 6128 N N . SER A 1 758 ? -30.571 -4.496 41.546 1.00 86.44 758 SER A N 1
ATOM 6129 C CA . SER A 1 758 ? -30.995 -4.730 40.148 1.00 86.44 758 SER A CA 1
ATOM 6130 C C . SER A 1 758 ? -30.088 -4.117 39.074 1.00 86.44 758 SER A C 1
ATOM 6132 O O . SER A 1 758 ? -30.374 -4.215 37.874 1.00 86.44 758 SER A O 1
ATOM 6134 N N . SER A 1 759 ? -28.993 -3.456 39.464 1.00 83.62 759 SER A N 1
ATOM 6135 C CA . SER A 1 759 ? -28.299 -2.462 38.621 1.00 83.62 759 SER A CA 1
ATOM 6136 C C . SER A 1 759 ? -29.247 -1.341 38.172 1.00 83.62 759 SER A C 1
ATOM 6138 O O . SER A 1 759 ? -29.173 -0.871 37.040 1.00 83.62 759 SER A O 1
ATOM 6140 N N . ALA A 1 760 ? -30.188 -0.974 39.052 1.00 84.81 760 ALA A N 1
ATOM 6141 C CA . ALA A 1 760 ? -31.280 -0.030 38.829 1.00 84.81 760 ALA A CA 1
ATOM 6142 C C . ALA A 1 760 ? -32.172 -0.347 37.606 1.00 84.81 760 ALA A C 1
ATOM 6144 O O . ALA A 1 760 ? -32.768 0.547 37.003 1.00 84.81 760 ALA A O 1
ATOM 6145 N N . ARG A 1 761 ? -32.299 -1.629 37.242 1.00 80.00 761 ARG A N 1
ATOM 6146 C CA . ARG A 1 761 ? -33.162 -2.096 36.147 1.00 80.00 761 ARG A CA 1
ATOM 6147 C C . ARG A 1 761 ? -34.480 -2.604 36.708 1.00 80.00 761 ARG A C 1
ATOM 6149 O O . ARG A 1 761 ? -34.505 -3.533 37.506 1.00 80.00 761 ARG A O 1
ATOM 6156 N N . HIS A 1 762 ? -35.589 -2.038 36.247 1.00 77.69 762 HIS A N 1
ATOM 6157 C CA . HIS A 1 762 ? -36.898 -2.436 36.754 1.00 77.69 762 HIS A CA 1
ATOM 6158 C C . HIS A 1 762 ? -37.454 -3.717 36.098 1.00 77.69 762 HIS A C 1
ATOM 6160 O O . HIS A 1 762 ? -37.886 -4.597 36.830 1.00 77.69 762 HIS A O 1
ATOM 6166 N N . CYS A 1 763 ? -37.420 -3.803 34.753 1.00 65.12 763 CYS A N 1
ATOM 6167 C CA . CYS A 1 763 ? -38.196 -4.665 33.831 1.00 65.12 763 CYS A CA 1
ATOM 6168 C C . CYS A 1 763 ? -39.629 -5.063 34.279 1.00 65.12 763 CYS A C 1
ATOM 6170 O O . CYS A 1 763 ? -39.806 -5.671 35.321 1.00 65.12 763 CYS A O 1
ATOM 6172 N N . LYS A 1 764 ? -40.649 -4.841 33.425 1.00 58.06 764 LYS A N 1
ATOM 6173 C CA . LYS A 1 764 ? -41.953 -5.549 33.484 1.00 58.06 764 LYS A CA 1
ATOM 6174 C C . LYS A 1 764 ? -42.432 -6.281 32.194 1.00 58.06 764 LYS A C 1
ATOM 6176 O O . LYS A 1 764 ? -43.570 -6.739 32.162 1.00 58.06 764 LYS A O 1
ATOM 6181 N N . THR A 1 765 ? -41.690 -6.449 31.095 1.00 45.72 765 THR A N 1
ATOM 6182 C CA . THR A 1 765 ? -40.238 -6.350 30.880 1.00 45.72 765 THR A CA 1
ATOM 6183 C C . THR A 1 765 ? -39.832 -4.914 30.436 1.00 45.72 765 THR A C 1
ATOM 6185 O O . THR A 1 765 ? -40.623 -4.185 29.857 1.00 45.72 765 THR A O 1
ATOM 6188 N N . GLY A 1 766 ? -38.625 -4.441 30.787 1.00 44.62 766 GLY A N 1
ATOM 6189 C CA . GLY A 1 766 ? -38.051 -3.094 30.523 1.00 44.62 766 GLY A CA 1
ATOM 6190 C C . GLY A 1 766 ? -36.630 -2.864 31.119 1.00 44.62 766 GLY A C 1
ATOM 6191 O O . GLY A 1 766 ? -36.510 -2.574 32.308 1.00 44.62 766 GLY A O 1
ATOM 6192 N N . ALA A 1 767 ? -35.559 -3.051 30.329 1.00 41.38 767 ALA A N 1
ATOM 6193 C CA . ALA A 1 767 ? -34.158 -2.870 30.737 1.00 41.38 767 ALA A CA 1
ATOM 6194 C C . ALA A 1 767 ? -33.749 -1.440 30.354 1.00 41.38 767 ALA A C 1
ATOM 6196 O O . ALA A 1 767 ? -34.386 -0.504 30.821 1.00 41.38 767 ALA A O 1
ATOM 6197 N N . THR A 1 768 ? -32.814 -1.248 29.418 1.00 45.38 768 THR A N 1
ATOM 6198 C CA . THR A 1 768 ? -32.928 -0.095 28.503 1.00 45.38 768 THR A CA 1
ATOM 6199 C C . THR A 1 768 ? -34.104 -0.325 27.541 1.00 45.38 768 THR A C 1
ATOM 6201 O O . THR A 1 768 ? -34.951 0.541 27.363 1.00 45.38 768 THR A O 1
ATOM 6204 N N . SER A 1 769 ? -34.233 -1.551 27.017 1.00 41.81 769 SER A N 1
ATOM 6205 C CA . SER A 1 769 ? -35.485 -2.156 26.535 1.00 41.81 769 SER A CA 1
ATOM 6206 C C . SER A 1 769 ? -35.427 -3.686 26.716 1.00 41.81 769 SER A C 1
ATOM 6208 O O . SER A 1 769 ? -34.370 -4.242 26.991 1.00 41.81 769 SER A O 1
ATOM 6210 N N . CYS A 1 770 ? -36.568 -4.369 26.701 1.00 52.97 770 CYS A N 1
ATOM 6211 C CA . CYS A 1 770 ? -36.769 -5.755 27.175 1.00 52.97 770 CYS A CA 1
ATOM 6212 C C . CYS A 1 770 ? -38.028 -6.278 26.407 1.00 52.97 770 CYS A C 1
ATOM 6214 O O . CYS A 1 770 ? -38.687 -5.471 25.741 1.00 52.97 770 CYS A O 1
ATOM 6216 N N . PRO A 1 771 ? -38.400 -7.572 26.452 1.00 48.28 771 PRO A N 1
ATOM 6217 C CA . PRO A 1 771 ? -39.621 -8.087 25.801 1.00 48.28 771 PRO A CA 1
ATOM 6218 C C . PRO A 1 771 ? -40.944 -7.563 26.423 1.00 48.28 771 PRO A C 1
ATOM 6220 O O . PRO A 1 771 ? -40.947 -6.648 27.240 1.00 48.28 771 PRO A O 1
ATOM 6223 N N . LYS A 1 772 ? -42.103 -8.096 26.000 1.00 40.81 772 LYS A N 1
ATOM 6224 C CA . LYS A 1 772 ? -43.442 -7.537 26.308 1.00 40.81 772 LYS A CA 1
ATOM 6225 C C . LYS A 1 772 ? -44.085 -7.933 27.664 1.00 40.81 772 LYS A C 1
ATOM 6227 O O . LYS A 1 772 ? -45.193 -7.466 27.922 1.00 40.81 772 LYS A O 1
ATOM 6232 N N . ASN A 1 773 ? -43.474 -8.778 28.511 1.00 41.16 773 ASN A N 1
ATOM 6233 C CA . ASN A 1 773 ? -44.247 -9.678 29.400 1.00 41.16 773 ASN A CA 1
ATOM 6234 C C . ASN A 1 773 ? -43.878 -9.782 30.915 1.00 41.16 773 ASN A C 1
ATOM 6236 O O . ASN A 1 773 ? -44.766 -10.132 31.691 1.00 41.16 773 ASN A O 1
ATOM 6240 N N . GLU A 1 774 ? -42.626 -9.589 31.359 1.00 54.00 774 GLU A N 1
ATOM 6241 C CA . GLU A 1 774 ? -42.060 -10.289 32.549 1.00 54.00 774 GLU A CA 1
ATOM 6242 C C . GLU A 1 774 ? -41.263 -9.359 33.496 1.00 54.00 774 GLU A C 1
ATOM 6244 O O . GLU A 1 774 ? -40.701 -8.363 33.056 1.00 54.00 774 GLU A O 1
ATOM 6249 N N . VAL A 1 775 ? -41.153 -9.657 34.797 1.00 61.34 775 VAL A N 1
ATOM 6250 C CA . VAL A 1 775 ? -40.472 -8.763 35.769 1.00 61.34 775 VAL A CA 1
ATOM 6251 C C . VAL A 1 775 ? -39.044 -9.217 36.093 1.00 61.34 775 VAL A C 1
ATOM 6253 O O . VAL A 1 775 ? -38.802 -10.421 36.131 1.00 61.34 775 VAL A O 1
ATOM 6256 N N . ILE A 1 776 ? -38.097 -8.298 36.374 1.00 67.44 776 ILE A N 1
ATOM 6257 C CA . ILE A 1 776 ? -36.823 -8.696 37.017 1.00 67.44 776 ILE A CA 1
ATOM 6258 C C . ILE A 1 776 ? -37.150 -9.219 38.417 1.00 67.44 776 ILE A C 1
ATOM 6260 O O . ILE A 1 776 ? -37.502 -8.458 39.321 1.00 67.44 776 ILE A O 1
ATOM 6264 N N . ALA A 1 777 ? -37.068 -10.536 38.572 1.00 66.50 777 ALA A N 1
ATOM 6265 C CA . ALA A 1 777 ? -37.445 -11.229 39.788 1.00 66.50 777 ALA A CA 1
ATOM 6266 C C . ALA A 1 777 ? -36.425 -12.307 40.166 1.00 66.50 777 ALA A C 1
ATOM 6268 O O . ALA A 1 777 ? -3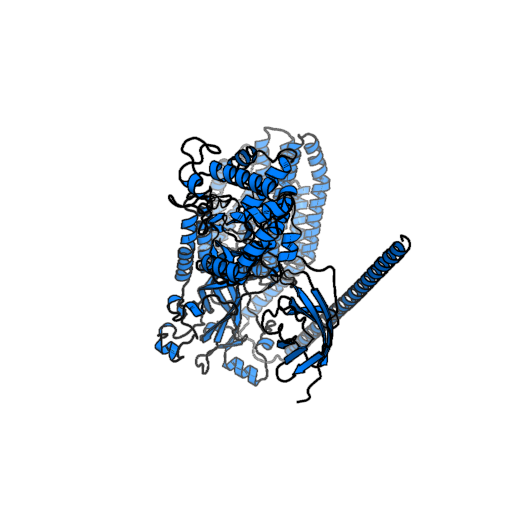5.956 -13.058 39.310 1.00 66.50 777 ALA A O 1
ATOM 6269 N N . SER A 1 778 ? -36.125 -12.404 41.459 1.00 71.75 778 SER A N 1
ATOM 6270 C CA . SER A 1 778 ? -35.260 -13.423 42.054 1.00 71.75 778 SER A CA 1
ATOM 6271 C C . SER A 1 778 ? -36.065 -14.245 43.068 1.00 71.75 778 SER A C 1
ATOM 6273 O O . SER A 1 778 ? -36.217 -13.851 44.220 1.00 71.75 778 SER A O 1
ATOM 6275 N N . ASP A 1 779 ? -36.628 -15.376 42.615 1.00 72.94 779 ASP A N 1
ATOM 6276 C CA . ASP A 1 779 ? -37.503 -16.329 43.340 1.00 72.94 779 ASP A CA 1
ATOM 6277 C C . ASP A 1 779 ? -38.772 -15.742 44.002 1.00 72.94 779 ASP A C 1
ATOM 6279 O O . ASP A 1 779 ? -39.895 -16.188 43.744 1.00 72.94 779 ASP A O 1
ATOM 6283 N N . SER A 1 780 ? -38.600 -14.787 44.909 1.00 81.62 780 SER A N 1
ATOM 6284 C CA . SER A 1 780 ? -39.613 -14.110 45.716 1.00 81.62 780 SER A CA 1
ATOM 6285 C C . SER A 1 780 ? -39.507 -12.587 45.698 1.00 81.62 780 SER A C 1
ATOM 6287 O O . SER A 1 780 ? -40.439 -11.937 46.157 1.00 81.62 780 SER A O 1
ATOM 6289 N N . SER A 1 781 ? -38.407 -12.018 45.205 1.00 88.12 781 SER A N 1
ATOM 6290 C CA . SER A 1 781 ? -38.175 -10.571 45.140 1.00 88.12 781 SER A CA 1
ATOM 6291 C C . SER A 1 781 ? -38.383 -10.024 43.733 1.00 88.12 781 SER A C 1
ATOM 6293 O O . SER A 1 781 ? -38.096 -10.731 42.771 1.00 88.12 781 SER A O 1
ATOM 6295 N N . VAL A 1 782 ? -38.917 -8.801 43.592 1.00 88.00 782 VAL A N 1
ATOM 6296 C CA . VAL A 1 782 ? -39.350 -8.254 42.288 1.00 88.00 782 VAL A CA 1
ATOM 6297 C C . VAL A 1 782 ? -39.021 -6.764 42.099 1.00 88.00 782 VAL A C 1
ATOM 6299 O O . VAL A 1 782 ? -39.085 -5.974 43.043 1.00 88.00 782 VAL A O 1
ATOM 6302 N N . GLY A 1 783 ? -38.733 -6.370 40.855 1.00 88.38 783 GLY A N 1
ATOM 6303 C CA . GLY A 1 783 ? -38.551 -4.982 40.414 1.00 88.38 783 GLY A CA 1
ATOM 6304 C C . GLY A 1 783 ? -37.218 -4.336 40.815 1.00 88.38 783 GLY A C 1
ATOM 6305 O O . GLY A 1 783 ? -36.320 -4.978 41.354 1.00 88.38 783 GLY A O 1
ATOM 6306 N N . ILE A 1 784 ? -37.090 -3.037 40.543 1.00 90.19 784 ILE A N 1
ATOM 6307 C CA . ILE A 1 784 ? -35.849 -2.253 40.702 1.00 90.19 784 ILE A CA 1
ATOM 6308 C C . ILE A 1 784 ? -35.252 -2.269 42.124 1.00 90.19 784 ILE A C 1
ATOM 6310 O O . ILE A 1 784 ? -34.033 -2.227 42.271 1.00 90.19 784 ILE A O 1
ATOM 6314 N N . MET A 1 785 ? -36.097 -2.376 43.152 1.00 94.00 785 MET A N 1
ATOM 6315 C CA . MET A 1 785 ? -35.713 -2.471 44.567 1.00 94.00 785 MET A CA 1
ATOM 6316 C C . MET A 1 785 ? -35.772 -3.914 45.119 1.00 94.00 785 MET A C 1
ATOM 6318 O O . MET A 1 785 ? -35.657 -4.103 46.322 1.00 94.00 785 MET A O 1
ATOM 6322 N N . GLN A 1 786 ? -36.005 -4.931 44.274 1.00 92.56 786 GLN A N 1
ATOM 6323 C CA . GLN A 1 786 ? -36.113 -6.354 44.656 1.00 92.56 786 GLN A CA 1
ATOM 6324 C C . GLN A 1 786 ? -37.013 -6.618 45.885 1.00 92.56 786 GLN A C 1
ATOM 6326 O O . GLN A 1 786 ? -36.669 -7.338 46.823 1.00 92.56 786 GLN A O 1
ATOM 6331 N N . ILE A 1 787 ? -38.231 -6.072 45.852 1.00 92.44 787 ILE A N 1
ATOM 6332 C CA . ILE A 1 787 ? -39.211 -6.181 46.940 1.00 92.44 787 ILE A CA 1
ATOM 6333 C C . ILE A 1 787 ? -39.695 -7.626 47.088 1.00 92.44 787 ILE A C 1
ATOM 6335 O O . ILE A 1 787 ? -40.292 -8.170 46.158 1.00 92.44 787 ILE A O 1
ATOM 6339 N N . ASN A 1 788 ? -39.485 -8.235 48.260 1.00 89.12 788 ASN A N 1
ATOM 6340 C CA . ASN A 1 788 ? -39.965 -9.587 48.557 1.00 89.12 788 ASN A CA 1
ATOM 6341 C C . ASN A 1 788 ? -41.501 -9.622 48.669 1.00 89.12 788 ASN A C 1
ATOM 6343 O O . ASN A 1 788 ? -42.084 -9.033 49.581 1.00 89.12 788 ASN A O 1
ATOM 6347 N N . ILE A 1 789 ? -42.152 -10.356 47.765 1.00 85.44 789 ILE A N 1
ATOM 6348 C CA . ILE A 1 789 ? -43.611 -10.517 47.703 1.00 85.44 789 ILE A CA 1
ATOM 6349 C C . ILE A 1 789 ? -44.151 -11.712 48.507 1.00 85.44 789 ILE A C 1
ATOM 6351 O O . ILE A 1 789 ? -45.366 -11.882 48.600 1.00 85.44 789 ILE A O 1
ATOM 6355 N N . ARG A 1 790 ? -43.283 -12.556 49.085 1.00 81.19 790 ARG A N 1
ATOM 6356 C CA . ARG A 1 790 ? -43.701 -13.691 49.935 1.00 81.19 790 ARG A CA 1
ATOM 6357 C C . ARG A 1 790 ? -43.815 -13.320 51.415 1.00 81.19 790 ARG A C 1
ATOM 6359 O O . ARG A 1 790 ? -44.654 -13.887 52.112 1.00 81.19 790 ARG A O 1
ATOM 6366 N N . ASP A 1 791 ? -43.007 -12.374 51.888 1.00 76.06 791 ASP A N 1
ATOM 6367 C CA . ASP A 1 791 ? -43.084 -11.881 53.267 1.00 76.06 791 ASP A CA 1
ATOM 6368 C C . ASP A 1 791 ? -44.348 -11.033 53.488 1.00 76.06 791 ASP A C 1
ATOM 6370 O O . ASP A 1 791 ? -44.892 -10.428 52.564 1.00 76.06 791 ASP A O 1
ATOM 6374 N N . SER A 1 792 ? -44.820 -10.943 54.734 1.00 65.44 792 SER A N 1
ATOM 6375 C CA . SER A 1 792 ? -45.890 -10.006 55.101 1.00 65.44 792 SER A CA 1
ATOM 6376 C C . SER A 1 792 ? -45.302 -8.617 55.395 1.00 65.44 792 SER A C 1
ATOM 6378 O O . SER A 1 792 ? -44.358 -8.540 56.182 1.00 65.44 792 SER A O 1
ATOM 6380 N N . PRO A 1 793 ? -45.861 -7.512 54.855 1.00 68.44 793 PRO A N 1
ATOM 6381 C CA . PRO A 1 793 ? -47.110 -7.421 54.093 1.00 68.44 793 PRO A CA 1
ATOM 6382 C C . PRO A 1 793 ? -46.928 -7.413 52.559 1.00 68.44 793 PRO A C 1
ATOM 6384 O O . PRO A 1 793 ? -47.864 -7.052 51.851 1.00 68.44 793 PRO A O 1
ATOM 6387 N N . GLY A 1 794 ? -45.772 -7.826 52.029 1.00 65.75 794 GLY A N 1
ATOM 6388 C CA . GLY A 1 794 ? -45.492 -7.908 50.587 1.00 65.75 794 GLY A CA 1
ATOM 6389 C C . GLY A 1 794 ? -46.489 -8.744 49.785 1.00 65.75 794 GLY A C 1
ATOM 6390 O O . GLY A 1 794 ? -46.862 -8.351 48.681 1.00 65.75 794 GLY A O 1
ATOM 6391 N N . SER A 1 795 ? -47.039 -9.805 50.376 1.00 71.00 795 SER A N 1
ATOM 6392 C CA . SER A 1 795 ? -48.141 -10.571 49.776 1.00 71.00 795 SER A CA 1
ATOM 6393 C C . SER A 1 795 ? -49.421 -9.752 49.549 1.00 71.00 795 SER A C 1
ATOM 6395 O O . SER A 1 795 ? -50.188 -10.069 48.643 1.00 71.00 795 SER A O 1
ATOM 6397 N N . LYS A 1 796 ? -49.637 -8.663 50.306 1.00 71.25 796 LYS A N 1
ATOM 6398 C CA . LYS A 1 796 ? -50.702 -7.680 50.042 1.00 71.25 796 LYS A CA 1
ATOM 6399 C C . LYS A 1 796 ? -50.307 -6.700 48.936 1.00 71.25 796 LYS A C 1
ATOM 6401 O O . LYS A 1 796 ? -51.145 -6.405 48.095 1.00 71.25 796 LYS A O 1
ATOM 6406 N N . TRP A 1 797 ? -49.044 -6.261 48.877 1.00 76.44 797 TRP A N 1
ATOM 6407 C CA . TRP A 1 797 ? -48.536 -5.335 47.843 1.00 76.44 797 TRP A CA 1
ATOM 6408 C C . TRP A 1 797 ? -48.588 -5.891 46.408 1.00 76.44 797 TRP A C 1
ATOM 6410 O O . TRP A 1 797 ? -48.495 -5.120 45.451 1.00 76.44 797 TRP A O 1
ATOM 6420 N N . VAL A 1 798 ? -48.757 -7.208 46.243 1.00 72.94 798 VAL A N 1
ATOM 6421 C CA . VAL A 1 798 ? -49.071 -7.847 44.952 1.00 72.94 798 VAL A CA 1
ATOM 6422 C C . VAL A 1 798 ? -50.485 -7.495 44.477 1.00 72.94 798 VAL A C 1
ATOM 6424 O O . VAL A 1 798 ? -50.689 -7.248 43.289 1.00 72.94 798 VAL A O 1
ATOM 6427 N N . THR A 1 799 ? -51.460 -7.480 45.390 1.00 69.69 799 THR A N 1
ATOM 6428 C CA . THR A 1 799 ? -52.883 -7.268 45.079 1.00 69.69 799 THR A CA 1
ATOM 6429 C C . THR A 1 799 ? -53.322 -5.814 45.215 1.00 69.69 799 THR A C 1
ATOM 6431 O O . THR A 1 799 ? -54.133 -5.357 44.418 1.00 69.69 799 THR A O 1
ATOM 6434 N N . ASP A 1 800 ? -52.797 -5.095 46.210 1.00 68.50 800 ASP A N 1
ATOM 6435 C CA . ASP A 1 800 ? -53.080 -3.683 46.456 1.00 68.50 800 ASP A CA 1
ATOM 6436 C C . ASP A 1 800 ? -51.925 -3.016 47.226 1.00 68.50 800 ASP A C 1
ATOM 6438 O O . ASP A 1 800 ? -51.529 -3.452 48.312 1.00 68.50 800 ASP A O 1
ATOM 6442 N N . ALA A 1 801 ? -51.384 -1.939 46.657 1.00 79.94 801 ALA A N 1
ATOM 6443 C CA . ALA A 1 801 ? -50.350 -1.103 47.261 1.00 79.94 801 ALA A CA 1
ATOM 6444 C C . ALA A 1 801 ? -50.809 0.360 47.453 1.00 79.94 801 ALA A C 1
ATOM 6446 O O . ALA A 1 801 ? -49.980 1.241 47.694 1.00 79.94 801 ALA A O 1
ATOM 6447 N N . SER A 1 802 ? -52.119 0.634 47.383 1.00 73.50 802 SER A N 1
ATOM 6448 C CA . SER A 1 802 ? -52.694 1.987 47.366 1.00 73.50 802 SER A CA 1
ATOM 6449 C C . SER A 1 802 ? -52.319 2.946 48.513 1.00 73.50 802 SER A C 1
ATOM 6451 O O . SER A 1 802 ? -52.453 4.150 48.302 1.00 73.50 802 SER A O 1
ATOM 6453 N N . PRO A 1 803 ? -51.852 2.522 49.711 1.00 80.94 803 PRO A N 1
ATOM 6454 C CA . PRO A 1 803 ? -51.341 3.466 50.712 1.00 80.94 803 PRO A CA 1
ATOM 6455 C C . PRO A 1 803 ? -50.011 4.139 50.330 1.00 80.94 803 PRO A C 1
ATOM 6457 O O . PRO A 1 803 ? -49.660 5.150 50.932 1.00 80.94 803 PRO A O 1
ATOM 6460 N N . TYR A 1 804 ? -49.263 3.576 49.370 1.00 82.12 804 TYR A N 1
ATOM 6461 C CA . TYR A 1 804 ? -47.924 4.042 48.962 1.00 82.12 804 TYR A CA 1
ATOM 6462 C C . TYR A 1 804 ? -47.755 4.192 47.443 1.00 82.12 804 TYR A C 1
ATOM 6464 O O . TYR A 1 804 ? -46.718 4.669 46.984 1.00 82.12 804 TYR A O 1
ATOM 6472 N N . CYS A 1 805 ? -48.764 3.793 46.669 1.00 85.75 805 CYS A N 1
ATOM 6473 C CA . CYS A 1 805 ? -48.770 3.786 45.213 1.00 85.75 805 CYS A CA 1
ATOM 6474 C C . CYS A 1 805 ? -50.100 4.334 44.682 1.00 85.75 805 CYS A C 1
ATOM 6476 O O . CYS A 1 805 ? -51.114 4.302 45.377 1.00 85.75 805 CYS A O 1
ATOM 6478 N N . GLU A 1 806 ? -50.119 4.823 43.441 1.00 86.19 806 GLU A N 1
ATOM 6479 C CA . GLU A 1 806 ? -51.352 5.328 42.824 1.00 86.19 806 GLU A CA 1
ATOM 6480 C C . GLU A 1 806 ? -52.424 4.225 42.731 1.00 86.19 806 GLU A C 1
ATOM 6482 O O . GLU A 1 806 ? -52.122 3.034 42.634 1.00 86.19 806 GLU A O 1
ATOM 6487 N N . LYS A 1 807 ? -53.706 4.601 42.764 1.00 86.00 807 LYS A N 1
ATOM 6488 C CA . LYS A 1 807 ? -54.811 3.634 42.824 1.00 86.00 807 LYS A CA 1
ATOM 6489 C C . LYS A 1 807 ? -54.806 2.700 41.604 1.00 86.00 807 LYS A C 1
ATOM 6491 O O . LYS A 1 807 ? -54.989 3.149 40.477 1.00 86.00 807 LYS A O 1
ATOM 6496 N N . GLY A 1 808 ? -54.661 1.396 41.849 1.00 82.88 808 GLY A N 1
ATOM 6497 C CA . GLY A 1 808 ? -54.554 0.366 40.806 1.00 82.88 808 GLY A CA 1
ATOM 6498 C C . GLY A 1 808 ? -53.118 0.024 40.386 1.00 82.88 808 GLY A C 1
ATOM 6499 O O . GLY A 1 808 ? -52.940 -0.839 39.530 1.00 82.88 808 GLY A O 1
ATOM 6500 N N . LYS A 1 809 ? -52.105 0.659 40.990 1.00 86.69 809 LYS A N 1
ATOM 6501 C CA . LYS A 1 809 ? -50.692 0.275 40.890 1.00 86.69 809 LYS A CA 1
ATOM 6502 C C . LYS A 1 809 ? -50.333 -0.772 41.940 1.00 86.69 809 LYS A C 1
ATOM 6504 O O . LYS A 1 809 ? -50.894 -0.782 43.037 1.00 86.69 809 LYS A O 1
ATOM 6509 N N . ASN A 1 810 ? -49.369 -1.629 41.619 1.00 87.06 810 ASN A N 1
ATOM 6510 C CA . ASN A 1 810 ? -48.846 -2.635 42.544 1.00 87.06 810 ASN A CA 1
ATOM 6511 C C . ASN A 1 810 ? -47.317 -2.745 42.451 1.00 87.06 810 ASN A C 1
ATOM 6513 O O . ASN A 1 810 ? -46.669 -2.025 41.694 1.00 87.06 810 ASN A O 1
ATOM 6517 N N . VAL A 1 811 ? -46.731 -3.653 43.232 1.00 86.62 811 VAL A N 1
ATOM 6518 C CA . VAL A 1 811 ? -45.275 -3.856 43.347 1.00 86.62 811 VAL A CA 1
ATOM 6519 C C . VAL A 1 811 ? -44.534 -4.127 42.018 1.00 86.62 811 VAL A C 1
ATOM 6521 O O . VAL A 1 811 ? -43.307 -4.041 41.988 1.00 86.62 811 VAL A O 1
ATOM 6524 N N . TYR A 1 812 ? -45.241 -4.414 40.920 1.00 86.31 812 TYR A N 1
ATOM 6525 C CA . TYR A 1 812 ? -44.674 -4.592 39.577 1.00 86.31 812 TYR A CA 1
ATOM 6526 C C . TYR A 1 812 ? -44.624 -3.305 38.727 1.00 86.31 812 TYR A C 1
ATOM 6528 O O . TYR A 1 812 ? -44.102 -3.337 37.615 1.00 86.31 812 TYR A O 1
ATOM 6536 N N . ASP A 1 813 ? -45.180 -2.187 39.199 1.00 87.38 813 ASP A N 1
ATOM 6537 C CA . ASP A 1 813 ? -45.031 -0.874 38.564 1.00 87.38 813 ASP A CA 1
ATOM 6538 C C . ASP A 1 813 ? -43.745 -0.177 39.038 1.00 87.38 813 ASP A C 1
ATOM 6540 O O . ASP A 1 813 ? -43.441 -0.175 40.233 1.00 87.38 813 ASP A O 1
ATOM 6544 N N . HIS A 1 814 ? -43.034 0.489 38.117 1.00 89.06 814 HIS A N 1
ATOM 6545 C CA . HIS A 1 814 ? -41.749 1.161 38.375 1.00 89.06 814 HIS A CA 1
ATOM 6546 C C . HIS A 1 814 ? -41.771 2.042 39.627 1.00 89.06 814 HIS A C 1
ATOM 6548 O O . HIS A 1 814 ? -41.024 1.799 40.577 1.00 89.06 814 HIS A O 1
ATOM 6554 N N . ASP A 1 815 ? -42.666 3.030 39.650 1.00 91.19 815 ASP A N 1
ATOM 6555 C CA . ASP A 1 815 ? -42.696 4.009 40.732 1.00 91.19 815 ASP A CA 1
ATOM 6556 C C . ASP A 1 815 ? -43.192 3.407 42.049 1.00 91.19 815 ASP A C 1
ATOM 6558 O O . ASP A 1 815 ? -42.674 3.731 43.117 1.00 91.19 815 ASP A O 1
ATOM 6562 N N . CYS A 1 816 ? -44.144 2.474 41.976 1.00 91.81 816 CYS A N 1
ATOM 6563 C CA . CYS A 1 816 ? -44.656 1.782 43.152 1.00 91.81 816 CYS A CA 1
ATOM 6564 C C . CYS A 1 816 ? -43.572 0.931 43.823 1.00 91.81 816 CYS A C 1
ATOM 6566 O O . CYS A 1 816 ? -43.433 0.950 45.042 1.00 91.81 816 CYS A O 1
ATOM 6568 N N . ASN A 1 817 ? -42.752 0.229 43.040 1.00 92.81 817 ASN A N 1
ATOM 6569 C CA . ASN A 1 817 ? -41.657 -0.588 43.554 1.00 92.81 817 ASN A CA 1
ATOM 6570 C C . ASN A 1 817 ? -40.581 0.253 44.266 1.00 92.81 817 ASN A C 1
ATOM 6572 O O . ASN A 1 817 ? -40.101 -0.145 45.326 1.00 92.81 817 ASN A O 1
ATOM 6576 N N . ILE A 1 818 ? -40.265 1.445 43.739 1.00 94.06 818 ILE A N 1
ATOM 6577 C CA . ILE A 1 818 ? -39.365 2.408 44.395 1.00 94.06 818 ILE A CA 1
ATOM 6578 C C . ILE A 1 818 ? -39.973 2.891 45.717 1.00 94.06 818 ILE A C 1
ATOM 6580 O O . ILE A 1 818 ? -39.329 2.775 46.759 1.00 94.06 818 ILE A O 1
ATOM 6584 N N . MET A 1 819 ? -41.224 3.364 45.705 1.00 94.38 819 MET A N 1
ATOM 6585 C CA . MET A 1 819 ? -41.895 3.878 46.908 1.00 94.38 819 MET A CA 1
ATOM 6586 C C . MET A 1 819 ? -42.066 2.799 47.992 1.00 94.38 819 MET A C 1
ATOM 6588 O O . MET A 1 819 ? -41.831 3.069 49.172 1.00 94.38 819 MET A O 1
ATOM 6592 N N . LEU A 1 820 ? -42.390 1.560 47.607 1.00 93.00 820 LEU A N 1
ATOM 6593 C CA . LEU A 1 820 ? -42.418 0.408 48.513 1.00 93.00 820 LEU A CA 1
ATOM 6594 C C . LEU A 1 820 ? -41.022 0.073 49.051 1.00 93.00 820 LEU A C 1
ATOM 6596 O O . LEU A 1 820 ? -40.890 -0.201 50.241 1.00 93.00 820 LEU A O 1
ATOM 6600 N N . GLY A 1 821 ? -39.970 0.157 48.233 1.00 94.75 821 GLY A N 1
ATOM 6601 C CA . GLY A 1 821 ? -38.587 -0.022 48.681 1.00 94.75 821 GLY A CA 1
ATOM 6602 C C . GLY A 1 821 ? -38.166 1.017 49.714 1.00 94.75 821 GLY A C 1
ATOM 6603 O O . GLY A 1 821 ? -37.663 0.658 50.777 1.00 94.75 821 GLY A O 1
ATOM 6604 N N . CYS A 1 822 ? -38.465 2.290 49.459 1.00 95.56 822 CYS A N 1
ATOM 6605 C CA . CYS A 1 822 ? -38.263 3.376 50.414 1.00 95.56 822 CYS A CA 1
ATOM 6606 C C . CYS A 1 822 ? -39.053 3.158 51.717 1.00 95.56 822 CYS A C 1
ATOM 6608 O O . CYS A 1 822 ? -38.521 3.391 52.805 1.00 95.56 822 CYS A O 1
ATOM 6610 N N . LYS A 1 823 ? -40.294 2.652 51.634 1.00 93.81 823 LYS A N 1
ATOM 6611 C CA . LYS A 1 823 ? -41.117 2.321 52.807 1.00 93.81 823 LYS A CA 1
ATOM 6612 C C . LYS A 1 823 ? -40.538 1.159 53.617 1.00 93.81 823 LYS A C 1
ATOM 6614 O O . LYS A 1 823 ? -40.392 1.303 54.828 1.00 93.81 823 LYS A O 1
ATOM 6619 N N . VAL A 1 824 ? -40.156 0.055 52.967 1.00 94.31 824 VAL A N 1
ATOM 6620 C CA . VAL A 1 824 ? -39.468 -1.079 53.611 1.00 94.31 824 VAL A CA 1
ATOM 6621 C C . VAL A 1 824 ? -38.210 -0.584 54.316 1.00 94.31 824 VAL A C 1
ATOM 6623 O O . VAL A 1 824 ? -38.011 -0.884 55.486 1.00 94.31 824 VAL A O 1
ATOM 6626 N N . LEU A 1 825 ? -37.385 0.215 53.639 1.00 95.69 825 LEU A N 1
ATOM 6627 C CA . LEU A 1 825 ? -36.130 0.730 54.178 1.00 95.69 825 LEU A CA 1
ATOM 6628 C C . LEU A 1 825 ? -36.341 1.647 55.401 1.00 95.69 825 LEU A C 1
ATOM 6630 O O . LEU A 1 825 ? -35.623 1.498 56.392 1.00 95.69 825 LEU A O 1
ATOM 6634 N N . LYS A 1 826 ? -37.360 2.525 55.384 1.00 95.38 826 LYS A N 1
ATOM 6635 C CA . LYS A 1 826 ? -37.775 3.328 56.555 1.00 95.38 826 LYS A CA 1
ATOM 6636 C C . LYS A 1 826 ? -38.263 2.438 57.709 1.00 95.38 826 LYS A C 1
ATOM 6638 O O . LYS A 1 826 ? -37.853 2.654 58.846 1.00 95.38 826 LYS A O 1
ATOM 6643 N N . ASP A 1 827 ? -39.046 1.395 57.427 1.00 93.44 827 ASP A N 1
ATOM 6644 C CA . ASP A 1 827 ? -39.523 0.450 58.450 1.00 93.44 827 ASP A CA 1
ATOM 6645 C C . ASP A 1 827 ? -38.381 -0.373 59.067 1.00 93.44 827 ASP A C 1
ATOM 6647 O O . ASP A 1 827 ? -38.338 -0.559 60.283 1.00 93.44 827 ASP A O 1
ATOM 6651 N N . LYS A 1 828 ? -37.417 -0.833 58.255 1.00 95.19 828 LYS A N 1
ATOM 6652 C CA . LYS A 1 828 ? -36.217 -1.529 58.747 1.00 95.19 828 LYS A CA 1
ATOM 6653 C C . LYS A 1 828 ? -35.344 -0.616 59.603 1.00 95.19 828 LYS A C 1
ATOM 6655 O O . LYS A 1 828 ? -34.803 -1.086 60.599 1.00 95.19 828 LYS A O 1
ATOM 6660 N N . TYR A 1 829 ? -35.228 0.668 59.259 1.00 96.62 829 TYR A N 1
ATOM 6661 C CA . TYR A 1 829 ? -34.512 1.638 60.087 1.00 96.62 829 TYR A CA 1
ATOM 6662 C C . TYR A 1 829 ? -35.182 1.824 61.447 1.00 96.62 829 TYR A C 1
ATOM 6664 O O . TYR A 1 829 ? -34.531 1.647 62.473 1.00 96.62 829 TYR A O 1
ATOM 6672 N N . GLU A 1 830 ? -36.489 2.083 61.484 1.00 95.44 830 GLU A N 1
ATOM 6673 C CA . GLU A 1 830 ? -37.204 2.238 62.754 1.00 95.44 830 GLU A CA 1
ATOM 6674 C C . GLU A 1 830 ? -37.177 0.960 63.609 1.00 95.44 830 GLU A C 1
ATOM 6676 O O . GLU A 1 830 ? -36.992 1.043 64.823 1.00 95.44 830 GLU A O 1
ATOM 6681 N N . GLN A 1 831 ? -37.263 -0.221 62.984 1.00 95.44 831 GLN A N 1
ATOM 6682 C CA . GLN A 1 831 ? -37.192 -1.513 63.673 1.00 95.44 831 GLN A CA 1
ATOM 6683 C C . GLN A 1 831 ? -35.787 -1.863 64.201 1.00 95.44 831 GLN A C 1
ATOM 6685 O O . GLN A 1 831 ? -35.681 -2.491 65.254 1.00 95.44 831 GLN A O 1
ATOM 6690 N N . PHE A 1 832 ? -34.716 -1.505 63.479 1.00 96.38 832 PHE A N 1
ATOM 6691 C CA . PHE A 1 832 ? -33.356 -2.004 63.739 1.00 96.38 832 PHE A CA 1
ATOM 6692 C C . PHE A 1 832 ? -32.299 -0.921 64.004 1.00 96.38 832 PHE A C 1
ATOM 6694 O O . PHE A 1 832 ? -31.122 -1.252 64.129 1.00 96.38 832 PHE A O 1
ATOM 6701 N N . LYS A 1 833 ? -32.659 0.359 64.172 1.00 95.88 833 LYS A N 1
ATOM 6702 C CA . LYS A 1 833 ? -31.682 1.427 64.480 1.00 95.88 833 LYS A CA 1
ATOM 6703 C C . LYS A 1 833 ? -30.857 1.188 65.755 1.00 95.88 833 LYS A C 1
ATOM 6705 O O . LYS A 1 833 ? -29.717 1.643 65.823 1.00 95.88 833 LYS A O 1
ATOM 6710 N N . GLY A 1 834 ? -31.376 0.422 66.718 1.00 95.88 834 GLY A N 1
ATOM 6711 C CA . GLY A 1 834 ? -30.634 -0.037 67.904 1.00 95.88 834 GLY A CA 1
ATOM 6712 C C . GLY A 1 834 ? -29.703 -1.244 67.683 1.00 95.88 834 GLY A C 1
ATOM 6713 O O . GLY A 1 834 ? -28.974 -1.612 68.602 1.00 95.88 834 GLY A O 1
ATOM 6714 N N . GLY A 1 835 ? -29.713 -1.844 66.490 1.00 95.94 835 GLY A N 1
ATOM 6715 C CA . GLY A 1 835 ? -29.120 -3.146 66.172 1.00 95.94 835 GLY A CA 1
ATOM 6716 C C . GLY A 1 835 ? -30.156 -4.279 66.147 1.00 95.94 835 GLY A C 1
ATOM 6717 O O . GLY A 1 835 ? -31.322 -4.092 66.505 1.00 95.94 835 GLY A O 1
ATOM 6718 N N . ALA A 1 836 ? -29.746 -5.471 65.708 1.00 95.62 836 ALA A N 1
ATOM 6719 C CA . ALA A 1 836 ? -30.582 -6.670 65.784 1.00 95.62 836 ALA A CA 1
ATOM 6720 C C . ALA A 1 836 ? -30.559 -7.276 67.195 1.00 95.62 836 ALA A C 1
ATOM 6722 O O . ALA A 1 836 ? -29.511 -7.358 67.832 1.00 95.62 836 ALA A O 1
ATOM 6723 N N . SER A 1 837 ? -31.706 -7.756 67.683 1.00 96.31 837 SER A N 1
ATOM 6724 C CA . SER A 1 837 ? -31.742 -8.488 68.951 1.00 96.31 837 SER A CA 1
ATOM 6725 C C . SER A 1 837 ? -31.100 -9.872 68.808 1.00 96.31 837 SER A C 1
ATOM 6727 O O . SER A 1 837 ? -31.209 -10.517 67.761 1.00 96.31 837 SER A O 1
ATOM 6729 N N . ALA A 1 838 ? -30.510 -10.383 69.893 1.00 93.75 838 ALA A N 1
ATOM 6730 C CA . ALA A 1 838 ? -29.919 -11.723 69.925 1.00 93.75 838 ALA A CA 1
ATOM 6731 C C . ALA A 1 838 ? -30.912 -12.834 69.519 1.00 93.75 838 ALA A C 1
ATOM 6733 O O . ALA A 1 838 ? -30.500 -13.857 68.989 1.00 93.75 838 ALA A O 1
ATOM 6734 N N . SER A 1 839 ? -32.225 -12.629 69.690 1.00 95.19 839 SER A N 1
ATOM 6735 C CA . SER A 1 839 ? -33.266 -13.548 69.200 1.00 95.19 839 SER A CA 1
ATOM 6736 C C . SER A 1 839 ? -33.388 -13.552 67.667 1.00 95.19 839 SER A C 1
ATOM 6738 O O . SER A 1 839 ? -33.456 -14.619 67.054 1.00 95.19 839 SER A O 1
ATOM 6740 N N . VAL A 1 840 ? -33.360 -12.373 67.028 1.00 94.50 840 VAL A N 1
ATOM 6741 C CA . VAL A 1 840 ? -33.366 -12.241 65.558 1.00 94.50 840 VAL A CA 1
ATOM 6742 C C . VAL A 1 840 ? -32.095 -12.853 64.972 1.00 94.50 840 VAL A C 1
ATOM 6744 O O . VAL A 1 840 ? -32.174 -13.609 64.001 1.00 94.50 840 VAL A O 1
ATOM 6747 N N . LEU A 1 841 ? -30.942 -12.590 65.592 1.00 94.38 841 LEU A N 1
ATOM 6748 C CA . LEU A 1 841 ? -29.673 -13.174 65.169 1.00 94.38 841 LEU A CA 1
ATOM 6749 C C . LEU A 1 841 ? -29.653 -14.689 65.400 1.00 94.38 841 LEU A C 1
ATOM 6751 O O . LEU A 1 841 ? -29.487 -15.412 64.431 1.00 94.38 841 LEU A O 1
ATOM 6755 N N . ASN A 1 842 ? -29.980 -15.215 66.585 1.00 93.00 842 ASN A N 1
ATOM 6756 C CA . ASN A 1 842 ? -30.047 -16.669 66.818 1.00 93.00 842 ASN A CA 1
ATOM 6757 C C . ASN A 1 842 ? -30.940 -17.426 65.817 1.00 93.00 842 ASN A C 1
ATOM 6759 O O . ASN A 1 842 ? -30.638 -18.565 65.457 1.00 93.00 842 ASN A O 1
ATOM 6763 N N . LYS A 1 843 ? -32.001 -16.791 65.302 1.00 93.81 843 LYS A N 1
ATOM 6764 C CA . LYS A 1 843 ? -32.838 -17.369 64.245 1.00 93.81 843 LYS A CA 1
ATOM 6765 C C . LYS A 1 843 ? -32.103 -17.475 62.896 1.00 93.81 843 LYS A C 1
ATOM 6767 O O . LYS A 1 843 ? -32.044 -18.566 62.319 1.00 93.81 843 LYS A O 1
ATOM 6772 N N . TYR A 1 844 ? -31.549 -16.373 62.384 1.00 92.50 844 TYR A N 1
ATOM 6773 C CA . TYR A 1 844 ? -31.042 -16.279 61.000 1.00 92.50 844 TYR A CA 1
ATOM 6774 C C . TYR A 1 844 ? -29.506 -16.405 60.860 1.00 92.50 844 TYR A C 1
ATOM 6776 O O . TYR A 1 844 ? -29.016 -16.859 59.823 1.00 92.50 844 TYR A O 1
ATOM 6784 N N . CYS A 1 845 ? -28.769 -16.080 61.920 1.00 94.12 845 CYS A N 1
ATOM 6785 C CA . CYS A 1 845 ? -27.313 -16.104 62.068 1.00 94.12 845 CYS A CA 1
ATOM 6786 C C . CYS A 1 845 ? -26.909 -16.613 63.484 1.00 94.12 845 CYS A C 1
ATOM 6788 O O . CYS A 1 845 ? -26.605 -15.817 64.383 1.00 94.12 845 CYS A O 1
ATOM 6790 N N . PRO A 1 846 ? -27.002 -17.936 63.738 1.00 92.19 846 PRO A N 1
ATOM 6791 C CA . PRO A 1 846 ? -26.744 -18.539 65.048 1.00 92.19 846 PRO A CA 1
ATOM 6792 C C . PRO A 1 846 ? -25.293 -18.376 65.520 1.00 92.19 846 PRO A C 1
ATOM 6794 O O . PRO A 1 846 ? -24.400 -17.989 64.768 1.00 92.19 846 PRO A O 1
ATOM 6797 N N . GLU A 1 847 ? -25.068 -18.672 66.797 1.00 90.50 847 GLU A N 1
ATOM 6798 C CA . GLU A 1 847 ? -23.745 -18.621 67.425 1.00 90.50 847 GLU A CA 1
ATOM 6799 C C . GLU A 1 847 ? -22.777 -19.605 66.747 1.00 90.50 847 GLU A C 1
ATOM 6801 O O . GLU A 1 847 ? -23.156 -20.718 66.382 1.00 90.50 847 GLU A O 1
ATOM 6806 N N . GLY A 1 848 ? -21.535 -19.159 66.534 1.00 87.75 848 GLY A N 1
ATOM 6807 C CA . GLY A 1 848 ? -20.509 -19.888 65.779 1.00 87.75 848 GLY A CA 1
ATOM 6808 C C . GLY A 1 848 ? -20.428 -19.565 64.278 1.00 87.75 848 GLY A C 1
ATOM 6809 O O . GLY A 1 848 ? -19.432 -19.916 63.653 1.00 87.75 848 GLY A O 1
ATOM 6810 N N . GLU A 1 849 ? -21.406 -18.873 63.683 1.00 90.06 849 GLU A N 1
ATOM 6811 C CA . GLU A 1 849 ? -21.297 -18.404 62.290 1.00 90.06 849 GLU A CA 1
ATOM 6812 C C . GLU A 1 849 ? -20.364 -17.179 62.193 1.00 90.06 849 GLU A C 1
ATOM 6814 O O . GLU A 1 849 ? -20.559 -16.183 62.893 1.00 90.06 849 GLU A O 1
ATOM 6819 N N . TYR A 1 850 ? -19.376 -17.226 61.290 1.00 90.38 850 TYR A N 1
ATOM 6820 C CA . TYR A 1 850 ? -18.280 -16.243 61.178 1.00 90.38 850 TYR A CA 1
ATOM 6821 C C . TYR A 1 850 ? -18.741 -14.777 61.084 1.00 90.38 850 TYR A C 1
ATOM 6823 O O . TYR A 1 850 ? -18.152 -13.894 61.699 1.00 90.38 850 TYR A O 1
ATOM 6831 N N . TYR A 1 851 ? -19.830 -14.515 60.357 1.00 89.50 851 TYR A N 1
ATOM 6832 C CA . TYR A 1 851 ? -20.357 -13.164 60.138 1.00 89.50 851 TYR A CA 1
ATOM 6833 C C . TYR A 1 851 ? -21.174 -12.596 61.306 1.00 89.50 851 TYR A C 1
ATOM 6835 O O . TYR A 1 851 ? -21.532 -11.416 61.290 1.00 89.50 851 TYR A O 1
ATOM 6843 N N . ARG A 1 852 ? -21.472 -13.393 62.338 1.00 93.00 852 ARG A N 1
ATOM 6844 C CA . ARG A 1 852 ? -22.329 -12.950 63.441 1.00 93.00 852 ARG A CA 1
ATOM 6845 C C . ARG A 1 852 ? -21.787 -11.727 64.200 1.00 93.00 852 ARG A C 1
ATOM 6847 O O . ARG A 1 852 ? -22.574 -10.796 64.360 1.00 93.00 852 ARG A O 1
ATOM 6854 N N . PRO A 1 853 ? -20.504 -11.644 64.612 1.00 93.75 853 PRO A N 1
ATOM 6855 C CA . PRO A 1 853 ? -19.998 -10.475 65.340 1.00 93.75 853 PRO A CA 1
ATOM 6856 C C . PRO A 1 853 ? -20.079 -9.190 64.505 1.00 93.75 853 PRO A C 1
ATOM 6858 O O . PRO A 1 853 ? -20.346 -8.110 65.029 1.00 93.75 853 PRO A O 1
ATOM 6861 N N . VAL A 1 854 ? -19.925 -9.310 63.180 1.00 93.25 854 VAL A N 1
ATOM 6862 C CA . VAL A 1 854 ? -20.121 -8.196 62.242 1.00 93.25 854 VAL A CA 1
ATOM 6863 C C . VAL A 1 854 ? -21.579 -7.722 62.284 1.00 93.25 854 VAL A C 1
ATOM 6865 O O . VAL A 1 854 ? -21.831 -6.524 62.390 1.00 93.25 854 VAL A O 1
ATOM 6868 N N . TYR A 1 855 ? -22.544 -8.646 62.286 1.00 95.19 855 TYR A N 1
ATOM 6869 C CA . TYR A 1 855 ? -23.980 -8.329 62.295 1.00 95.19 855 TYR A CA 1
ATOM 6870 C C . TYR A 1 855 ? -24.481 -7.842 63.667 1.00 95.19 855 TYR A C 1
ATOM 6872 O O . TYR A 1 855 ? -25.418 -7.048 63.720 1.00 95.19 855 TYR A O 1
ATOM 6880 N N . GLU A 1 856 ? -23.836 -8.251 64.763 1.00 95.00 856 GLU A N 1
ATOM 6881 C CA . GLU A 1 856 ? -24.025 -7.688 66.110 1.00 95.00 856 GLU A CA 1
ATOM 6882 C C . GLU A 1 856 ? -23.476 -6.252 66.219 1.00 95.00 856 GLU A C 1
ATOM 6884 O O . GLU A 1 856 ? -24.005 -5.444 66.986 1.00 95.00 856 GLU A O 1
ATOM 6889 N N . SER A 1 857 ? -22.449 -5.900 65.432 1.00 96.25 857 SER A N 1
ATOM 6890 C CA . SER A 1 857 ? -21.896 -4.537 65.410 1.00 96.25 857 SER A CA 1
ATOM 6891 C C . SER A 1 857 ? -22.794 -3.518 64.689 1.00 96.25 857 SER A C 1
ATOM 6893 O O . SER A 1 857 ? -22.762 -2.329 65.020 1.00 96.25 857 SER A O 1
ATOM 6895 N N . TYR A 1 858 ? -23.610 -3.965 63.725 1.00 97.44 858 TYR A N 1
ATOM 6896 C CA . TYR A 1 858 ? -24.428 -3.090 62.884 1.00 97.44 858 TYR A CA 1
ATOM 6897 C C . TYR A 1 858 ? -25.525 -2.369 63.682 1.00 97.44 858 TYR A C 1
ATOM 6899 O O . TYR A 1 858 ? -26.325 -2.986 64.387 1.00 97.44 858 TYR A O 1
ATOM 6907 N N . LYS A 1 859 ? -25.606 -1.044 63.512 1.00 96.81 859 LYS A N 1
ATOM 6908 C CA . LYS A 1 859 ? -26.596 -0.142 64.131 1.00 96.81 859 LYS A CA 1
ATOM 6909 C C . LYS A 1 859 ? -27.032 0.931 63.131 1.00 96.81 859 LYS A C 1
ATOM 6911 O O . LYS A 1 859 ? -26.391 1.113 62.097 1.00 96.81 859 LYS A O 1
ATOM 6916 N N . GLY A 1 860 ? -28.118 1.646 63.425 1.00 96.31 860 GLY A N 1
ATOM 6917 C CA . GLY A 1 860 ? -28.647 2.695 62.550 1.00 96.31 860 GLY A CA 1
ATOM 6918 C C . GLY A 1 860 ? -28.906 2.189 61.127 1.00 96.31 860 GLY A C 1
ATOM 6919 O O . GLY A 1 860 ? -29.598 1.190 60.926 1.00 96.31 860 GLY A O 1
ATOM 6920 N N . TRP A 1 861 ? -28.324 2.872 60.139 1.00 96.94 861 TRP A N 1
ATOM 6921 C CA . TRP A 1 861 ? -28.478 2.514 58.729 1.00 96.94 861 TRP A CA 1
ATOM 6922 C C . TRP A 1 861 ? -27.832 1.179 58.352 1.00 96.94 861 TRP A C 1
ATOM 6924 O O . TRP A 1 861 ? -28.415 0.465 57.547 1.00 96.94 861 TRP A O 1
ATOM 6934 N N . ASP A 1 862 ? -26.723 0.770 58.967 1.00 97.06 862 ASP A N 1
ATOM 6935 C CA . ASP A 1 862 ? -26.075 -0.517 58.659 1.00 97.06 862 ASP A CA 1
ATOM 6936 C C . ASP A 1 862 ? -27.004 -1.694 58.986 1.00 97.06 862 ASP A C 1
ATOM 6938 O O . ASP A 1 862 ? -27.184 -2.616 58.188 1.00 97.06 862 ASP A O 1
ATOM 6942 N N . ALA A 1 863 ? -27.673 -1.611 60.140 1.00 96.44 863 ALA A N 1
ATOM 6943 C CA . ALA A 1 863 ? -28.666 -2.590 60.556 1.00 96.44 863 ALA A CA 1
ATOM 6944 C C . ALA A 1 863 ? -29.930 -2.535 59.688 1.00 96.44 863 ALA A C 1
ATOM 6946 O O . ALA A 1 863 ? -30.492 -3.579 59.371 1.00 96.44 863 ALA A O 1
ATOM 6947 N N . ALA A 1 864 ? -30.356 -1.346 59.250 1.00 96.81 864 ALA A N 1
ATOM 6948 C CA . ALA A 1 864 ? -31.479 -1.190 58.325 1.00 96.81 864 ALA A CA 1
ATOM 6949 C C . ALA A 1 864 ? -31.188 -1.819 56.950 1.00 96.81 864 ALA A C 1
ATOM 6951 O O . ALA A 1 864 ? -32.017 -2.560 56.424 1.00 96.81 864 ALA A O 1
ATOM 6952 N N . ILE A 1 865 ? -29.994 -1.569 56.402 1.00 97.25 865 ILE A N 1
ATOM 6953 C CA . ILE A 1 865 ? -29.513 -2.085 55.116 1.00 97.25 865 ILE A CA 1
ATOM 6954 C C . ILE A 1 865 ? -29.376 -3.611 55.182 1.00 97.25 865 ILE A C 1
ATOM 6956 O O . ILE A 1 865 ? -29.872 -4.303 54.292 1.00 97.25 865 ILE A O 1
ATOM 6960 N N . LYS A 1 866 ? -28.807 -4.179 56.258 1.00 95.81 866 LYS A N 1
ATOM 6961 C CA . LYS A 1 866 ? -28.770 -5.645 56.394 1.00 95.81 866 LYS A CA 1
ATOM 6962 C C . LYS A 1 866 ? -30.142 -6.255 56.688 1.00 95.81 866 LYS A C 1
ATOM 6964 O O . LYS A 1 866 ? -30.432 -7.347 56.211 1.00 95.81 866 LYS A O 1
ATOM 6969 N N . ALA A 1 867 ? -31.032 -5.559 57.391 1.00 95.19 867 ALA A N 1
ATOM 6970 C CA . ALA A 1 867 ? -32.409 -6.010 57.591 1.00 95.19 867 ALA A CA 1
ATOM 6971 C C . ALA A 1 867 ? -33.301 -5.882 56.338 1.00 95.19 867 ALA A C 1
ATOM 6973 O O . ALA A 1 867 ? -34.388 -6.469 56.322 1.00 95.19 867 ALA A O 1
ATOM 6974 N N . TYR A 1 868 ? -32.859 -5.128 55.324 1.00 95.44 868 TYR A N 1
ATOM 6975 C CA . TYR A 1 868 ? -33.475 -5.030 53.999 1.00 95.44 868 TYR A CA 1
ATOM 6976 C C . TYR A 1 868 ? -33.213 -6.305 53.187 1.00 95.44 868 TYR A C 1
ATOM 6978 O O . TYR A 1 868 ? -34.152 -7.022 52.858 1.00 95.44 868 TYR A O 1
ATOM 6986 N N . ASN A 1 869 ? -31.932 -6.630 52.978 1.00 94.12 869 ASN A N 1
ATOM 6987 C CA . ASN A 1 869 ? -31.470 -7.848 52.300 1.00 94.12 869 ASN A CA 1
ATOM 6988 C C . ASN A 1 869 ? -31.766 -9.138 53.101 1.00 94.12 869 ASN A C 1
ATOM 6990 O O . ASN A 1 869 ? -32.037 -10.190 52.531 1.00 94.12 869 ASN A O 1
ATOM 6994 N N . GLY A 1 870 ? -31.744 -9.052 54.434 1.00 93.38 870 GLY A N 1
ATOM 6995 C CA . GLY A 1 870 ? -32.061 -10.136 55.361 1.00 93.38 870 GLY A CA 1
ATOM 6996 C C . GLY A 1 870 ? -30.867 -10.593 56.209 1.00 93.38 870 GLY A C 1
ATOM 6997 O O . GLY A 1 870 ? -29.734 -10.701 55.745 1.00 93.38 870 GLY A O 1
ATOM 6998 N N . TRP A 1 871 ? -31.139 -10.937 57.472 1.00 93.56 871 TRP A N 1
ATOM 6999 C CA . TRP A 1 871 ? -30.148 -11.347 58.485 1.00 93.56 871 TRP A CA 1
ATOM 7000 C C . TRP A 1 871 ? -29.561 -12.764 58.294 1.00 93.56 871 TRP A C 1
ATOM 7002 O O . TRP A 1 871 ? -28.981 -13.324 59.224 1.00 93.56 871 TRP A O 1
ATOM 7012 N N . GLY A 1 872 ? -29.731 -13.382 57.123 1.00 90.06 872 GLY A N 1
ATOM 7013 C CA . GLY A 1 872 ? -29.178 -14.704 56.833 1.00 90.06 872 GLY A CA 1
ATOM 7014 C C . GLY A 1 872 ? -27.661 -14.650 56.657 1.00 90.06 872 GLY A C 1
ATOM 7015 O O . GLY A 1 872 ? -27.176 -13.903 55.811 1.00 90.06 872 GLY A O 1
ATOM 7016 N N . CYS A 1 873 ? -26.926 -15.450 57.438 1.00 88.75 873 CYS A N 1
ATOM 7017 C CA . CYS A 1 873 ? -25.464 -15.574 57.319 1.00 88.75 873 CYS A CA 1
ATOM 7018 C C . CYS A 1 873 ? -24.962 -17.018 57.140 1.00 88.75 873 CYS A C 1
ATOM 7020 O O . CYS A 1 873 ? -23.802 -17.223 56.797 1.00 88.75 873 CYS A O 1
ATOM 7022 N N . ARG A 1 874 ? -25.823 -18.029 57.351 1.00 88.81 874 ARG A N 1
ATOM 7023 C CA . ARG A 1 874 ? -25.422 -19.445 57.311 1.00 88.81 874 ARG A CA 1
ATOM 7024 C C . ARG A 1 874 ? -24.952 -19.838 55.913 1.00 88.81 874 ARG A C 1
ATOM 7026 O O . ARG A 1 874 ? -25.789 -20.012 55.020 1.00 88.81 874 ARG A O 1
ATOM 7033 N N . ARG A 1 875 ? -23.643 -20.033 55.719 1.00 86.62 875 ARG A N 1
ATOM 7034 C CA . ARG A 1 875 ? -23.041 -20.219 54.381 1.00 86.62 875 ARG A CA 1
ATOM 7035 C C . ARG A 1 875 ? -23.718 -21.330 53.570 1.00 86.62 875 ARG A C 1
ATOM 7037 O O . ARG A 1 875 ? -24.107 -21.079 52.440 1.00 86.62 875 ARG A O 1
ATOM 7044 N N . LYS A 1 876 ? -24.014 -22.488 54.176 1.00 86.94 876 LYS A N 1
ATOM 7045 C CA . LYS A 1 876 ? -24.718 -23.622 53.524 1.00 86.94 876 LYS A CA 1
ATOM 7046 C C . LYS A 1 876 ? -26.152 -23.311 53.058 1.00 86.94 876 LYS A C 1
ATOM 7048 O O . LYS A 1 876 ? -26.678 -23.976 52.168 1.00 86.94 876 LYS A O 1
ATOM 7053 N N . VAL A 1 877 ? -26.822 -22.334 53.675 1.00 87.56 877 VAL A N 1
ATOM 7054 C CA . VAL A 1 877 ? -28.171 -21.894 53.268 1.00 87.56 877 VAL A CA 1
ATOM 7055 C C . VAL A 1 877 ? -28.070 -20.909 52.104 1.00 87.56 877 VAL A C 1
ATOM 7057 O O . VAL A 1 877 ? -28.817 -21.041 51.134 1.00 87.56 877 VAL A O 1
ATOM 7060 N N . LEU A 1 878 ? -27.111 -19.978 52.171 1.00 85.75 878 LEU A N 1
ATOM 7061 C CA . LEU A 1 878 ? -26.802 -19.052 51.079 1.00 85.75 878 LEU A CA 1
ATOM 7062 C C . LEU A 1 878 ? -26.334 -19.812 49.834 1.00 85.75 878 LEU A C 1
ATOM 7064 O O . LEU A 1 878 ? -26.903 -19.628 48.768 1.00 85.75 878 LEU A O 1
ATOM 7068 N N . GLU A 1 879 ? -25.404 -20.752 49.990 1.00 87.56 879 GLU A N 1
ATOM 7069 C CA . GLU A 1 879 ? -24.897 -21.656 48.953 1.00 87.56 879 GLU A CA 1
ATOM 7070 C C . GLU A 1 879 ? -26.025 -22.388 48.218 1.00 87.56 879 GLU A C 1
ATOM 7072 O O . GLU A 1 879 ? -26.057 -22.384 46.989 1.00 87.56 879 GLU A O 1
ATOM 7077 N N . LYS A 1 880 ? -27.013 -22.941 48.935 1.00 88.75 880 LYS A N 1
ATOM 7078 C CA . LYS A 1 880 ? -28.188 -23.579 48.316 1.00 88.75 880 LYS A CA 1
ATOM 7079 C C . LYS A 1 880 ? -29.040 -22.588 47.508 1.00 88.75 880 LYS A C 1
ATOM 7081 O O . LYS A 1 880 ? -29.552 -22.954 46.450 1.00 88.75 880 LYS A O 1
ATOM 7086 N N . SER A 1 881 ? -29.196 -21.357 47.997 1.00 82.81 881 SER A N 1
ATOM 7087 C CA . SER A 1 881 ? -29.955 -20.296 47.320 1.00 82.81 881 SER A CA 1
ATOM 7088 C C . SER A 1 881 ? -29.227 -19.799 46.064 1.00 82.81 881 SER A C 1
ATOM 7090 O O . SER A 1 881 ? -29.763 -19.851 44.958 1.00 82.81 881 SER A O 1
ATOM 7092 N N . CYS A 1 882 ? -27.954 -19.436 46.209 1.00 84.75 882 CYS A N 1
ATOM 7093 C CA . CYS A 1 882 ? -27.069 -18.992 45.139 1.00 84.75 882 CYS A CA 1
ATOM 7094 C C . CYS A 1 882 ? -26.844 -20.077 44.076 1.00 84.75 882 CYS A C 1
ATOM 7096 O O . CYS A 1 882 ? -26.873 -19.781 42.886 1.00 84.75 882 CYS A O 1
ATOM 7098 N N . THR A 1 883 ? -26.735 -21.352 44.465 1.00 85.56 883 THR A N 1
ATOM 7099 C CA . THR A 1 883 ? -26.685 -22.480 43.516 1.00 85.56 883 THR A CA 1
ATOM 7100 C C . THR A 1 883 ? -27.960 -22.576 42.681 1.00 85.56 883 THR A C 1
ATOM 7102 O O . THR A 1 883 ? -27.882 -22.904 41.501 1.00 85.56 883 THR A O 1
ATOM 7105 N N . ASN A 1 884 ? -29.141 -22.286 43.242 1.00 81.88 884 ASN A N 1
ATOM 7106 C CA . ASN A 1 884 ? -30.372 -22.226 42.449 1.00 81.88 884 ASN A CA 1
ATOM 7107 C C . ASN A 1 884 ? -30.362 -21.035 41.481 1.00 81.88 884 ASN A C 1
ATOM 7109 O O . ASN A 1 884 ? -30.626 -21.235 40.297 1.00 81.88 884 ASN A O 1
ATOM 7113 N N . LEU A 1 885 ? -30.008 -19.842 41.968 1.00 78.38 885 LEU A N 1
ATOM 7114 C CA . LEU A 1 885 ? -29.942 -18.608 41.178 1.00 78.38 885 LEU A CA 1
ATOM 7115 C C . LEU A 1 885 ? -28.962 -18.726 39.994 1.00 78.38 885 LEU A C 1
ATOM 7117 O O . LEU A 1 885 ? -29.280 -18.337 38.874 1.00 78.38 885 LEU A O 1
ATOM 7121 N N . CYS A 1 886 ? -27.794 -19.329 40.220 1.00 81.62 886 CYS A N 1
ATOM 7122 C CA . CYS A 1 886 ? -26.731 -19.460 39.225 1.00 81.62 886 CYS A CA 1
ATOM 7123 C C . CYS A 1 886 ? -26.938 -20.580 38.190 1.00 81.62 886 CYS A C 1
ATOM 7125 O O . CYS A 1 886 ? -26.144 -20.675 37.257 1.00 81.62 886 CYS A O 1
ATOM 7127 N N . LYS A 1 887 ? -27.997 -21.406 38.268 1.00 82.62 887 LYS A N 1
ATOM 7128 C CA . LYS A 1 887 ? -28.254 -22.489 37.283 1.00 82.62 887 LYS A CA 1
ATOM 7129 C C . LYS A 1 887 ? -28.355 -22.008 35.832 1.00 82.62 887 LYS A C 1
ATOM 7131 O O . LYS A 1 887 ? -28.101 -22.785 34.915 1.00 82.62 887 LYS A O 1
ATOM 7136 N N . THR A 1 888 ? -28.735 -20.751 35.619 1.00 69.62 888 THR A N 1
ATOM 7137 C CA . THR A 1 888 ? -28.835 -20.120 34.295 1.00 69.62 888 THR A CA 1
ATOM 7138 C C . THR A 1 888 ? -27.550 -19.396 33.869 1.00 69.62 888 THR A C 1
ATOM 7140 O O . THR A 1 888 ? -27.393 -19.085 32.688 1.00 69.62 888 THR A O 1
ATOM 7143 N N . ILE A 1 889 ? -26.611 -19.149 34.791 1.00 71.38 889 ILE A N 1
ATOM 7144 C CA . ILE A 1 889 ? -25.430 -18.298 34.589 1.00 71.38 889 ILE A CA 1
ATOM 7145 C C . ILE A 1 889 ? -24.170 -19.166 34.506 1.00 71.38 889 ILE A C 1
ATOM 7147 O O . ILE A 1 889 ? -23.653 -19.653 35.507 1.00 71.38 889 ILE A O 1
ATOM 7151 N N . LYS A 1 890 ? -23.611 -19.314 33.301 1.00 68.06 890 LYS A N 1
ATOM 7152 C CA . LYS A 1 890 ? -22.400 -20.119 33.039 1.00 68.06 890 LYS A CA 1
ATOM 7153 C C . LYS A 1 890 ? -21.078 -19.428 33.455 1.00 68.06 890 LYS A C 1
ATOM 7155 O O . LYS A 1 890 ? -20.103 -19.500 32.713 1.00 68.06 890 LYS A O 1
ATOM 7160 N N . LYS A 1 891 ? -21.031 -18.759 34.617 1.00 74.31 891 LYS A N 1
ATOM 7161 C CA . LYS A 1 891 ? -19.785 -18.275 35.257 1.00 74.31 891 LYS A CA 1
ATOM 7162 C C . LYS A 1 891 ? -19.479 -19.155 36.486 1.00 74.31 891 LYS A C 1
ATOM 7164 O O . LYS A 1 891 ? -20.347 -19.251 37.351 1.00 74.31 891 LYS A O 1
ATOM 7169 N N . PRO A 1 892 ? -18.282 -19.764 36.612 1.00 72.69 892 PRO A N 1
ATOM 7170 C CA . PRO A 1 892 ? -17.967 -20.669 37.725 1.00 72.69 892 PRO A CA 1
ATOM 7171 C C . PRO A 1 892 ? -17.914 -19.971 39.095 1.00 72.69 892 PRO A C 1
ATOM 7173 O O . PRO A 1 892 ? -18.192 -20.606 40.104 1.00 72.69 892 PRO A O 1
ATOM 7176 N N . THR A 1 893 ? -17.628 -18.666 39.135 1.00 85.75 893 THR A N 1
ATOM 7177 C CA . THR A 1 893 ? -17.589 -17.853 40.366 1.00 85.75 893 THR A CA 1
ATOM 7178 C C . THR A 1 893 ? -18.973 -17.516 40.930 1.00 85.75 893 THR A C 1
ATOM 7180 O O . THR A 1 893 ? -19.080 -17.178 42.103 1.00 85.75 893 THR A O 1
ATOM 7183 N N . CYS A 1 894 ? -20.043 -17.645 40.130 1.00 83.44 894 CYS A N 1
ATOM 7184 C CA . CYS A 1 894 ? -21.359 -17.051 40.403 1.00 83.44 894 CYS A CA 1
ATOM 7185 C C . CYS A 1 894 ? -21.930 -17.380 41.795 1.00 83.44 894 CYS A C 1
ATOM 7187 O O . CYS A 1 894 ? -22.550 -16.524 42.429 1.00 83.44 894 CYS A O 1
ATOM 7189 N N . VAL A 1 895 ? -21.736 -18.613 42.278 1.00 83.06 895 VAL A N 1
ATOM 7190 C CA . VAL A 1 895 ? -22.256 -19.036 43.588 1.00 83.06 895 VAL A CA 1
ATOM 7191 C C . VAL A 1 895 ? -21.517 -18.328 44.723 1.00 83.06 895 VAL A C 1
ATOM 7193 O O . VAL A 1 895 ? -22.168 -17.850 45.649 1.00 83.06 895 VAL A O 1
ATOM 7196 N N . GLU A 1 896 ? -20.194 -18.199 44.622 1.00 85.06 896 GLU A N 1
ATOM 7197 C CA . GLU A 1 896 ? -19.367 -17.501 45.610 1.00 85.06 896 GLU A CA 1
ATOM 7198 C C . GLU A 1 896 ? -19.607 -15.987 45.556 1.00 85.06 896 GLU A C 1
ATOM 7200 O O . GLU A 1 896 ? -19.878 -15.380 46.589 1.00 85.06 896 GLU A O 1
ATOM 7205 N N . ASP A 1 897 ? -19.658 -15.406 44.349 1.00 83.19 897 ASP A N 1
ATOM 7206 C CA . ASP A 1 897 ? -20.014 -13.997 44.122 1.00 83.19 897 ASP A CA 1
ATOM 7207 C C . ASP A 1 897 ? -21.350 -13.644 44.808 1.00 83.19 897 ASP A C 1
ATOM 7209 O O . ASP A 1 897 ? -21.493 -12.591 45.429 1.00 83.19 897 ASP A O 1
ATOM 7213 N N . CYS A 1 898 ? -22.341 -14.536 44.711 1.00 84.06 898 CYS A N 1
ATOM 7214 C CA . CYS A 1 898 ? -23.663 -14.385 45.319 1.00 84.06 898 CYS A CA 1
ATOM 7215 C C . CYS A 1 898 ? -23.646 -14.547 46.852 1.00 84.06 898 CYS A C 1
ATOM 7217 O O . CYS A 1 898 ? -24.304 -13.772 47.558 1.00 84.06 898 CYS A O 1
ATOM 7219 N N . ILE A 1 899 ? -22.879 -15.509 47.382 1.00 84.88 899 ILE A N 1
ATOM 7220 C CA . ILE A 1 899 ? -22.678 -15.677 48.829 1.00 84.88 899 ILE A CA 1
ATOM 7221 C C . ILE A 1 899 ? -22.038 -14.406 49.400 1.00 84.88 899 ILE A C 1
ATOM 7223 O O . ILE A 1 899 ? -22.604 -13.796 50.310 1.00 84.88 899 ILE A O 1
ATOM 7227 N N . GLN A 1 900 ? -20.921 -13.956 48.825 1.00 85.94 900 GLN A N 1
ATOM 7228 C CA . GLN A 1 900 ? -20.152 -12.825 49.335 1.00 85.94 900 GLN A CA 1
ATOM 7229 C C . GLN A 1 900 ? -20.920 -11.501 49.218 1.00 85.94 900 GLN A C 1
ATOM 7231 O O . GLN A 1 900 ? -20.976 -10.734 50.179 1.00 85.94 900 GLN A O 1
ATOM 7236 N N . ARG A 1 901 ? -21.635 -11.267 48.105 1.00 84.50 901 ARG A N 1
ATOM 7237 C CA . ARG A 1 901 ? -22.557 -10.119 47.962 1.00 84.50 901 ARG A CA 1
ATOM 7238 C C . ARG A 1 901 ? -23.658 -10.093 49.017 1.00 84.50 901 ARG A C 1
ATOM 7240 O O . ARG A 1 901 ? -24.048 -9.012 49.447 1.00 84.50 901 ARG A O 1
ATOM 7247 N N . THR A 1 902 ? -24.152 -11.257 49.441 1.00 85.69 902 THR A N 1
ATOM 7248 C CA . THR A 1 902 ? -25.164 -11.350 50.504 1.00 85.69 902 THR A CA 1
ATOM 7249 C C . THR A 1 902 ? -24.552 -11.102 51.882 1.00 85.69 902 THR A C 1
ATOM 7251 O O . THR A 1 902 ? -25.182 -10.469 52.734 1.00 85.69 902 THR A O 1
ATOM 7254 N N . LEU A 1 903 ? -23.331 -11.589 52.117 1.00 87.81 903 LEU A N 1
ATOM 7255 C CA . LEU A 1 903 ? -22.655 -11.476 53.407 1.00 87.81 903 LEU A CA 1
ATOM 7256 C C . LEU A 1 903 ? -22.158 -10.048 53.677 1.00 87.81 903 LEU A C 1
ATOM 7258 O O . LEU A 1 903 ? -22.483 -9.496 54.731 1.00 87.81 903 LEU A O 1
ATOM 7262 N N . ASP A 1 904 ? -21.511 -9.431 52.685 1.00 90.75 904 ASP A N 1
ATOM 7263 C CA . ASP A 1 904 ? -20.936 -8.077 52.715 1.00 90.75 904 ASP A CA 1
ATOM 7264 C C . ASP A 1 904 ? -21.897 -7.016 52.125 1.00 90.75 904 ASP A C 1
ATOM 7266 O O . ASP A 1 904 ? -21.482 -5.974 51.610 1.00 90.75 904 ASP A O 1
ATOM 7270 N N . TYR A 1 905 ? -23.209 -7.275 52.126 1.00 94.31 905 TYR A N 1
ATOM 7271 C CA . TYR A 1 905 ? -24.211 -6.434 51.449 1.00 94.31 905 TYR A CA 1
ATOM 7272 C C . TYR A 1 905 ? -24.162 -4.950 51.881 1.00 94.31 905 TYR A C 1
ATOM 7274 O O . TYR A 1 905 ? -24.290 -4.047 51.054 1.00 94.31 905 TYR A O 1
ATOM 7282 N N . VAL A 1 906 ? -23.912 -4.678 53.169 1.00 95.44 906 VAL A N 1
ATOM 7283 C CA . VAL A 1 906 ? -23.811 -3.305 53.706 1.00 95.44 906 VAL A CA 1
ATOM 7284 C C . VAL A 1 906 ? -22.605 -2.562 53.123 1.00 95.44 906 VAL A C 1
ATOM 7286 O O . VAL A 1 906 ? -22.709 -1.384 52.785 1.00 95.44 906 VAL A O 1
ATOM 7289 N N . GLN A 1 907 ? -21.472 -3.248 52.973 1.00 93.88 907 GLN A N 1
ATOM 7290 C CA . GLN A 1 907 ? -20.238 -2.719 52.398 1.00 93.88 907 GLN A CA 1
ATOM 7291 C C . GLN A 1 907 ? -20.428 -2.391 50.911 1.00 93.88 907 GLN A C 1
ATOM 7293 O O . GLN A 1 907 ? -20.059 -1.299 50.482 1.00 93.88 907 GLN A O 1
ATOM 7298 N N . HIS A 1 908 ? -21.089 -3.270 50.150 1.00 88.94 908 HIS A N 1
ATOM 7299 C CA . HIS A 1 908 ? -21.426 -3.021 48.745 1.00 88.94 908 HIS A CA 1
ATOM 7300 C C . HIS A 1 908 ? -22.338 -1.798 48.562 1.00 88.94 908 HIS A C 1
ATOM 7302 O O . HIS A 1 908 ? -22.076 -0.961 47.695 1.00 88.94 908 HIS A O 1
ATOM 7308 N N . VAL A 1 909 ? -23.371 -1.646 49.400 1.00 94.44 909 VAL A N 1
ATOM 7309 C CA . VAL A 1 909 ? -24.244 -0.459 49.375 1.00 94.44 909 VAL A CA 1
ATOM 7310 C C . VAL A 1 909 ? -23.460 0.806 49.739 1.00 94.44 909 VAL A C 1
ATOM 7312 O O . VAL A 1 909 ? -23.596 1.808 49.042 1.00 94.44 909 VAL A O 1
ATOM 7315 N N . LYS A 1 910 ? -22.593 0.773 50.762 1.00 94.88 910 LYS A N 1
ATOM 7316 C CA . LYS A 1 910 ? -21.752 1.924 51.143 1.00 94.88 910 LYS A CA 1
ATOM 7317 C C . LYS A 1 910 ? -20.785 2.350 50.040 1.00 94.88 910 LYS A C 1
ATOM 7319 O O . LYS A 1 910 ? -20.783 3.526 49.691 1.00 94.88 910 LYS A O 1
ATOM 7324 N N . GLN A 1 911 ? -20.036 1.413 49.454 1.00 90.12 911 GLN A N 1
ATOM 7325 C CA . GLN A 1 911 ? -19.141 1.710 48.331 1.00 90.12 911 GLN A CA 1
ATOM 7326 C C . GLN A 1 911 ? -19.926 2.348 47.179 1.00 90.12 911 GLN A C 1
ATOM 7328 O O . GLN A 1 911 ? -19.564 3.422 46.711 1.00 90.12 911 GLN A O 1
ATOM 7333 N N . THR A 1 912 ? -21.075 1.766 46.822 1.00 87.94 912 THR A N 1
ATOM 7334 C CA . THR A 1 912 ? -21.960 2.312 45.784 1.00 87.94 912 THR A CA 1
ATOM 7335 C C . THR A 1 912 ? -22.455 3.727 46.126 1.00 87.94 912 THR A C 1
ATOM 7337 O O . THR A 1 912 ? -22.539 4.573 45.240 1.00 87.94 912 THR A O 1
ATOM 7340 N N . MET A 1 913 ? -22.760 4.036 47.395 1.00 92.62 913 MET A N 1
ATOM 7341 C CA . MET A 1 913 ? -23.118 5.402 47.809 1.00 92.62 913 MET A CA 1
ATOM 7342 C C . MET A 1 913 ? -21.971 6.398 47.608 1.00 92.62 913 MET A C 1
ATOM 7344 O O . MET A 1 913 ? -22.235 7.541 47.245 1.00 92.62 913 MET A O 1
ATOM 7348 N N . ASP A 1 914 ? -20.724 6.007 47.862 1.00 88.69 914 ASP A N 1
ATOM 7349 C CA . ASP A 1 914 ? -19.562 6.892 47.717 1.00 88.69 914 ASP A CA 1
ATOM 7350 C C . ASP A 1 914 ? -19.127 7.033 46.243 1.00 88.69 914 ASP A C 1
ATOM 7352 O O . ASP A 1 914 ? -18.769 8.131 45.802 1.00 88.69 914 ASP A O 1
ATOM 7356 N N . ASP A 1 915 ? -19.305 5.981 45.441 1.00 82.38 915 ASP A N 1
ATOM 7357 C CA . ASP A 1 915 ? -19.221 6.020 43.975 1.00 82.38 915 ASP A CA 1
ATOM 7358 C C . ASP A 1 915 ? -20.279 6.983 43.386 1.00 82.38 915 ASP A C 1
ATOM 7360 O O . ASP A 1 915 ? -19.964 7.810 42.528 1.00 82.38 915 ASP A O 1
ATOM 7364 N N . ILE A 1 916 ? -21.521 6.964 43.900 1.00 84.25 916 ILE A N 1
ATOM 7365 C CA . ILE A 1 916 ? -22.583 7.922 43.526 1.00 84.25 916 ILE A CA 1
ATOM 7366 C C . ILE A 1 916 ? -22.206 9.359 43.923 1.00 84.25 916 ILE A C 1
ATOM 7368 O O . ILE A 1 916 ? -22.298 10.260 43.091 1.00 84.25 916 ILE A O 1
ATOM 7372 N N . LYS A 1 917 ? -21.772 9.597 45.171 1.00 86.06 917 LYS A N 1
ATOM 7373 C CA . LYS A 1 917 ? -21.424 10.948 45.670 1.00 86.06 917 LYS A CA 1
ATOM 7374 C C . LYS A 1 917 ? -20.263 11.585 44.911 1.00 86.06 917 LYS A C 1
ATOM 7376 O O . LYS A 1 917 ? -20.254 12.796 44.722 1.00 86.06 917 LYS A O 1
ATOM 7381 N N . SER A 1 918 ? -19.276 10.784 44.517 1.00 79.38 918 SER A N 1
ATOM 7382 C CA . SER A 1 918 ? -18.107 11.257 43.771 1.00 79.38 918 SER A CA 1
ATOM 7383 C C . SER A 1 918 ? -18.396 11.505 42.285 1.00 79.38 918 SER A C 1
ATOM 7385 O O . SER A 1 918 ? -17.562 12.092 41.599 1.00 79.38 918 SER A O 1
ATOM 7387 N N . GLY A 1 919 ? -19.553 11.062 41.776 1.00 72.06 919 GLY A N 1
ATOM 7388 C CA . GLY A 1 919 ? -19.849 11.017 40.342 1.00 72.06 919 GLY A CA 1
ATOM 7389 C C . GLY A 1 919 ? -19.080 9.916 39.599 1.00 72.06 919 GLY A C 1
ATOM 7390 O O . GLY A 1 919 ? -19.124 9.857 38.372 1.00 72.06 919 GLY A O 1
ATOM 7391 N N . ILE A 1 920 ? -18.376 9.037 40.320 1.00 58.88 920 ILE A N 1
ATOM 7392 C CA . ILE A 1 920 ? -17.516 7.983 39.774 1.00 58.88 920 ILE A CA 1
ATOM 7393 C C . ILE A 1 920 ? -18.214 6.628 39.942 1.00 58.88 920 ILE A C 1
ATOM 7395 O O . ILE A 1 920 ? -17.651 5.687 40.496 1.00 58.88 920 ILE A O 1
ATOM 7399 N N . ILE A 1 921 ? -19.432 6.486 39.403 1.00 57.47 921 ILE A N 1
ATOM 7400 C CA . ILE A 1 921 ? -20.102 5.175 39.298 1.00 57.47 921 ILE A CA 1
ATOM 7401 C C . ILE A 1 921 ? -19.512 4.383 38.128 1.00 57.47 921 ILE A C 1
ATOM 7403 O O . ILE A 1 921 ? -20.182 4.036 37.154 1.00 57.47 921 ILE A O 1
ATOM 7407 N N . LYS A 1 922 ? -18.214 4.096 38.233 1.00 47.03 922 LYS A N 1
ATOM 7408 C CA . LYS A 1 922 ? -17.567 3.047 37.456 1.00 47.03 922 LYS A CA 1
ATOM 7409 C C . LYS A 1 922 ? -18.053 1.721 38.014 1.00 47.03 922 LYS A C 1
ATOM 7411 O O . LYS A 1 922 ? -17.857 1.461 39.200 1.00 47.03 922 LYS A O 1
ATOM 7416 N N . THR A 1 923 ? -18.556 0.815 37.175 1.00 43.84 923 THR A N 1
ATOM 7417 C CA . THR A 1 923 ? -18.437 -0.597 37.555 1.00 43.84 923 THR A CA 1
ATOM 7418 C C . THR A 1 923 ? -16.955 -0.948 37.508 1.00 43.84 923 THR A C 1
ATOM 7420 O O . THR A 1 923 ? -16.414 -1.294 36.456 1.00 43.84 923 THR A O 1
ATOM 7423 N N . LYS A 1 924 ? -16.284 -0.899 38.658 1.00 41.34 924 LYS A N 1
ATOM 7424 C CA . LYS A 1 924 ? -15.213 -1.864 38.876 1.00 41.34 924 LYS A CA 1
ATOM 7425 C C . LYS A 1 924 ? -15.861 -3.243 38.746 1.00 41.34 924 LYS A C 1
ATOM 7427 O O . LYS A 1 924 ? -16.718 -3.591 39.559 1.00 41.34 924 LYS A O 1
ATOM 7432 N N . GLU A 1 925 ? -15.481 -4.019 37.731 1.00 40.44 925 GLU A N 1
ATOM 7433 C CA . GLU A 1 925 ? -15.587 -5.473 37.881 1.00 40.44 925 GLU A CA 1
ATOM 7434 C C . GLU A 1 925 ? -14.756 -5.830 39.124 1.00 40.44 925 GLU A C 1
ATOM 7436 O O . GLU A 1 925 ? -13.731 -5.188 39.377 1.00 40.44 925 GLU A O 1
ATOM 7441 N N . PHE A 1 926 ? -15.289 -6.695 39.989 1.00 36.91 926 PHE A N 1
ATOM 7442 C CA . PHE A 1 926 ? -14.916 -6.682 41.404 1.00 36.91 926 PHE A CA 1
ATOM 7443 C C . PHE A 1 926 ? -13.472 -7.139 41.612 1.00 36.91 926 PHE A C 1
ATOM 7445 O O . PHE A 1 926 ? -13.148 -8.320 41.603 1.00 36.91 926 PHE A O 1
ATOM 7452 N N . ILE A 1 927 ? -12.634 -6.132 41.816 1.00 38.03 927 ILE A N 1
ATOM 7453 C CA . ILE A 1 927 ? -11.249 -6.175 42.247 1.00 38.03 927 ILE A CA 1
ATOM 7454 C C . ILE A 1 927 ? -11.294 -5.540 43.655 1.00 38.03 927 ILE A C 1
ATOM 7456 O O . ILE A 1 927 ? -11.369 -4.305 43.734 1.00 38.03 927 ILE A O 1
ATOM 7460 N N . PRO A 1 928 ? -11.417 -6.347 44.737 1.00 29.12 928 PRO A N 1
ATOM 7461 C CA . PRO A 1 928 ? -11.463 -5.859 46.125 1.00 29.12 928 PRO A CA 1
ATOM 7462 C C . PRO A 1 928 ? -10.171 -5.138 46.603 1.00 29.12 928 PRO A C 1
ATOM 7464 O O . PRO A 1 928 ? -9.358 -4.691 45.790 1.00 29.12 928 PRO A O 1
ATOM 7467 N N . ILE A 1 929 ? -10.014 -4.904 47.919 1.00 31.33 929 ILE A N 1
ATOM 7468 C CA . ILE A 1 929 ? -8.892 -4.123 48.483 1.00 31.33 929 ILE A CA 1
ATOM 7469 C C . ILE A 1 929 ? -8.196 -4.807 49.682 1.00 31.33 929 ILE A C 1
ATOM 7471 O O . ILE A 1 929 ? -8.760 -4.781 50.777 1.00 31.33 929 ILE A O 1
ATOM 7475 N N . THR A 1 930 ? -6.913 -5.196 49.545 1.00 37.41 930 THR A N 1
ATOM 7476 C CA . THR A 1 930 ? -5.972 -5.356 50.685 1.00 37.41 930 THR A CA 1
ATOM 7477 C C . THR A 1 930 ? -4.455 -5.276 50.345 1.00 37.41 930 THR A C 1
ATOM 7479 O O . THR A 1 930 ? -3.821 -6.276 50.045 1.00 37.41 930 THR A O 1
ATOM 7482 N N . ARG A 1 931 ? -3.774 -4.132 50.575 1.00 40.62 931 ARG A N 1
ATOM 7483 C CA . ARG A 1 931 ? -2.384 -4.148 51.134 1.00 40.62 931 ARG A CA 1
ATOM 7484 C C . ARG A 1 931 ? -2.038 -2.892 51.936 1.00 40.62 931 ARG A C 1
ATOM 7486 O O . ARG A 1 931 ? -1.489 -1.921 51.426 1.00 40.62 931 ARG A O 1
ATOM 7493 N N . ALA A 1 932 ? -2.240 -2.985 53.245 1.00 43.47 932 ALA A N 1
ATOM 7494 C CA . ALA A 1 932 ? -1.489 -2.221 54.239 1.00 43.47 932 ALA A CA 1
ATOM 7495 C C . ALA A 1 932 ? -0.886 -3.216 55.246 1.00 43.47 932 ALA A C 1
ATOM 7497 O O . ALA A 1 932 ? -1.309 -3.295 56.393 1.00 43.47 932 ALA A O 1
ATOM 7498 N N . GLY A 1 933 ? 0.046 -4.052 54.772 1.00 43.88 933 GLY A N 1
ATOM 7499 C CA . GLY A 1 933 ? 0.557 -5.198 55.533 1.00 43.88 933 GLY A CA 1
ATOM 7500 C C . GLY A 1 933 ? 1.470 -6.109 54.714 1.00 43.88 933 GLY A C 1
ATOM 7501 O O . GLY A 1 933 ? 1.155 -7.275 54.520 1.00 43.88 933 GLY A O 1
ATOM 7502 N N . ILE A 1 934 ? 2.575 -5.571 54.186 1.00 52.44 934 ILE A N 1
ATOM 7503 C CA . ILE A 1 934 ? 3.541 -6.364 53.409 1.00 52.44 934 ILE A CA 1
ATOM 7504 C C . ILE A 1 934 ? 4.307 -7.312 54.339 1.00 52.44 934 ILE A C 1
ATOM 7506 O O . ILE A 1 934 ? 4.854 -6.849 55.341 1.00 52.44 934 ILE A O 1
ATOM 7510 N N . GLN A 1 935 ? 4.443 -8.587 53.972 1.00 53.28 935 GLN A N 1
ATOM 7511 C CA . GLN A 1 935 ? 5.410 -9.506 54.586 1.00 53.28 935 GLN A CA 1
ATOM 7512 C C . GLN A 1 935 ? 6.308 -10.178 53.525 1.00 53.28 935 GLN A C 1
ATOM 7514 O O . GLN A 1 935 ? 5.928 -10.231 52.352 1.00 53.28 935 GLN A O 1
ATOM 7519 N N . PRO A 1 936 ? 7.519 -10.639 53.898 1.00 55.91 936 PRO A N 1
ATOM 7520 C CA . PRO A 1 936 ? 8.365 -11.471 53.044 1.00 55.91 936 PRO A CA 1
ATOM 7521 C C . PRO A 1 936 ? 7.900 -12.938 53.047 1.00 55.91 936 PRO A C 1
ATOM 7523 O O . PRO A 1 936 ? 7.244 -13.388 53.985 1.00 55.91 936 PRO A O 1
ATOM 7526 N N . LEU A 1 937 ? 8.277 -13.694 52.012 1.00 66.62 937 LEU A N 1
ATOM 7527 C CA . LEU A 1 937 ? 8.001 -15.133 51.902 1.00 66.62 937 LEU A CA 1
ATOM 7528 C C . LEU A 1 937 ? 9.062 -15.966 52.638 1.00 66.62 937 LEU A C 1
ATOM 7530 O O . LEU A 1 937 ? 10.260 -15.738 52.467 1.00 66.62 937 LEU A O 1
ATOM 7534 N N . GLU A 1 938 ? 8.635 -16.961 53.420 1.00 57.72 938 GLU A N 1
ATOM 7535 C CA . GLU A 1 938 ? 9.548 -17.829 54.175 1.00 57.72 938 GLU A CA 1
ATOM 7536 C C . GLU A 1 938 ? 10.143 -18.978 53.337 1.00 57.72 938 GLU A C 1
ATOM 7538 O O . GLU A 1 938 ? 9.534 -19.485 52.393 1.00 57.72 938 GLU A O 1
ATOM 7543 N N . ASN A 1 939 ? 11.354 -19.402 53.723 1.00 57.50 939 ASN A N 1
ATOM 7544 C CA . ASN A 1 939 ? 12.072 -20.599 53.253 1.00 57.50 939 ASN A CA 1
ATOM 7545 C C . ASN A 1 939 ? 12.054 -20.899 51.730 1.00 57.50 939 ASN A C 1
ATOM 7547 O O . ASN A 1 939 ? 11.788 -22.043 51.341 1.00 57.50 939 ASN A O 1
ATOM 7551 N N . PRO A 1 940 ? 12.350 -19.934 50.839 1.00 69.94 940 PRO A N 1
ATOM 7552 C CA . PRO A 1 940 ? 12.331 -20.191 49.407 1.00 69.94 940 PRO A CA 1
ATOM 7553 C C . PRO A 1 940 ? 13.657 -20.730 48.838 1.00 69.94 940 PRO A C 1
ATOM 7555 O O . PRO A 1 940 ? 14.728 -20.544 49.411 1.00 69.94 940 PRO A O 1
ATOM 7558 N N . THR A 1 941 ? 13.588 -21.408 47.687 1.00 79.38 941 THR A N 1
ATOM 7559 C CA . THR A 1 941 ? 14.729 -22.051 47.000 1.00 79.38 941 THR A CA 1
ATOM 7560 C C . THR A 1 941 ? 14.567 -22.021 45.475 1.00 79.38 941 THR A C 1
ATOM 7562 O O . THR A 1 941 ? 13.448 -22.026 44.968 1.00 79.38 941 THR A O 1
ATOM 7565 N N . ILE A 1 942 ? 15.673 -22.025 44.723 1.00 84.00 942 ILE A N 1
ATOM 7566 C CA . ILE A 1 942 ? 15.680 -22.031 43.248 1.00 84.00 942 ILE A CA 1
ATOM 7567 C C . ILE A 1 94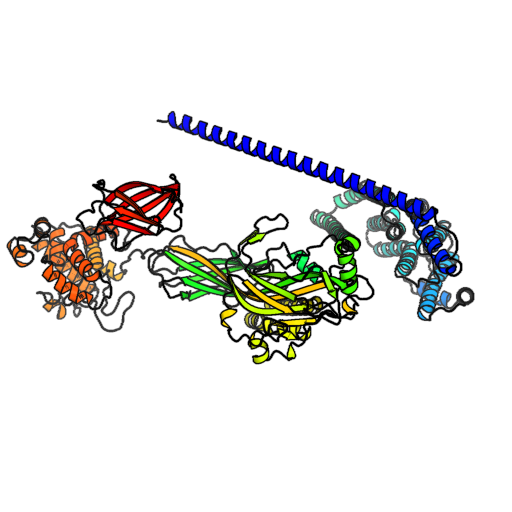2 ? 16.625 -23.116 42.707 1.00 84.00 942 ILE A C 1
ATOM 7569 O O . ILE A 1 942 ? 17.672 -23.386 43.292 1.00 84.00 942 ILE A O 1
ATOM 7573 N N . ALA A 1 943 ? 16.243 -23.763 41.604 1.00 85.88 943 ALA A N 1
ATOM 7574 C CA . ALA A 1 943 ? 16.992 -24.833 40.947 1.00 85.88 943 ALA A CA 1
ATOM 7575 C C . ALA A 1 943 ? 16.822 -24.784 39.417 1.00 85.88 943 ALA A C 1
ATOM 7577 O O . ALA A 1 943 ? 15.835 -24.249 38.912 1.00 85.88 943 ALA A O 1
ATOM 7578 N N . TYR A 1 944 ? 17.765 -25.373 38.678 1.00 86.69 944 TYR A N 1
ATOM 7579 C CA . TYR A 1 944 ? 17.743 -25.446 37.213 1.00 86.69 944 TYR A CA 1
ATOM 7580 C C . TYR A 1 944 ? 18.016 -26.870 36.714 1.00 86.69 944 TYR A C 1
ATOM 7582 O O . TYR A 1 944 ? 18.877 -27.567 37.251 1.00 86.69 944 TYR A O 1
ATOM 7590 N N . GLU A 1 945 ? 17.304 -27.286 35.667 1.00 89.00 945 GLU A N 1
ATOM 7591 C CA . GLU A 1 945 ? 17.341 -28.630 35.083 1.00 89.00 945 GLU A CA 1
ATOM 7592 C C . GLU A 1 945 ? 17.807 -28.546 33.607 1.00 89.00 945 GLU A C 1
ATOM 7594 O O . GLU A 1 945 ? 16.990 -28.358 32.696 1.00 89.00 945 GLU A O 1
ATOM 7599 N N . PRO A 1 946 ? 19.126 -28.680 33.325 1.00 75.94 946 PRO A N 1
ATOM 7600 C CA . PRO A 1 946 ? 19.707 -28.318 32.025 1.00 75.94 946 PRO A CA 1
ATOM 7601 C C . PRO A 1 946 ? 19.244 -29.133 30.816 1.00 75.94 946 PRO A C 1
ATOM 7603 O O . PRO A 1 946 ? 19.403 -28.678 29.688 1.00 75.94 946 PRO A O 1
ATOM 7606 N N . LYS A 1 947 ? 18.704 -30.342 31.022 1.00 79.19 947 LYS A N 1
ATOM 7607 C CA . LYS A 1 947 ? 18.240 -31.213 29.927 1.00 79.19 947 LYS A CA 1
ATOM 7608 C C . LYS A 1 947 ? 16.916 -30.758 29.310 1.00 79.19 947 LYS A C 1
ATOM 7610 O O . LYS A 1 947 ? 16.621 -31.146 28.185 1.00 79.19 947 LYS A O 1
ATOM 7615 N N . GLU A 1 948 ? 16.139 -29.953 30.033 1.00 78.75 948 GLU A N 1
ATOM 7616 C CA . GLU A 1 948 ? 14.792 -29.527 29.629 1.00 78.75 948 GLU A CA 1
ATOM 7617 C C . GLU A 1 948 ? 14.638 -27.994 29.593 1.00 78.75 948 GLU A C 1
ATOM 7619 O O . GLU A 1 948 ? 13.558 -27.493 29.294 1.00 78.75 948 GLU A O 1
ATOM 7624 N N . ASN A 1 949 ? 15.718 -27.243 29.860 1.00 81.50 949 ASN A N 1
ATOM 7625 C CA . ASN A 1 949 ? 15.732 -25.775 29.956 1.00 81.50 949 ASN A CA 1
ATOM 7626 C C . ASN A 1 949 ? 14.694 -25.230 30.970 1.00 81.50 949 ASN A C 1
ATOM 7628 O O . ASN A 1 949 ? 14.012 -24.230 30.728 1.00 81.50 949 ASN A O 1
ATOM 7632 N N . LYS A 1 950 ? 14.571 -25.920 32.116 1.00 87.38 950 LYS A N 1
ATOM 7633 C CA . LYS A 1 950 ? 13.587 -25.647 33.177 1.00 87.38 950 LYS A CA 1
ATOM 7634 C C . LYS A 1 950 ? 14.214 -24.982 34.395 1.00 87.38 950 LYS A C 1
ATOM 7636 O O . LYS A 1 950 ? 15.149 -25.526 34.977 1.00 87.38 950 LYS A O 1
ATOM 7641 N N . VAL A 1 951 ? 13.647 -23.858 34.830 1.00 84.69 951 VAL A N 1
ATOM 7642 C CA . VAL A 1 951 ? 13.896 -23.268 36.159 1.00 84.69 951 VAL A CA 1
ATOM 7643 C C . VAL A 1 951 ? 12.753 -23.654 37.093 1.00 84.69 951 VAL A C 1
ATOM 7645 O O . VAL A 1 951 ? 11.588 -23.459 36.757 1.00 84.69 951 VAL A O 1
ATOM 7648 N N . THR A 1 952 ? 13.078 -24.167 38.276 1.00 87.94 952 THR A N 1
ATOM 7649 C CA . THR A 1 952 ? 12.129 -24.472 39.354 1.00 87.94 952 THR A CA 1
ATOM 7650 C C . THR A 1 952 ? 12.376 -23.508 40.514 1.00 87.94 952 THR A C 1
ATOM 7652 O O . THR A 1 952 ? 13.456 -23.538 41.098 1.00 87.94 952 THR A O 1
ATOM 7655 N N . ILE A 1 953 ? 11.387 -22.692 40.887 1.00 85.31 953 ILE A N 1
ATOM 7656 C CA . ILE A 1 953 ? 11.435 -21.828 42.085 1.00 85.31 953 ILE A CA 1
ATOM 7657 C C . ILE A 1 953 ? 10.414 -22.357 43.092 1.00 85.31 953 ILE A C 1
ATOM 7659 O O . ILE A 1 953 ? 9.316 -22.748 42.695 1.00 85.31 953 ILE A O 1
ATOM 7663 N N . ARG A 1 954 ? 10.763 -22.371 44.380 1.00 84.56 954 ARG A N 1
ATOM 7664 C CA . ARG A 1 954 ? 9.889 -22.738 45.501 1.00 84.56 954 ARG A CA 1
ATOM 7665 C C . ARG A 1 954 ? 9.902 -21.667 46.589 1.00 84.56 954 ARG A C 1
ATOM 7667 O O . ARG A 1 954 ? 10.911 -20.994 46.766 1.00 84.56 954 ARG A O 1
ATOM 7674 N N . TRP A 1 955 ? 8.822 -21.567 47.349 1.00 82.88 955 TRP A N 1
ATOM 7675 C CA . TRP A 1 955 ? 8.638 -20.721 48.530 1.00 82.88 955 TRP A CA 1
ATOM 7676 C C . TRP A 1 955 ? 7.647 -21.396 49.485 1.00 82.88 955 TRP A C 1
ATOM 7678 O O . TRP A 1 955 ? 6.881 -22.255 49.055 1.00 82.88 955 TRP A O 1
ATOM 7688 N N . ALA A 1 956 ? 7.620 -21.024 50.766 1.00 78.88 956 ALA A N 1
ATOM 7689 C CA . ALA A 1 956 ? 6.478 -21.372 51.608 1.00 78.88 956 ALA A CA 1
ATOM 7690 C C . ALA A 1 956 ? 5.256 -20.563 51.123 1.00 78.88 956 ALA A C 1
ATOM 7692 O O . ALA A 1 956 ? 5.297 -19.329 51.187 1.00 78.88 956 ALA A O 1
ATOM 7693 N N . PRO A 1 957 ? 4.189 -21.193 50.591 1.00 71.38 957 PRO A N 1
ATOM 7694 C CA . PRO A 1 957 ? 2.989 -20.459 50.209 1.00 71.38 957 PRO A CA 1
ATOM 7695 C C . PRO A 1 957 ? 2.289 -19.932 51.467 1.00 71.38 957 PRO A C 1
ATOM 7697 O O . PRO A 1 957 ? 2.345 -20.561 52.528 1.00 71.38 957 PRO A O 1
ATOM 7700 N N . TYR A 1 958 ? 1.584 -18.804 51.354 1.00 69.44 958 TYR A N 1
ATOM 7701 C CA . TYR A 1 958 ? 0.628 -18.437 52.398 1.00 69.44 958 TYR A CA 1
ATOM 7702 C C . TYR A 1 958 ? -0.471 -19.501 52.450 1.00 69.44 958 TYR A C 1
ATOM 7704 O O . TYR A 1 958 ? -0.886 -20.030 51.421 1.00 69.44 958 TYR A O 1
ATOM 7712 N N . GLN A 1 959 ? -0.949 -19.823 53.654 1.00 65.88 959 GLN A N 1
ATOM 7713 C CA . GLN A 1 959 ? -2.047 -20.786 53.820 1.00 65.88 959 GLN A CA 1
ATOM 7714 C C . GLN A 1 959 ? -3.415 -20.211 53.409 1.00 65.88 959 GLN A C 1
ATOM 7716 O O . GLN A 1 959 ? -4.409 -20.934 53.420 1.00 65.88 959 GLN A O 1
ATOM 7721 N N . ASP A 1 960 ? -3.457 -18.933 53.030 1.00 67.38 960 ASP A N 1
ATOM 7722 C CA . ASP A 1 960 ? -4.588 -18.299 52.363 1.00 67.38 960 ASP A CA 1
ATOM 7723 C C . ASP A 1 960 ? -4.606 -18.705 50.870 1.00 67.38 960 ASP A C 1
ATOM 7725 O O . ASP A 1 960 ? -3.675 -18.364 50.131 1.00 67.38 960 ASP A O 1
ATOM 7729 N N . PRO A 1 961 ? -5.624 -19.457 50.408 1.00 56.84 961 PRO A N 1
ATOM 7730 C CA . PRO A 1 961 ? -5.673 -19.992 49.053 1.00 56.84 961 PRO A CA 1
ATOM 7731 C C . PRO A 1 961 ? -6.101 -18.972 47.985 1.00 56.84 961 PRO A C 1
ATOM 7733 O O . PRO A 1 961 ? -6.119 -19.340 46.809 1.00 56.84 961 PRO A O 1
ATOM 7736 N N . GLU A 1 962 ? -6.467 -17.736 48.351 1.00 64.62 962 GLU A N 1
ATOM 7737 C CA . GLU A 1 962 ? -6.874 -16.688 47.395 1.00 64.62 962 GLU A CA 1
ATOM 7738 C C . GLU A 1 962 ? -5.701 -15.823 46.897 1.00 64.62 962 GLU A C 1
ATOM 7740 O O . GLU A 1 962 ? -5.863 -14.993 45.999 1.00 64.62 962 GLU A O 1
ATOM 7745 N N . ILE A 1 963 ? -4.499 -16.055 47.433 1.00 65.88 963 ILE A N 1
ATOM 7746 C CA . ILE A 1 963 ? -3.263 -15.375 47.041 1.00 65.88 963 ILE A CA 1
ATOM 7747 C C . ILE A 1 963 ? -2.719 -15.959 45.727 1.00 65.88 963 ILE A C 1
ATOM 7749 O O . ILE A 1 963 ? -2.269 -17.106 45.672 1.00 65.88 963 ILE A O 1
ATOM 7753 N N . MET A 1 964 ? -2.702 -15.156 44.661 1.00 72.06 964 MET A N 1
ATOM 7754 C CA . MET A 1 964 ? -2.026 -15.486 43.402 1.00 72.06 964 MET A CA 1
ATOM 7755 C C . MET A 1 964 ? -0.555 -15.049 43.433 1.00 72.06 964 MET A C 1
ATOM 7757 O O . MET A 1 964 ? -0.165 -14.175 44.202 1.00 72.06 964 MET A O 1
ATOM 7761 N N . TYR A 1 965 ? 0.279 -15.620 42.562 1.00 77.44 965 TYR A N 1
ATOM 7762 C CA . TYR A 1 965 ? 1.713 -15.319 42.508 1.00 77.44 965 TYR A CA 1
ATOM 7763 C C . TYR A 1 965 ? 2.159 -15.016 41.073 1.00 77.44 965 TYR A C 1
ATOM 7765 O O . TYR A 1 965 ? 2.044 -15.864 40.188 1.00 77.44 965 TYR A O 1
ATOM 7773 N N . PHE A 1 966 ? 2.703 -13.819 40.847 1.00 78.88 966 PHE A N 1
ATOM 7774 C CA . PHE A 1 966 ? 3.357 -13.431 39.596 1.00 78.88 966 PHE A CA 1
ATOM 7775 C C . PHE A 1 966 ? 4.870 -13.621 39.700 1.00 78.88 966 PHE A C 1
ATOM 7777 O O . PHE A 1 966 ? 5.451 -13.370 40.757 1.00 78.88 966 PHE A O 1
ATOM 7784 N N . VAL A 1 967 ? 5.512 -14.019 38.595 1.00 79.31 967 VAL A N 1
ATOM 7785 C CA . VAL A 1 967 ? 6.969 -14.208 38.543 1.00 79.31 967 VAL A CA 1
ATOM 7786 C C . VAL A 1 967 ? 7.570 -13.420 37.381 1.00 79.31 967 VAL A C 1
ATOM 7788 O O . VAL A 1 967 ? 7.192 -13.626 36.229 1.00 79.31 967 VAL A O 1
ATOM 7791 N N . THR A 1 968 ? 8.516 -12.525 37.659 1.00 79.19 968 THR A N 1
ATOM 7792 C CA . THR A 1 968 ? 9.176 -11.675 36.648 1.00 79.19 968 THR A CA 1
ATOM 7793 C C . THR A 1 968 ? 10.668 -11.963 36.609 1.00 79.19 968 THR A C 1
ATOM 7795 O O . THR A 1 968 ? 11.292 -12.019 37.658 1.00 79.19 968 THR A O 1
ATOM 7798 N N . ARG A 1 969 ? 11.246 -12.130 35.413 1.00 84.31 969 ARG A N 1
ATOM 7799 C CA . ARG A 1 969 ? 12.683 -12.343 35.199 1.00 84.31 969 ARG A CA 1
ATOM 7800 C C . ARG A 1 969 ? 13.379 -11.082 34.700 1.00 84.31 969 ARG A C 1
ATOM 7802 O O . ARG A 1 969 ? 12.922 -10.429 33.757 1.00 84.31 969 ARG A O 1
ATOM 7809 N N . TYR A 1 970 ? 14.563 -10.863 35.255 1.00 75.12 970 TYR A N 1
ATOM 7810 C CA . TYR A 1 970 ? 15.551 -9.895 34.802 1.00 75.12 970 TYR A CA 1
ATOM 7811 C C . TYR A 1 970 ? 16.821 -10.629 34.366 1.00 75.12 970 TYR A C 1
ATOM 7813 O O . TYR A 1 970 ? 17.208 -11.638 34.963 1.00 75.12 970 TYR A O 1
ATOM 7821 N N . LYS A 1 971 ? 17.500 -10.110 33.345 1.00 79.19 971 LYS A N 1
ATOM 7822 C CA . LYS A 1 971 ? 18.814 -10.592 32.910 1.00 79.19 971 LYS A CA 1
ATOM 7823 C C . LYS A 1 971 ? 19.842 -9.511 33.224 1.00 79.19 971 LYS A C 1
ATOM 7825 O O . LYS A 1 971 ? 19.749 -8.416 32.687 1.00 79.19 971 LYS A O 1
ATOM 7830 N N . GLN A 1 972 ? 20.798 -9.809 34.108 1.00 70.12 972 GLN A N 1
ATOM 7831 C CA . GLN A 1 972 ? 21.819 -8.850 34.573 1.00 70.12 972 GLN A CA 1
ATOM 7832 C C . GLN A 1 972 ? 21.252 -7.489 35.059 1.00 70.12 972 GLN A C 1
ATOM 7834 O O . GLN A 1 972 ? 21.928 -6.468 34.989 1.00 70.12 972 GLN A O 1
ATOM 7839 N N . GLY A 1 973 ? 20.014 -7.480 35.571 1.00 56.56 973 GLY A N 1
ATOM 7840 C CA . GLY A 1 973 ? 19.309 -6.288 36.062 1.00 56.56 973 GLY A CA 1
ATOM 7841 C C . GLY A 1 973 ? 18.351 -5.623 35.063 1.00 56.56 973 GLY A C 1
ATOM 7842 O O . GLY A 1 973 ? 17.471 -4.882 35.494 1.00 56.56 973 GLY A O 1
ATOM 7843 N N . ASP A 1 974 ? 18.442 -5.920 33.763 1.00 46.88 974 ASP A N 1
ATOM 7844 C CA . ASP A 1 974 ? 17.478 -5.428 32.769 1.00 46.88 974 ASP A CA 1
ATOM 7845 C C . ASP A 1 974 ? 16.205 -6.290 32.743 1.00 46.88 974 ASP A C 1
ATOM 7847 O O . ASP A 1 974 ? 16.261 -7.523 32.823 1.00 46.88 974 ASP A O 1
ATOM 7851 N N . PHE A 1 975 ? 15.041 -5.643 32.606 1.00 54.97 975 PHE A N 1
ATOM 7852 C CA . PHE A 1 975 ? 13.750 -6.325 32.466 1.00 54.97 975 PHE A CA 1
ATOM 7853 C C . PHE A 1 975 ? 13.694 -7.099 31.146 1.00 54.97 975 PHE A C 1
ATOM 7855 O O . PHE A 1 975 ? 13.726 -6.516 30.062 1.00 54.97 975 PHE A O 1
ATOM 7862 N N . ASP A 1 976 ? 13.570 -8.419 31.259 1.00 66.06 976 ASP A N 1
ATOM 7863 C CA . ASP A 1 976 ? 13.567 -9.347 30.131 1.00 66.06 976 ASP A CA 1
ATOM 7864 C C . ASP A 1 976 ? 12.151 -9.890 29.889 1.00 66.06 976 ASP A C 1
ATOM 7866 O O . ASP A 1 976 ? 11.611 -9.774 28.785 1.00 66.06 976 ASP A O 1
ATOM 7870 N N . ARG A 1 977 ? 11.499 -10.454 30.923 1.00 63.47 977 ARG A N 1
ATOM 7871 C CA . ARG A 1 977 ? 10.199 -11.123 30.737 1.00 63.47 977 ARG A CA 1
ATOM 7872 C C . ARG A 1 977 ? 9.401 -11.336 32.025 1.00 63.47 977 ARG A C 1
ATOM 7874 O O . ARG A 1 977 ? 9.908 -11.923 32.975 1.00 63.47 977 ARG A O 1
ATOM 7881 N N . THR A 1 978 ? 8.111 -11.000 32.021 1.00 60.97 978 THR A N 1
ATOM 7882 C CA . THR A 1 978 ? 7.155 -11.478 33.040 1.00 60.97 978 THR A CA 1
ATOM 7883 C C . THR A 1 978 ? 6.520 -12.803 32.613 1.00 60.97 978 THR A C 1
ATOM 7885 O O . THR A 1 978 ? 6.111 -12.961 31.462 1.00 60.97 978 THR A O 1
ATOM 7888 N N . PHE A 1 979 ? 6.414 -13.743 33.552 1.00 64.69 979 PHE A N 1
ATOM 7889 C CA . PHE A 1 979 ? 5.759 -15.038 33.399 1.00 64.69 979 PHE A CA 1
ATOM 7890 C C . PHE A 1 979 ? 4.447 -15.049 34.186 1.00 64.69 979 PHE A C 1
ATOM 7892 O O . PHE A 1 979 ? 4.420 -15.194 35.408 1.00 64.69 979 PHE A O 1
ATOM 7899 N N . GLU A 1 980 ? 3.338 -14.910 33.466 1.00 50.19 980 GLU A N 1
ATOM 7900 C CA . GLU A 1 980 ? 2.002 -15.070 34.032 1.00 50.19 980 GLU A CA 1
ATOM 7901 C C . GLU A 1 980 ? 1.658 -16.572 34.081 1.00 50.19 980 GLU A C 1
ATOM 7903 O O . GLU A 1 980 ? 1.452 -17.196 33.040 1.00 50.19 980 GLU A O 1
ATOM 7908 N N . ASN A 1 981 ? 1.644 -17.180 35.273 1.00 53.44 981 ASN A N 1
ATOM 7909 C CA . ASN A 1 981 ? 1.398 -18.618 35.445 1.00 53.44 981 ASN A CA 1
ATOM 7910 C C . ASN A 1 981 ? 0.256 -18.845 36.447 1.00 53.44 981 ASN A C 1
ATOM 7912 O O . ASN A 1 981 ? 0.417 -18.617 37.643 1.00 53.44 981 ASN A O 1
ATOM 7916 N N . LYS A 1 982 ? -0.925 -19.216 35.939 1.00 49.12 982 LYS A N 1
ATOM 7917 C CA . LYS A 1 982 ? -2.199 -18.847 36.581 1.00 49.12 982 LYS A CA 1
ATOM 7918 C C . LYS A 1 982 ? -2.866 -19.886 37.487 1.00 49.12 982 LYS A C 1
ATOM 7920 O O . LYS A 1 982 ? -3.754 -19.499 38.235 1.00 49.12 982 LYS A O 1
ATOM 7925 N N . GLU A 1 983 ? -2.470 -21.163 37.452 1.00 46.72 983 GLU A N 1
ATOM 7926 C CA . GLU A 1 983 ? -3.187 -22.210 38.215 1.00 46.72 983 GLU A CA 1
ATOM 7927 C C . GLU A 1 983 ? -2.290 -23.215 38.958 1.00 46.72 983 GLU A C 1
ATOM 7929 O O . GLU A 1 983 ? -2.509 -23.472 40.141 1.00 46.72 983 GLU A O 1
ATOM 7934 N N . MET A 1 984 ? -1.276 -23.806 38.312 1.00 44.22 984 MET A N 1
ATOM 7935 C CA . MET A 1 984 ? -0.650 -25.027 38.858 1.00 44.22 984 MET A CA 1
ATOM 7936 C C . MET A 1 984 ? 0.402 -24.788 39.959 1.00 44.22 984 MET A C 1
ATOM 7938 O O . MET A 1 984 ? 0.690 -25.695 40.733 1.00 44.22 984 MET A O 1
ATOM 7942 N N . ALA A 1 985 ? 0.975 -23.583 40.046 1.00 49.41 985 ALA A N 1
ATOM 7943 C CA . ALA A 1 985 ? 2.124 -23.299 40.916 1.00 49.41 985 ALA A CA 1
ATOM 7944 C C . ALA A 1 985 ? 1.771 -22.941 42.374 1.00 49.41 985 ALA A C 1
ATOM 7946 O O . ALA A 1 985 ? 2.613 -23.009 43.271 1.00 49.41 985 ALA A O 1
ATOM 7947 N N . ILE A 1 986 ? 0.531 -22.507 42.604 1.00 54.78 986 ILE A N 1
ATOM 7948 C CA . ILE A 1 986 ? 0.180 -21.660 43.752 1.00 54.78 986 ILE A CA 1
ATOM 7949 C C . ILE A 1 986 ? 0.022 -22.472 45.050 1.00 54.78 986 ILE A C 1
ATOM 7951 O O . ILE A 1 986 ? 0.490 -22.042 46.099 1.00 54.78 986 ILE A O 1
ATOM 7955 N N . LYS A 1 987 ? -0.555 -23.682 44.986 1.00 54.31 987 LYS A N 1
ATOM 7956 C CA . LYS A 1 987 ? -0.858 -24.496 46.185 1.00 54.31 987 LYS A CA 1
ATOM 7957 C C . LYS A 1 987 ? 0.336 -25.232 46.801 1.00 54.31 987 LYS A C 1
ATOM 7959 O O . LYS A 1 987 ? 0.284 -25.559 47.980 1.00 54.31 987 LYS A O 1
ATOM 7964 N N . GLU A 1 988 ? 1.395 -25.486 46.034 1.00 67.19 988 GLU A N 1
ATOM 7965 C CA . GLU A 1 988 ? 2.652 -26.059 46.553 1.00 67.19 988 GLU A CA 1
ATOM 7966 C C . GLU A 1 988 ? 3.713 -24.988 46.855 1.00 67.19 988 GLU A C 1
ATOM 7968 O O . GLU A 1 988 ? 4.794 -25.326 47.334 1.00 67.19 988 GLU A O 1
ATOM 7973 N N . GLY A 1 989 ? 3.442 -23.715 46.534 1.00 75.12 989 GLY A N 1
ATOM 7974 C CA . GLY A 1 989 ? 4.456 -22.659 46.525 1.00 75.12 989 GLY A CA 1
ATOM 7975 C C . GLY A 1 989 ? 5.621 -22.998 45.594 1.00 75.12 989 GLY A C 1
ATOM 7976 O O . GLY A 1 989 ? 6.776 -22.935 46.002 1.00 75.12 989 GLY A O 1
ATOM 7977 N N . LYS A 1 990 ? 5.338 -23.446 44.363 1.00 82.56 990 LYS A N 1
ATOM 7978 C CA . LYS A 1 990 ? 6.349 -23.947 43.418 1.00 82.56 990 LYS A CA 1
ATOM 7979 C C . LYS A 1 990 ? 5.973 -23.626 41.975 1.00 82.56 990 LYS A C 1
ATOM 7981 O O . LYS A 1 990 ? 5.055 -24.233 41.434 1.00 82.56 990 LYS A O 1
ATOM 7986 N N . VAL A 1 991 ? 6.751 -22.785 41.293 1.00 84.06 991 VAL A N 1
ATOM 7987 C CA . VAL A 1 991 ? 6.645 -22.610 39.832 1.00 84.06 991 VAL A CA 1
ATOM 7988 C C . VAL A 1 991 ? 7.727 -23.411 39.108 1.00 84.06 991 VAL A C 1
ATOM 7990 O O . VAL A 1 991 ? 8.861 -23.516 39.579 1.00 84.06 991 VAL A O 1
ATOM 7993 N N . GLN A 1 992 ? 7.388 -23.948 37.937 1.00 84.94 992 GLN A N 1
ATOM 7994 C CA . GLN A 1 992 ? 8.365 -24.411 36.951 1.00 84.94 992 GLN A CA 1
ATOM 7995 C C . GLN A 1 992 ? 8.194 -23.587 35.672 1.00 84.94 992 GLN A C 1
ATOM 7997 O O . GLN A 1 992 ? 7.077 -23.408 35.186 1.00 84.94 992 GLN A O 1
ATOM 8002 N N . LEU A 1 993 ? 9.302 -23.055 35.162 1.00 82.25 993 LEU A N 1
ATOM 8003 C CA . LEU A 1 993 ? 9.375 -22.208 33.978 1.00 82.25 993 LEU A CA 1
ATOM 8004 C C . LEU A 1 993 ? 10.212 -22.928 32.916 1.00 82.25 993 LEU A C 1
ATOM 8006 O O . LEU A 1 993 ? 11.434 -23.008 33.037 1.00 82.25 993 LEU A O 1
ATOM 8010 N N . GLU A 1 994 ? 9.557 -23.448 31.878 1.00 79.94 994 GLU A N 1
ATOM 8011 C CA . GLU A 1 994 ? 10.228 -23.790 30.620 1.00 79.94 994 GLU A CA 1
ATOM 8012 C C . GLU A 1 994 ? 10.524 -22.491 29.866 1.00 79.94 994 GLU A C 1
ATOM 8014 O O . GLU A 1 994 ? 9.596 -21.857 29.359 1.00 79.94 994 GLU A O 1
ATOM 8019 N N . ASP A 1 995 ? 11.796 -22.097 29.742 1.00 72.94 995 ASP A N 1
ATOM 8020 C CA . ASP A 1 995 ? 12.157 -21.038 28.796 1.00 72.94 995 ASP A CA 1
ATOM 8021 C C . ASP A 1 995 ? 13.379 -21.386 27.947 1.00 72.94 995 ASP A C 1
ATOM 8023 O O . ASP A 1 995 ? 14.500 -21.591 28.416 1.00 72.94 995 ASP A O 1
ATOM 8027 N N . LYS A 1 996 ? 13.136 -21.393 26.639 1.00 78.12 996 LYS A N 1
ATOM 8028 C CA . LYS A 1 996 ? 14.099 -21.716 25.585 1.00 78.12 996 LYS A CA 1
ATOM 8029 C C . LYS A 1 996 ? 14.995 -20.520 25.238 1.00 78.12 996 LYS A C 1
ATOM 8031 O O . LYS A 1 996 ? 15.880 -20.669 24.403 1.00 78.12 996 LYS A O 1
ATOM 8036 N N . SER A 1 997 ? 14.786 -19.355 25.864 1.00 77.94 997 SER A N 1
ATOM 8037 C CA . SER A 1 997 ? 15.701 -18.207 25.773 1.00 77.94 997 SER A CA 1
ATOM 8038 C C . SER A 1 997 ? 16.850 -18.234 26.790 1.00 77.94 997 SER A C 1
ATOM 8040 O O . SER A 1 997 ? 17.764 -17.423 26.661 1.00 77.94 997 SER A O 1
ATOM 8042 N N . ILE A 1 998 ? 16.811 -19.120 27.796 1.00 79.38 998 ILE A N 1
ATOM 8043 C CA . ILE A 1 998 ? 17.851 -19.222 28.833 1.00 79.38 998 ILE A CA 1
ATOM 8044 C C . ILE A 1 998 ? 19.127 -19.822 28.233 1.00 79.38 998 ILE A C 1
ATOM 8046 O O . ILE A 1 998 ? 19.091 -20.906 27.646 1.00 79.38 998 ILE A O 1
ATOM 8050 N N . GLN A 1 999 ? 20.253 -19.126 28.412 1.00 82.56 999 GLN A N 1
ATOM 8051 C CA . GLN A 1 999 ? 21.566 -19.509 27.884 1.00 82.56 999 GLN A CA 1
ATOM 8052 C C . GLN A 1 999 ? 22.487 -20.047 28.991 1.00 82.56 999 GLN A C 1
ATOM 8054 O O . GLN A 1 999 ? 22.440 -19.601 30.137 1.00 82.56 999 GLN A O 1
ATOM 8059 N N . GLN A 1 1000 ? 23.343 -21.017 28.653 1.00 82.81 1000 GLN A N 1
ATOM 8060 C CA . GLN A 1 1000 ? 24.268 -21.620 29.617 1.00 82.81 1000 GLN A CA 1
ATOM 8061 C C . GLN A 1 1000 ? 25.499 -20.735 29.865 1.00 82.81 1000 GLN A C 1
ATOM 8063 O O . GLN A 1 1000 ? 26.219 -20.374 28.934 1.00 82.81 1000 GLN A O 1
ATOM 8068 N N . GLY A 1 1001 ? 25.789 -20.458 31.136 1.00 78.75 1001 GLY A N 1
ATOM 8069 C CA . GLY A 1 1001 ? 26.836 -19.533 31.577 1.00 78.75 1001 GLY A CA 1
ATOM 8070 C C . GLY A 1 1001 ? 26.345 -18.113 31.875 1.00 78.75 1001 GLY A C 1
ATOM 8071 O O . GLY A 1 1001 ? 27.167 -17.271 32.222 1.00 78.75 1001 GLY A O 1
ATOM 8072 N N . GLU A 1 1002 ? 25.042 -17.837 31.757 1.00 82.19 1002 GLU A N 1
ATOM 8073 C CA . GLU A 1 1002 ? 24.444 -16.546 32.123 1.00 82.19 1002 GLU A CA 1
ATOM 8074 C C . GLU A 1 1002 ? 23.740 -16.586 33.489 1.00 82.19 1002 GLU A C 1
ATOM 8076 O O . GLU A 1 1002 ? 23.374 -17.649 33.994 1.00 82.19 1002 GLU A O 1
ATOM 8081 N N . GLU A 1 1003 ? 23.542 -15.406 34.077 1.00 83.69 1003 GLU A N 1
ATOM 8082 C CA . GLU A 1 1003 ? 22.898 -15.195 35.376 1.00 83.69 1003 GLU A CA 1
ATOM 8083 C C . GLU A 1 1003 ? 21.579 -14.426 35.217 1.00 83.69 1003 GLU A C 1
ATOM 8085 O O . GLU A 1 1003 ? 21.497 -13.450 34.462 1.00 83.69 1003 GLU A O 1
ATOM 8090 N N . TYR A 1 1004 ? 20.546 -14.874 35.934 1.00 84.12 1004 TYR A N 1
ATOM 8091 C CA . TYR A 1 1004 ? 19.189 -14.331 35.856 1.00 84.12 1004 TYR A CA 1
ATOM 8092 C C . TYR A 1 1004 ? 18.606 -14.120 37.260 1.00 84.12 1004 TYR A C 1
ATOM 8094 O O . TYR A 1 1004 ? 18.675 -15.028 38.094 1.00 84.12 1004 TYR A O 1
ATOM 8102 N N . SER A 1 1005 ? 17.986 -12.958 37.490 1.00 82.69 1005 SER A N 1
ATOM 8103 C CA . SER A 1 1005 ? 17.179 -12.678 38.689 1.00 82.69 1005 SER A CA 1
ATOM 8104 C C . SER A 1 1005 ? 15.695 -12.936 38.428 1.00 82.69 1005 SER A C 1
ATOM 8106 O O . SER A 1 1005 ? 15.223 -12.779 37.300 1.00 82.69 1005 SER A O 1
ATOM 8108 N N . TYR A 1 1006 ? 14.951 -13.303 39.471 1.00 84.56 1006 TYR A N 1
ATOM 8109 C CA . TYR A 1 1006 ? 13.511 -13.554 39.435 1.00 84.56 1006 TYR A CA 1
ATOM 8110 C C . TYR A 1 1006 ? 12.815 -12.922 40.648 1.00 84.56 1006 TYR A C 1
ATOM 8112 O O . TYR A 1 1006 ? 13.073 -13.326 41.777 1.00 84.56 1006 TYR A O 1
ATOM 8120 N N . ASP A 1 1007 ? 11.881 -12.000 40.423 1.00 81.50 1007 ASP A N 1
ATOM 8121 C CA . ASP A 1 1007 ? 10.923 -11.557 41.443 1.00 81.50 1007 ASP A CA 1
ATOM 8122 C C . ASP A 1 1007 ? 9.769 -12.553 41.546 1.00 81.50 1007 ASP A C 1
ATOM 8124 O O . ASP A 1 1007 ? 9.193 -12.929 40.523 1.00 81.50 1007 ASP A O 1
ATOM 8128 N N . VAL A 1 1008 ? 9.357 -12.897 42.767 1.00 82.44 1008 VAL A N 1
ATOM 8129 C CA . VAL A 1 1008 ? 8.070 -13.546 43.054 1.00 82.44 1008 VAL A CA 1
ATOM 8130 C C . VAL A 1 1008 ? 7.216 -12.578 43.868 1.00 82.44 1008 VAL A C 1
ATOM 8132 O O . VAL A 1 1008 ? 7.519 -12.278 45.024 1.00 82.44 1008 VAL A O 1
ATOM 8135 N N . ILE A 1 1009 ? 6.132 -12.089 43.264 1.00 78.62 1009 ILE A N 1
ATOM 8136 C CA . ILE A 1 1009 ? 5.187 -11.147 43.875 1.00 78.62 1009 ILE A CA 1
ATOM 8137 C C . ILE A 1 1009 ? 3.884 -11.890 44.139 1.00 78.62 1009 ILE A C 1
ATOM 8139 O O . ILE A 1 1009 ? 3.171 -12.259 43.206 1.00 78.62 1009 ILE A O 1
ATOM 8143 N N . ALA A 1 1010 ? 3.555 -12.076 45.413 1.00 77.12 1010 ALA A N 1
ATOM 8144 C CA . ALA A 1 1010 ? 2.234 -12.533 45.805 1.00 77.12 1010 ALA A CA 1
ATOM 8145 C C . ALA A 1 1010 ? 1.264 -11.345 45.729 1.00 77.12 1010 ALA A C 1
ATOM 8147 O O . ALA A 1 1010 ? 1.581 -10.262 46.230 1.00 77.12 1010 ALA A O 1
ATOM 8148 N N . VAL A 1 1011 ? 0.097 -11.541 45.132 1.00 70.25 1011 VAL A N 1
ATOM 8149 C CA . VAL A 1 1011 ? -1.033 -10.605 45.050 1.00 70.25 1011 VAL A CA 1
ATOM 8150 C C . VAL A 1 1011 ? -2.280 -11.308 45.581 1.00 70.25 1011 VAL A C 1
ATOM 8152 O O . VAL A 1 1011 ? -2.358 -12.531 45.552 1.00 70.25 1011 VAL A O 1
ATOM 8155 N N . ASP A 1 1012 ? -3.273 -10.564 46.030 1.00 73.19 1012 ASP A N 1
ATOM 8156 C CA . ASP A 1 1012 ? -4.627 -11.097 46.161 1.00 73.19 1012 ASP A CA 1
ATOM 8157 C C . ASP A 1 1012 ? -5.297 -11.316 44.785 1.00 73.19 1012 ASP A C 1
ATOM 8159 O O . ASP A 1 1012 ? -4.767 -10.971 43.723 1.00 73.19 1012 ASP A O 1
ATOM 8163 N N . ASN A 1 1013 ? -6.525 -11.832 44.795 1.00 61.41 1013 ASN A N 1
ATOM 8164 C CA . ASN A 1 1013 ? -7.436 -11.910 43.646 1.00 61.41 1013 ASN A CA 1
ATOM 8165 C C . ASN A 1 1013 ? -7.872 -10.535 43.061 1.00 61.41 1013 ASN A C 1
ATOM 8167 O O . ASN A 1 1013 ? -8.861 -10.438 42.337 1.00 61.41 1013 ASN A O 1
ATOM 8171 N N . GLN A 1 1014 ? -7.137 -9.463 43.373 1.00 65.19 1014 GLN A N 1
ATOM 8172 C CA . GLN A 1 1014 ? -7.571 -8.064 43.351 1.00 65.19 1014 GLN A CA 1
ATOM 8173 C C . GLN A 1 1014 ? -6.415 -7.125 42.927 1.00 65.19 1014 GLN A C 1
ATOM 8175 O O . GLN A 1 1014 ? -6.525 -5.901 42.998 1.00 65.19 1014 GLN A O 1
ATOM 8180 N N . ASN A 1 1015 ? -5.284 -7.679 42.476 1.00 61.66 1015 ASN A N 1
ATOM 8181 C CA . ASN A 1 1015 ? -4.054 -6.957 42.133 1.00 61.66 1015 ASN A CA 1
ATOM 8182 C C . ASN A 1 1015 ? -3.471 -6.048 43.236 1.00 61.66 1015 ASN A C 1
ATOM 8184 O O . ASN A 1 1015 ? -2.429 -5.428 43.000 1.00 61.66 1015 ASN A O 1
ATOM 8188 N N . ASN A 1 1016 ? -4.012 -6.044 44.458 1.00 66.69 1016 ASN A N 1
ATOM 8189 C CA . ASN A 1 1016 ? -3.211 -5.698 45.619 1.00 66.69 1016 ASN A CA 1
ATOM 8190 C C . ASN A 1 1016 ? -2.367 -6.946 45.918 1.00 66.69 1016 ASN A C 1
ATOM 8192 O O . ASN A 1 1016 ? -2.684 -7.807 46.720 1.00 66.69 1016 ASN A O 1
ATOM 8196 N N . VAL A 1 1017 ? -1.243 -7.080 45.217 1.00 69.88 1017 VAL A N 1
ATOM 8197 C CA . VAL A 1 1017 ? 0.070 -7.109 45.881 1.00 69.88 1017 VAL A CA 1
ATOM 8198 C C . VAL A 1 1017 ? -0.086 -7.439 47.388 1.00 69.88 1017 VAL A C 1
ATOM 8200 O O . VAL A 1 1017 ? -0.452 -6.547 48.121 1.00 69.88 1017 VAL A O 1
ATOM 8203 N N . TYR A 1 1018 ? 0.203 -8.664 47.880 1.00 68.75 1018 TYR A N 1
ATOM 8204 C CA . TYR A 1 1018 ? 0.162 -9.135 49.302 1.00 68.75 1018 TYR A CA 1
ATOM 8205 C C . TYR A 1 1018 ? 1.548 -9.407 49.950 1.00 68.75 1018 TYR A C 1
ATOM 8207 O O . TYR A 1 1018 ? 1.851 -8.853 51.004 1.00 68.75 1018 TYR A O 1
ATOM 8215 N N . ALA A 1 1019 ? 2.450 -10.128 49.266 1.00 68.94 1019 ALA A N 1
ATOM 8216 C CA . ALA A 1 1019 ? 3.865 -10.317 49.658 1.00 68.94 1019 ALA A CA 1
ATOM 8217 C C . ALA A 1 1019 ? 4.840 -10.212 48.461 1.00 68.94 1019 ALA A C 1
ATOM 8219 O O . ALA A 1 1019 ? 4.399 -10.098 47.318 1.00 68.94 1019 ALA A O 1
ATOM 8220 N N . SER A 1 1020 ? 6.159 -10.215 48.685 1.00 80.25 1020 SER A N 1
ATOM 8221 C CA . SER A 1 1020 ? 7.159 -10.208 47.591 1.00 80.25 1020 SER A CA 1
ATOM 8222 C C . SER A 1 1020 ? 8.570 -10.606 48.046 1.00 80.25 1020 SER A C 1
ATOM 8224 O O . SER A 1 1020 ? 8.953 -10.261 49.163 1.00 80.25 1020 SER A O 1
ATOM 8226 N N . THR A 1 1021 ? 9.351 -11.274 47.184 1.00 79.44 1021 THR A N 1
ATOM 8227 C CA . THR A 1 1021 ? 10.794 -11.545 47.384 1.00 79.44 1021 THR A CA 1
ATOM 8228 C C . THR A 1 1021 ? 11.532 -11.781 46.049 1.00 79.44 1021 THR A C 1
ATOM 8230 O O . THR A 1 1021 ? 10.898 -12.194 45.078 1.00 79.44 1021 THR A O 1
ATOM 8233 N N . GLU A 1 1022 ? 12.851 -11.557 46.010 1.00 83.38 1022 GLU A N 1
ATOM 8234 C CA . GLU A 1 1022 ? 13.725 -11.730 44.826 1.00 83.38 1022 GLU A CA 1
ATOM 8235 C C . GLU A 1 1022 ? 14.619 -12.988 44.946 1.00 83.38 1022 GLU A C 1
ATOM 8237 O O . GLU A 1 1022 ? 14.961 -13.425 46.049 1.00 83.38 1022 GLU A O 1
ATOM 8242 N N . PHE A 1 1023 ? 15.018 -13.555 43.802 1.00 78.06 1023 PHE A N 1
ATOM 8243 C CA . PHE A 1 1023 ? 15.964 -14.666 43.633 1.00 78.06 1023 PHE A CA 1
ATOM 8244 C C . PHE A 1 1023 ? 17.001 -14.366 42.555 1.00 78.06 1023 PHE A C 1
ATOM 8246 O O . PHE A 1 1023 ? 16.701 -13.642 41.613 1.00 78.06 1023 PHE A O 1
ATOM 8253 N N . THR A 1 1024 ? 18.149 -15.047 42.591 1.00 79.38 1024 THR A N 1
ATOM 8254 C CA . THR A 1 1024 ? 19.136 -15.049 41.497 1.00 79.38 1024 THR A CA 1
ATOM 8255 C C . THR A 1 1024 ? 19.688 -16.461 41.289 1.00 79.38 1024 THR A C 1
ATOM 8257 O O . THR A 1 1024 ? 19.865 -17.207 42.254 1.00 79.38 1024 THR A O 1
ATOM 8260 N N . ILE A 1 1025 ? 19.939 -16.856 40.036 1.00 77.31 1025 ILE A N 1
ATOM 8261 C CA . ILE A 1 1025 ? 20.580 -18.134 39.694 1.00 77.31 1025 ILE A CA 1
ATOM 8262 C C . ILE A 1 1025 ? 21.523 -17.995 38.489 1.00 77.31 1025 ILE A C 1
ATOM 8264 O O . ILE A 1 1025 ? 21.149 -17.477 37.434 1.00 77.31 1025 ILE A O 1
ATOM 8268 N N . LEU A 1 1026 ? 22.743 -18.513 38.647 1.00 81.81 1026 LEU A N 1
ATOM 8269 C CA . LEU A 1 1026 ? 23.730 -18.686 37.582 1.00 81.81 1026 LEU A CA 1
ATOM 8270 C C . LEU A 1 1026 ? 23.527 -20.050 36.907 1.00 81.81 1026 LEU A C 1
ATOM 8272 O O . LEU A 1 1026 ? 23.501 -21.085 37.575 1.00 81.81 1026 LEU A O 1
ATOM 8276 N N . ILE A 1 1027 ? 23.404 -20.065 35.580 1.00 84.94 1027 ILE A N 1
ATOM 8277 C CA . ILE A 1 1027 ? 23.134 -21.282 34.809 1.00 84.94 1027 ILE A CA 1
ATOM 8278 C C . ILE A 1 1027 ? 24.454 -22.004 34.483 1.00 84.94 1027 ILE A C 1
ATOM 8280 O O . ILE A 1 1027 ? 25.252 -21.474 33.707 1.00 84.94 1027 ILE A O 1
ATOM 8284 N N . PRO A 1 1028 ? 24.717 -23.216 35.011 1.00 68.00 1028 PRO A N 1
ATOM 8285 C CA . PRO A 1 1028 ? 25.984 -23.907 34.783 1.00 68.00 1028 PRO A CA 1
ATOM 8286 C C . PRO A 1 1028 ? 26.132 -24.376 33.328 1.00 68.00 1028 PRO A C 1
ATOM 8288 O O . PRO A 1 1028 ? 25.185 -24.879 32.721 1.00 68.00 1028 PRO A O 1
ATOM 8291 N N . GLN A 1 1029 ? 27.347 -24.261 32.783 1.00 71.31 1029 GLN A N 1
ATOM 8292 C CA . GLN A 1 1029 ? 27.683 -24.818 31.471 1.00 71.31 1029 GLN A CA 1
ATOM 8293 C C . GLN A 1 1029 ? 27.875 -26.333 31.550 1.00 71.31 1029 GLN A C 1
ATOM 8295 O O . GLN A 1 1029 ? 28.746 -26.831 32.266 1.00 71.31 1029 GLN A O 1
ATOM 8300 N N . VAL A 1 1030 ? 27.080 -27.067 30.777 1.00 60.59 1030 VAL A N 1
ATOM 8301 C CA . VAL A 1 1030 ? 27.184 -28.519 30.649 1.00 60.59 1030 VAL A CA 1
ATOM 8302 C C . VAL A 1 1030 ? 28.169 -28.836 29.529 1.00 60.59 1030 VAL A C 1
ATOM 8304 O O . VAL A 1 1030 ? 27.859 -28.660 28.352 1.00 60.59 1030 VAL A O 1
ATOM 8307 N N . LYS A 1 1031 ? 29.352 -29.347 29.885 1.00 55.41 1031 LYS A N 1
ATOM 8308 C CA . LYS A 1 1031 ? 30.178 -30.075 28.915 1.00 55.41 1031 LYS A CA 1
ATOM 8309 C C . LYS A 1 1031 ? 29.442 -31.362 28.537 1.00 55.41 1031 LYS A C 1
ATOM 8311 O O . LYS A 1 1031 ? 29.142 -32.167 29.417 1.00 55.41 1031 LYS A O 1
ATOM 8316 N N . THR A 1 1032 ? 29.131 -31.490 27.251 1.00 46.03 1032 THR A N 1
ATOM 8317 C CA . THR A 1 1032 ? 28.569 -32.689 26.606 1.00 46.03 1032 THR A CA 1
ATOM 8318 C C . THR A 1 1032 ? 29.593 -33.806 26.499 1.00 46.03 1032 THR A C 1
ATOM 8320 O O . THR A 1 1032 ? 30.755 -33.461 26.179 1.00 46.03 1032 THR A O 1
#